Protein AF-0000000066392968 (afdb_homodimer)

Organism: Mus musculus (NCBI:txid10090)

Radius of gyration: 47.18 Å; Cα contacts (8 Å, |Δi|>4): 1281; chains: 2; bounding box: 101×127×96 Å

Sequence (940 aa):
MEQLLSPSNVSAKSHSCLIYDSLVELRCHFTWKLVIEKVDMPDLEVRISETEFFDASYSIGMHNLLAYVRHLKGQQEEALQSLKEAEALIQSEQLSKRRLVTWGNCAWLHYHRGSLAEAQVYLDKVEKVCKEFSSPFQYRLECAEMDCEEGWALLKCGIQNYKGAMACFAKALKVEPENPEYNAGYAVVAYRLDHIDGTSLQHLQKAVSVKPEDPYLKVLLALKLQDLHKLEEAEKHIEETLPRISSQPYVFGYVAKFYRRKGLVKEALEFLGRALQKQPCSTFLHFQIGLCHKKRLIQIKKASNMQPRGEDRKRADQSIHLAICHFKRTLELKPTYVMAYVTLAEMYIEKNQLKEAEDNFQKLLNMSNLEDHIQQEIHFRYGNFQQYYKKSEEAAITHYLKGLKIEVTSHYRDKPLKALEKLAKRRKEDHVLENLGLLGFVYKLKGNTSEAMSCYERALRLTGAVNPEFMEQLLSPSNVSAKSHSCLIYDSLVELRCHFTWKLVIEKVDMPDLEVRISETEFFDASYSIGMHNLLAYVRHLKGQQEEALQSLKEAEALIQSEQLSKRRLVTWGNCAWLHYHRGSLAEAQVYLDKVEKVCKEFSSPFQYRLECAEMDCEEGWALLKCGIQNYKGAMACFAKALKVEPENPEYNAGYAVVAYRLDHIDGTSLQHLQKAVSVKPEDPYLKVLLALKLQDLHKLEEAEKHIEETLPRISSQPYVFGYVAKFYRRKGLVKEALEFLGRALQKQPCSTFLHFQIGLCHKKRLIQIKKASNMQPRGEDRKRADQSIHLAICHFKRTLELKPTYVMAYVTLAEMYIEKNQLKEAEDNFQKLLNMSNLEDHIQQEIHFRYGNFQQYYKKSEEAAITHYLKGLKIEVTSHYRDKPLKALEKLAKRRKEDHVLENLGLLGFVYKLKGNTSEAMSCYERALRLTGAVNPEF

Secondary structure (DSSP, 8-state):
------HHHHHHHHHHHHHHHHHTT--STTTTT----GGGHHHHHHHHHH---SSHHHHHHHHHHHHHHHHHTT-HHHHHHHHHHHHHHHHHS---TTHHHHHHHHHHHHHHHT-HHHHHHHHHHHHHHHHHTT-SSSS----HHHHHHHHHHHHHH-GGGHHHHHHHHHHHHHH-TT-HHHHHHHHHHHHHH-SSS-TTHHHHHHHHHH-TT-HHHHHHHHHHHHHTT-HHHHHHHHHHHGGG-SS-HHHHHHHHHHHHHHT-HHHHHHHHHHHHHH-TT-HHHHHHHHHHHHHHHHHHHHHTTT---HHHHHHHHHHHHHHHHHHHHHHHH-TT-HHHHHHHHHHHHHTT-HHHHHHHHHHHHT--S--HHHHHHHHHHHHHHHHHTS--HHHHHHHHHHHHHS----TTTHHHHHHHHHHHHHS-GGGHHHHHHHHHHHHHHHT-HHHHHHHHHHHHHHHT-S-TT-/------HHHHHHHHHHHHHHHHHTT--STTTTT----GGGHHHHHHHHHH---SSHHHHHHHHHHHHHHHHHTT-HHHHHHHHHHHHHHHHHS---TTHHHHHHHHHHHHHHHT-HHHHHHHHHHHHHHHHHTT-SSSS----HHHHHHHHHHHHHH-GGGHHHHHHHHHHHHHH-TT-HHHHHHHHHHHHHH-SSS-TTHHHHHHHHHH-TT-HHHHHHHHHHHHHTT-HHHHHHHHHHHGGG-SS-HHHHHHHHHHHHHHT-HHHHHHHHHHHHHH-TT-HHHHHHHHHHHHHHHHHHHHHTTT---HHHHHHHHHHHHHHHHHHHHHHHH-TT-HHHHHHHHHHHHHTT-HHHHHHHHHHHHT--S--HHHHHHHHHHHHHHHHHTS--HHHHHHHHHHHHHS----TTTHHHHHHHHHHHHHS-GGGHHHHHHHHHHHHHHHT-HHHHHHHHHHHHHHHT-S-TT-

Nearest PDB structures (foldseek):
  5udl-assembly1_A  TM=9.568E-01  e=2.288E-33  Homo sapiens
  5udj-assembly1_A  TM=9.569E-01  e=3.943E-33  Homo sapiens
  3zgq-assembly1_A  TM=7.916E-01  e=3.758E-32  Homo sapiens
  4j0u-assembly1_A  TM=7.906E-01  e=9.464E-31  Homo sapiens
  4hoq-assembly1_A  TM=7.713E-01  e=1.451E-30  Homo sapiens

Structure (mmCIF, N/CA/C/O backbone):
data_AF-0000000066392968-model_v1
#
loop_
_entity.id
_entity.type
_entity.pdbx_description
1 polymer 'Interferon induced protein with tetratricpeptide repeats 1B like 1'
#
loop_
_atom_site.group_PDB
_atom_site.id
_atom_site.type_symbol
_atom_site.label_atom_id
_atom_site.label_alt_id
_atom_site.label_comp_id
_atom_site.label_asym_id
_atom_site.label_entity_id
_atom_site.label_seq_id
_atom_site.pdbx_PDB_ins_code
_atom_site.Cartn_x
_atom_site.Cartn_y
_atom_site.Cartn_z
_atom_site.occupancy
_atom_site.B_iso_or_equiv
_atom_site.auth_seq_id
_atom_site.auth_comp_id
_atom_site.auth_asym_id
_atom_site.auth_atom_id
_atom_site.pdbx_PDB_model_num
ATOM 1 N N . MET A 1 1 ? -50 41.031 46.719 1 26.36 1 MET A N 1
ATOM 2 C CA . MET A 1 1 ? -49.75 42.438 46.312 1 26.36 1 MET A CA 1
ATOM 3 C C . MET A 1 1 ? -49 42.5 44.969 1 26.36 1 MET A C 1
ATOM 5 O O . MET A 1 1 ? -47.844 42.094 44.906 1 26.36 1 MET A O 1
ATOM 9 N N . GLU A 1 2 ? -49.719 42.219 43.906 1 29.2 2 GLU A N 1
ATOM 10 C CA . GLU A 1 2 ? -49.469 42.156 42.469 1 29.2 2 GLU A CA 1
ATOM 11 C C . GLU A 1 2 ? -48.875 43.469 41.969 1 29.2 2 GLU A C 1
ATOM 13 O O . GLU A 1 2 ? -49.5 44.531 42.031 1 29.2 2 GLU A O 1
ATOM 18 N N . GLN A 1 3 ? -47.594 43.625 42.406 1 33.19 3 GLN A N 1
ATOM 19 C CA . GLN A 1 3 ? -46.875 44.844 42 1 33.19 3 GLN A CA 1
ATOM 20 C C . GLN A 1 3 ? -47.094 45.156 40.531 1 33.19 3 GLN A C 1
ATOM 22 O O . GLN A 1 3 ? -46.781 44.344 39.656 1 33.19 3 GLN A O 1
ATOM 27 N N . LEU A 1 4 ? -48.094 45.938 40.219 1 34.75 4 LEU A N 1
ATOM 28 C CA . LEU A 1 4 ? -48.531 46.562 38.969 1 34.75 4 LEU A CA 1
ATOM 29 C C . LEU A 1 4 ? -47.375 47.25 38.25 1 34.75 4 LEU A C 1
ATOM 31 O O . LEU A 1 4 ? -46.812 48.219 38.781 1 34.75 4 LEU A O 1
ATOM 35 N N . LEU A 1 5 ? -46.438 46.406 37.688 1 37.19 5 LEU A N 1
ATOM 36 C CA . LEU A 1 5 ? -45.406 47.031 36.844 1 37.19 5 LEU A CA 1
ATOM 37 C C . LEU A 1 5 ? -46.031 48.094 35.938 1 37.19 5 LEU A C 1
ATOM 39 O O . LEU A 1 5 ? -47.031 47.844 35.281 1 37.19 5 LEU A O 1
ATOM 43 N N . SER A 1 6 ? -45.781 49.375 36.25 1 41 6 SER A N 1
ATOM 44 C CA . SER A 1 6 ? -46.375 50.562 35.625 1 41 6 SER A CA 1
ATOM 45 C C . SER A 1 6 ? -46.156 50.531 34.094 1 41 6 SER A C 1
ATOM 47 O O . SER A 1 6 ? -45.219 49.906 33.625 1 41 6 SER A O 1
ATOM 49 N N . PRO A 1 7 ? -47.125 51 33.25 1 48.25 7 PRO A N 1
ATOM 50 C CA . PRO A 1 7 ? -47.125 51.062 31.781 1 48.25 7 PRO A CA 1
ATOM 51 C C . PRO A 1 7 ? -45.812 51.656 31.219 1 48.25 7 PRO A C 1
ATOM 53 O O . PRO A 1 7 ? -45.5 51.438 30.047 1 48.25 7 PRO A O 1
ATOM 56 N N . SER A 1 8 ? -45.188 52.5 31.922 1 49.06 8 SER A N 1
ATOM 57 C CA . SER A 1 8 ? -43.938 53.062 31.453 1 49.06 8 SER A CA 1
ATOM 58 C C . SER A 1 8 ? -42.844 52 31.312 1 49.06 8 SER A C 1
ATOM 60 O O . SER A 1 8 ? -42 52.094 30.438 1 49.06 8 SER A O 1
ATOM 62 N N . ASN A 1 9 ? -42.844 51.094 32.156 1 49.12 9 ASN A N 1
ATOM 63 C CA . ASN A 1 9 ? -41.875 50.031 32.125 1 49.12 9 ASN A CA 1
ATOM 64 C C . ASN A 1 9 ? -42.062 49.094 30.922 1 49.12 9 ASN A C 1
ATOM 66 O O . ASN A 1 9 ? -41.125 48.562 30.391 1 49.12 9 ASN A O 1
ATOM 70 N N . VAL A 1 10 ? -43.375 48.969 30.594 1 51.28 10 VAL A N 1
ATOM 71 C CA . VAL A 1 10 ? -43.688 48.094 29.469 1 51.28 10 VAL A CA 1
ATOM 72 C C . VAL A 1 10 ? -43.281 48.781 28.156 1 51.28 10 VAL A C 1
ATOM 74 O O . VAL A 1 10 ? -42.75 48.125 27.25 1 51.28 10 VAL A O 1
ATOM 77 N N . SER A 1 11 ? -43.656 50.062 28.109 1 51.38 11 SER A N 1
ATOM 78 C CA . SER A 1 11 ? -43.312 50.75 26.875 1 51.38 11 SER A CA 1
ATOM 79 C C . SER A 1 11 ? -41.812 50.844 26.688 1 51.38 11 SER A C 1
ATOM 81 O O . SER A 1 11 ? -41.312 50.844 25.547 1 51.38 11 SER A O 1
ATOM 83 N N . ALA A 1 12 ? -41.156 50.875 27.781 1 56.84 12 ALA A N 1
ATOM 84 C CA . ALA A 1 12 ? -39.719 51 27.75 1 56.84 12 ALA A CA 1
ATOM 85 C C . ALA A 1 12 ? -39.062 49.656 27.312 1 56.84 12 ALA A C 1
ATOM 87 O O . ALA A 1 12 ? -38.094 49.656 26.562 1 56.84 12 ALA A O 1
ATOM 88 N N . LYS A 1 13 ? -39.844 48.75 27.781 1 62.16 13 LYS A N 1
ATOM 89 C CA . LYS A 1 13 ? -39.375 47.406 27.406 1 62.16 13 LYS A CA 1
ATOM 90 C C . LYS A 1 13 ? -39.594 47.125 25.922 1 62.16 13 LYS A C 1
ATOM 92 O O . LYS A 1 13 ? -38.75 46.531 25.266 1 62.16 13 LYS A O 1
ATOM 97 N N . SER A 1 14 ? -40.625 47.719 25.594 1 68.5 14 SER A N 1
ATOM 98 C CA . SER A 1 14 ? -41.031 47.562 24.203 1 68.5 14 SER A CA 1
ATOM 99 C C . SER A 1 14 ? -40.156 48.375 23.281 1 68.5 14 SER A C 1
ATOM 101 O O . SER A 1 14 ? -39.719 47.906 22.219 1 68.5 14 SER A O 1
ATOM 103 N N . HIS A 1 15 ? -39.812 49.625 23.656 1 72.44 15 HIS A N 1
ATOM 104 C CA . HIS A 1 15 ? -38.938 50.469 22.859 1 72.44 15 HIS A CA 1
ATOM 105 C C . HIS A 1 15 ? -37.5 49.938 22.828 1 72.44 15 HIS A C 1
ATOM 107 O O . HIS A 1 15 ? -36.844 49.938 21.797 1 72.44 15 HIS A O 1
ATOM 113 N N . SER A 1 16 ? -37.125 49.5 23.906 1 77.69 16 SER A N 1
ATOM 114 C CA . SER A 1 16 ? -35.812 48.875 24 1 77.69 16 SER A CA 1
ATOM 115 C C . SER A 1 16 ? -35.688 47.656 23.109 1 77.69 16 SER A C 1
ATOM 117 O O . SER A 1 16 ? -34.656 47.438 22.484 1 77.69 16 SER A O 1
ATOM 119 N N . CYS A 1 17 ? -36.75 46.969 23.047 1 81.69 17 CYS A N 1
ATOM 120 C CA . CYS A 1 17 ? -36.75 45.781 22.203 1 81.69 17 CYS A CA 1
ATOM 121 C C . CYS A 1 17 ? -36.656 46.156 20.719 1 81.69 17 CYS A C 1
ATOM 123 O O . CYS A 1 17 ? -35.969 45.5 19.953 1 81.69 17 CYS A O 1
ATOM 125 N N . LEU A 1 18 ? -37.281 47.219 20.422 1 83 18 LEU A N 1
ATOM 126 C CA . LEU A 1 18 ? -37.25 47.656 19.031 1 83 18 LEU A CA 1
ATOM 127 C C . LEU A 1 18 ? -35.875 48.156 18.641 1 83 18 LEU A C 1
ATOM 129 O O . LEU A 1 18 ? -35.406 47.906 17.547 1 83 18 LEU A O 1
ATOM 133 N N . ILE A 1 19 ? -35.25 48.812 19.531 1 90.88 19 ILE A N 1
ATOM 134 C CA . ILE A 1 19 ? -33.938 49.344 19.266 1 90.88 19 ILE A CA 1
ATOM 135 C C . ILE A 1 19 ? -32.938 48.219 19.125 1 90.88 19 ILE A C 1
ATOM 137 O O . ILE A 1 19 ? -32.062 48.25 18.234 1 90.88 19 ILE A O 1
ATOM 141 N N . TYR A 1 20 ? -33.188 47.25 19.938 1 93.12 20 TYR A N 1
ATOM 142 C CA . TYR A 1 20 ? -32.281 46.094 19.875 1 93.12 20 TYR A CA 1
ATOM 143 C C . TYR A 1 20 ? -32.344 45.406 18.531 1 93.12 20 TYR A C 1
ATOM 145 O O . TYR A 1 20 ? -31.328 45 17.969 1 93.12 20 TYR A O 1
ATOM 153 N N . ASP A 1 21 ? -33.5 45.281 17.984 1 93.12 21 ASP A N 1
ATOM 154 C CA . ASP A 1 21 ? -33.688 44.625 16.688 1 93.12 21 ASP A CA 1
ATOM 155 C C . ASP A 1 21 ? -32.969 45.406 15.578 1 93.12 21 ASP A C 1
ATOM 157 O O . ASP A 1 21 ? -32.469 44.781 14.625 1 93.12 21 ASP A O 1
ATOM 161 N N . SER A 1 22 ? -32.969 46.688 15.758 1 95.12 22 SER A N 1
ATOM 162 C CA . SER A 1 22 ? -32.25 47.531 14.781 1 95.12 22 SER A CA 1
ATOM 163 C C . SER A 1 22 ? -30.734 47.406 14.953 1 95.12 22 SER A C 1
ATOM 165 O O . SER A 1 22 ? -30 47.375 13.969 1 95.12 22 SER A O 1
ATOM 167 N N . LEU A 1 23 ? -30.312 47.25 16.172 1 96.5 23 LEU A N 1
ATOM 168 C CA . LEU A 1 23 ? -28.891 47.219 16.484 1 96.5 23 LEU A CA 1
ATOM 169 C C . LEU A 1 23 ? -28.25 45.938 15.93 1 96.5 23 LEU A C 1
ATOM 171 O O . LEU A 1 23 ? -27.109 45.938 15.477 1 96.5 23 LEU A O 1
ATOM 175 N N . VAL A 1 24 ? -28.969 44.875 15.914 1 95.88 24 VAL A N 1
ATOM 176 C CA . VAL A 1 24 ? -28.438 43.594 15.5 1 95.88 24 VAL A CA 1
ATOM 177 C C . VAL A 1 24 ? -28.172 43.594 14 1 95.88 24 VAL A C 1
ATOM 179 O O . VAL A 1 24 ? -27.344 42.844 13.508 1 95.88 24 VAL A O 1
ATOM 182 N N . GLU A 1 25 ? -28.703 44.531 13.258 1 95.25 25 GLU A N 1
ATOM 183 C CA . GLU A 1 25 ? -28.531 44.625 11.812 1 95.25 25 GLU A CA 1
ATOM 184 C C . GLU A 1 25 ? -27.25 45.375 11.453 1 95.25 25 GLU A C 1
ATOM 186 O O . GLU A 1 25 ? -26.766 45.281 10.32 1 95.25 25 GLU A O 1
ATOM 191 N N . LEU A 1 26 ? -26.734 46.062 12.406 1 97 26 LEU A N 1
ATOM 192 C CA . LEU A 1 26 ? -25.594 46.938 12.156 1 97 26 LEU A CA 1
ATOM 193 C C . LEU A 1 26 ? -24.344 46.125 11.852 1 97 26 LEU A C 1
ATOM 195 O O . LEU A 1 26 ? -24.25 44.969 12.25 1 97 26 LEU A O 1
ATOM 199 N N . ARG A 1 27 ? -23.469 46.656 11.07 1 96.56 27 ARG A N 1
ATOM 200 C CA . ARG A 1 27 ? -22.141 46.094 10.828 1 96.56 27 ARG A CA 1
ATOM 201 C C . ARG A 1 27 ? -21.078 46.844 11.609 1 96.56 27 ARG A C 1
ATOM 203 O O . ARG A 1 27 ? -20.578 47.875 11.156 1 96.56 27 ARG A O 1
ATOM 210 N N . CYS A 1 28 ? -20.75 46.281 12.703 1 97.44 28 CYS A N 1
ATOM 211 C CA . CYS A 1 28 ? -19.75 46.906 13.578 1 97.44 28 CYS A CA 1
ATOM 212 C C . CYS A 1 28 ? -19.141 45.844 14.508 1 97.44 28 CYS A C 1
ATOM 214 O O . CYS A 1 28 ? -19.406 44.656 14.383 1 97.44 28 CYS A O 1
ATOM 216 N N . HIS A 1 29 ? -18.266 46.25 15.445 1 97.94 29 HIS A N 1
ATOM 217 C CA . HIS A 1 29 ? -17.5 45.344 16.297 1 97.94 29 HIS A CA 1
ATOM 218 C C . HIS A 1 29 ? -18.406 44.562 17.219 1 97.94 29 HIS A C 1
ATOM 220 O O . HIS A 1 29 ? -18.078 43.406 17.609 1 97.94 29 HIS A O 1
ATOM 226 N N . PHE A 1 30 ? -19.578 45.094 17.562 1 97.25 30 PHE A N 1
ATOM 227 C CA . PHE A 1 30 ? -20.516 44.469 18.469 1 97.25 30 PHE A CA 1
ATOM 228 C C . PHE A 1 30 ? -21.25 43.312 17.766 1 97.25 30 PHE A C 1
ATOM 230 O O . PHE A 1 30 ? -21.844 42.469 18.422 1 97.25 30 PHE A O 1
ATOM 237 N N . THR A 1 31 ? -21.234 43.312 16.438 1 97.62 31 THR A N 1
ATOM 238 C CA . THR A 1 31 ? -22.016 42.312 15.695 1 97.62 31 THR A CA 1
ATOM 239 C C . THR A 1 31 ? -21.109 41.406 14.883 1 97.62 31 THR A C 1
ATOM 241 O O . THR A 1 31 ? -21.594 40.438 14.297 1 97.62 31 THR A O 1
ATOM 244 N N . TRP A 1 32 ? -19.828 41.562 14.812 1 97.12 32 TRP A N 1
ATOM 245 C CA . TRP A 1 32 ? -18.891 40.812 13.977 1 97.12 32 TRP A CA 1
ATOM 246 C C . TRP A 1 32 ? -18.422 39.562 14.695 1 97.12 32 TRP A C 1
ATOM 248 O O . TRP A 1 32 ? -17.594 38.812 14.18 1 97.12 32 TRP A O 1
ATOM 258 N N . LYS A 1 33 ? -18.906 39.25 15.773 1 94.62 33 LYS A N 1
ATOM 259 C CA . LYS A 1 33 ? -18.609 38.031 16.531 1 94.62 33 LYS A CA 1
ATOM 260 C C . LYS A 1 33 ? -17.109 37.781 16.656 1 94.62 33 LYS A C 1
ATOM 262 O O . LYS A 1 33 ? -16.609 36.719 16.328 1 94.62 33 LYS A O 1
ATOM 267 N N . LEU A 1 34 ? -16.375 38.812 17.047 1 96 34 LEU A N 1
ATOM 268 C CA . LEU A 1 34 ? -14.938 38.719 17.266 1 96 34 LEU A CA 1
ATOM 269 C C . LEU A 1 34 ? -14.609 37.781 18.406 1 96 34 LEU A C 1
ATOM 271 O O . LEU A 1 34 ? -15.242 37.812 19.469 1 96 34 LEU A O 1
ATOM 275 N N . VAL A 1 35 ? -13.742 36.812 18.125 1 93.56 35 VAL A N 1
ATOM 276 C CA . VAL A 1 35 ? -13.289 35.906 19.172 1 93.56 35 VAL A CA 1
ATOM 277 C C . VAL A 1 35 ? -12.07 36.5 19.875 1 93.56 35 VAL A C 1
ATOM 279 O O . VAL A 1 35 ? -10.984 36.562 19.297 1 93.56 35 VAL A O 1
ATOM 282 N N . ILE A 1 36 ? -12.25 36.938 21.141 1 92 36 ILE A N 1
ATOM 283 C CA . ILE A 1 36 ? -11.195 37.531 21.938 1 92 36 ILE A CA 1
ATOM 284 C C . ILE A 1 36 ? -11.117 36.844 23.297 1 92 36 ILE A C 1
ATOM 286 O O . ILE A 1 36 ? -12.109 36.781 24.016 1 92 36 ILE A O 1
ATOM 290 N N . GLU A 1 37 ? -9.961 36.312 23.594 1 87.25 37 GLU A N 1
ATOM 291 C CA . GLU A 1 37 ? -9.758 35.75 24.922 1 87.25 37 GLU A CA 1
ATOM 292 C C . GLU A 1 37 ? -9.594 36.844 25.969 1 87.25 37 GLU A C 1
ATOM 294 O O . GLU A 1 37 ? -8.812 37.781 25.781 1 87.25 37 GLU A O 1
ATOM 299 N N . LYS A 1 38 ? -10.211 36.625 27.109 1 88.06 38 LYS A N 1
ATOM 300 C CA . LYS A 1 38 ? -10.195 37.625 28.156 1 88.06 38 LYS A CA 1
ATOM 301 C C . LYS A 1 38 ? -8.781 37.875 28.656 1 88.06 38 LYS A C 1
ATOM 303 O O . LYS A 1 38 ? -8.391 39.031 28.875 1 88.06 38 LYS A O 1
ATOM 308 N N . VAL A 1 39 ? -8.086 36.875 28.672 1 87 39 VAL A N 1
ATOM 309 C CA . VAL A 1 39 ? -6.754 36.938 29.266 1 87 39 VAL A CA 1
ATOM 310 C C . VAL A 1 39 ? -5.82 37.719 28.328 1 87 39 VAL A C 1
ATOM 312 O O . VAL A 1 39 ? -4.805 38.25 28.766 1 87 39 VAL A O 1
ATOM 315 N N . ASP A 1 40 ? -6.18 37.906 27.094 1 87.06 40 ASP A N 1
ATOM 316 C CA . ASP A 1 40 ? -5.289 38.5 26.109 1 87.06 40 ASP A CA 1
ATOM 317 C C . ASP A 1 40 ? -5.711 39.938 25.797 1 87.06 40 ASP A C 1
ATOM 319 O O . ASP A 1 40 ? -5.094 40.625 24.969 1 87.06 40 ASP A O 1
ATOM 323 N N . MET A 1 41 ? -6.695 40.469 26.422 1 91 41 MET A N 1
ATOM 324 C CA . MET A 1 41 ? -7.227 41.812 26.109 1 91 41 MET A CA 1
ATOM 325 C C . MET A 1 41 ? -6.18 42.875 26.359 1 91 41 MET A C 1
ATOM 327 O O . MET A 1 41 ? -6.066 43.844 25.594 1 91 41 MET A O 1
ATOM 331 N N . PRO A 1 42 ? -5.41 42.688 27.406 1 88.81 42 PRO A N 1
ATOM 332 C CA . PRO A 1 42 ? -4.375 43.719 27.594 1 88.81 42 PRO A CA 1
ATOM 333 C C . PRO A 1 42 ? -3.379 43.75 26.438 1 88.81 42 PRO A C 1
ATOM 335 O O . PRO A 1 42 ? -3.004 44.844 26 1 88.81 42 PRO A O 1
ATOM 338 N N . ASP A 1 43 ? -2.967 42.625 26.016 1 91 43 ASP A N 1
ATOM 339 C CA . ASP A 1 43 ? -2.068 42.562 24.859 1 91 43 ASP A CA 1
ATOM 340 C C . ASP A 1 43 ? -2.717 43.188 23.625 1 91 43 ASP A C 1
ATOM 342 O O . ASP A 1 43 ? -2.066 43.906 22.875 1 91 43 ASP A O 1
ATOM 346 N N . LEU A 1 44 ? -3.965 42.906 23.422 1 92.38 44 LEU A N 1
ATOM 347 C CA . LEU A 1 44 ? -4.695 43.438 22.281 1 92.38 44 LEU A CA 1
ATOM 348 C C . LEU A 1 44 ? -4.758 44.969 22.344 1 92.38 44 LEU A C 1
ATOM 350 O O . LEU A 1 44 ? -4.566 45.656 21.344 1 92.38 44 LEU A O 1
ATOM 354 N N . GLU A 1 45 ? -4.992 45.5 23.5 1 91.44 45 GLU A N 1
ATOM 355 C CA . GLU A 1 45 ? -5.055 46.938 23.688 1 91.44 45 GLU A CA 1
ATOM 356 C C . GLU A 1 45 ? -3.734 47.594 23.297 1 91.44 45 GLU A C 1
ATOM 358 O O . GLU A 1 45 ? -3.725 48.656 22.656 1 91.44 45 GLU A O 1
ATOM 363 N N . VAL A 1 46 ? -2.729 46.969 23.703 1 87.56 46 VAL A N 1
ATOM 364 C CA . VAL A 1 46 ? -1.402 47.5 23.391 1 87.56 46 VAL A CA 1
ATOM 365 C C . VAL A 1 46 ? -1.17 47.469 21.891 1 87.56 46 VAL A C 1
ATOM 367 O O . VAL A 1 46 ? -0.685 48.438 21.312 1 87.56 46 VAL A O 1
ATOM 370 N N . ARG A 1 47 ? -1.522 46.438 21.25 1 89.81 47 ARG A N 1
ATOM 371 C CA . ARG A 1 47 ? -1.312 46.281 19.812 1 89.81 47 ARG A CA 1
ATOM 372 C C . ARG A 1 47 ? -2.137 47.312 19.031 1 89.81 47 ARG A C 1
ATOM 374 O O . ARG A 1 47 ? -1.687 47.812 18 1 89.81 47 ARG A O 1
ATOM 381 N N . ILE A 1 48 ? -3.289 47.531 19.5 1 89.88 48 ILE A N 1
ATOM 382 C CA . ILE A 1 48 ? -4.141 48.531 18.859 1 89.88 48 ILE A CA 1
ATOM 383 C C . ILE A 1 48 ? -3.5 49.938 18.984 1 89.88 48 ILE A C 1
ATOM 385 O O . ILE A 1 48 ? -3.422 50.656 18 1 89.88 48 ILE A O 1
ATOM 389 N N . SER A 1 49 ? -3.008 50.188 20.109 1 81.31 49 SER A N 1
ATOM 390 C CA . SER A 1 49 ? -2.471 51.5 20.391 1 81.31 49 SER A CA 1
ATOM 391 C C . SER A 1 49 ? -1.154 51.75 19.656 1 81.31 49 SER A C 1
ATOM 393 O O . SER A 1 49 ? -0.811 52.875 19.344 1 81.31 49 SER A O 1
ATOM 395 N N . GLU A 1 50 ? -0.484 50.719 19.406 1 76.81 50 GLU A N 1
ATOM 396 C CA . GLU A 1 50 ? 0.838 50.844 18.797 1 76.81 50 GLU A CA 1
ATOM 397 C C . GLU A 1 50 ? 0.749 50.844 17.281 1 76.81 50 GLU A C 1
ATOM 399 O O . GLU A 1 50 ? 1.745 51.094 16.594 1 76.81 50 GLU A O 1
ATOM 404 N N . THR A 1 51 ? -0.342 50.5 16.859 1 71.12 51 THR A N 1
ATOM 405 C CA . THR A 1 51 ? -0.483 50.469 15.398 1 71.12 51 THR A CA 1
ATOM 406 C C . THR A 1 51 ? -0.328 51.875 14.82 1 71.12 51 THR A C 1
ATOM 408 O O . THR A 1 51 ? -1.056 52.812 15.203 1 71.12 51 THR A O 1
ATOM 411 N N . GLU A 1 52 ? 0.943 52.156 14.336 1 57.66 52 GLU A N 1
ATOM 412 C CA . GLU A 1 52 ? 1.221 53.469 13.75 1 57.66 52 GLU A CA 1
ATOM 413 C C . GLU A 1 52 ? 0.864 53.5 12.266 1 57.66 52 GLU A C 1
ATOM 415 O O . GLU A 1 52 ? 1.54 52.875 11.445 1 57.66 52 GLU A O 1
ATOM 420 N N . PHE A 1 53 ? -0.316 53.125 11.867 1 55.31 53 PHE A N 1
ATOM 421 C CA . PHE A 1 53 ? -0.483 53.188 10.422 1 55.31 53 PHE A CA 1
ATOM 422 C C . PHE A 1 53 ? -0.798 54.625 9.984 1 55.31 53 PHE A C 1
ATOM 424 O O . PHE A 1 53 ? -1.401 55.406 10.742 1 55.31 53 PHE A O 1
ATOM 431 N N . PHE A 1 54 ? -0.079 55.156 8.969 1 55 54 PHE A N 1
ATOM 432 C CA . PHE A 1 54 ? -0.058 56.5 8.398 1 55 54 PHE A CA 1
ATOM 433 C C . PHE A 1 54 ? -1.39 56.844 7.734 1 55 54 PHE A C 1
ATOM 435 O O . PHE A 1 54 ? -1.588 57.938 7.242 1 55 54 PHE A O 1
ATOM 442 N N . ASP A 1 55 ? -2.268 55.812 7.676 1 62.56 55 ASP A N 1
ATOM 443 C CA . ASP A 1 55 ? -3.469 56.281 6.977 1 62.56 55 ASP A CA 1
ATOM 444 C C . ASP A 1 55 ? -4.621 56.5 7.953 1 62.56 55 ASP A C 1
ATOM 446 O O . ASP A 1 55 ? -4.719 55.812 8.977 1 62.56 55 ASP A O 1
ATOM 450 N N . ALA A 1 56 ? -5.16 57.594 7.93 1 60.78 56 ALA A N 1
ATOM 451 C CA . ALA A 1 56 ? -6.285 58.031 8.75 1 60.78 56 ALA A CA 1
ATOM 452 C C . ALA A 1 56 ? -7.328 56.938 8.898 1 60.78 56 ALA A C 1
ATOM 454 O O . ALA A 1 56 ? -7.891 56.75 9.977 1 60.78 56 ALA A O 1
ATOM 455 N N . SER A 1 57 ? -7.57 56.219 7.855 1 67.5 57 SER A N 1
ATOM 456 C CA . SER A 1 57 ? -8.609 55.188 7.887 1 67.5 57 SER A CA 1
ATOM 457 C C . SER A 1 57 ? -8.258 54.062 8.875 1 67.5 57 SER A C 1
ATOM 459 O O . SER A 1 57 ? -9.125 53.594 9.602 1 67.5 57 SER A O 1
ATOM 461 N N . TYR A 1 58 ? -7.07 53.875 8.938 1 75 58 TYR A N 1
ATOM 462 C CA . TYR A 1 58 ? -6.629 52.844 9.844 1 75 58 TYR A CA 1
ATOM 463 C C . TYR A 1 58 ? -6.746 53.281 11.297 1 75 58 TYR A C 1
ATOM 465 O O . TYR A 1 58 ? -7.125 52.5 12.164 1 75 58 TYR A O 1
ATOM 473 N N . SER A 1 59 ? -6.57 54.5 11.438 1 78.62 59 SER A N 1
ATOM 474 C CA . SER A 1 59 ? -6.656 55.062 12.789 1 78.62 59 SER A CA 1
ATOM 475 C C . SER A 1 59 ? -8.086 55 13.312 1 78.62 59 SER A C 1
ATOM 477 O O . SER A 1 59 ? -8.312 54.688 14.484 1 78.62 59 SER A O 1
ATOM 479 N N . ILE A 1 60 ? -9 55.281 12.438 1 86.62 60 ILE A N 1
ATOM 480 C CA . ILE A 1 60 ? -10.406 55.25 12.82 1 86.62 60 ILE A CA 1
ATOM 481 C C . ILE A 1 60 ? -10.789 53.844 13.25 1 86.62 60 ILE A C 1
ATOM 483 O O . ILE A 1 60 ? -11.398 53.625 14.297 1 86.62 60 ILE A O 1
ATOM 487 N N . GLY A 1 61 ? -10.391 52.906 12.469 1 89.56 61 GLY A N 1
ATOM 488 C CA . GLY A 1 61 ? -10.695 51.531 12.766 1 89.56 61 GLY A CA 1
ATOM 489 C C . GLY A 1 61 ? -10.117 51.062 14.086 1 89.56 61 GLY A C 1
ATOM 490 O O . GLY A 1 61 ? -10.758 50.281 14.805 1 89.56 61 GLY A O 1
ATOM 491 N N . MET A 1 62 ? -8.984 51.594 14.414 1 91.06 62 MET A N 1
ATOM 492 C CA . MET A 1 62 ? -8.32 51.188 15.648 1 91.06 62 MET A CA 1
ATOM 493 C C . MET A 1 62 ? -9.016 51.781 16.859 1 91.06 62 MET A C 1
ATOM 495 O O . MET A 1 62 ? -9.148 51.125 17.891 1 91.06 62 MET A O 1
ATOM 499 N N . HIS A 1 63 ? -9.438 53 16.688 1 92.38 63 HIS A N 1
ATOM 500 C CA . HIS A 1 63 ? -10.195 53.594 17.766 1 92.38 63 HIS A CA 1
ATOM 501 C C . HIS A 1 63 ? -11.516 52.844 18 1 92.38 63 HIS A C 1
ATOM 503 O O . HIS A 1 63 ? -11.945 52.688 19.141 1 92.38 63 HIS A O 1
ATOM 509 N N . ASN A 1 64 ? -12.086 52.469 16.906 1 94.88 64 ASN A N 1
ATOM 510 C CA . ASN A 1 64 ? -13.32 51.719 17.016 1 94.88 64 ASN A CA 1
ATOM 511 C C . ASN A 1 64 ? -13.102 50.406 17.75 1 94.88 64 ASN A C 1
ATOM 513 O O . ASN A 1 64 ? -13.867 50.031 18.641 1 94.88 64 ASN A O 1
ATOM 517 N N . LEU A 1 65 ? -12.078 49.688 17.375 1 96 65 LEU A N 1
ATOM 518 C CA . LEU A 1 65 ? -11.766 48.406 18 1 96 65 LEU A CA 1
ATOM 519 C C . LEU A 1 65 ? -11.414 48.594 19.469 1 96 65 LEU A C 1
ATOM 521 O O . LEU A 1 65 ? -11.82 47.812 20.312 1 96 65 LEU A O 1
ATOM 525 N N . LEU A 1 66 ? -10.672 49.656 19.734 1 95.75 66 LEU A N 1
ATOM 526 C CA . LEU A 1 66 ? -10.305 49.969 21.109 1 95.75 66 LEU A CA 1
ATOM 527 C C . LEU A 1 66 ? -11.539 50.188 21.969 1 95.75 66 LEU A C 1
ATOM 529 O O . LEU A 1 66 ? -11.609 49.75 23.109 1 95.75 66 LEU A O 1
ATOM 533 N N . ALA A 1 67 ? -12.477 50.906 21.406 1 96.94 67 ALA A N 1
ATOM 534 C CA . ALA A 1 67 ? -13.719 51.156 22.125 1 96.94 67 ALA A CA 1
ATOM 535 C C . ALA A 1 67 ? -14.43 49.844 22.469 1 96.94 67 ALA A C 1
ATOM 537 O O . ALA A 1 67 ? -14.945 49.688 23.578 1 96.94 67 ALA A O 1
ATOM 538 N N . TYR A 1 68 ? -14.477 48.969 21.594 1 97.5 68 TYR A N 1
ATOM 539 C CA . TYR A 1 68 ? -15.125 47.688 21.812 1 97.5 68 TYR A CA 1
ATOM 540 C C . TYR A 1 68 ? -14.414 46.906 22.906 1 97.5 68 TYR A C 1
ATOM 542 O O . TYR A 1 68 ? -15.062 46.312 23.781 1 97.5 68 TYR A O 1
ATOM 550 N N . VAL A 1 69 ? -13.094 46.844 22.859 1 96.31 69 VAL A N 1
ATOM 551 C CA . VAL A 1 69 ? -12.312 46.094 23.844 1 96.31 69 VAL A CA 1
ATOM 552 C C . VAL A 1 69 ? -12.523 46.719 25.234 1 96.31 69 VAL A C 1
ATOM 554 O O . VAL A 1 69 ? -12.703 45.969 26.203 1 96.31 69 VAL A O 1
ATOM 557 N N . ARG A 1 70 ? -12.547 48 25.297 1 96.06 70 ARG A N 1
ATOM 558 C CA . ARG A 1 70 ? -12.773 48.688 26.562 1 96.06 70 ARG A CA 1
ATOM 559 C C . ARG A 1 70 ? -14.18 48.406 27.094 1 96.06 70 ARG A C 1
ATOM 561 O O . ARG A 1 70 ? -14.375 48.281 28.297 1 96.06 70 ARG A O 1
ATOM 568 N N . HIS A 1 71 ? -15.117 48.375 26.188 1 96.5 71 HIS A N 1
ATOM 569 C CA . HIS A 1 71 ? -16.469 47.969 26.578 1 96.5 71 HIS A CA 1
ATOM 570 C C . HIS A 1 71 ? -16.484 46.562 27.188 1 96.5 71 HIS A C 1
ATOM 572 O O . HIS A 1 71 ? -17.125 46.344 28.219 1 96.5 71 HIS A O 1
ATOM 578 N N . LEU A 1 72 ? -15.773 45.594 26.547 1 95.62 72 LEU A N 1
ATOM 579 C CA . LEU A 1 72 ? -15.719 44.219 27.047 1 95.62 72 LEU A CA 1
ATOM 580 C C . LEU A 1 72 ? -15.102 44.156 28.438 1 95.62 72 LEU A C 1
ATOM 582 O O . LEU A 1 72 ? -15.461 43.312 29.234 1 95.62 72 LEU A O 1
ATOM 586 N N . LYS A 1 73 ? -14.211 45.094 28.656 1 94.31 73 LYS A N 1
ATOM 587 C CA . LYS A 1 73 ? -13.531 45.156 29.953 1 94.31 73 LYS A CA 1
ATOM 588 C C . LYS A 1 73 ? -14.383 45.875 30.984 1 94.31 73 LYS A C 1
ATOM 590 O O . LYS A 1 73 ? -13.984 46 32.156 1 94.31 73 LYS A O 1
ATOM 595 N N . GLY A 1 74 ? -15.547 46.438 30.609 1 93.88 74 GLY A N 1
ATOM 596 C CA . GLY A 1 74 ? -16.453 47.156 31.5 1 93.88 74 GLY A CA 1
ATOM 597 C C . GLY A 1 74 ? -16.094 48.625 31.688 1 93.88 74 GLY A C 1
ATOM 598 O O . GLY A 1 74 ? -16.609 49.281 32.594 1 93.88 74 GLY A O 1
ATOM 599 N N . GLN A 1 75 ? -15.195 49.094 30.828 1 95.56 75 GLN A N 1
ATOM 600 C CA . GLN A 1 75 ? -14.766 50.5 30.891 1 95.56 75 GLN A CA 1
ATOM 601 C C . GLN A 1 75 ? -15.578 51.344 29.938 1 95.56 75 GLN A C 1
ATOM 603 O O . GLN A 1 75 ? -15.062 51.812 28.906 1 95.56 75 GLN A O 1
ATOM 608 N N . GLN A 1 76 ? -16.734 51.75 30.297 1 94.69 76 GLN A N 1
ATOM 609 C CA . GLN A 1 76 ? -17.703 52.375 29.406 1 94.69 76 GLN A CA 1
ATOM 610 C C . GLN A 1 76 ? -17.297 53.812 29.078 1 94.69 76 GLN A C 1
ATOM 612 O O . GLN A 1 76 ? -17.438 54.25 27.938 1 94.69 76 GLN A O 1
ATOM 617 N N . GLU A 1 77 ? -16.781 54.469 30.062 1 95.44 77 GLU A N 1
ATOM 618 C CA . GLU A 1 77 ? -16.391 55.844 29.828 1 95.44 77 GLU A CA 1
ATOM 619 C C . GLU A 1 77 ? -15.195 55.938 28.875 1 95.44 77 GLU A C 1
ATOM 621 O O . GLU A 1 77 ? -15.156 56.781 28 1 95.44 77 GLU A O 1
ATOM 626 N N . GLU A 1 78 ? -14.289 55.094 29.156 1 95.69 78 GLU A N 1
ATOM 627 C CA . GLU A 1 78 ? -13.133 55.031 28.266 1 95.69 78 GLU A CA 1
ATOM 628 C C . GLU A 1 78 ? -13.539 54.625 26.844 1 95.69 78 GLU A C 1
ATOM 630 O O . GLU A 1 78 ? -12.984 55.125 25.859 1 95.69 78 GLU A O 1
ATOM 635 N N . ALA A 1 79 ? -14.469 53.75 26.734 1 97.25 79 ALA A N 1
ATOM 636 C CA . ALA A 1 79 ? -14.977 53.312 25.438 1 97.25 79 ALA A CA 1
ATOM 637 C C . ALA A 1 79 ? -15.617 54.469 24.688 1 97.25 79 ALA A C 1
ATOM 639 O O . ALA A 1 79 ? -15.383 54.656 23.484 1 97.25 79 ALA A O 1
ATOM 640 N N . LEU A 1 80 ? -16.328 55.219 25.391 1 96.5 80 LEU A N 1
ATOM 641 C CA . LEU A 1 80 ? -16.984 56.375 24.797 1 96.5 80 LEU A CA 1
ATOM 642 C C . LEU A 1 80 ? -15.953 57.406 24.312 1 96.5 80 LEU A C 1
ATOM 644 O O . LEU A 1 80 ? -16.125 58.031 23.25 1 96.5 80 LEU A O 1
ATOM 648 N N . GLN A 1 81 ? -14.992 57.562 25.109 1 96.38 81 GLN A N 1
ATOM 649 C CA . GLN A 1 81 ? -13.93 58.5 24.719 1 96.38 81 GLN A CA 1
ATOM 650 C C . GLN A 1 81 ? -13.258 58.062 23.422 1 96.38 81 GLN A C 1
ATOM 652 O O . GLN A 1 81 ? -12.945 58.875 22.562 1 96.38 81 GLN A O 1
ATOM 657 N N . SER A 1 82 ? -12.969 56.781 23.312 1 95.25 82 SER A N 1
ATOM 658 C CA . SER A 1 82 ? -12.367 56.25 22.094 1 95.25 82 SER A CA 1
ATOM 659 C C . SER A 1 82 ? -13.266 56.5 20.875 1 95.25 82 SER A C 1
ATOM 661 O O . SER A 1 82 ? -12.773 56.812 19.797 1 95.25 82 SER A O 1
ATOM 663 N N . LEU A 1 83 ? -14.523 56.375 21.047 1 96.44 83 LEU A N 1
ATOM 664 C CA . LEU A 1 83 ? -15.453 56.594 19.938 1 96.44 83 LEU A CA 1
ATOM 665 C C . LEU A 1 83 ? -15.508 58.062 19.578 1 96.44 83 LEU A C 1
ATOM 667 O O . LEU A 1 83 ? -15.68 58.406 18.406 1 96.44 83 LEU A O 1
ATOM 671 N N . LYS A 1 84 ? -15.383 58.844 20.516 1 94.19 84 LYS A N 1
ATOM 672 C CA . LYS A 1 84 ? -15.336 60.281 20.25 1 94.19 84 LYS A CA 1
ATOM 673 C C . LYS A 1 84 ? -14.109 60.656 19.406 1 94.19 84 LYS A C 1
ATOM 675 O O . LYS A 1 84 ? -14.195 61.5 18.516 1 94.19 84 LYS A O 1
ATOM 680 N N . GLU A 1 85 ? -13.07 60.062 19.734 1 90.69 85 GLU A N 1
ATOM 681 C CA . GLU A 1 85 ? -11.859 60.281 18.953 1 90.69 85 GLU A CA 1
ATOM 682 C C . GLU A 1 85 ? -12.031 59.781 17.516 1 90.69 85 GLU A C 1
ATOM 684 O O . GLU A 1 85 ? -11.578 60.438 16.578 1 90.69 85 GLU A O 1
ATOM 689 N N . ALA A 1 86 ? -12.68 58.656 17.391 1 91.75 86 ALA A N 1
ATOM 690 C CA . ALA A 1 86 ? -12.961 58.125 16.062 1 91.75 86 ALA A CA 1
ATOM 691 C C . ALA A 1 86 ? -13.852 59.062 15.273 1 91.75 86 ALA A C 1
ATOM 693 O O . ALA A 1 86 ? -13.602 59.344 14.094 1 91.75 86 ALA A O 1
ATOM 694 N N . GLU A 1 87 ? -14.805 59.531 15.898 1 90.25 87 GLU A N 1
ATOM 695 C CA . GLU A 1 87 ? -15.727 60.469 15.25 1 90.25 87 GLU A CA 1
ATOM 696 C C . GLU A 1 87 ? -15.016 61.75 14.836 1 90.25 87 GLU A C 1
ATOM 698 O O . GLU A 1 87 ? -15.312 62.344 13.789 1 90.25 87 GLU A O 1
ATOM 703 N N . ALA A 1 88 ? -14.156 62.219 15.633 1 87.81 88 ALA A N 1
ATOM 704 C CA . ALA A 1 88 ? -13.406 63.406 15.328 1 87.81 88 ALA A CA 1
ATOM 705 C C . ALA A 1 88 ? -12.555 63.25 14.078 1 87.81 88 ALA A C 1
ATOM 707 O O . ALA A 1 88 ? -12.422 64.188 13.266 1 87.81 88 ALA A O 1
ATOM 708 N N . LEU A 1 89 ? -12.039 62.125 13.93 1 84 89 LEU A N 1
ATOM 709 C CA . LEU A 1 89 ? -11.195 61.812 12.773 1 84 89 LEU A CA 1
ATOM 710 C C . LEU A 1 89 ? -12.039 61.719 11.508 1 84 89 LEU A C 1
ATOM 712 O O . LEU A 1 89 ? -11.594 62.062 10.422 1 84 89 LEU A O 1
ATOM 716 N N . ILE A 1 90 ? -13.195 61.219 11.586 1 83.12 90 ILE A N 1
ATOM 717 C CA . ILE A 1 90 ? -14.102 61.062 10.453 1 83.12 90 ILE A CA 1
ATOM 718 C C . ILE A 1 90 ? -14.492 62.406 9.898 1 83.12 90 ILE A C 1
ATOM 720 O O . ILE A 1 90 ? -14.609 62.594 8.68 1 83.12 90 ILE A O 1
ATOM 724 N N . GLN A 1 91 ? -14.797 63.281 10.766 1 76.38 91 GLN A N 1
ATOM 725 C CA . GLN A 1 91 ? -15.211 64.625 10.359 1 76.38 91 GLN A CA 1
ATOM 726 C C . GLN A 1 91 ? -14.141 65.312 9.516 1 76.38 91 GLN A C 1
ATOM 728 O O . GLN A 1 91 ? -14.453 66.062 8.633 1 76.38 91 GLN A O 1
ATOM 733 N N . SER A 1 92 ? -13.07 64.812 9.719 1 66.88 92 SER A N 1
ATOM 734 C CA . SER A 1 92 ? -11.969 65.438 8.992 1 66.88 92 SER A CA 1
ATOM 735 C C . SER A 1 92 ? -11.758 64.812 7.633 1 66.88 92 SER A C 1
ATOM 737 O O . SER A 1 92 ? -11.219 65.438 6.715 1 66.88 92 SER A O 1
ATOM 739 N N . GLU A 1 93 ? -12.141 63.594 7.547 1 62.53 93 GLU A N 1
ATOM 740 C CA . GLU A 1 93 ? -11.859 62.875 6.316 1 62.53 93 GLU A CA 1
ATOM 741 C C . GLU A 1 93 ? -13.133 62.656 5.496 1 62.53 93 GLU A C 1
ATOM 743 O O . GLU A 1 93 ? -14.219 62.531 6.051 1 62.53 93 GLU A O 1
ATOM 748 N N . GLN A 1 94 ? -13.203 63 4.328 1 56.34 94 GLN A N 1
ATOM 749 C CA . GLN A 1 94 ? -14.312 62.781 3.414 1 56.34 94 GLN A CA 1
ATOM 750 C C . GLN A 1 94 ? -14.656 61.281 3.338 1 56.34 94 GLN A C 1
ATOM 752 O O . GLN A 1 94 ? -15.148 60.812 2.311 1 56.34 94 GLN A O 1
ATOM 757 N N . LEU A 1 95 ? -14.258 60.438 4.367 1 58.44 95 LEU A N 1
ATOM 758 C CA . LEU A 1 95 ? -14.539 59.031 4.242 1 58.44 95 LEU A CA 1
ATOM 759 C C . LEU A 1 95 ? -15.984 58.719 4.621 1 58.44 95 LEU A C 1
ATOM 761 O O . LEU A 1 95 ? -16.391 58.969 5.754 1 58.44 95 LEU A O 1
ATOM 765 N N . SER A 1 96 ? -16.828 58.562 3.631 1 69.19 96 SER A N 1
ATOM 766 C CA . SER A 1 96 ? -18.25 58.656 3.943 1 69.19 96 SER A CA 1
ATOM 767 C C . SER A 1 96 ? -18.812 57.344 4.441 1 69.19 96 SER A C 1
ATOM 769 O O . SER A 1 96 ? -19.453 57.281 5.496 1 69.19 96 SER A O 1
ATOM 771 N N . LYS A 1 97 ? -18.344 56.125 3.951 1 86.19 97 LYS A N 1
ATOM 772 C CA . LYS A 1 97 ? -19.109 54.938 4.285 1 86.19 97 LYS A CA 1
ATOM 773 C C . LYS A 1 97 ? -18.562 54.281 5.543 1 86.19 97 LYS A C 1
ATOM 775 O O . LYS A 1 97 ? -19.297 53.562 6.242 1 86.19 97 LYS A O 1
ATOM 780 N N . ARG A 1 98 ? -17.312 54.625 5.918 1 86.25 98 ARG A N 1
ATOM 781 C CA . ARG A 1 98 ? -16.672 54 7.059 1 86.25 98 ARG A CA 1
ATOM 782 C C . ARG A 1 98 ? -17.219 54.531 8.375 1 86.25 98 ARG A C 1
ATOM 784 O O . ARG A 1 98 ? -17.062 53.906 9.422 1 86.25 98 ARG A O 1
ATOM 791 N N . ARG A 1 99 ? -17.875 55.625 8.242 1 90.5 99 ARG A N 1
ATOM 792 C CA . ARG A 1 99 ? -18.469 56.25 9.422 1 90.5 99 ARG A CA 1
ATOM 793 C C . ARG A 1 99 ? -19.578 55.375 9.984 1 90.5 99 ARG A C 1
ATOM 795 O O . ARG A 1 99 ? -19.891 55.438 11.18 1 90.5 99 ARG A O 1
ATOM 802 N N . LEU A 1 100 ? -20.047 54.531 9.07 1 94.06 100 LEU A N 1
ATOM 803 C CA . LEU A 1 100 ? -21.141 53.625 9.484 1 94.06 100 LEU A CA 1
ATOM 804 C C . LEU A 1 100 ? -20.688 52.719 10.617 1 94.06 100 LEU A C 1
ATOM 806 O O . LEU A 1 100 ? -21.469 52.438 11.523 1 94.06 100 LEU A O 1
ATOM 810 N N . VAL A 1 101 ? -19.453 52.281 10.602 1 95.5 101 VAL A N 1
ATOM 811 C CA . VAL A 1 101 ? -18.938 51.406 11.625 1 95.5 101 VAL A CA 1
ATOM 812 C C . VAL A 1 101 ? -18.844 52.125 12.961 1 95.5 101 VAL A C 1
ATOM 814 O O . VAL A 1 101 ? -19.25 51.594 14 1 95.5 101 VAL A O 1
ATOM 817 N N . THR A 1 102 ? -18.328 53.312 12.93 1 95.38 102 THR A N 1
ATOM 818 C CA . THR A 1 102 ? -18.203 54.125 14.141 1 95.38 102 THR A CA 1
ATOM 819 C C . THR A 1 102 ? -19.578 54.406 14.742 1 95.38 102 THR A C 1
ATOM 821 O O . THR A 1 102 ? -19.766 54.281 15.953 1 95.38 102 THR A O 1
ATOM 824 N N . TRP A 1 103 ? -20.484 54.812 13.859 1 96.25 103 TRP A N 1
ATOM 825 C CA . TRP A 1 103 ? -21.828 55.125 14.328 1 96.25 103 TRP A CA 1
ATOM 826 C C . TRP A 1 103 ? -22.516 53.875 14.875 1 96.25 103 TRP A C 1
ATOM 828 O O . TRP A 1 103 ? -23.266 53.938 15.852 1 96.25 103 TRP A O 1
ATOM 838 N N . GLY A 1 104 ? -22.297 52.812 14.195 1 97.44 104 GLY A N 1
ATOM 839 C CA . GLY A 1 104 ? -22.828 51.562 14.734 1 97.44 104 GLY A CA 1
ATOM 840 C C . GLY A 1 104 ? -22.297 51.25 16.125 1 97.44 104 GLY A C 1
ATOM 841 O O . GLY A 1 104 ? -23.047 50.844 17.016 1 97.44 104 GLY A O 1
ATOM 842 N N . ASN A 1 105 ? -21.031 51.406 16.344 1 98.06 105 ASN A N 1
ATOM 843 C CA . ASN A 1 105 ? -20.438 51.188 17.656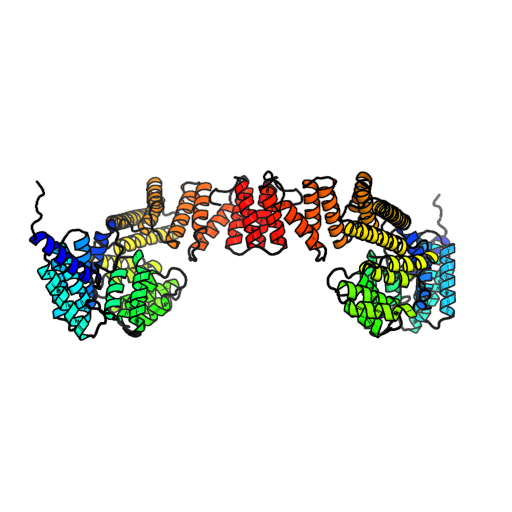 1 98.06 105 ASN A CA 1
ATOM 844 C C . ASN A 1 105 ? -21 52.125 18.688 1 98.06 105 ASN A C 1
ATOM 846 O O . ASN A 1 105 ? -21.234 51.719 19.844 1 98.06 105 ASN A O 1
ATOM 850 N N . CYS A 1 106 ? -21.219 53.344 18.312 1 97.69 106 CYS A N 1
ATOM 851 C CA . CYS A 1 106 ? -21.812 54.344 19.219 1 97.69 106 CYS A CA 1
ATOM 852 C C . CYS A 1 106 ? -23.203 53.906 19.625 1 97.69 106 CYS A C 1
ATOM 854 O O . CYS A 1 106 ? -23.562 54 20.812 1 97.69 106 CYS A O 1
ATOM 856 N N . ALA A 1 107 ? -23.938 53.5 18.625 1 97.62 107 ALA A N 1
ATOM 857 C CA . ALA A 1 107 ? -25.297 53.094 18.922 1 97.62 107 ALA A CA 1
ATOM 858 C C . ALA A 1 107 ? -25.312 51.969 19.953 1 97.62 107 ALA A C 1
ATOM 860 O O . ALA A 1 107 ? -26.047 52.031 20.938 1 97.62 107 ALA A O 1
ATOM 861 N N . TRP A 1 108 ? -24.5 50.969 19.719 1 97.44 108 TRP A N 1
ATOM 862 C CA . TRP A 1 108 ? -24.422 49.844 20.625 1 97.44 108 TRP A CA 1
ATOM 863 C C . TRP A 1 108 ? -23.969 50.25 22 1 97.44 108 TRP A C 1
ATOM 865 O O . TRP A 1 108 ? -24.516 49.812 23.016 1 97.44 108 TRP A O 1
ATOM 875 N N . LEU A 1 109 ? -22.922 51.094 22.094 1 97.44 109 LEU A N 1
ATOM 876 C CA . LEU A 1 109 ? -22.391 51.5 23.375 1 97.44 109 LEU A CA 1
ATOM 877 C C . LEU A 1 109 ? -23.422 52.281 24.172 1 97.44 109 LEU A C 1
ATOM 879 O O . LEU A 1 109 ? -23.578 52.062 25.375 1 97.44 109 LEU A O 1
ATOM 883 N N . HIS A 1 110 ? -24.156 53.156 23.562 1 96.94 110 HIS A N 1
ATOM 884 C CA . HIS A 1 110 ? -25.203 53.906 24.234 1 96.94 110 HIS A CA 1
ATOM 885 C C . HIS A 1 110 ? -26.328 53 24.703 1 96.94 110 HIS A C 1
ATOM 887 O O . HIS A 1 110 ? -26.906 53.188 25.781 1 96.94 110 HIS A O 1
ATOM 893 N N . TYR A 1 111 ? -26.641 52.094 23.891 1 96.31 111 TYR A N 1
ATOM 894 C CA . TYR A 1 111 ? -27.656 51.125 24.297 1 96.31 111 TYR A CA 1
ATOM 895 C C . TYR A 1 111 ? -27.25 50.406 25.578 1 96.31 111 TYR A C 1
ATOM 897 O O . TYR A 1 111 ? -28.062 50.281 26.5 1 96.31 111 TYR A O 1
ATOM 905 N N . HIS A 1 112 ? -26.031 49.938 25.656 1 95 112 HIS A N 1
ATOM 906 C CA . HIS A 1 112 ? -25.547 49.188 26.828 1 95 112 HIS A CA 1
ATOM 907 C C . HIS A 1 112 ? -25.453 50.094 28.047 1 95 112 HIS A C 1
ATOM 909 O O . HIS A 1 112 ? -25.562 49.625 29.188 1 95 112 HIS A O 1
ATOM 915 N N . ARG A 1 113 ? -25.234 51.312 27.766 1 93.25 113 ARG A N 1
ATOM 916 C CA . ARG A 1 113 ? -25.156 52.281 28.875 1 93.25 113 ARG A CA 1
ATOM 917 C C . ARG A 1 113 ? -26.547 52.719 29.328 1 93.25 113 ARG A C 1
ATOM 919 O O . ARG A 1 113 ? -26.688 53.406 30.344 1 93.25 113 ARG A O 1
ATOM 926 N N . GLY A 1 114 ? -27.609 52.344 28.562 1 91.81 114 GLY A N 1
ATOM 927 C CA . GLY A 1 114 ? -28.984 52.656 28.922 1 91.81 114 GLY A CA 1
ATOM 928 C C . GLY A 1 114 ? -29.453 53.969 28.328 1 91.81 114 GLY A C 1
ATOM 929 O O . GLY A 1 114 ? -30.562 54.438 28.609 1 91.81 114 GLY A O 1
ATOM 930 N N . SER A 1 115 ? -28.641 54.625 27.562 1 93.94 115 SER A N 1
ATOM 931 C CA . SER A 1 115 ? -29.016 55.875 26.891 1 93.94 115 SER A CA 1
ATOM 932 C C . SER A 1 115 ? -29.688 55.594 25.547 1 93.94 115 SER A C 1
ATOM 934 O O . SER A 1 115 ? -29.094 55.844 24.5 1 93.94 115 SER A O 1
ATOM 936 N N . LEU A 1 116 ? -30.906 55.312 25.469 1 94.38 116 LEU A N 1
ATOM 937 C CA . LEU A 1 116 ? -31.625 54.812 24.297 1 94.38 116 LEU A CA 1
ATOM 938 C C . LEU A 1 116 ? -31.859 55.969 23.297 1 94.38 116 LEU A C 1
ATOM 940 O O . LEU A 1 116 ? -31.875 55.719 22.094 1 94.38 116 LEU A O 1
ATOM 944 N N . ALA A 1 117 ? -32.031 57.125 23.875 1 94.62 117 ALA A N 1
ATOM 945 C CA . ALA A 1 117 ? -32.25 58.281 22.984 1 94.62 117 ALA A CA 1
ATOM 946 C C . ALA A 1 117 ? -31.016 58.531 22.125 1 94.62 117 ALA A C 1
ATOM 948 O O . ALA A 1 117 ? -31.141 58.75 20.922 1 94.62 117 ALA A O 1
ATOM 949 N N . GLU A 1 118 ? -29.922 58.438 22.766 1 95.19 118 GLU A N 1
ATOM 950 C CA . GLU A 1 118 ? -28.688 58.625 22.031 1 95.19 118 GLU A CA 1
ATOM 951 C C . GLU A 1 118 ? -28.469 57.5 21.031 1 95.19 118 GLU A C 1
ATOM 953 O O . GLU A 1 118 ? -27.984 57.719 19.922 1 95.19 118 GLU A O 1
ATOM 958 N N . ALA A 1 119 ? -28.781 56.312 21.406 1 96.56 119 ALA A N 1
ATOM 959 C CA . ALA A 1 119 ? -28.672 55.156 20.5 1 96.56 119 ALA A CA 1
ATOM 960 C C . ALA A 1 119 ? -29.5 55.375 19.25 1 96.56 119 ALA A C 1
ATOM 962 O O . ALA A 1 119 ? -29.047 55.062 18.141 1 96.56 119 ALA A O 1
ATOM 963 N N . GLN A 1 120 ? -30.656 55.875 19.469 1 96.12 120 GLN A N 1
ATOM 964 C CA . GLN A 1 120 ? -31.562 56.125 18.344 1 96.12 120 GLN A CA 1
ATOM 965 C C . GLN A 1 120 ? -31.016 57.188 17.406 1 96.12 120 GLN A C 1
ATOM 967 O O . GLN A 1 120 ? -31.203 57.125 16.188 1 96.12 120 GLN A O 1
ATOM 972 N N . VAL A 1 121 ? -30.375 58.188 18 1 96.69 121 VAL A N 1
ATOM 973 C CA . VAL A 1 121 ? -29.781 59.219 17.188 1 96.69 121 VAL A CA 1
ATOM 974 C C . VAL A 1 121 ? -28.781 58.625 16.203 1 96.69 121 VAL A C 1
ATOM 976 O O . VAL A 1 121 ? -28.766 58.969 15.023 1 96.69 121 VAL A O 1
ATOM 979 N N . TYR A 1 122 ? -27.969 57.781 16.672 1 97.06 122 TYR A N 1
ATOM 980 C CA . TYR A 1 122 ? -26.953 57.188 15.82 1 97.06 122 TYR A CA 1
ATOM 981 C C . TYR A 1 122 ? -27.594 56.219 14.828 1 97.06 122 TYR A C 1
ATOM 983 O O . TYR A 1 122 ? -27.125 56.094 13.688 1 97.06 122 TYR A O 1
ATOM 991 N N . LEU A 1 123 ? -28.641 55.5 15.18 1 96.75 123 LEU A N 1
ATOM 992 C CA . LEU A 1 123 ? -29.375 54.656 14.242 1 96.75 123 LEU A CA 1
ATOM 993 C C . LEU A 1 123 ? -29.953 55.469 13.094 1 96.75 123 LEU A C 1
ATOM 995 O O . LEU A 1 123 ? -29.922 55.031 11.938 1 96.75 123 LEU A O 1
ATOM 999 N N . ASP A 1 124 ? -30.391 56.562 13.508 1 96.56 124 ASP A N 1
ATOM 1000 C CA . ASP A 1 124 ? -30.953 57.438 12.484 1 96.56 124 ASP A CA 1
ATOM 1001 C C . ASP A 1 124 ? -29.875 57.906 11.5 1 96.56 124 ASP A C 1
ATOM 1003 O O . ASP A 1 124 ? -30.125 58 10.297 1 96.56 124 ASP A O 1
ATOM 1007 N N . LYS A 1 125 ? -28.734 58.188 12 1 94.19 125 LYS A N 1
ATOM 1008 C CA . LYS A 1 125 ? -27.625 58.562 11.133 1 94.19 125 LYS A CA 1
ATOM 1009 C C . LYS A 1 125 ? -27.281 57.438 10.156 1 94.19 125 LYS A C 1
ATOM 1011 O O . LYS A 1 125 ? -27.094 57.688 8.961 1 94.19 125 LYS A O 1
ATOM 1016 N N . VAL A 1 126 ? -27.25 56.219 10.625 1 95.56 126 VAL A N 1
ATOM 1017 C CA . VAL A 1 126 ? -26.922 55.062 9.805 1 95.56 126 VAL A CA 1
ATOM 1018 C C . VAL A 1 126 ? -28 54.844 8.75 1 95.56 126 VAL A C 1
ATOM 1020 O O . VAL A 1 126 ? -27.688 54.625 7.574 1 95.56 126 VAL A O 1
ATOM 1023 N N . GLU A 1 127 ? -29.219 54.969 9.195 1 95.44 127 GLU A N 1
ATOM 1024 C CA . GLU A 1 127 ? -30.344 54.781 8.273 1 95.44 127 GLU A CA 1
ATOM 1025 C C . GLU A 1 127 ? -30.281 55.781 7.133 1 95.44 127 GLU A C 1
ATOM 1027 O O . GLU A 1 127 ? -30.562 55.438 5.98 1 95.44 127 GLU A O 1
ATOM 1032 N N . LYS A 1 128 ? -30 56.969 7.492 1 94.19 128 LYS A N 1
ATOM 1033 C CA . LYS A 1 128 ? -29.938 58.031 6.484 1 94.19 128 LYS A CA 1
ATOM 1034 C C . LYS A 1 128 ? -28.906 57.688 5.406 1 94.19 128 LYS A C 1
ATOM 1036 O O . LYS A 1 128 ? -29.172 57.844 4.215 1 94.19 128 LYS A O 1
ATOM 1041 N N . VAL A 1 129 ? -27.812 57.25 5.816 1 92.06 129 VAL A N 1
ATOM 1042 C CA . VAL A 1 129 ? -26.75 56.938 4.867 1 92.06 129 VAL A CA 1
ATOM 1043 C C . VAL A 1 129 ? -27.141 55.688 4.059 1 92.06 129 VAL A C 1
ATOM 1045 O O . VAL A 1 129 ? -26.906 55.625 2.852 1 92.06 129 VAL A O 1
ATOM 1048 N N . CYS A 1 130 ? -27.719 54.688 4.629 1 93.75 130 CYS A N 1
ATOM 1049 C CA . CYS A 1 130 ? -28.141 53.5 3.928 1 93.75 130 CYS A CA 1
ATOM 1050 C C . CYS A 1 130 ? -29.172 53.844 2.854 1 93.75 130 CYS A C 1
ATOM 1052 O O . CYS A 1 130 ? -29.141 53.281 1.756 1 93.75 130 CYS A O 1
ATOM 1054 N N . LYS A 1 131 ? -29.984 54.781 3.236 1 93 131 LYS A N 1
ATOM 1055 C CA . LYS A 1 131 ? -30.984 55.219 2.266 1 93 131 LYS A CA 1
ATOM 1056 C C . LYS A 1 131 ? -30.328 55.969 1.104 1 93 131 LYS A C 1
ATOM 1058 O O . LYS A 1 131 ? -30.719 55.781 -0.051 1 93 131 LYS A O 1
ATOM 1063 N N . GLU A 1 132 ? -29.422 56.719 1.435 1 91.38 132 GLU A N 1
ATOM 1064 C CA . GLU A 1 132 ? -28.703 57.469 0.421 1 91.38 132 GLU A CA 1
ATOM 1065 C C . GLU A 1 132 ? -28.047 56.562 -0.601 1 91.38 132 GLU A C 1
ATOM 1067 O O . GLU A 1 132 ? -27.953 56.906 -1.781 1 91.38 132 GLU A O 1
ATOM 1072 N N . PHE A 1 133 ? -27.625 55.406 -0.203 1 91.69 133 PHE A N 1
ATOM 1073 C CA . PHE A 1 133 ? -26.922 54.5 -1.093 1 91.69 133 PHE A CA 1
ATOM 1074 C C . PHE A 1 133 ? -27.859 53.375 -1.555 1 91.69 133 PHE A C 1
ATOM 1076 O O . PHE A 1 133 ? -27.391 52.375 -2.074 1 91.69 133 PHE A O 1
ATOM 1083 N N . SER A 1 134 ? -29.125 53.5 -1.295 1 91.81 134 SER A N 1
ATOM 1084 C CA . SER A 1 134 ? -30.172 52.594 -1.747 1 91.81 134 SER A CA 1
ATOM 1085 C C . SER A 1 134 ? -29.906 51.156 -1.275 1 91.81 134 SER A C 1
ATOM 1087 O O . SER A 1 134 ? -29.984 50.219 -2.064 1 91.81 134 SER A O 1
ATOM 1089 N N . SER A 1 135 ? -29.516 51.125 0.002 1 92.88 135 SER A N 1
ATOM 1090 C CA . SER A 1 135 ? -29.344 49.781 0.598 1 92.88 135 SER A CA 1
ATOM 1091 C C . SER A 1 135 ? -30.672 49.062 0.736 1 92.88 135 SER A C 1
ATOM 1093 O O . SER A 1 135 ? -31.688 49.688 1.063 1 92.88 135 SER A O 1
ATOM 1095 N N . PRO A 1 136 ? -30.672 47.75 0.481 1 94.19 136 PRO A N 1
ATOM 1096 C CA . PRO A 1 136 ? -31.891 47 0.712 1 94.19 136 PRO A CA 1
ATOM 1097 C C . PRO A 1 136 ? -32.188 46.781 2.195 1 94.19 136 PRO A C 1
ATOM 1099 O O . PRO A 1 136 ? -33.281 46.375 2.555 1 94.19 136 PRO A O 1
ATOM 1102 N N . PHE A 1 137 ? -31.281 47.156 3.021 1 93.88 137 PHE A N 1
ATOM 1103 C CA . PHE A 1 137 ? -31.453 47 4.461 1 93.88 137 PHE A CA 1
ATOM 1104 C C . PHE A 1 137 ? -31.562 48.375 5.141 1 93.88 137 PHE A C 1
ATOM 1106 O O . PHE A 1 137 ? -30.922 49.344 4.711 1 93.88 137 PHE A O 1
ATOM 1113 N N . GLN A 1 138 ? -32.281 48.406 6.188 1 94.25 138 GLN A N 1
ATOM 1114 C CA . GLN A 1 138 ? -32.562 49.656 6.867 1 94.25 138 GLN A CA 1
ATOM 1115 C C . GLN A 1 138 ? -31.312 50.188 7.566 1 94.25 138 GLN A C 1
ATOM 1117 O O . GLN A 1 138 ? -31.047 51.375 7.555 1 94.25 138 GLN A O 1
ATOM 1122 N N . TYR A 1 139 ? -30.516 49.219 8.133 1 95 139 TYR A N 1
ATOM 1123 C CA . TYR A 1 139 ? -29.406 49.688 8.961 1 95 139 TYR A CA 1
ATOM 1124 C C . TYR A 1 139 ? -28.094 49.031 8.555 1 95 139 TYR A C 1
ATOM 1126 O O . TYR A 1 139 ? -27.141 49 9.328 1 95 139 TYR A O 1
ATOM 1134 N N . ARG A 1 140 ? -28.047 48.469 7.375 1 94.88 140 ARG A N 1
ATOM 1135 C CA . ARG A 1 140 ? -26.859 47.75 6.926 1 94.88 140 ARG A CA 1
ATOM 1136 C C . ARG A 1 140 ? -26.531 48.094 5.477 1 94.88 140 ARG A C 1
ATOM 1138 O O . ARG A 1 140 ? -27.422 48.156 4.629 1 94.88 140 ARG A O 1
ATOM 1145 N N . LEU A 1 141 ? -25.297 48.375 5.242 1 94.06 141 LEU A N 1
ATOM 1146 C CA . LEU A 1 141 ? -24.812 48.594 3.891 1 94.06 141 LEU A CA 1
ATOM 1147 C C . LEU A 1 141 ? -23.75 47.562 3.502 1 94.06 141 LEU A C 1
ATOM 1149 O O . LEU A 1 141 ? -22.781 47.375 4.23 1 94.06 141 LEU A O 1
ATOM 1153 N N . GLU A 1 142 ? -24 46.906 2.438 1 93.56 142 GLU A N 1
ATOM 1154 C CA . GLU A 1 142 ? -23.047 45.938 1.927 1 93.56 142 GLU A CA 1
ATOM 1155 C C . GLU A 1 142 ? -22.109 46.562 0.897 1 93.56 142 GLU A C 1
ATOM 1157 O O . GLU A 1 142 ? -22.547 46.906 -0.208 1 93.56 142 GLU A O 1
ATOM 1162 N N . CYS A 1 143 ? -20.938 46.75 1.289 1 93.75 143 CYS A N 1
ATOM 1163 C CA . CYS A 1 143 ? -19.953 47.312 0.378 1 93.75 143 CYS A CA 1
ATOM 1164 C C . CYS A 1 143 ? -18.547 46.906 0.759 1 93.75 143 CYS A C 1
ATOM 1166 O O . CYS A 1 143 ? -18.328 46.344 1.839 1 93.75 143 CYS A O 1
ATOM 1168 N N . ALA A 1 144 ? -17.609 47.156 -0.099 1 95 144 ALA A N 1
ATOM 1169 C CA . ALA A 1 144 ? -16.234 46.719 0.06 1 95 144 ALA A CA 1
ATOM 1170 C C . ALA A 1 144 ? -15.57 47.375 1.26 1 95 144 ALA A C 1
ATOM 1172 O O . ALA A 1 144 ? -14.75 46.781 1.953 1 95 144 ALA A O 1
ATOM 1173 N N . GLU A 1 145 ? -15.938 48.594 1.538 1 92.25 145 GLU A N 1
ATOM 1174 C CA . GLU A 1 145 ? -15.359 49.344 2.654 1 92.25 145 GLU A CA 1
ATOM 1175 C C . GLU A 1 145 ? -15.719 48.688 3.99 1 92.25 145 GLU A C 1
ATOM 1177 O O . GLU A 1 145 ? -14.875 48.594 4.887 1 92.25 145 GLU A O 1
ATOM 1182 N N . MET A 1 146 ? -16.938 48.25 4.055 1 93.75 146 MET A N 1
ATOM 1183 C CA . MET A 1 146 ? -17.391 47.594 5.273 1 93.75 146 MET A CA 1
ATOM 1184 C C . MET A 1 146 ? -16.688 46.25 5.461 1 93.75 146 MET A C 1
ATOM 1186 O O . MET A 1 146 ? -16.328 45.875 6.582 1 93.75 146 MET A O 1
ATOM 1190 N N . ASP A 1 147 ? -16.547 45.594 4.352 1 96.62 147 ASP A N 1
ATOM 1191 C CA . ASP A 1 147 ? -15.82 44.312 4.406 1 96.62 147 ASP A CA 1
ATOM 1192 C C . ASP A 1 147 ? -14.375 44.531 4.852 1 96.62 147 ASP A C 1
ATOM 1194 O O . ASP A 1 147 ? -13.836 43.719 5.613 1 96.62 147 ASP A O 1
ATOM 1198 N N . CYS A 1 148 ? -13.812 45.531 4.34 1 94.88 148 CYS A N 1
ATOM 1199 C CA . CYS A 1 148 ? -12.438 45.844 4.695 1 94.88 148 CYS A CA 1
ATOM 1200 C C . CYS A 1 148 ? -12.305 46.156 6.184 1 94.88 148 CYS A C 1
ATOM 1202 O O . CYS A 1 148 ? -11.406 45.625 6.848 1 94.88 148 CYS A O 1
ATOM 1204 N N . GLU A 1 149 ? -13.227 46.938 6.754 1 94.25 149 GLU A N 1
ATOM 1205 C CA . GLU A 1 149 ? -13.195 47.281 8.172 1 94.25 149 GLU A CA 1
ATOM 1206 C C . GLU A 1 149 ? -13.344 46.031 9.047 1 94.25 149 GLU A C 1
ATOM 1208 O O . GLU A 1 149 ? -12.641 45.875 10.047 1 94.25 149 GLU A O 1
ATOM 1213 N N . GLU A 1 150 ? -14.219 45.25 8.633 1 96.62 150 GLU A N 1
ATOM 1214 C CA . GLU A 1 150 ? -14.422 44 9.359 1 96.62 150 GLU A CA 1
ATOM 1215 C C . GLU A 1 150 ? -13.18 43.125 9.289 1 96.62 150 GLU A C 1
ATOM 1217 O O . GLU A 1 150 ? -12.773 42.531 10.289 1 96.62 150 GLU A O 1
ATOM 1222 N N . GLY A 1 151 ? -12.594 43 8.125 1 96.81 151 GLY A N 1
ATOM 1223 C CA . GLY A 1 151 ? -11.383 42.219 7.938 1 96.81 151 GLY A CA 1
ATOM 1224 C C . GLY A 1 151 ? -10.25 42.656 8.844 1 96.81 151 GLY A C 1
ATOM 1225 O O . GLY A 1 151 ? -9.602 41.844 9.492 1 96.81 151 GLY A O 1
ATOM 1226 N N . TRP A 1 152 ? -10.062 43.969 8.891 1 94.19 152 TRP A N 1
ATOM 1227 C CA . TRP A 1 152 ? -8.984 44.5 9.727 1 94.19 152 TRP A CA 1
ATOM 1228 C C . TRP A 1 152 ? -9.266 44.219 11.203 1 94.19 152 TRP A C 1
ATOM 1230 O O . TRP A 1 152 ? -8.344 43.938 11.977 1 94.19 152 TRP A O 1
ATOM 1240 N N . ALA A 1 153 ? -10.484 44.375 11.641 1 95.38 153 ALA A N 1
ATOM 1241 C CA . ALA A 1 153 ? -10.852 44.094 13.031 1 95.38 153 ALA A CA 1
ATOM 1242 C C . ALA A 1 153 ? -10.555 42.625 13.383 1 95.38 153 ALA A C 1
ATOM 1244 O O . ALA A 1 153 ? -9.938 42.344 14.414 1 95.38 153 ALA A O 1
ATOM 1245 N N . LEU A 1 154 ? -10.992 41.75 12.516 1 97.06 154 LEU A N 1
ATOM 1246 C CA . LEU A 1 154 ? -10.773 40.344 12.719 1 97.06 154 LEU A CA 1
ATOM 1247 C C . LEU A 1 154 ? -9.289 40.031 12.773 1 97.06 154 LEU A C 1
ATOM 1249 O O . LEU A 1 154 ? -8.836 39.312 13.672 1 97.06 154 LEU A O 1
ATOM 1253 N N . LEU A 1 155 ? -8.531 40.531 11.883 1 95.06 155 LEU A N 1
ATOM 1254 C CA . LEU A 1 155 ? -7.094 40.281 11.82 1 95.06 155 LEU A CA 1
ATOM 1255 C C . LEU A 1 155 ? -6.406 40.719 13.102 1 95.06 155 LEU A C 1
ATOM 1257 O O . LEU A 1 155 ? -5.559 40.031 13.641 1 95.06 155 LEU A O 1
ATOM 1261 N N . LYS A 1 156 ? -6.844 41.844 13.586 1 93.12 156 LYS A N 1
ATOM 1262 C CA . LYS A 1 156 ? -6.215 42.406 14.781 1 93.12 156 LYS A CA 1
ATOM 1263 C C . LYS A 1 156 ? -6.547 41.594 16.016 1 93.12 156 LYS A C 1
ATOM 1265 O O . LYS A 1 156 ? -5.781 41.594 16.984 1 93.12 156 LYS A O 1
ATOM 1270 N N . CYS A 1 157 ? -7.605 40.844 15.992 1 93.88 157 CYS A N 1
ATOM 1271 C CA . CYS A 1 157 ? -8.07 40.094 17.172 1 93.88 157 CYS A CA 1
ATOM 1272 C C . CYS A 1 157 ? -7.375 38.75 17.281 1 93.88 157 CYS A C 1
ATOM 1274 O O . CYS A 1 157 ? -7.535 38.062 18.281 1 93.88 157 CYS A O 1
ATOM 1276 N N . GLY A 1 158 ? -6.684 38.344 16.266 1 89.88 158 GLY A N 1
ATOM 1277 C CA . GLY A 1 158 ? -5.824 37.219 16.5 1 89.88 158 GLY A CA 1
ATOM 1278 C C . GLY A 1 158 ? -6.156 36.031 15.602 1 89.88 158 GLY A C 1
ATOM 1279 O O . GLY A 1 158 ? -7.074 36.094 14.789 1 89.88 158 GLY A O 1
ATOM 1280 N N . ILE A 1 159 ? -5.477 34.969 15.82 1 88.56 159 ILE A N 1
ATOM 1281 C CA . ILE A 1 159 ? -5.332 33.844 14.914 1 88.56 159 ILE A CA 1
ATOM 1282 C C . ILE A 1 159 ? -6.688 33.188 14.719 1 88.56 159 ILE A C 1
ATOM 1284 O O . ILE A 1 159 ? -6.996 32.688 13.617 1 88.56 159 ILE A O 1
ATOM 1288 N N . GLN A 1 160 ? -7.523 33.094 15.664 1 88.62 160 GLN A N 1
ATOM 1289 C CA . GLN A 1 160 ? -8.812 32.406 15.57 1 88.62 160 GLN A CA 1
ATOM 1290 C C . GLN A 1 160 ? -9.734 33.125 14.578 1 88.62 160 GLN A C 1
ATOM 1292 O O . GLN A 1 160 ? -10.695 32.531 14.086 1 88.62 160 GLN A O 1
ATOM 1297 N N . ASN A 1 161 ? -9.367 34.344 14.273 1 95.06 161 ASN A N 1
ATOM 1298 C CA . ASN A 1 161 ? -10.219 35.156 13.414 1 95.06 161 ASN A CA 1
ATOM 1299 C C . ASN A 1 161 ? -9.641 35.281 12.008 1 95.06 161 ASN A C 1
ATOM 1301 O O . ASN A 1 161 ? -10.234 35.938 11.141 1 95.06 161 ASN A O 1
ATOM 1305 N N . TYR A 1 162 ? -8.539 34.719 11.703 1 94.69 162 TYR A N 1
ATOM 1306 C CA . TYR A 1 162 ? -7.812 34.969 10.453 1 94.69 162 TYR A CA 1
ATOM 1307 C C . TYR A 1 162 ? -8.609 34.469 9.258 1 94.69 162 TYR A C 1
ATOM 1309 O O . TYR A 1 162 ? -8.648 35.125 8.211 1 94.69 162 TYR A O 1
ATOM 1317 N N . LYS A 1 163 ? -9.242 33.344 9.352 1 93.88 163 LYS A N 1
ATOM 1318 C CA . LYS A 1 163 ? -10.031 32.812 8.234 1 93.88 163 LYS A CA 1
ATOM 1319 C C . LYS A 1 163 ? -11.164 33.781 7.875 1 93.88 163 LYS A C 1
ATOM 1321 O O . LYS A 1 163 ? -11.445 34 6.695 1 93.88 163 LYS A O 1
ATOM 1326 N N . GLY A 1 164 ? -11.719 34.25 8.961 1 97.12 164 GLY A N 1
ATOM 1327 C CA . GLY A 1 164 ? -12.758 35.25 8.727 1 97.12 164 GLY A CA 1
ATOM 1328 C C . GLY A 1 164 ? -12.234 36.531 8.094 1 97.12 164 GLY A C 1
ATOM 1329 O O . GLY A 1 164 ? -12.867 37.094 7.207 1 97.12 164 GLY A O 1
ATOM 1330 N N . ALA A 1 165 ? -11.141 37 8.594 1 97.81 165 ALA A N 1
ATOM 1331 C CA . ALA A 1 165 ? -10.508 38.188 8.031 1 97.81 165 ALA A CA 1
ATOM 1332 C C . ALA A 1 165 ? -10.211 38 6.547 1 97.81 165 ALA A C 1
ATOM 1334 O O . ALA A 1 165 ? -10.484 38.875 5.738 1 97.81 165 ALA A O 1
ATOM 1335 N N . MET A 1 166 ? -9.656 36.906 6.191 1 97 166 MET A N 1
ATOM 1336 C CA . MET A 1 166 ? -9.328 36.594 4.801 1 97 166 MET A CA 1
ATOM 1337 C C . MET A 1 166 ? -10.57 36.656 3.924 1 97 166 MET A C 1
ATOM 1339 O O . MET A 1 166 ? -10.539 37.188 2.822 1 97 166 MET A O 1
ATOM 1343 N N . ALA A 1 167 ? -11.617 36.062 4.398 1 97.94 167 ALA A N 1
ATOM 1344 C CA . ALA A 1 167 ? -12.875 36.031 3.652 1 97.94 167 ALA A CA 1
ATOM 1345 C C . ALA A 1 167 ? -13.383 37.469 3.414 1 97.94 167 ALA A C 1
ATOM 1347 O O . ALA A 1 167 ? -13.906 37.781 2.34 1 97.94 167 ALA A O 1
ATOM 1348 N N . CYS A 1 168 ? -13.258 38.25 4.387 1 98.12 168 CYS A N 1
ATOM 1349 C CA . CYS A 1 168 ? -13.703 39.656 4.281 1 98.12 168 CYS A CA 1
ATOM 1350 C C . CYS A 1 168 ? -12.898 40.406 3.219 1 98.12 168 CYS A C 1
ATOM 1352 O O . CYS A 1 168 ? -13.477 41.062 2.367 1 98.12 168 CYS A O 1
ATOM 1354 N N . PHE A 1 169 ? -11.633 40.312 3.232 1 98.06 169 PHE A N 1
ATOM 1355 C CA . PHE A 1 169 ? -10.805 41 2.248 1 98.06 169 PHE A CA 1
ATOM 1356 C C . PHE A 1 169 ? -11.055 40.438 0.851 1 98.06 169 PHE A C 1
ATOM 1358 O O . PHE A 1 169 ? -11.031 41.188 -0.131 1 98.06 169 PHE A O 1
ATOM 1365 N N . ALA A 1 170 ? -11.227 39.156 0.779 1 98.06 170 ALA A N 1
ATOM 1366 C CA . ALA A 1 170 ? -11.523 38.531 -0.513 1 98.06 170 ALA A CA 1
ATOM 1367 C C . ALA A 1 170 ? -12.805 39.125 -1.109 1 98.06 170 ALA A C 1
ATOM 1369 O O . ALA A 1 170 ? -12.875 39.375 -2.314 1 98.06 170 ALA A O 1
ATOM 1370 N N . LYS A 1 171 ? -13.727 39.219 -0.276 1 97.81 171 LYS A N 1
ATOM 1371 C CA . LYS A 1 171 ? -14.984 39.844 -0.716 1 97.81 171 LYS A CA 1
ATOM 1372 C C . LYS A 1 171 ? -14.773 41.25 -1.208 1 97.81 171 LYS A C 1
ATOM 1374 O O . LYS A 1 171 ? -15.328 41.656 -2.232 1 97.81 171 LYS A O 1
ATOM 1379 N N . ALA A 1 172 ? -14.062 42.062 -0.536 1 97.5 172 ALA A N 1
ATOM 1380 C CA . ALA A 1 172 ? -13.758 43.438 -0.928 1 97.5 172 ALA A CA 1
ATOM 1381 C C . ALA A 1 172 ? -13.016 43.469 -2.258 1 97.5 172 ALA A C 1
ATOM 1383 O O . ALA A 1 172 ? -13.281 44.344 -3.104 1 97.5 172 ALA A O 1
ATOM 1384 N N . LEU A 1 173 ? -12.148 42.531 -2.436 1 97.75 173 LEU A N 1
ATOM 1385 C CA . LEU A 1 173 ? -11.312 42.5 -3.627 1 97.75 173 LEU A CA 1
ATOM 1386 C C . LEU A 1 173 ? -12.117 42.094 -4.852 1 97.75 173 LEU A C 1
ATOM 1388 O O . LEU A 1 173 ? -11.742 42.406 -5.984 1 97.75 173 LEU A O 1
ATOM 1392 N N . LYS A 1 174 ? -13.148 41.438 -4.68 1 97.44 174 LYS A N 1
ATOM 1393 C CA . LYS A 1 174 ? -14.039 41.125 -5.797 1 97.44 174 LYS A CA 1
ATOM 1394 C C . LYS A 1 174 ? -14.617 42.406 -6.402 1 97.44 174 LYS A C 1
ATOM 1396 O O . LYS A 1 174 ? -14.844 42.469 -7.613 1 97.44 174 LYS A O 1
ATOM 1401 N N . VAL A 1 175 ? -14.789 43.344 -5.535 1 96.31 175 VAL A N 1
ATOM 1402 C CA . VAL A 1 175 ? -15.375 44.594 -5.965 1 96.31 175 VAL A CA 1
ATOM 1403 C C . VAL A 1 175 ? -14.289 45.531 -6.527 1 96.31 175 VAL A C 1
ATOM 1405 O O . VAL A 1 175 ? -14.461 46.125 -7.586 1 96.31 175 VAL A O 1
ATOM 1408 N N . GLU A 1 176 ? -13.156 45.625 -5.84 1 96.75 176 GLU A N 1
ATOM 1409 C CA . GLU A 1 176 ? -12.031 46.438 -6.25 1 96.75 176 GLU A CA 1
ATOM 1410 C C . GLU A 1 176 ? -10.727 45.656 -6.211 1 96.75 176 GLU A C 1
ATOM 1412 O O . GLU A 1 176 ? -9.922 45.812 -5.289 1 96.75 176 GLU A O 1
ATOM 1417 N N . PRO A 1 177 ? -10.359 45.062 -7.195 1 96.81 177 PRO A N 1
ATOM 1418 C CA . PRO A 1 177 ? -9.242 44.125 -7.203 1 96.81 177 PRO A CA 1
ATOM 1419 C C . PRO A 1 177 ? -7.887 44.812 -7.07 1 96.81 177 PRO A C 1
ATOM 1421 O O . PRO A 1 177 ? -6.914 44.188 -6.617 1 96.81 177 PRO A O 1
ATOM 1424 N N . GLU A 1 178 ? -7.848 46.031 -7.41 1 96.94 178 GLU A N 1
ATOM 1425 C CA . GLU A 1 178 ? -6.547 46.688 -7.41 1 96.94 178 GLU A CA 1
ATOM 1426 C C . GLU A 1 178 ? -6.41 47.656 -6.219 1 96.94 178 GLU A C 1
ATOM 1428 O O . GLU A 1 178 ? -5.445 48.406 -6.133 1 96.94 178 GLU A O 1
ATOM 1433 N N . ASN A 1 179 ? -7.391 47.594 -5.293 1 95.25 179 ASN A N 1
ATOM 1434 C CA . ASN A 1 179 ? -7.344 48.469 -4.129 1 95.25 179 ASN A CA 1
ATOM 1435 C C . ASN A 1 179 ? -6.164 48.156 -3.221 1 95.25 179 ASN A C 1
ATOM 1437 O O . ASN A 1 179 ? -6.043 47.031 -2.742 1 95.25 179 ASN A O 1
ATOM 1441 N N . PRO A 1 180 ? -5.309 49.062 -2.885 1 94.94 180 PRO A N 1
ATOM 1442 C CA . PRO A 1 180 ? -4.094 48.781 -2.127 1 94.94 180 PRO A CA 1
ATOM 1443 C C . PRO A 1 180 ? -4.383 48.312 -0.703 1 94.94 180 PRO A C 1
ATOM 1445 O O . PRO A 1 180 ? -3.713 47.406 -0.2 1 94.94 180 PRO A O 1
ATOM 1448 N N . GLU A 1 181 ? -5.32 48.875 -0.09 1 92.81 181 GLU A N 1
ATOM 1449 C CA . GLU A 1 181 ? -5.633 48.531 1.29 1 92.81 181 GLU A CA 1
ATOM 1450 C C . GLU A 1 181 ? -6.176 47.094 1.381 1 92.81 181 GLU A C 1
ATOM 1452 O O . GLU A 1 181 ? -5.797 46.344 2.277 1 92.81 181 GLU A O 1
ATOM 1457 N N . TYR A 1 182 ? -7.07 46.781 0.393 1 96.56 182 TYR A N 1
ATOM 1458 C CA . TYR A 1 182 ? -7.668 45.438 0.397 1 96.56 182 TYR A CA 1
ATOM 1459 C C . TYR A 1 182 ? -6.621 44.375 0.114 1 96.56 182 TYR A C 1
ATOM 1461 O O . TYR A 1 182 ? -6.617 43.312 0.747 1 96.56 182 TYR A O 1
ATOM 1469 N N . ASN A 1 183 ? -5.781 44.719 -0.818 1 97.06 183 ASN A N 1
ATOM 1470 C CA . ASN A 1 183 ? -4.707 43.812 -1.141 1 97.06 183 ASN A CA 1
ATOM 1471 C C . ASN A 1 183 ? -3.736 43.625 0.026 1 97.06 183 ASN A C 1
ATOM 1473 O O . ASN A 1 183 ? -3.242 42.531 0.281 1 97.06 183 ASN A O 1
ATOM 1477 N N . ALA A 1 184 ? -3.438 44.688 0.711 1 95 184 ALA A N 1
ATOM 1478 C CA . ALA A 1 184 ? -2.549 44.625 1.869 1 95 184 ALA A CA 1
ATOM 1479 C C . ALA A 1 184 ? -3.127 43.719 2.955 1 95 184 ALA A C 1
ATOM 1481 O O . ALA A 1 184 ? -2.434 42.844 3.473 1 95 184 ALA A O 1
ATOM 1482 N N . GLY A 1 185 ? -4.406 43.906 3.246 1 95.62 185 GLY A N 1
ATOM 1483 C CA . GLY A 1 185 ? -5.055 43.094 4.25 1 95.62 185 GLY A CA 1
ATOM 1484 C C . GLY A 1 185 ? -5.055 41.625 3.9 1 95.62 185 GLY A C 1
ATOM 1485 O O . GLY A 1 185 ? -4.699 40.781 4.727 1 95.62 185 GLY A O 1
ATOM 1486 N N . TYR A 1 186 ? -5.387 41.344 2.68 1 97.31 186 TYR A N 1
ATOM 1487 C CA . TYR A 1 186 ? -5.426 39.969 2.217 1 97.31 186 TYR A CA 1
ATOM 1488 C C . TYR A 1 186 ? -4.043 39.344 2.285 1 97.31 186 TYR A C 1
ATOM 1490 O O . TYR A 1 186 ? -3.9 38.188 2.742 1 97.31 186 TYR A O 1
ATOM 1498 N N . ALA A 1 187 ? -3.092 40.031 1.885 1 97.12 187 ALA A N 1
ATOM 1499 C CA . ALA A 1 187 ? -1.729 39.5 1.843 1 97.12 187 ALA A CA 1
ATOM 1500 C C . ALA A 1 187 ? -1.206 39.219 3.248 1 97.12 187 ALA A C 1
ATOM 1502 O O . ALA A 1 187 ? -0.544 38.219 3.479 1 97.12 187 ALA A O 1
ATOM 1503 N N . VAL A 1 188 ? -1.521 40.062 4.188 1 95.31 188 VAL A N 1
ATOM 1504 C CA . VAL A 1 188 ? -1.047 39.906 5.559 1 95.31 188 VAL A CA 1
ATOM 1505 C C . VAL A 1 188 ? -1.681 38.688 6.184 1 95.31 188 VAL A C 1
ATOM 1507 O O . VAL A 1 188 ? -0.992 37.875 6.816 1 95.31 188 VAL A O 1
ATOM 1510 N N . VAL A 1 189 ? -2.939 38.5 5.977 1 96.06 189 VAL A N 1
ATOM 1511 C CA . VAL A 1 189 ? -3.615 37.344 6.551 1 96.06 189 VAL A CA 1
ATOM 1512 C C . VAL A 1 189 ? -3.096 36.062 5.891 1 96.06 189 VAL A C 1
ATOM 1514 O O . VAL A 1 189 ? -2.865 35.062 6.57 1 96.06 189 VAL A O 1
ATOM 1517 N N . ALA A 1 190 ? -2.928 36.156 4.613 1 95.06 190 ALA A N 1
ATOM 1518 C CA . ALA A 1 190 ? -2.391 35 3.891 1 95.06 190 ALA A CA 1
ATOM 1519 C C . ALA A 1 190 ? -1.007 34.625 4.414 1 95.06 190 ALA A C 1
ATOM 1521 O O . ALA A 1 190 ? -0.698 33.438 4.566 1 95.06 190 ALA A O 1
ATOM 1522 N N . TYR A 1 191 ? -0.259 35.594 4.645 1 94.38 191 TYR A N 1
ATOM 1523 C CA . TYR A 1 191 ? 1.079 35.344 5.184 1 94.38 191 TYR A CA 1
ATOM 1524 C C . TYR A 1 191 ? 1.014 34.656 6.535 1 94.38 191 TYR A C 1
ATOM 1526 O O . TYR A 1 191 ? 1.776 33.719 6.793 1 94.38 191 TYR A O 1
ATOM 1534 N N . ARG A 1 192 ? 0.117 35.094 7.355 1 91.38 192 ARG A N 1
ATOM 1535 C CA . ARG A 1 192 ? 0.011 34.562 8.711 1 91.38 192 ARG A CA 1
ATOM 1536 C C . ARG A 1 192 ? -0.532 33.156 8.711 1 91.38 192 ARG A C 1
ATOM 1538 O O . ARG A 1 192 ? -0.205 32.344 9.594 1 91.38 192 ARG A O 1
ATOM 1545 N N . LEU A 1 193 ? -1.248 32.875 7.684 1 88.75 193 LEU A N 1
ATOM 1546 C CA . LEU A 1 193 ? -1.864 31.547 7.602 1 88.75 193 LEU A CA 1
ATOM 1547 C C . LEU A 1 193 ? -0.962 30.562 6.852 1 88.75 193 LEU A C 1
ATOM 1549 O O . LEU A 1 193 ? -1.228 29.359 6.828 1 88.75 193 LEU A O 1
ATOM 1553 N N . ASP A 1 194 ? 0.06 31.047 6.188 1 83.62 194 ASP A N 1
ATOM 1554 C CA . ASP A 1 194 ? 0.901 30.25 5.309 1 83.62 194 ASP A CA 1
ATOM 1555 C C . ASP A 1 194 ? 1.95 29.469 6.109 1 83.62 194 ASP A C 1
ATOM 1557 O O . ASP A 1 194 ? 3.006 30.016 6.445 1 83.62 194 ASP A O 1
ATOM 1561 N N . HIS A 1 195 ? 1.608 28.203 6.355 1 72.19 195 HIS A N 1
ATOM 1562 C CA . HIS A 1 195 ? 2.561 27.375 7.09 1 72.19 195 HIS A CA 1
ATOM 1563 C C . HIS A 1 195 ? 3.225 26.359 6.172 1 72.19 195 HIS A C 1
ATOM 1565 O O . HIS A 1 195 ? 4.078 25.578 6.613 1 72.19 195 HIS A O 1
ATOM 1571 N N . ILE A 1 196 ? 2.809 26.125 4.805 1 65.62 196 ILE A N 1
ATOM 1572 C CA . ILE A 1 196 ? 3.305 24.984 4.035 1 65.62 196 ILE A CA 1
ATOM 1573 C C . ILE A 1 196 ? 3.932 25.484 2.734 1 65.62 196 ILE A C 1
ATOM 1575 O O . ILE A 1 196 ? 5.047 25.078 2.387 1 65.62 196 ILE A O 1
ATOM 1579 N N . ASP A 1 197 ? 3.139 26.094 1.882 1 64.94 197 ASP A N 1
ATOM 1580 C CA . ASP A 1 197 ? 3.301 25.969 0.437 1 64.94 197 ASP A CA 1
ATOM 1581 C C . ASP A 1 197 ? 3.635 27.312 -0.198 1 64.94 197 ASP A C 1
ATOM 1583 O O . ASP A 1 197 ? 3.633 27.438 -1.424 1 64.94 197 ASP A O 1
ATOM 1587 N N . GLY A 1 198 ? 4.074 28.266 0.706 1 75.75 198 GLY A N 1
ATOM 1588 C CA . GLY A 1 198 ? 4.406 29.516 0.032 1 75.75 198 GLY A CA 1
ATOM 1589 C C . GLY A 1 198 ? 3.219 30.156 -0.661 1 75.75 198 GLY A C 1
ATOM 1590 O O . GLY A 1 198 ? 3.389 30.984 -1.556 1 75.75 198 GLY A O 1
ATOM 1591 N N . THR A 1 199 ? 2.018 29.781 -0.327 1 82.94 199 THR A N 1
ATOM 1592 C CA . THR A 1 199 ? 0.811 30.234 -1.01 1 82.94 199 THR A CA 1
ATOM 1593 C C . THR A 1 199 ? 0.625 31.734 -0.844 1 82.94 199 THR A C 1
ATOM 1595 O O . THR A 1 199 ? -0.079 32.375 -1.632 1 82.94 199 THR A O 1
ATOM 1598 N N . SER A 1 200 ? 1.307 32.312 0.095 1 93.19 200 SER A N 1
ATOM 1599 C CA . SER A 1 200 ? 1.123 33.719 0.368 1 93.19 200 SER A CA 1
ATOM 1600 C C . SER A 1 200 ? 2.02 34.562 -0.521 1 93.19 200 SER A C 1
ATOM 1602 O O . SER A 1 200 ? 1.833 35.781 -0.618 1 93.19 200 SER A O 1
ATOM 1604 N N . LEU A 1 201 ? 2.977 34 -1.217 1 95.69 201 LEU A N 1
ATOM 1605 C CA . LEU A 1 201 ? 3.961 34.75 -1.989 1 95.69 201 LEU A CA 1
ATOM 1606 C C . LEU A 1 201 ? 3.277 35.625 -3.043 1 95.69 201 LEU A C 1
ATOM 1608 O O . LEU A 1 201 ? 3.566 36.812 -3.152 1 95.69 201 LEU A O 1
ATOM 1612 N N . GLN A 1 202 ? 2.412 35.031 -3.791 1 95.81 202 GLN A N 1
ATOM 1613 C CA . GLN A 1 202 ? 1.75 35.719 -4.875 1 95.81 202 GLN A CA 1
ATOM 1614 C C . GLN A 1 202 ? 0.926 36.906 -4.34 1 95.81 202 GLN A C 1
ATOM 1616 O O . GLN A 1 202 ? 0.854 37.969 -4.973 1 95.81 202 GLN A O 1
ATOM 1621 N N . HIS A 1 203 ? 0.321 36.656 -3.215 1 96.94 203 HIS A N 1
ATOM 1622 C CA . HIS A 1 203 ? -0.511 37.719 -2.635 1 96.94 203 HIS A CA 1
ATOM 1623 C C . HIS A 1 203 ? 0.341 38.875 -2.094 1 96.94 203 HIS A C 1
ATOM 1625 O O . HIS A 1 203 ? -0.034 40.031 -2.209 1 96.94 203 HIS A O 1
ATOM 1631 N N . LEU A 1 204 ? 1.447 38.562 -1.521 1 97.5 204 LEU A N 1
ATOM 1632 C CA . LEU A 1 204 ? 2.383 39.562 -1.058 1 97.5 204 LEU A CA 1
ATOM 1633 C C . LEU A 1 204 ? 2.957 40.344 -2.23 1 97.5 204 LEU A C 1
ATOM 1635 O O . LEU A 1 204 ? 3.072 41.594 -2.166 1 97.5 204 LEU A O 1
ATOM 1639 N N . GLN A 1 205 ? 3.293 39.688 -3.293 1 97.5 205 GLN A N 1
ATOM 1640 C CA . GLN A 1 205 ? 3.805 40.344 -4.492 1 97.5 205 GLN A CA 1
ATOM 1641 C C . GLN A 1 205 ? 2.777 41.312 -5.074 1 97.5 205 GLN A C 1
ATOM 1643 O O . GLN A 1 205 ? 3.117 42.438 -5.465 1 97.5 205 GLN A O 1
ATOM 1648 N N . LYS A 1 206 ? 1.585 40.844 -5.109 1 97.75 206 LYS A N 1
ATOM 1649 C CA . LYS A 1 206 ? 0.513 41.719 -5.609 1 97.75 206 LYS A CA 1
ATOM 1650 C C . LYS A 1 206 ? 0.34 42.938 -4.73 1 97.75 206 LYS A C 1
ATOM 1652 O O . LYS A 1 206 ? 0.208 44.062 -5.238 1 97.75 206 LYS A O 1
ATOM 1657 N N . ALA A 1 207 ? 0.323 42.75 -3.445 1 97.38 207 ALA A N 1
ATOM 1658 C CA . ALA A 1 207 ? 0.158 43.875 -2.518 1 97.38 207 ALA A CA 1
ATOM 1659 C C . ALA A 1 207 ? 1.284 44.875 -2.68 1 97.38 207 ALA A C 1
ATOM 1661 O O . ALA A 1 207 ? 1.044 46.094 -2.662 1 97.38 207 ALA A O 1
ATOM 1662 N N . VAL A 1 208 ? 2.447 44.469 -2.902 1 96.19 208 VAL A N 1
ATOM 1663 C CA . VAL A 1 208 ? 3.598 45.375 -3.084 1 96.19 208 VAL A CA 1
ATOM 1664 C C . VAL A 1 208 ? 3.488 46.094 -4.422 1 96.19 208 VAL A C 1
ATOM 1666 O O . VAL A 1 208 ? 3.877 47.25 -4.539 1 96.19 208 VAL A O 1
ATOM 1669 N N . SER A 1 209 ? 3.01 45.406 -5.43 1 97.25 209 SER A N 1
ATOM 1670 C CA . SER A 1 209 ? 2.887 46.031 -6.754 1 97.25 209 SER A CA 1
ATOM 1671 C C . SER A 1 209 ? 1.908 47.188 -6.742 1 97.25 209 SER A C 1
ATOM 1673 O O . SER A 1 209 ? 2.117 48.188 -7.438 1 97.25 209 SER A O 1
ATOM 1675 N N . VAL A 1 210 ? 0.88 47.062 -5.941 1 96.75 210 VAL A N 1
ATOM 1676 C CA . VAL A 1 210 ? -0.153 48.094 -5.969 1 96.75 210 VAL A CA 1
ATOM 1677 C C . VAL A 1 210 ? 0.177 49.188 -4.953 1 96.75 210 VAL A C 1
ATOM 1679 O O . VAL A 1 210 ? -0.339 50.281 -5.039 1 96.75 210 VAL A O 1
ATOM 1682 N N . LYS A 1 211 ? 1.079 48.906 -4.027 1 93.44 211 LYS A N 1
ATOM 1683 C CA . LYS A 1 211 ? 1.559 49.906 -3.072 1 93.44 211 LYS A CA 1
ATOM 1684 C C . LYS A 1 211 ? 3.049 49.719 -2.793 1 93.44 211 LYS A C 1
ATOM 1686 O O . LYS A 1 211 ? 3.439 49.375 -1.668 1 93.44 211 LYS A O 1
ATOM 1691 N N . PRO A 1 212 ? 3.84 50.031 -3.689 1 92.5 212 PRO A N 1
ATOM 1692 C CA . PRO A 1 212 ? 5.273 49.75 -3.609 1 92.5 212 PRO A CA 1
ATOM 1693 C C . PRO A 1 212 ? 5.98 50.531 -2.518 1 92.5 212 PRO A C 1
ATOM 1695 O O . PRO A 1 212 ? 7.09 50.188 -2.111 1 92.5 212 PRO A O 1
ATOM 1698 N N . GLU A 1 213 ? 5.398 51.531 -1.978 1 88.19 213 GLU A N 1
ATOM 1699 C CA . GLU A 1 213 ? 6.055 52.375 -0.991 1 88.19 213 GLU A CA 1
ATOM 1700 C C . GLU A 1 213 ? 5.809 51.875 0.427 1 88.19 213 GLU A C 1
ATOM 1702 O O . GLU A 1 213 ? 6.359 52.406 1.39 1 88.19 213 GLU A O 1
ATOM 1707 N N . ASP A 1 214 ? 5.062 50.906 0.591 1 89.19 214 ASP A N 1
ATOM 1708 C CA . ASP A 1 214 ? 4.758 50.375 1.917 1 89.19 214 ASP A CA 1
ATOM 1709 C C . ASP A 1 214 ? 5.906 49.5 2.441 1 89.19 214 ASP A C 1
ATOM 1711 O O . ASP A 1 214 ? 6.113 48.375 1.969 1 89.19 214 ASP A O 1
ATOM 1715 N N . PRO A 1 215 ? 6.566 49.906 3.404 1 90.31 215 PRO A N 1
ATOM 1716 C CA . PRO A 1 215 ? 7.734 49.156 3.875 1 90.31 215 PRO A CA 1
ATOM 1717 C C . PRO A 1 215 ? 7.352 47.844 4.578 1 90.31 215 PRO A C 1
ATOM 1719 O O . PRO A 1 215 ? 8.078 46.875 4.492 1 90.31 215 PRO A O 1
ATOM 1722 N N . TYR A 1 216 ? 6.27 47.844 5.238 1 90.81 216 TYR A N 1
ATOM 1723 C CA . TYR A 1 216 ? 5.828 46.656 5.969 1 90.81 216 TYR A CA 1
ATOM 1724 C C . TYR A 1 216 ? 5.578 45.5 5.02 1 90.81 216 TYR A C 1
ATOM 1726 O O . TYR A 1 216 ? 6.059 44.406 5.25 1 90.81 216 TYR A O 1
ATOM 1734 N N . LEU A 1 217 ? 4.871 45.75 3.932 1 93.56 217 LEU A N 1
ATOM 1735 C CA . LEU A 1 217 ? 4.57 44.719 2.947 1 93.56 217 LEU A CA 1
ATOM 1736 C C . LEU A 1 217 ? 5.844 44.188 2.283 1 93.56 217 LEU A C 1
ATOM 1738 O O . LEU A 1 217 ? 5.977 43 2.014 1 93.56 217 LEU A O 1
ATOM 1742 N N . LYS A 1 218 ? 6.754 45.094 2.049 1 94.75 218 LYS A N 1
ATOM 1743 C CA . LYS A 1 218 ? 8.016 44.688 1.43 1 94.75 218 LYS A CA 1
ATOM 1744 C C . LYS A 1 218 ? 8.82 43.781 2.346 1 94.75 218 LYS A C 1
ATOM 1746 O O . LYS A 1 218 ? 9.438 42.812 1.881 1 94.75 218 LYS A O 1
ATOM 1751 N N . VAL A 1 219 ? 8.805 44.094 3.607 1 95.5 219 VAL A N 1
ATOM 1752 C CA . VAL A 1 219 ? 9.547 43.281 4.559 1 95.5 219 VAL A CA 1
ATOM 1753 C C . VAL A 1 219 ? 8.883 41.906 4.688 1 95.5 219 VAL A C 1
ATOM 1755 O O . VAL A 1 219 ? 9.562 40.875 4.766 1 95.5 219 VAL A O 1
ATOM 1758 N N . LEU A 1 220 ? 7.535 41.844 4.719 1 95.62 220 LEU A N 1
ATOM 1759 C CA . LEU A 1 220 ? 6.844 40.562 4.758 1 95.62 220 LEU A CA 1
ATOM 1760 C C . LEU A 1 220 ? 7.164 39.719 3.523 1 95.62 220 LEU A C 1
ATOM 1762 O O . LEU A 1 220 ? 7.359 38.531 3.619 1 95.62 220 LEU A O 1
ATOM 1766 N N . LEU A 1 221 ? 7.195 40.406 2.393 1 97.19 221 LEU A N 1
ATOM 1767 C CA . LEU A 1 221 ? 7.574 39.719 1.163 1 97.19 221 LEU A CA 1
ATOM 1768 C C . LEU A 1 221 ? 8.992 39.156 1.268 1 97.19 221 LEU A C 1
ATOM 1770 O O . LEU A 1 221 ? 9.234 38.031 0.882 1 97.19 221 LEU A O 1
ATOM 1774 N N . ALA A 1 222 ? 9.875 39.938 1.814 1 97.19 222 ALA A N 1
ATOM 1775 C CA . ALA A 1 222 ? 11.258 39.5 1.989 1 97.19 222 ALA A CA 1
ATOM 1776 C C . ALA A 1 222 ? 11.32 38.281 2.895 1 97.19 222 ALA A C 1
ATOM 1778 O O . ALA A 1 222 ? 12.07 37.344 2.619 1 97.19 222 ALA A O 1
ATOM 1779 N N . LEU A 1 223 ? 10.547 38.312 3.947 1 96.25 223 LEU A N 1
ATOM 1780 C CA . LEU A 1 223 ? 10.531 37.188 4.887 1 96.25 223 LEU A CA 1
ATOM 1781 C C . LEU A 1 223 ? 10.008 35.906 4.215 1 96.25 223 LEU A C 1
ATOM 1783 O O . LEU A 1 223 ? 10.539 34.812 4.441 1 96.25 223 LEU A O 1
ATOM 1787 N N . LYS A 1 224 ? 8.984 36.031 3.422 1 95.75 224 LYS A N 1
ATOM 1788 C CA . LYS A 1 224 ? 8.445 34.875 2.719 1 95.75 224 LYS A CA 1
ATOM 1789 C C . LYS A 1 224 ? 9.445 34.344 1.688 1 95.75 224 LYS A C 1
ATOM 1791 O O . LYS A 1 224 ? 9.609 33.156 1.531 1 95.75 224 LYS A O 1
ATOM 1796 N N . LEU A 1 225 ? 10.102 35.25 0.974 1 96.31 225 LEU A N 1
ATOM 1797 C CA . LEU A 1 225 ? 11.133 34.875 0.023 1 96.31 225 LEU A CA 1
ATOM 1798 C C . LEU A 1 225 ? 12.273 34.125 0.728 1 96.31 225 LEU A C 1
ATOM 1800 O O . LEU A 1 225 ? 12.82 33.156 0.193 1 96.31 225 LEU A O 1
ATOM 1804 N N . GLN A 1 226 ? 12.57 34.562 1.914 1 95.19 226 GLN A N 1
ATOM 1805 C CA . GLN A 1 226 ? 13.578 33.906 2.727 1 95.19 226 GLN A CA 1
ATOM 1806 C C . GLN A 1 226 ? 13.156 32.469 3.047 1 95.19 226 GLN A C 1
ATOM 1808 O O . GLN A 1 226 ? 13.969 31.547 2.965 1 95.19 226 GLN A O 1
ATOM 1813 N N . ASP A 1 227 ? 11.906 32.281 3.389 1 91.06 227 ASP A N 1
ATOM 1814 C CA . ASP A 1 227 ? 11.367 30.953 3.66 1 91.06 227 ASP A CA 1
ATOM 1815 C C . ASP A 1 227 ? 11.531 30.031 2.453 1 91.06 227 ASP A C 1
ATOM 1817 O O . ASP A 1 227 ? 11.75 28.828 2.607 1 91.06 227 ASP A O 1
ATOM 1821 N N . LEU A 1 228 ? 11.445 30.625 1.304 1 91.56 228 LEU A N 1
ATOM 1822 C CA . LEU A 1 228 ? 11.484 29.859 0.063 1 91.56 228 LEU A CA 1
ATOM 1823 C C . LEU A 1 228 ? 12.906 29.781 -0.482 1 91.56 228 LEU A C 1
ATOM 1825 O O . LEU A 1 228 ? 13.109 29.359 -1.624 1 91.56 228 LEU A O 1
ATOM 1829 N N . HIS A 1 229 ? 13.898 30.391 0.23 1 92.62 229 HIS A N 1
ATOM 1830 C CA . HIS A 1 229 ? 15.328 30.328 -0.046 1 92.62 229 HIS A CA 1
ATOM 1831 C C . HIS A 1 229 ? 15.695 31.188 -1.26 1 92.62 229 HIS A C 1
ATOM 1833 O O . HIS A 1 229 ? 16.641 30.859 -1.986 1 92.62 229 HIS A O 1
ATOM 1839 N N . LYS A 1 230 ? 14.852 32.031 -1.534 1 94.56 230 LYS A N 1
ATOM 1840 C CA . LYS A 1 230 ? 15.18 33.031 -2.535 1 94.56 230 LYS A CA 1
ATOM 1841 C C . LYS A 1 230 ? 15.852 34.25 -1.895 1 94.56 230 LYS A C 1
ATOM 1843 O O . LYS A 1 230 ? 15.32 35.375 -1.928 1 94.56 230 LYS A O 1
ATOM 1848 N N . LEU A 1 231 ? 17.047 34.156 -1.444 1 95.62 231 LEU A N 1
ATOM 1849 C CA . LEU A 1 231 ? 17.734 35.062 -0.524 1 95.62 231 LEU A CA 1
ATOM 1850 C C . LEU A 1 231 ? 18.125 36.344 -1.219 1 95.62 231 LEU A C 1
ATOM 1852 O O . LEU A 1 231 ? 18.031 37.438 -0.625 1 95.62 231 LEU A O 1
ATOM 1856 N N . GLU A 1 232 ? 18.578 36.25 -2.402 1 95.94 232 GLU A N 1
ATOM 1857 C CA . GLU A 1 232 ? 19.016 37.469 -3.105 1 95.94 232 GLU A CA 1
ATOM 1858 C C . GLU A 1 232 ? 17.844 38.438 -3.293 1 95.94 232 GLU A C 1
ATOM 1860 O O . GLU A 1 232 ? 17.984 39.625 -3.047 1 95.94 232 GLU A O 1
ATOM 1865 N N . GLU A 1 233 ? 16.797 37.875 -3.768 1 96.06 233 GLU A N 1
ATOM 1866 C CA . GLU A 1 233 ? 15.594 38.688 -3.949 1 96.06 233 GLU A CA 1
ATOM 1867 C C . GLU A 1 233 ? 15.094 39.25 -2.617 1 96.06 233 GLU A C 1
ATOM 1869 O O . GLU A 1 233 ? 14.664 40.406 -2.537 1 96.06 233 GLU A O 1
ATOM 1874 N N . ALA A 1 234 ? 15.109 38.469 -1.572 1 97.25 234 ALA A N 1
ATOM 1875 C CA . ALA A 1 234 ? 14.695 38.875 -0.236 1 97.25 234 ALA A CA 1
ATOM 1876 C C . ALA A 1 234 ? 15.531 40.062 0.26 1 97.25 234 ALA A C 1
ATOM 1878 O O . ALA A 1 234 ? 14.992 41.031 0.76 1 97.25 234 ALA A O 1
ATOM 1879 N N . GLU A 1 235 ? 16.781 39.969 0.084 1 96.44 235 GLU A N 1
ATOM 1880 C CA . GLU A 1 235 ? 17.703 41 0.548 1 96.44 235 GLU A CA 1
ATOM 1881 C C . GLU A 1 235 ? 17.484 42.344 -0.186 1 96.44 235 GLU A C 1
ATOM 1883 O O . GLU A 1 235 ? 17.625 43.406 0.399 1 96.44 235 GLU A O 1
ATOM 1888 N N . LYS A 1 236 ? 17.219 42.219 -1.429 1 95.5 236 LYS A N 1
ATOM 1889 C CA . LYS A 1 236 ? 16.938 43.406 -2.213 1 95.5 236 LYS A CA 1
ATOM 1890 C C . LYS A 1 236 ? 15.758 44.188 -1.623 1 95.5 236 LYS A C 1
ATOM 1892 O O . LYS A 1 236 ? 15.812 45.406 -1.515 1 95.5 236 LYS A O 1
ATOM 1897 N N . HIS A 1 237 ? 14.734 43.531 -1.275 1 95.25 237 HIS A N 1
ATOM 1898 C CA . HIS A 1 237 ? 13.57 44.188 -0.695 1 95.25 237 HIS A CA 1
ATOM 1899 C C . HIS A 1 237 ? 13.914 44.812 0.642 1 95.25 237 HIS A C 1
ATOM 1901 O O . HIS A 1 237 ? 13.414 45.906 0.957 1 95.25 237 HIS A O 1
ATOM 1907 N N . ILE A 1 238 ? 14.742 44.219 1.472 1 95.5 238 ILE A N 1
ATOM 1908 C CA . ILE A 1 238 ? 15.156 44.75 2.758 1 95.5 238 ILE A CA 1
ATOM 1909 C C . ILE A 1 238 ? 15.992 46 2.533 1 95.5 238 ILE A C 1
ATOM 1911 O O . ILE A 1 238 ? 15.758 47.031 3.172 1 95.5 238 ILE A O 1
ATOM 1915 N N . GLU A 1 239 ? 16.875 45.969 1.595 1 93.19 239 GLU A N 1
ATOM 1916 C CA . GLU A 1 239 ? 17.75 47.094 1.307 1 93.19 239 GLU A CA 1
ATOM 1917 C C . GLU A 1 239 ? 16.969 48.281 0.799 1 93.19 239 GLU A C 1
ATOM 1919 O O . GLU A 1 239 ? 17.281 49.438 1.139 1 93.19 239 GLU A O 1
ATOM 1924 N N . GLU A 1 240 ? 15.992 48 0.051 1 91.56 240 GLU A N 1
ATOM 1925 C CA . GLU A 1 240 ? 15.164 49.094 -0.493 1 91.56 240 GLU A CA 1
ATOM 1926 C C . GLU A 1 240 ? 14.312 49.719 0.595 1 91.56 240 GLU A C 1
ATOM 1928 O O . GLU A 1 240 ? 13.922 50.906 0.481 1 91.56 240 GLU A O 1
ATOM 1933 N N . THR A 1 241 ? 14.078 49 1.605 1 90.81 241 THR A N 1
ATOM 1934 C CA . THR A 1 241 ? 13.148 49.438 2.639 1 90.81 241 THR A CA 1
ATOM 1935 C C . THR A 1 241 ? 13.867 50.219 3.73 1 90.81 241 THR A C 1
ATOM 1937 O O . THR A 1 241 ? 13.312 51.156 4.301 1 90.81 241 THR A O 1
ATOM 1940 N N . LEU A 1 242 ? 15.062 49.969 4.059 1 90.12 242 LEU A N 1
ATOM 1941 C CA . LEU A 1 242 ? 15.805 50.469 5.219 1 90.12 242 LEU A CA 1
ATOM 1942 C C . LEU A 1 242 ? 15.891 52 5.203 1 90.12 242 LEU A C 1
ATOM 1944 O O . LEU A 1 242 ? 15.641 52.625 6.223 1 90.12 242 LEU A O 1
ATOM 1948 N N . PRO A 1 243 ? 16.172 52.562 4.055 1 85.38 243 PRO A N 1
ATOM 1949 C CA . PRO A 1 243 ? 16.266 54.031 4.047 1 85.38 243 PRO A CA 1
ATOM 1950 C C . PRO A 1 243 ? 14.914 54.719 4.297 1 85.38 243 PRO A C 1
ATOM 1952 O O . PRO A 1 243 ? 14.875 55.875 4.668 1 85.38 243 PRO A O 1
ATOM 1955 N N . ARG A 1 244 ? 13.891 54.031 4.195 1 80.62 244 ARG A N 1
ATOM 1956 C CA . ARG A 1 244 ? 12.555 54.625 4.25 1 80.62 244 ARG A CA 1
ATOM 1957 C C . ARG A 1 244 ? 11.922 54.438 5.625 1 80.62 244 ARG A C 1
ATOM 1959 O O . ARG A 1 244 ? 10.867 55 5.914 1 80.62 244 ARG A O 1
ATOM 1966 N N . ILE A 1 245 ? 12.555 53.625 6.391 1 76.69 245 ILE A N 1
ATOM 1967 C CA . ILE A 1 245 ? 11.891 53.281 7.645 1 76.69 245 ILE A CA 1
ATOM 1968 C C . ILE A 1 245 ? 12.562 54.031 8.797 1 76.69 245 ILE A C 1
ATOM 1970 O O . ILE A 1 245 ? 13.727 53.812 9.109 1 76.69 245 ILE A O 1
ATOM 1974 N N . SER A 1 246 ? 12.461 55.312 9.023 1 68.06 246 SER A N 1
ATOM 1975 C CA . SER A 1 246 ? 13.156 56.062 10.062 1 68.06 246 SER A CA 1
ATOM 1976 C C . SER A 1 246 ? 12.445 55.938 11.406 1 68.06 246 SER A C 1
ATOM 1978 O O . SER A 1 246 ? 13.078 56 12.461 1 68.06 246 SER A O 1
ATOM 1980 N N . SER A 1 247 ? 11.195 55.531 11.445 1 67.69 247 SER A N 1
ATOM 1981 C CA . SER A 1 247 ? 10.594 55.625 12.773 1 67.69 247 SER A CA 1
ATOM 1982 C C . SER A 1 247 ? 9.422 54.656 12.922 1 67.69 247 SER A C 1
ATOM 1984 O O . SER A 1 247 ? 8.508 54.906 13.703 1 67.69 247 SER A O 1
ATOM 1986 N N . GLN A 1 248 ? 9.398 53.531 12.305 1 78.62 248 GLN A N 1
ATOM 1987 C CA . GLN A 1 248 ? 8.258 52.625 12.453 1 78.62 248 GLN A CA 1
ATOM 1988 C C . GLN A 1 248 ? 8.656 51.375 13.227 1 78.62 248 GLN A C 1
ATOM 1990 O O . GLN A 1 248 ? 9.195 50.438 12.648 1 78.62 248 GLN A O 1
ATOM 1995 N N . PRO A 1 249 ? 8.336 51.375 14.484 1 79.12 249 PRO A N 1
ATOM 1996 C CA . PRO A 1 249 ? 8.797 50.281 15.336 1 79.12 249 PRO A CA 1
ATOM 1997 C C . PRO A 1 249 ? 8.297 48.906 14.867 1 79.12 249 PRO A C 1
ATOM 1999 O O . PRO A 1 249 ? 9.023 47.938 14.945 1 79.12 249 PRO A O 1
ATOM 2002 N N . TYR A 1 250 ? 7.141 48.906 14.32 1 78.56 250 TYR A N 1
ATOM 2003 C CA . TYR A 1 250 ? 6.566 47.656 13.891 1 78.56 250 TYR A CA 1
ATOM 2004 C C . TYR A 1 250 ? 7.363 47.031 12.734 1 78.56 250 TYR A C 1
ATOM 2006 O O . TYR A 1 250 ? 7.559 45.844 12.672 1 78.56 250 TYR A O 1
ATOM 2014 N N . VAL A 1 251 ? 7.883 47.875 11.875 1 89.19 251 VAL A N 1
ATOM 2015 C CA . VAL A 1 251 ? 8.656 47.406 10.734 1 89.19 251 VAL A CA 1
ATOM 2016 C C . VAL A 1 251 ? 10.031 46.906 11.195 1 89.19 251 VAL A C 1
ATOM 2018 O O . VAL A 1 251 ? 10.547 45.906 10.688 1 89.19 251 VAL A O 1
ATOM 2021 N N . PHE A 1 252 ? 10.516 47.594 12.25 1 92.5 252 PHE A N 1
ATOM 2022 C CA . PHE A 1 252 ? 11.805 47.188 12.805 1 92.5 252 PHE A CA 1
ATOM 2023 C C . PHE A 1 252 ? 11.781 45.75 13.297 1 92.5 252 PHE A C 1
ATOM 2025 O O . PHE A 1 252 ? 12.758 45.031 13.133 1 92.5 252 PHE A O 1
ATOM 2032 N N . GLY A 1 253 ? 10.695 45.438 13.906 1 93.25 253 GLY A N 1
ATOM 2033 C CA . GLY A 1 253 ? 10.578 44.062 14.406 1 93.25 253 GLY A CA 1
ATOM 2034 C C . GLY A 1 253 ? 10.703 43.031 13.312 1 93.25 253 GLY A C 1
ATOM 2035 O O . GLY A 1 253 ? 11.383 42 13.5 1 93.25 253 GLY A O 1
ATOM 2036 N N . TYR A 1 254 ? 10.164 43.281 12.172 1 94.31 254 TYR A N 1
ATOM 2037 C CA . TYR A 1 254 ? 10.18 42.312 11.078 1 94.31 254 TYR A CA 1
ATOM 2038 C C . TYR A 1 254 ? 11.508 42.312 10.344 1 94.31 254 TYR A C 1
ATOM 2040 O O . TYR A 1 254 ? 11.984 41.281 9.867 1 94.31 254 TYR A O 1
ATOM 2048 N N . VAL A 1 255 ? 12.062 43.5 10.242 1 95.94 255 VAL A N 1
ATOM 2049 C CA . VAL A 1 255 ? 13.414 43.562 9.695 1 95.94 255 VAL A CA 1
ATOM 2050 C C . VAL A 1 255 ? 14.367 42.781 10.578 1 95.94 255 VAL A C 1
ATOM 2052 O O . VAL A 1 255 ? 15.227 42.062 10.07 1 95.94 255 VAL A O 1
ATOM 2055 N N . ALA A 1 256 ? 14.172 42.938 11.867 1 97.19 256 ALA A N 1
ATOM 2056 C CA . ALA A 1 256 ? 15.008 42.219 12.812 1 97.19 256 ALA A CA 1
ATOM 2057 C C . ALA A 1 256 ? 14.836 40.719 12.648 1 97.19 256 ALA A C 1
ATOM 2059 O O . ALA A 1 256 ? 15.805 39.938 12.727 1 97.19 256 ALA A O 1
ATOM 2060 N N . LYS A 1 257 ? 13.617 40.281 12.492 1 96.69 257 LYS A N 1
ATOM 2061 C CA . LYS A 1 257 ? 13.344 38.875 12.234 1 96.69 257 LYS A CA 1
ATOM 2062 C C . LYS A 1 257 ? 14.133 38.344 11.031 1 96.69 257 LYS A C 1
ATOM 2064 O O . LYS A 1 257 ? 14.703 37.25 11.078 1 96.69 257 LYS A O 1
ATOM 2069 N N . PHE A 1 258 ? 14.117 39.094 9.953 1 97.62 258 PHE A N 1
ATOM 2070 C CA . PHE A 1 258 ? 14.867 38.75 8.75 1 97.62 258 PHE A CA 1
ATOM 2071 C C . PHE A 1 258 ? 16.344 38.562 9.07 1 97.62 258 PHE A C 1
ATOM 2073 O O . PHE A 1 258 ? 16.953 37.562 8.68 1 97.62 258 PHE A O 1
ATOM 2080 N N . TYR A 1 259 ? 16.922 39.469 9.82 1 97.81 259 TYR A N 1
ATOM 2081 C CA . TYR A 1 259 ? 18.344 39.438 10.156 1 97.81 259 TYR A CA 1
ATOM 2082 C C . TYR A 1 259 ? 18.641 38.281 11.102 1 97.81 259 TYR A C 1
ATOM 2084 O O . TYR A 1 259 ? 19.672 37.594 10.969 1 97.81 259 TYR A O 1
ATOM 2092 N N . ARG A 1 260 ? 17.812 38.094 12.07 1 97.94 260 ARG A N 1
ATOM 2093 C CA . ARG A 1 260 ? 18 36.969 12.977 1 97.94 260 ARG A CA 1
ATOM 2094 C C . ARG A 1 260 ? 18.047 35.656 12.203 1 97.94 260 ARG A C 1
ATOM 2096 O O . ARG A 1 260 ? 18.922 34.812 12.438 1 97.94 260 ARG A O 1
ATOM 2103 N N . ARG A 1 261 ? 17.109 35.5 11.242 1 96.19 261 ARG A N 1
ATOM 2104 C CA . ARG A 1 261 ? 17.031 34.281 10.453 1 96.19 261 ARG A CA 1
ATOM 2105 C C . ARG A 1 261 ? 18.281 34.094 9.586 1 96.19 261 ARG A C 1
ATOM 2107 O O . ARG A 1 261 ? 18.688 32.969 9.312 1 96.19 261 ARG A O 1
ATOM 2114 N N . LYS A 1 262 ? 18.875 35.188 9.234 1 95.44 262 LYS A N 1
ATOM 2115 C CA . LYS A 1 262 ? 20.109 35.156 8.438 1 95.44 262 LYS A CA 1
ATOM 2116 C C . LYS A 1 262 ? 21.328 34.875 9.32 1 95.44 262 LYS A C 1
ATOM 2118 O O . LYS A 1 262 ? 22.406 34.625 8.812 1 95.44 262 LYS A O 1
ATOM 2123 N N . GLY A 1 263 ? 21.203 35 10.672 1 96.19 263 GLY A N 1
ATOM 2124 C CA . GLY A 1 263 ? 22.297 34.781 11.602 1 96.19 263 GLY A CA 1
ATOM 2125 C C . GLY A 1 263 ? 22.969 36.031 12.078 1 96.19 263 GLY A C 1
ATOM 2126 O O . GLY A 1 263 ? 23.953 36 12.805 1 96.19 263 GLY A O 1
ATOM 2127 N N . LEU A 1 264 ? 22.438 37.125 11.648 1 97.56 264 LEU A N 1
ATOM 2128 C CA . LEU A 1 264 ? 23 38.438 12.039 1 97.56 264 LEU A CA 1
ATOM 2129 C C . LEU A 1 264 ? 22.312 38.969 13.289 1 97.56 264 LEU A C 1
ATOM 2131 O O . LEU A 1 264 ? 21.578 39.938 13.227 1 97.56 264 LEU A O 1
ATOM 2135 N N . VAL A 1 265 ? 22.641 38.406 14.445 1 98.25 265 VAL A N 1
ATOM 2136 C CA . VAL A 1 265 ? 21.953 38.625 15.719 1 98.25 265 VAL A CA 1
ATOM 2137 C C . VAL A 1 265 ? 22.219 40.031 16.219 1 98.25 265 VAL A C 1
ATOM 2139 O O . VAL A 1 265 ? 21.312 40.688 16.75 1 98.25 265 VAL A O 1
ATOM 2142 N N . LYS A 1 266 ? 23.406 40.5 16.094 1 97.56 266 LYS A N 1
ATOM 2143 C CA . LYS A 1 266 ? 23.75 41.812 16.562 1 97.56 266 LYS A CA 1
ATOM 2144 C C . LYS A 1 266 ? 22.891 42.875 15.867 1 97.56 266 LYS A C 1
ATOM 2146 O O . LYS A 1 266 ? 22.328 43.781 16.531 1 97.56 266 LYS A O 1
ATOM 2151 N N . GLU A 1 267 ? 22.812 42.781 14.531 1 96.75 267 GLU A N 1
ATOM 2152 C CA . GLU A 1 267 ? 22 43.719 13.758 1 96.75 267 GLU A CA 1
ATOM 2153 C C . GLU A 1 267 ? 20.531 43.594 14.164 1 96.75 267 GLU A C 1
ATOM 2155 O O . GLU A 1 267 ? 19.844 44.625 14.305 1 96.75 267 GLU A O 1
ATOM 2160 N N . ALA A 1 268 ? 20.078 42.438 14.312 1 98.19 268 ALA A N 1
ATOM 2161 C CA . ALA A 1 268 ? 18.688 42.219 14.711 1 98.19 268 ALA A CA 1
ATOM 2162 C C . ALA A 1 268 ? 18.375 42.875 16.047 1 98.19 268 ALA A C 1
ATOM 2164 O O . ALA A 1 268 ? 17.375 43.562 16.188 1 98.19 268 ALA A O 1
ATOM 2165 N N . LEU A 1 269 ? 19.281 42.719 17.031 1 98.25 269 LEU A N 1
ATOM 2166 C CA . LEU A 1 269 ? 19.078 43.25 18.375 1 98.25 269 LEU A CA 1
ATOM 2167 C C . LEU A 1 269 ? 19.094 44.781 18.344 1 98.25 269 LEU A C 1
ATOM 2169 O O . LEU A 1 269 ? 18.391 45.438 19.125 1 98.25 269 LEU A O 1
ATOM 2173 N N . GLU A 1 270 ? 19.875 45.344 17.469 1 96.19 270 GLU A N 1
ATOM 2174 C CA . GLU A 1 270 ? 19.891 46.781 17.344 1 96.19 270 GLU A CA 1
ATOM 2175 C C . GLU A 1 270 ? 18.531 47.312 16.906 1 96.19 270 GLU A C 1
ATOM 2177 O O . GLU A 1 270 ? 18.016 48.281 17.5 1 96.19 270 GLU A O 1
ATOM 2182 N N . PHE A 1 271 ? 18 46.75 15.852 1 95.75 271 PHE A N 1
ATOM 2183 C CA . PHE A 1 271 ? 16.688 47.156 15.391 1 95.75 271 PHE A CA 1
ATOM 2184 C C . PHE A 1 271 ? 15.633 46.906 16.469 1 95.75 271 PHE A C 1
ATOM 2186 O O . PHE A 1 271 ? 14.766 47.75 16.688 1 95.75 271 PHE A O 1
ATOM 2193 N N . LEU A 1 272 ? 15.727 45.812 17.172 1 97.31 272 LEU A N 1
ATOM 2194 C CA . LEU A 1 272 ? 14.758 45.5 18.219 1 97.31 272 LEU A CA 1
ATOM 2195 C C . LEU A 1 272 ? 14.883 46.438 19.391 1 97.31 272 LEU A C 1
ATOM 2197 O O . LEU A 1 272 ? 13.883 46.812 20 1 97.31 272 LEU A O 1
ATOM 2201 N N . GLY A 1 273 ? 16.078 46.75 19.734 1 95.56 273 GLY A N 1
ATOM 2202 C CA . GLY A 1 273 ? 16.297 47.719 20.797 1 95.56 273 GLY A CA 1
ATOM 2203 C C . GLY A 1 273 ? 15.648 49.062 20.516 1 95.56 273 GLY A C 1
ATOM 2204 O O . GLY A 1 273 ? 15.023 49.656 21.406 1 95.56 273 GLY A O 1
ATOM 2205 N N . ARG A 1 274 ? 15.758 49.531 19.297 1 92.62 274 ARG A N 1
ATOM 2206 C CA . ARG A 1 274 ? 15.148 50.781 18.875 1 92.62 274 ARG A CA 1
ATOM 2207 C C . ARG A 1 274 ? 13.625 50.688 18.953 1 92.62 274 ARG A C 1
ATOM 2209 O O . ARG A 1 274 ? 12.961 51.625 19.406 1 92.62 274 ARG A O 1
ATOM 2216 N N . ALA A 1 275 ? 13.172 49.594 18.484 1 92.81 275 ALA A N 1
ATOM 2217 C CA . ALA A 1 275 ? 11.719 49.406 18.5 1 92.81 275 ALA A CA 1
ATOM 2218 C C . ALA A 1 275 ? 11.18 49.344 19.922 1 92.81 275 ALA A C 1
ATOM 2220 O O . ALA A 1 275 ? 10.133 49.906 20.219 1 92.81 275 ALA A O 1
ATOM 2221 N N . LEU A 1 276 ? 11.891 48.656 20.797 1 93.75 276 LEU A N 1
ATOM 2222 C CA . LEU A 1 276 ? 11.438 48.438 22.172 1 93.75 276 LEU A CA 1
ATOM 2223 C C . LEU A 1 276 ? 11.414 49.75 22.953 1 93.75 276 LEU A C 1
ATOM 2225 O O . LEU A 1 276 ? 10.602 49.906 23.875 1 93.75 276 LEU A O 1
ATOM 2229 N N . GLN A 1 277 ? 12.266 50.625 22.641 1 91.94 277 GLN A N 1
ATOM 2230 C CA . GLN A 1 277 ? 12.273 51.938 23.281 1 91.94 277 GLN A CA 1
ATOM 2231 C C . GLN A 1 277 ? 10.945 52.688 23.062 1 91.94 277 GLN A C 1
ATOM 2233 O O . GLN A 1 277 ? 10.461 53.375 23.969 1 91.94 277 GLN A O 1
ATOM 2238 N N . LYS A 1 278 ? 10.391 52.438 21.922 1 88.19 278 LYS A N 1
ATOM 2239 C CA . LYS A 1 278 ? 9.133 53.094 21.578 1 88.19 278 LYS A CA 1
ATOM 2240 C C . LYS A 1 278 ? 7.934 52.25 22.047 1 88.19 278 LYS A C 1
ATOM 2242 O O . LYS A 1 278 ? 6.867 52.812 22.328 1 88.19 278 LYS A O 1
ATOM 2247 N N . GLN A 1 279 ? 8.125 50.969 22.062 1 91.31 279 GLN A N 1
ATOM 2248 C CA . GLN A 1 279 ? 7.055 50.062 22.438 1 91.31 279 GLN A CA 1
ATOM 2249 C C . GLN A 1 279 ? 7.527 49.062 23.484 1 91.31 279 GLN A C 1
ATOM 2251 O O . GLN A 1 279 ? 7.672 47.875 23.203 1 91.31 279 GLN A O 1
ATOM 2256 N N . PRO A 1 280 ? 7.613 49.438 24.656 1 91.94 280 PRO A N 1
ATOM 2257 C CA . PRO A 1 280 ? 8.219 48.594 25.703 1 91.94 280 PRO A CA 1
ATOM 2258 C C . PRO A 1 280 ? 7.336 47.438 26.109 1 91.94 280 PRO A C 1
ATOM 2260 O O . PRO A 1 280 ? 7.824 46.469 26.688 1 91.94 280 PRO A O 1
ATOM 2263 N N . CYS A 1 281 ? 6.047 47.469 25.781 1 92 281 CYS A N 1
ATOM 2264 C CA . CYS A 1 281 ? 5.145 46.406 26.219 1 92 281 CYS A CA 1
ATOM 2265 C C . CYS A 1 281 ? 4.684 45.562 25.047 1 92 281 CYS A C 1
ATOM 2267 O O . CYS A 1 281 ? 3.609 44.969 25.078 1 92 281 CYS A O 1
ATOM 2269 N N . SER A 1 282 ? 5.496 45.594 24.016 1 92.31 282 SER A N 1
ATOM 2270 C CA . SER A 1 282 ? 5.164 44.75 22.859 1 92.31 282 SER A CA 1
ATOM 2271 C C . SER A 1 282 ? 5.566 43.312 23.094 1 92.31 282 SER A C 1
ATOM 2273 O O . SER A 1 282 ? 6.75 43 23.266 1 92.31 282 SER A O 1
ATOM 2275 N N . THR A 1 283 ? 4.586 42.438 23.047 1 93.75 283 THR A N 1
ATOM 2276 C CA . THR A 1 283 ? 4.82 41.031 23.219 1 93.75 283 THR A CA 1
ATOM 2277 C C . THR A 1 283 ? 5.695 40.5 22.078 1 93.75 283 THR A C 1
ATOM 2279 O O . THR A 1 283 ? 6.609 39.688 22.328 1 93.75 283 THR A O 1
ATOM 2282 N N . PHE A 1 284 ? 5.422 40.938 20.906 1 92.81 284 PHE A N 1
ATOM 2283 C CA . PHE A 1 284 ? 6.152 40.5 19.719 1 92.81 284 PHE A CA 1
ATOM 2284 C C . PHE A 1 284 ? 7.629 40.844 19.828 1 92.81 284 PHE A C 1
ATOM 2286 O O . PHE A 1 284 ? 8.492 40 19.578 1 92.81 284 PHE A O 1
ATOM 2293 N N . LEU A 1 285 ? 7.922 42.031 20.25 1 95.06 285 LEU A N 1
ATOM 2294 C CA . LEU A 1 285 ? 9.305 42.5 20.312 1 95.06 285 LEU A CA 1
ATOM 2295 C C . LEU A 1 285 ? 10.078 41.75 21.391 1 95.06 285 LEU A C 1
ATOM 2297 O O . LEU A 1 285 ? 11.219 41.344 21.172 1 95.06 285 LEU A O 1
ATOM 2301 N N . HIS A 1 286 ? 9.461 41.594 22.547 1 97 286 HIS A N 1
ATOM 2302 C CA . HIS A 1 286 ? 10.117 40.844 23.609 1 97 286 HIS A CA 1
ATOM 2303 C C . HIS A 1 286 ? 10.414 39.406 23.141 1 97 286 HIS A C 1
ATOM 2305 O O . HIS A 1 286 ? 11.5 38.875 23.391 1 97 286 HIS A O 1
ATOM 2311 N N . PHE A 1 287 ? 9.484 38.812 22.531 1 97.31 287 PHE A N 1
ATOM 2312 C CA . PHE A 1 287 ? 9.672 37.469 22.047 1 97.31 287 PHE A CA 1
ATOM 2313 C C . PHE A 1 287 ? 10.812 37.406 21.047 1 97.31 287 PHE A C 1
ATOM 2315 O O . PHE A 1 287 ? 11.672 36.5 21.109 1 97.31 287 PHE A O 1
ATOM 2322 N N . GLN A 1 288 ? 10.828 38.344 20.062 1 97.88 288 GLN A N 1
ATOM 2323 C CA . GLN A 1 288 ? 11.883 38.375 19.062 1 97.88 288 GLN A CA 1
ATOM 2324 C C . GLN A 1 288 ? 13.25 38.594 19.703 1 97.88 288 GLN A C 1
ATOM 2326 O O . GLN A 1 288 ? 14.242 38 19.266 1 97.88 288 GLN A O 1
ATOM 2331 N N . ILE A 1 289 ? 13.32 39.406 20.703 1 98.44 289 ILE A N 1
ATOM 2332 C CA . ILE A 1 289 ? 14.578 39.625 21.406 1 98.44 289 ILE A CA 1
ATOM 2333 C C . ILE A 1 289 ? 15.031 38.312 22.062 1 98.44 289 ILE A C 1
ATOM 2335 O O . ILE A 1 289 ? 16.203 37.938 21.984 1 98.44 289 ILE A O 1
ATOM 2339 N N . GLY A 1 290 ? 14.062 37.688 22.766 1 98.62 290 GLY A N 1
ATOM 2340 C CA . GLY A 1 290 ? 14.375 36.375 23.312 1 98.62 290 GLY A CA 1
ATOM 2341 C C . GLY A 1 290 ? 14.922 35.406 22.297 1 98.62 290 GLY A C 1
ATOM 2342 O O . GLY A 1 290 ? 15.906 34.688 22.562 1 98.62 290 GLY A O 1
ATOM 2343 N N . LEU A 1 291 ? 14.328 35.344 21.141 1 98.25 291 LEU A N 1
ATOM 2344 C CA . LEU A 1 291 ? 14.773 34.469 20.062 1 98.25 291 LEU A CA 1
ATOM 2345 C C . LEU A 1 291 ? 16.188 34.812 19.609 1 98.25 291 LEU A C 1
ATOM 2347 O O . LEU A 1 291 ? 16.969 33.938 19.234 1 98.25 291 LEU A O 1
ATOM 2351 N N . CYS A 1 292 ? 16.469 36.094 19.547 1 98.69 292 CYS A N 1
ATOM 2352 C CA . CYS A 1 292 ? 17.812 36.531 19.172 1 98.69 292 CYS A CA 1
ATOM 2353 C C . CYS A 1 292 ? 18.844 36 20.156 1 98.69 292 CYS A C 1
ATOM 2355 O O . CYS A 1 292 ? 19.891 35.5 19.75 1 98.69 292 CYS A O 1
ATOM 2357 N N . HIS A 1 293 ? 18.531 36.062 21.438 1 98.62 293 HIS A N 1
ATOM 2358 C CA . HIS A 1 293 ? 19.453 35.562 22.438 1 98.62 293 HIS A CA 1
ATOM 2359 C C . HIS A 1 293 ? 19.594 34.062 22.359 1 98.62 293 HIS A C 1
ATOM 2361 O O . HIS A 1 293 ? 20.672 33.5 22.594 1 98.62 293 HIS A O 1
ATOM 2367 N N . LYS A 1 294 ? 18.531 33.406 22.094 1 97.94 294 LYS A N 1
ATOM 2368 C CA . LYS A 1 294 ? 18.594 31.953 21.859 1 97.94 294 LYS A CA 1
ATOM 2369 C C . LYS A 1 294 ? 19.5 31.641 20.672 1 97.94 294 LYS A C 1
ATOM 2371 O O . LYS A 1 294 ? 20.312 30.719 20.75 1 97.94 294 LYS A O 1
ATOM 2376 N N . LYS A 1 295 ? 19.281 32.375 19.562 1 98.12 295 LYS A N 1
ATOM 2377 C CA . LYS A 1 295 ? 20.125 32.188 18.375 1 98.12 295 LYS A CA 1
ATOM 2378 C C . LYS A 1 295 ? 21.594 32.438 18.719 1 98.12 295 LYS A C 1
ATOM 2380 O O . LYS A 1 295 ? 22.469 31.719 18.234 1 98.12 295 LYS A O 1
ATOM 2385 N N . ARG A 1 296 ? 21.844 33.406 19.484 1 97.81 296 ARG A N 1
ATOM 2386 C CA . ARG A 1 296 ? 23.203 33.719 19.938 1 97.81 296 ARG A CA 1
ATOM 2387 C C . ARG A 1 296 ? 23.781 32.531 20.719 1 97.81 296 ARG A C 1
ATOM 2389 O O . ARG A 1 296 ? 24.953 32.188 20.531 1 97.81 296 ARG A O 1
ATOM 2396 N N . LEU A 1 297 ? 23.031 32.031 21.609 1 97.75 297 LEU A N 1
ATOM 2397 C CA . LEU A 1 297 ? 23.453 30.859 22.375 1 97.75 297 LEU A CA 1
ATOM 2398 C C . LEU A 1 297 ? 23.875 29.734 21.438 1 97.75 297 LEU A C 1
ATOM 2400 O O . LEU A 1 297 ? 24.922 29.125 21.625 1 97.75 297 LEU A O 1
ATOM 2404 N N . ILE A 1 298 ? 23.062 29.469 20.422 1 96.94 298 ILE A N 1
ATOM 2405 C CA . ILE A 1 298 ? 23.328 28.391 19.469 1 96.94 298 ILE A CA 1
ATOM 2406 C C . ILE A 1 298 ? 24.641 28.688 18.734 1 96.94 298 ILE A C 1
ATOM 2408 O O . ILE A 1 298 ? 25.453 27.781 18.516 1 96.94 298 ILE A O 1
ATOM 2412 N N . GLN A 1 299 ? 24.797 29.906 18.359 1 97.25 299 GLN A N 1
ATOM 2413 C CA . GLN A 1 299 ? 26.016 30.297 17.641 1 97.25 299 GLN A CA 1
ATOM 2414 C C . GLN A 1 299 ? 27.25 30.094 18.516 1 97.25 299 GLN A C 1
ATOM 2416 O O . GLN A 1 299 ? 28.297 29.641 18.031 1 97.25 299 GLN A O 1
ATOM 2421 N N . ILE A 1 300 ? 27.156 30.422 19.781 1 97.56 300 ILE A N 1
ATOM 2422 C CA . ILE A 1 300 ? 28.266 30.25 20.734 1 97.56 300 ILE A CA 1
ATOM 2423 C C . ILE A 1 300 ? 28.578 28.766 20.891 1 97.56 300 ILE A C 1
ATOM 2425 O O . ILE A 1 300 ? 29.75 28.375 20.859 1 97.56 300 ILE A O 1
ATOM 2429 N N . LYS A 1 301 ? 27.562 27.969 21.031 1 96 301 LYS A N 1
ATOM 2430 C CA . LYS A 1 301 ? 27.75 26.531 21.203 1 96 301 LYS A CA 1
ATOM 2431 C C . LYS A 1 301 ? 28.391 25.906 19.969 1 96 301 LYS A C 1
ATOM 2433 O O . LYS A 1 301 ? 29.297 25.078 20.078 1 96 301 LYS A O 1
ATOM 2438 N N . LYS A 1 302 ? 27.891 26.312 18.828 1 95.81 302 LYS A N 1
ATOM 2439 C CA . LYS A 1 302 ? 28.453 25.781 17.578 1 95.81 302 LYS A CA 1
ATOM 2440 C C . LYS A 1 302 ? 29.922 26.156 17.438 1 95.81 302 LYS A C 1
ATOM 2442 O O . LYS A 1 302 ? 30.75 25.344 17.016 1 95.81 302 LYS A O 1
ATOM 2447 N N . ALA A 1 303 ? 30.266 27.328 17.75 1 95.31 303 ALA A N 1
ATOM 2448 C CA . ALA A 1 303 ? 31.625 27.828 17.625 1 95.31 303 ALA A CA 1
ATOM 2449 C C . ALA A 1 303 ? 32.562 27.141 18.625 1 95.31 303 ALA A C 1
ATOM 2451 O O . ALA A 1 303 ? 33.781 27.062 18.391 1 95.31 303 ALA A O 1
ATOM 2452 N N . SER A 1 304 ? 31.969 26.641 19.719 1 95.69 304 SER A N 1
ATOM 2453 C CA . SER A 1 304 ? 32.781 26 20.75 1 95.69 304 SER A CA 1
ATOM 2454 C C . SER A 1 304 ? 32.625 24.484 20.719 1 95.69 304 SER A C 1
ATOM 2456 O O . SER A 1 304 ? 32.844 23.812 21.734 1 95.69 304 SER A O 1
ATOM 2458 N N . ASN A 1 305 ? 32.094 23.844 19.578 1 94 305 ASN A N 1
ATOM 2459 C CA . ASN A 1 305 ? 31.891 22.406 19.422 1 94 305 ASN A CA 1
ATOM 2460 C C . ASN A 1 305 ? 30.984 21.859 20.516 1 94 305 ASN A C 1
ATOM 2462 O O . ASN A 1 305 ? 31.281 20.812 21.109 1 94 305 ASN A O 1
ATOM 2466 N N . MET A 1 306 ? 30.031 22.734 20.906 1 91.94 306 MET A N 1
ATOM 2467 C CA . MET A 1 306 ? 28.938 22.391 21.812 1 91.94 306 MET A CA 1
ATOM 2468 C C . MET A 1 306 ? 29.422 22.328 23.25 1 91.94 306 MET A C 1
ATOM 2470 O O . MET A 1 306 ? 28.703 21.859 24.141 1 91.94 306 MET A O 1
ATOM 2474 N N . GLN A 1 307 ? 30.641 22.75 23.484 1 93.38 307 GLN A N 1
ATOM 2475 C CA . GLN A 1 307 ? 31.188 22.781 24.844 1 93.38 307 GLN A CA 1
ATOM 2476 C C . GLN A 1 307 ? 31.812 24.141 25.156 1 93.38 307 GLN A C 1
ATOM 2478 O O . GLN A 1 307 ? 33.031 24.25 25.281 1 93.38 307 GLN A O 1
ATOM 2483 N N . PRO A 1 308 ? 30.922 25.109 25.359 1 94.81 308 PRO A N 1
ATOM 2484 C CA . PRO A 1 308 ? 31.469 26.422 25.688 1 94.81 308 PRO A CA 1
ATOM 2485 C C . PRO A 1 308 ? 32.188 26.438 27.047 1 94.81 308 PRO A C 1
ATOM 2487 O O . PRO A 1 308 ? 31.703 25.859 28.016 1 94.81 308 PRO A O 1
ATOM 2490 N N . ARG A 1 309 ? 33.406 27.031 27.094 1 92.12 309 ARG A N 1
ATOM 2491 C CA . ARG A 1 309 ? 34.219 27.156 28.297 1 92.12 309 ARG A CA 1
ATOM 2492 C C . ARG A 1 309 ? 34.688 28.594 28.516 1 92.12 309 ARG A C 1
ATOM 2494 O O . ARG A 1 309 ? 34.562 29.438 27.625 1 92.12 309 ARG A O 1
ATOM 2501 N N . GLY A 1 310 ? 35.125 29 29.797 1 95.19 310 GLY A N 1
ATOM 2502 C CA . GLY A 1 310 ? 35.656 30.328 30.094 1 95.19 310 GLY A CA 1
ATOM 2503 C C . GLY A 1 310 ? 34.719 31.453 29.719 1 95.19 310 GLY A C 1
ATOM 2504 O O . GLY A 1 310 ? 33.562 31.469 30.141 1 95.19 310 GLY A O 1
ATOM 2505 N N . GLU A 1 311 ? 35.188 32.281 28.891 1 95.19 311 GLU A N 1
ATOM 2506 C CA . GLU A 1 311 ? 34.406 33.438 28.484 1 95.19 311 GLU A CA 1
ATOM 2507 C C . GLU A 1 311 ? 33.188 33.031 27.656 1 95.19 311 GLU A C 1
ATOM 2509 O O . GLU A 1 311 ? 32.125 33.688 27.75 1 95.19 311 GLU A O 1
ATOM 2514 N N . ASP A 1 312 ? 33.344 32.031 26.891 1 95.44 312 ASP A N 1
ATOM 2515 C CA . ASP A 1 312 ? 32.219 31.531 26.094 1 95.44 312 ASP A CA 1
ATOM 2516 C C . ASP A 1 312 ? 31.094 31.016 26.969 1 95.44 312 ASP A C 1
ATOM 2518 O O . ASP A 1 312 ? 29.922 31.203 26.656 1 95.44 312 ASP A O 1
ATOM 2522 N N . ARG A 1 313 ? 31.484 30.422 27.984 1 96.44 313 ARG A N 1
ATOM 2523 C CA . ARG A 1 313 ? 30.469 29.938 28.922 1 96.44 313 ARG A CA 1
ATOM 2524 C C . ARG A 1 313 ? 29.734 31.094 29.578 1 96.44 313 ARG A C 1
ATOM 2526 O O . ARG A 1 313 ? 28.5 31.062 29.703 1 96.44 313 ARG A O 1
ATOM 2533 N N . LYS A 1 314 ? 30.469 32.062 29.953 1 96.62 314 LYS A N 1
ATOM 2534 C CA . LYS A 1 314 ? 29.844 33.25 30.547 1 96.62 314 LYS A CA 1
ATOM 2535 C C . LYS A 1 314 ? 28.859 33.906 29.578 1 96.62 314 LYS A C 1
ATOM 2537 O O . LYS A 1 314 ? 27.766 34.312 29.969 1 96.62 314 LYS A O 1
ATOM 2542 N N . ARG A 1 315 ? 29.297 34 28.406 1 96.94 315 ARG A N 1
ATOM 2543 C CA . ARG A 1 315 ? 28.453 34.594 27.375 1 96.94 315 ARG A CA 1
ATOM 2544 C C . ARG A 1 315 ? 27.203 33.75 27.125 1 96.94 315 ARG A C 1
ATOM 2546 O O . ARG A 1 315 ? 26.109 34.281 26.906 1 96.94 315 ARG A O 1
ATOM 2553 N N . ALA A 1 316 ? 27.422 32.469 27.047 1 97.38 316 ALA A N 1
ATOM 2554 C CA . ALA A 1 316 ? 26.312 31.547 26.875 1 97.38 316 ALA A CA 1
ATOM 2555 C C . ALA A 1 316 ? 25.297 31.672 28.016 1 97.38 316 ALA A C 1
ATOM 2557 O O . ALA A 1 316 ? 24.094 31.75 27.781 1 97.38 316 ALA A O 1
ATOM 2558 N N . ASP A 1 317 ? 25.812 31.734 29.203 1 97.5 317 ASP A N 1
ATOM 2559 C CA . ASP A 1 317 ? 24.938 31.875 30.359 1 97.5 317 ASP A CA 1
ATOM 2560 C C . ASP A 1 317 ? 24.172 33.188 30.344 1 97.5 317 ASP A C 1
ATOM 2562 O O . ASP A 1 317 ? 23 33.25 30.734 1 97.5 317 ASP A O 1
ATOM 2566 N N . GLN A 1 318 ? 24.844 34.156 29.953 1 98 318 GLN A N 1
ATOM 2567 C CA . GLN A 1 318 ? 24.188 35.469 29.828 1 98 318 GLN A CA 1
ATOM 2568 C C . GLN A 1 318 ? 23.078 35.406 28.797 1 98 318 GLN A C 1
ATOM 2570 O O . GLN A 1 318 ? 22 35.969 29.016 1 98 318 GLN A O 1
ATOM 2575 N N . SER A 1 319 ? 23.359 34.812 27.641 1 98.19 319 SER A N 1
ATOM 2576 C CA . SER A 1 319 ? 22.359 34.656 26.594 1 98.19 319 SER A CA 1
ATOM 2577 C C . SER A 1 319 ? 21.141 33.875 27.094 1 98.19 319 SER A C 1
ATOM 2579 O O . SER A 1 319 ? 20 34.25 26.781 1 98.19 319 SER A O 1
ATOM 2581 N N . ILE A 1 320 ? 21.391 32.844 27.828 1 98.31 320 ILE A N 1
ATOM 2582 C CA . ILE A 1 320 ? 20.297 32.031 28.391 1 98.31 320 ILE A CA 1
ATOM 2583 C C . ILE A 1 320 ? 19.453 32.906 29.328 1 98.31 320 ILE A C 1
ATOM 2585 O O . ILE A 1 320 ? 18.234 32.906 29.25 1 98.31 320 ILE A O 1
ATOM 2589 N N . HIS A 1 321 ? 20.125 33.625 30.156 1 98.25 321 HIS A N 1
ATOM 2590 C CA . HIS A 1 321 ? 19.438 34.469 31.125 1 98.25 321 HIS A CA 1
ATOM 2591 C C . HIS A 1 321 ? 18.594 35.531 30.438 1 98.25 321 HIS A C 1
ATOM 2593 O O . HIS A 1 321 ? 17.422 35.719 30.797 1 98.25 321 HIS A O 1
ATOM 2599 N N . LEU A 1 322 ? 19.156 36.219 29.516 1 98.5 322 LEU A N 1
ATOM 2600 C CA . LEU A 1 322 ? 18.438 37.25 28.797 1 98.5 322 LEU A CA 1
ATOM 2601 C C . LEU A 1 322 ? 17.25 36.688 28.031 1 98.5 322 LEU A C 1
ATOM 2603 O O . LEU A 1 322 ? 16.172 37.281 28.016 1 98.5 322 LEU A O 1
ATOM 2607 N N . ALA A 1 323 ? 17.469 35.562 27.359 1 98.69 323 ALA A N 1
ATOM 2608 C CA . ALA A 1 323 ? 16.359 34.906 26.656 1 98.69 323 ALA A CA 1
ATOM 2609 C C . ALA A 1 323 ? 15.219 34.562 27.609 1 98.69 323 ALA A C 1
ATOM 2611 O O . ALA A 1 323 ? 14.062 34.875 27.328 1 98.69 323 ALA A O 1
ATOM 2612 N N . ILE A 1 324 ? 15.516 33.969 28.75 1 98.62 324 ILE A N 1
ATOM 2613 C CA . ILE A 1 324 ? 14.508 33.594 29.75 1 98.62 324 ILE A CA 1
ATOM 2614 C C . ILE A 1 324 ? 13.75 34.844 30.188 1 98.62 324 ILE A C 1
ATOM 2616 O O . ILE A 1 324 ? 12.516 34.844 30.266 1 98.62 324 ILE A O 1
ATOM 2620 N N . CYS A 1 325 ? 14.445 35.906 30.453 1 98.56 325 CYS A N 1
ATOM 2621 C CA . CYS A 1 325 ? 13.82 37.156 30.906 1 98.56 325 CYS A CA 1
ATOM 2622 C C . CYS A 1 325 ? 12.82 37.656 29.875 1 98.56 325 CYS A C 1
ATOM 2624 O O . CYS A 1 325 ? 11.695 38.031 30.219 1 98.56 325 CYS A O 1
ATOM 2626 N N . HIS A 1 326 ? 13.219 37.688 28.688 1 98.56 326 HIS A N 1
ATOM 2627 C CA . HIS A 1 326 ? 12.352 38.25 27.656 1 98.56 326 HIS A CA 1
ATOM 2628 C C . HIS A 1 326 ? 11.188 37.312 27.359 1 98.56 326 HIS A C 1
ATOM 2630 O O . HIS A 1 326 ? 10.086 37.75 27.062 1 98.56 326 HIS A O 1
ATOM 2636 N N . PHE A 1 327 ? 11.414 36 27.406 1 98.56 327 PHE A N 1
ATOM 2637 C CA . PHE A 1 327 ? 10.312 35.062 27.219 1 98.56 327 PHE A CA 1
ATOM 2638 C C . PHE A 1 327 ? 9.32 35.156 28.359 1 98.56 327 PHE A C 1
ATOM 2640 O O . PHE A 1 327 ? 8.109 35.094 28.156 1 98.56 327 PHE A O 1
ATOM 2647 N N . LYS A 1 328 ? 9.812 35.281 29.562 1 98.19 328 LYS A N 1
ATOM 2648 C CA . LYS A 1 328 ? 8.93 35.469 30.703 1 98.19 328 LYS A CA 1
ATOM 2649 C C . LYS A 1 328 ? 8.117 36.75 30.562 1 98.19 328 LYS A C 1
ATOM 2651 O O . LYS A 1 328 ? 6.926 36.781 30.891 1 98.19 328 LYS A O 1
ATOM 2656 N N . ARG A 1 329 ? 8.797 37.812 30.156 1 97.44 329 ARG A N 1
ATOM 2657 C CA . ARG A 1 329 ? 8.078 39.062 29.938 1 97.44 329 ARG A CA 1
ATOM 2658 C C . ARG A 1 329 ? 7 38.906 28.875 1 97.44 329 ARG A C 1
ATOM 2660 O O . ARG A 1 329 ? 5.91 39.469 29 1 97.44 329 ARG A O 1
ATOM 2667 N N . THR A 1 330 ? 7.344 38.188 27.828 1 97 330 THR A N 1
ATOM 2668 C CA . THR A 1 330 ? 6.359 37.875 26.781 1 97 330 THR A CA 1
ATOM 2669 C C . THR A 1 330 ? 5.125 37.219 27.391 1 97 330 THR A C 1
ATOM 2671 O O . THR A 1 330 ? 3.996 37.625 27.094 1 97 330 THR A O 1
ATOM 2674 N N . LEU A 1 331 ? 5.312 36.25 28.25 1 96.06 331 LEU A N 1
ATOM 2675 C CA . LEU A 1 331 ? 4.219 35.469 28.828 1 96.06 331 LEU A CA 1
ATOM 2676 C C . LEU A 1 331 ? 3.463 36.281 29.859 1 96.06 331 LEU A C 1
ATOM 2678 O O . LEU A 1 331 ? 2.273 36.062 30.094 1 96.06 331 LEU A O 1
ATOM 2682 N N . GLU A 1 332 ? 4.133 37.219 30.484 1 95.19 332 GLU A N 1
ATOM 2683 C CA . GLU A 1 332 ? 3.451 38.156 31.375 1 95.19 332 GLU A CA 1
ATOM 2684 C C . GLU A 1 332 ? 2.465 39.031 30.609 1 95.19 332 GLU A C 1
ATOM 2686 O O . GLU A 1 332 ? 1.373 39.344 31.109 1 95.19 332 GLU A O 1
ATOM 2691 N N . LEU A 1 333 ? 2.895 39.438 29.469 1 93 333 LEU A N 1
ATOM 2692 C CA . LEU A 1 333 ? 2.08 40.344 28.656 1 93 333 LEU A CA 1
ATOM 2693 C C . LEU A 1 333 ? 0.979 39.562 27.938 1 93 333 LEU A C 1
ATOM 2695 O O . LEU A 1 333 ? -0.138 40.062 27.781 1 93 333 LEU A O 1
ATOM 2699 N N . LYS A 1 334 ? 1.279 38.375 27.484 1 93.75 334 LYS A N 1
ATOM 2700 C CA . LYS A 1 334 ? 0.325 37.5 26.781 1 93.75 334 LYS A CA 1
ATOM 2701 C C . LYS A 1 334 ? 0.482 36.062 27.219 1 93.75 334 LYS A C 1
ATOM 2703 O O . LYS A 1 334 ? 1.179 35.281 26.562 1 93.75 334 LYS A O 1
ATOM 2708 N N . PRO A 1 335 ? -0.265 35.594 28.047 1 91.44 335 PRO A N 1
ATOM 2709 C CA . PRO A 1 335 ? -0.135 34.25 28.625 1 91.44 335 PRO A CA 1
ATOM 2710 C C . PRO A 1 335 ? -0.492 33.156 27.625 1 91.44 335 PRO A C 1
ATOM 2712 O O . PRO A 1 335 ? -0.155 32 27.844 1 91.44 335 PRO A O 1
ATOM 2715 N N . THR A 1 336 ? -1.098 33.5 26.5 1 89.81 336 THR A N 1
ATOM 2716 C CA . THR A 1 336 ? -1.512 32.469 25.562 1 89.81 336 THR A CA 1
ATOM 2717 C C . THR A 1 336 ? -0.514 32.375 24.406 1 89.81 336 THR A C 1
ATOM 2719 O O . THR A 1 336 ? -0.806 31.75 23.375 1 89.81 336 THR A O 1
ATOM 2722 N N . TYR A 1 337 ? 0.619 33.062 24.625 1 93.19 337 TYR A N 1
ATOM 2723 C CA . TYR A 1 337 ? 1.647 33 23.594 1 93.19 337 TYR A CA 1
ATOM 2724 C C . TYR A 1 337 ? 2.314 31.625 23.578 1 93.19 337 TYR A C 1
ATOM 2726 O O . TYR A 1 337 ? 3.355 31.438 24.219 1 93.19 337 TYR A O 1
ATOM 2734 N N . VAL A 1 338 ? 1.894 30.734 22.812 1 92.75 338 VAL A N 1
ATOM 2735 C CA . VAL A 1 338 ? 2.17 29.312 22.859 1 92.75 338 VAL A CA 1
ATOM 2736 C C . VAL A 1 338 ? 3.666 29.062 22.656 1 92.75 338 VAL A C 1
ATOM 2738 O O . VAL A 1 338 ? 4.301 28.391 23.469 1 92.75 338 VAL A O 1
ATOM 2741 N N . MET A 1 339 ? 4.262 29.703 21.641 1 92.81 339 MET A N 1
ATOM 2742 C CA . MET A 1 339 ? 5.641 29.406 21.281 1 92.81 339 MET A CA 1
ATOM 2743 C C . MET A 1 339 ? 6.605 29.891 22.359 1 92.81 339 MET A C 1
ATOM 2745 O O . MET A 1 339 ? 7.723 29.375 22.469 1 92.81 339 MET A O 1
ATOM 2749 N N . ALA A 1 340 ? 6.168 30.828 23.172 1 96.62 340 ALA A N 1
ATOM 2750 C CA . ALA A 1 340 ? 7.027 31.312 24.25 1 96.62 340 ALA A CA 1
ATOM 2751 C C . ALA A 1 340 ? 7.227 30.25 25.328 1 96.62 340 ALA A C 1
ATOM 2753 O O . ALA A 1 340 ? 8.289 30.188 25.938 1 96.62 340 ALA A O 1
ATOM 2754 N N . TYR A 1 341 ? 6.234 29.406 25.516 1 96.81 341 TYR A N 1
ATOM 2755 C CA . TYR A 1 341 ? 6.367 28.312 26.469 1 96.81 341 TYR A CA 1
ATOM 2756 C C . TYR A 1 341 ? 7.395 27.297 26 1 96.81 341 TYR A C 1
ATOM 2758 O O . TYR A 1 341 ? 8.172 26.766 26.812 1 96.81 341 TYR A O 1
ATOM 2766 N N . VAL A 1 342 ? 7.406 27.062 24.766 1 95.38 342 VAL A N 1
ATOM 2767 C CA . VAL A 1 342 ? 8.328 26.094 24.188 1 95.38 342 VAL A CA 1
ATOM 2768 C C . VAL A 1 342 ? 9.766 26.594 24.312 1 95.38 342 VAL A C 1
ATOM 2770 O O . VAL A 1 342 ? 10.641 25.859 24.797 1 95.38 342 VAL A O 1
ATOM 2773 N N . THR A 1 343 ? 9.961 27.781 23.828 1 96.62 343 THR A N 1
ATOM 2774 C CA . THR A 1 343 ? 11.305 28.344 23.844 1 96.62 343 THR A CA 1
ATOM 2775 C C . THR A 1 343 ? 11.797 28.531 25.266 1 96.62 343 THR A C 1
ATOM 2777 O O . THR A 1 343 ? 12.984 28.328 25.562 1 96.62 343 THR A O 1
ATOM 2780 N N . LEU A 1 344 ? 10.859 28.891 26.156 1 98.06 344 LEU A N 1
ATOM 2781 C CA . LEU A 1 344 ? 11.219 29.016 27.562 1 98.06 344 LEU A CA 1
ATOM 2782 C C . LEU A 1 344 ? 11.641 27.672 28.125 1 98.06 344 LEU A C 1
ATOM 2784 O O . LEU A 1 344 ? 12.633 27.578 28.859 1 98.06 344 LEU A O 1
ATOM 2788 N N . ALA A 1 345 ? 10.883 26.594 27.812 1 97.75 345 ALA A N 1
ATOM 2789 C CA . ALA A 1 345 ? 11.242 25.25 28.25 1 97.75 345 ALA A CA 1
ATOM 2790 C C . ALA A 1 345 ? 12.633 24.859 27.75 1 97.75 345 ALA A C 1
ATOM 2792 O O . ALA A 1 345 ? 13.438 24.297 28.5 1 97.75 345 ALA A O 1
ATOM 2793 N N . GLU A 1 346 ? 12.961 25.219 26.562 1 96.69 346 GLU A N 1
ATOM 2794 C CA . GLU A 1 346 ? 14.258 24.891 25.969 1 96.69 346 GLU A CA 1
ATOM 2795 C C . GLU A 1 346 ? 15.391 25.609 26.703 1 96.69 346 GLU A C 1
ATOM 2797 O O . GLU A 1 346 ? 16.469 25.047 26.891 1 96.69 346 GLU A O 1
ATOM 2802 N N . MET A 1 347 ? 15.156 26.812 27.094 1 98.06 347 MET A N 1
ATOM 2803 C CA . MET A 1 347 ? 16.172 27.547 27.844 1 98.06 347 MET A CA 1
ATOM 2804 C C . MET A 1 347 ? 16.375 26.953 29.234 1 98.06 347 MET A C 1
ATOM 2806 O O . MET A 1 347 ? 17.5 26.891 29.734 1 98.06 347 MET A O 1
ATOM 2810 N N . TYR A 1 348 ? 15.258 26.531 29.812 1 98.12 348 TYR A N 1
ATOM 2811 C CA . TYR A 1 348 ? 15.375 25.875 31.109 1 98.12 348 TYR A CA 1
ATOM 2812 C C . TYR A 1 348 ? 16.172 24.578 31 1 98.12 348 TYR A C 1
ATOM 2814 O O . TYR A 1 348 ? 16.922 24.219 31.906 1 98.12 348 TYR A O 1
ATOM 2822 N N . ILE A 1 349 ? 15.992 23.859 29.922 1 97.06 349 ILE A N 1
ATOM 2823 C CA . ILE A 1 349 ? 16.766 22.656 29.672 1 97.06 349 ILE A CA 1
ATOM 2824 C C . ILE A 1 349 ? 18.25 23 29.609 1 97.06 349 ILE A C 1
ATOM 2826 O O . ILE A 1 349 ? 19.078 22.297 30.203 1 97.06 349 ILE A O 1
ATOM 2830 N N . GLU A 1 350 ? 18.562 24.125 28.891 1 95.69 350 GLU A N 1
ATOM 2831 C CA . GLU A 1 350 ? 19.953 24.578 28.766 1 95.69 350 GLU A CA 1
ATOM 2832 C C . GLU A 1 350 ? 20.562 24.891 30.125 1 95.69 350 GLU A C 1
ATOM 2834 O O . GLU A 1 350 ? 21.766 24.734 30.328 1 95.69 350 GLU A O 1
ATOM 2839 N N . LYS A 1 351 ? 19.734 25.25 31.078 1 95.06 351 LYS A N 1
ATOM 2840 C CA . LYS A 1 351 ? 20.172 25.562 32.438 1 95.06 351 LYS A CA 1
ATOM 2841 C C . LYS A 1 351 ? 20.094 24.344 33.344 1 95.06 351 LYS A C 1
ATOM 2843 O O . LYS A 1 351 ? 20.281 24.438 34.562 1 95.06 351 LYS A O 1
ATOM 2848 N N . ASN A 1 352 ? 19.641 23.203 32.812 1 94.94 352 ASN A N 1
ATOM 2849 C CA . ASN A 1 352 ? 19.453 21.953 33.531 1 94.94 352 ASN A CA 1
ATOM 2850 C C . ASN A 1 352 ? 18.359 22.047 34.594 1 94.94 352 ASN A C 1
ATOM 2852 O O . ASN A 1 352 ? 18.469 21.453 35.656 1 94.94 352 ASN A O 1
ATOM 2856 N N . GLN A 1 353 ? 17.453 22.938 34.344 1 97.38 353 GLN A N 1
ATOM 2857 C CA . GLN A 1 353 ? 16.25 23.031 35.188 1 97.38 353 GLN A CA 1
ATOM 2858 C C . GLN A 1 353 ? 15.102 22.25 34.562 1 97.38 353 GLN A C 1
ATOM 2860 O O . GLN A 1 353 ? 14.148 22.844 34.062 1 97.38 353 GLN A O 1
ATOM 2865 N N . LEU A 1 354 ? 15.062 21.031 34.656 1 97.5 354 LEU A N 1
ATOM 2866 C CA . LEU A 1 354 ? 14.188 20.125 33.938 1 97.5 354 LEU A CA 1
ATOM 2867 C C . LEU A 1 354 ? 12.758 20.203 34.469 1 97.5 354 LEU A C 1
ATOM 2869 O O . LEU A 1 354 ? 11.797 20 33.719 1 97.5 354 LEU A O 1
ATOM 2873 N N . LYS A 1 355 ? 12.656 20.453 35.75 1 97.69 355 LYS A N 1
ATOM 2874 C CA . LYS A 1 355 ? 11.328 20.578 36.344 1 97.69 355 LYS A CA 1
ATOM 2875 C C . LYS A 1 355 ? 10.57 21.75 35.75 1 97.69 355 LYS A C 1
ATOM 2877 O O . LYS A 1 355 ? 9.406 21.625 35.375 1 97.69 355 LYS A O 1
ATOM 2882 N N . GLU A 1 356 ? 11.234 22.906 35.719 1 97.56 356 GLU A N 1
ATOM 2883 C CA . GLU A 1 356 ? 10.625 24.094 35.125 1 97.56 356 GLU A CA 1
ATOM 2884 C C . GLU A 1 356 ? 10.297 23.844 33.656 1 97.56 356 GLU A C 1
ATOM 2886 O O . GLU A 1 356 ? 9.258 24.312 33.156 1 97.56 356 GLU A O 1
ATOM 2891 N N . ALA A 1 357 ? 11.227 23.188 32.938 1 98.06 357 ALA A N 1
ATOM 2892 C CA . ALA A 1 357 ? 10.969 22.844 31.547 1 98.06 357 ALA A CA 1
ATOM 2893 C C . ALA A 1 357 ? 9.711 21.984 31.422 1 98.06 357 ALA A C 1
ATOM 2895 O O . ALA A 1 357 ? 8.828 22.281 30.609 1 98.06 357 ALA A O 1
ATOM 2896 N N . GLU A 1 358 ? 9.594 20.953 32.25 1 97.69 358 GLU A N 1
ATOM 2897 C CA . GLU A 1 358 ? 8.438 20.062 32.281 1 97.69 358 GLU A CA 1
ATOM 2898 C C . GLU A 1 358 ? 7.148 20.828 32.562 1 97.69 358 GLU A C 1
ATOM 2900 O O . GLU A 1 358 ? 6.121 20.594 31.922 1 97.69 358 GLU A O 1
ATOM 2905 N N . ASP A 1 359 ? 7.258 21.719 33.469 1 97.62 359 ASP A N 1
ATOM 2906 C CA . ASP A 1 359 ? 6.09 22.516 33.844 1 97.62 359 ASP A CA 1
ATOM 2907 C C . ASP A 1 359 ? 5.578 23.312 32.625 1 97.62 359 ASP A C 1
ATOM 2909 O O . ASP A 1 359 ? 4.371 23.422 32.438 1 97.62 359 ASP A O 1
ATOM 2913 N N . ASN A 1 360 ? 6.43 23.906 31.922 1 97.62 360 ASN A N 1
ATOM 2914 C CA . ASN A 1 360 ? 6.043 24.672 30.734 1 97.62 360 ASN A CA 1
ATOM 2915 C C . ASN A 1 360 ? 5.41 23.766 29.688 1 97.62 360 ASN A C 1
ATOM 2917 O O . ASN A 1 360 ? 4.402 24.125 29.078 1 97.62 360 ASN A O 1
ATOM 2921 N N . PHE A 1 361 ? 5.996 22.609 29.438 1 97.38 361 PHE A N 1
ATOM 2922 C CA . PHE A 1 361 ? 5.418 21.688 28.469 1 97.38 361 PHE A CA 1
ATOM 2923 C C . PHE A 1 361 ? 4.035 21.219 28.922 1 97.38 361 PHE A C 1
ATOM 2925 O O . PHE A 1 361 ? 3.125 21.078 28.094 1 97.38 361 PHE A O 1
ATOM 2932 N N . GLN A 1 362 ? 3.912 20.969 30.203 1 96.81 362 GLN A N 1
ATOM 2933 C CA . GLN A 1 362 ? 2.613 20.547 30.703 1 96.81 362 GLN A CA 1
ATOM 2934 C C . GLN A 1 362 ? 1.562 21.641 30.516 1 96.81 362 GLN A C 1
ATOM 2936 O O . GLN A 1 362 ? 0.41 21.344 30.188 1 96.81 362 GLN A O 1
ATOM 2941 N N . LYS A 1 363 ? 1.949 22.844 30.75 1 95.31 363 LYS A N 1
ATOM 2942 C CA . LYS A 1 363 ? 1.034 23.953 30.484 1 95.31 363 LYS A CA 1
ATOM 2943 C C . LYS A 1 363 ? 0.592 23.984 29.031 1 95.31 363 LYS A C 1
ATOM 2945 O O . LYS A 1 363 ? -0.585 24.188 28.734 1 95.31 363 LYS A O 1
ATOM 2950 N N . LEU A 1 364 ? 1.528 23.75 28.156 1 94.88 364 LEU A N 1
ATOM 2951 C CA . LEU A 1 364 ? 1.258 23.734 26.719 1 94.88 364 LEU A CA 1
ATOM 2952 C C . LEU A 1 364 ? 0.288 22.609 26.359 1 94.88 364 LEU A C 1
ATOM 2954 O O . LEU A 1 364 ? -0.655 22.812 25.594 1 94.88 364 LEU A O 1
ATOM 2958 N N . LEU A 1 365 ? 0.555 21.438 26.891 1 94.75 365 LEU A N 1
ATOM 2959 C CA . LEU A 1 365 ? -0.234 20.25 26.562 1 94.75 365 LEU A CA 1
ATOM 2960 C C . LEU A 1 365 ? -1.66 20.391 27.094 1 94.75 365 LEU A C 1
ATOM 2962 O O . LEU A 1 365 ? -2.578 19.75 26.578 1 94.75 365 LEU A O 1
ATOM 2966 N N . ASN A 1 366 ? -1.903 21.281 28.031 1 93.38 366 ASN A N 1
ATOM 2967 C CA . ASN A 1 366 ? -3.227 21.469 28.625 1 93.38 366 ASN A CA 1
ATOM 2968 C C . ASN A 1 366 ? -3.957 22.656 27.984 1 93.38 366 ASN A C 1
ATOM 2970 O O . ASN A 1 366 ? -5.117 22.906 28.297 1 93.38 366 ASN A O 1
ATOM 2974 N N . MET A 1 367 ? -3.281 23.375 27.141 1 90.88 367 MET A N 1
ATOM 2975 C CA . MET A 1 367 ? -3.926 24.484 26.453 1 90.88 367 MET A CA 1
ATOM 2976 C C . MET A 1 367 ? -4.934 23.984 25.422 1 90.88 367 MET A C 1
ATOM 2978 O O . MET A 1 367 ? -4.699 22.969 24.766 1 90.88 367 MET A O 1
ATOM 2982 N N . SER A 1 368 ? -6.008 24.672 25.312 1 85.38 368 SER A N 1
ATOM 2983 C CA . SER A 1 368 ? -7.059 24.281 24.375 1 85.38 368 SER A CA 1
ATOM 2984 C C . SER A 1 368 ? -7.016 25.109 23.094 1 85.38 368 SER A C 1
ATOM 2986 O O . SER A 1 368 ? -6.363 26.156 23.062 1 85.38 368 SER A O 1
ATOM 2988 N N . ASN A 1 369 ? -7.637 24.719 22.047 1 80.94 369 ASN A N 1
ATOM 2989 C CA . ASN A 1 369 ? -7.883 25.422 20.797 1 80.94 369 ASN A CA 1
ATOM 2990 C C . ASN A 1 369 ? -6.582 25.75 20.078 1 80.94 369 ASN A C 1
ATOM 2992 O O . ASN A 1 369 ? -6.426 26.859 19.547 1 80.94 369 ASN A O 1
ATOM 2996 N N . LEU A 1 370 ? -5.609 24.844 20.188 1 88.44 370 LEU A N 1
ATOM 2997 C CA . LEU A 1 370 ? -4.367 25.047 19.438 1 88.44 370 LEU A CA 1
ATOM 2998 C C . LEU A 1 370 ? -4.504 24.531 18.016 1 88.44 370 LEU A C 1
ATOM 3000 O O . LEU A 1 370 ? -5.215 23.562 17.766 1 88.44 370 LEU A O 1
ATOM 3004 N N . GLU A 1 371 ? -3.928 25.266 17.156 1 85.25 371 GLU A N 1
ATOM 3005 C CA . GLU A 1 371 ? -3.918 24.812 15.758 1 85.25 371 GLU A CA 1
ATOM 3006 C C . GLU A 1 371 ? -3.188 23.484 15.617 1 85.25 371 GLU A C 1
ATOM 3008 O O . GLU A 1 371 ? -2.271 23.188 16.391 1 85.25 371 GLU A O 1
ATOM 3013 N N . ASP A 1 372 ? -3.518 22.719 14.547 1 87.56 372 ASP A N 1
ATOM 3014 C CA . ASP A 1 372 ? -3.002 21.375 14.336 1 87.56 372 ASP A CA 1
ATOM 3015 C C . ASP A 1 372 ? -1.484 21.391 14.164 1 87.56 372 ASP A C 1
ATOM 3017 O O . ASP A 1 372 ? -0.78 20.562 14.75 1 87.56 372 ASP A O 1
ATOM 3021 N N . HIS A 1 373 ? -1.013 22.328 13.383 1 86.69 373 HIS A N 1
ATOM 3022 C CA . HIS A 1 373 ? 0.419 22.344 13.102 1 86.69 373 HIS A CA 1
ATOM 3023 C C . HIS A 1 373 ? 1.218 22.672 14.359 1 86.69 373 HIS A C 1
ATOM 3025 O O . HIS A 1 373 ? 2.324 22.156 14.547 1 86.69 373 HIS A O 1
ATOM 3031 N N . ILE A 1 374 ? 0.691 23.5 15.25 1 89.06 374 ILE A N 1
ATOM 3032 C CA . ILE A 1 374 ? 1.347 23.844 16.5 1 89.06 374 ILE A CA 1
ATOM 3033 C C . ILE A 1 374 ? 1.337 22.641 17.453 1 89.06 374 ILE A C 1
ATOM 3035 O O . ILE A 1 374 ? 2.336 22.359 18.109 1 89.06 374 ILE A O 1
ATOM 3039 N N . GLN A 1 375 ? 0.223 21.953 17.438 1 91.75 375 GLN A N 1
ATOM 3040 C CA . GLN A 1 375 ? 0.123 20.75 18.266 1 91.75 375 GLN A CA 1
ATOM 3041 C C . GLN A 1 375 ? 1.168 19.719 17.859 1 91.75 375 GLN A C 1
ATOM 3043 O O . GLN A 1 375 ? 1.801 19.094 18.719 1 91.75 375 GLN A O 1
ATOM 3048 N N . GLN A 1 376 ? 1.271 19.547 16.562 1 92.62 376 GLN A N 1
ATOM 3049 C CA . GLN A 1 376 ? 2.262 18.609 16.047 1 92.62 376 GLN A CA 1
ATOM 3050 C C . GLN A 1 376 ? 3.666 18.969 16.531 1 92.62 376 GLN A C 1
ATOM 3052 O O . GLN A 1 376 ? 4.422 18.109 16.969 1 92.62 376 GLN A O 1
ATOM 3057 N N . GLU A 1 377 ? 3.961 20.25 16.453 1 91.56 377 GLU A N 1
ATOM 3058 C CA . GLU A 1 377 ? 5.27 20.734 16.875 1 91.56 377 GLU A CA 1
ATOM 3059 C C . GLU A 1 377 ? 5.48 20.531 18.375 1 91.56 377 GLU A C 1
ATOM 3061 O O . GLU A 1 377 ? 6.57 20.141 18.797 1 91.56 377 GLU A O 1
ATOM 3066 N N . ILE A 1 378 ? 4.449 20.797 19.141 1 94.19 378 ILE A N 1
ATOM 3067 C CA . ILE A 1 378 ? 4.523 20.656 20.594 1 94.19 378 ILE A CA 1
ATOM 3068 C C . ILE A 1 378 ? 4.789 19.188 20.953 1 94.19 378 ILE A C 1
ATOM 3070 O O . ILE A 1 378 ? 5.672 18.891 21.75 1 94.19 378 ILE A O 1
ATOM 3074 N N . HIS A 1 379 ? 4.066 18.312 20.375 1 95.5 379 HIS A N 1
ATOM 3075 C CA . HIS A 1 379 ? 4.246 16.891 20.641 1 95.5 379 HIS A CA 1
ATOM 3076 C C . HIS A 1 379 ? 5.645 16.422 20.25 1 95.5 379 HIS A C 1
ATOM 3078 O O . HIS A 1 379 ? 6.27 15.633 20.953 1 95.5 379 HIS A O 1
ATOM 3084 N N . PHE A 1 380 ? 6.16 16.906 19.203 1 96.06 380 PHE A N 1
ATOM 3085 C CA . PHE A 1 380 ? 7.5 16.547 18.766 1 96.06 380 PHE A CA 1
ATOM 3086 C C . PHE A 1 380 ? 8.547 17.031 19.75 1 96.06 380 PHE A C 1
ATOM 3088 O O . PHE A 1 380 ? 9.391 16.25 20.203 1 96.06 380 PHE A O 1
ATOM 3095 N N . ARG A 1 381 ? 8.453 18.297 20.062 1 95.69 381 ARG A N 1
ATOM 3096 C CA . ARG A 1 381 ? 9.445 18.891 20.953 1 95.69 381 ARG A CA 1
ATOM 3097 C C . ARG A 1 381 ? 9.359 18.281 22.344 1 95.69 381 ARG A C 1
ATOM 3099 O O . ARG A 1 381 ? 10.391 18.047 23 1 95.69 381 ARG A O 1
ATOM 3106 N N . TYR A 1 382 ? 8.141 18.047 22.812 1 97.31 382 TYR A N 1
ATOM 3107 C CA . TYR A 1 382 ? 7.98 17.375 24.094 1 97.31 382 TYR A CA 1
ATOM 3108 C C . TYR A 1 382 ? 8.484 15.938 24.031 1 97.31 382 TYR A C 1
ATOM 3110 O O . TYR A 1 382 ? 9.07 15.438 25 1 97.31 382 TYR A O 1
ATOM 3118 N N . GLY A 1 383 ? 8.219 15.25 22.906 1 97.44 383 GLY A N 1
ATOM 3119 C CA . GLY A 1 383 ? 8.789 13.922 22.719 1 97.44 383 GLY A CA 1
ATOM 3120 C C . GLY A 1 383 ? 10.305 13.906 22.812 1 97.44 383 GLY A C 1
ATOM 3121 O O . GLY A 1 383 ? 10.883 13.031 23.469 1 97.44 383 GLY A O 1
ATOM 3122 N N . ASN A 1 384 ? 10.93 14.859 22.172 1 96.81 384 ASN A N 1
ATOM 3123 C CA . ASN A 1 384 ? 12.383 14.992 22.25 1 96.81 384 ASN A CA 1
ATOM 3124 C C . ASN A 1 384 ? 12.844 15.203 23.688 1 96.81 384 ASN A C 1
ATOM 3126 O O . ASN A 1 384 ? 13.852 14.633 24.125 1 96.81 384 ASN A O 1
ATOM 3130 N N . PHE A 1 385 ? 12.125 16.047 24.422 1 97.69 385 PHE A N 1
ATOM 3131 C CA . PHE A 1 385 ? 12.438 16.312 25.828 1 97.69 385 PHE A CA 1
ATOM 3132 C C . PHE A 1 385 ? 12.367 15.031 26.641 1 97.69 385 PHE A C 1
ATOM 3134 O O . PHE A 1 385 ? 13.258 14.75 27.453 1 97.69 385 PHE A O 1
ATOM 3141 N N . GLN A 1 386 ? 11.336 14.25 26.391 1 97.62 386 GLN A N 1
ATOM 3142 C CA . GLN A 1 386 ? 11.164 12.984 27.109 1 97.62 386 GLN A CA 1
ATOM 3143 C C . GLN A 1 386 ? 12.281 12.008 26.766 1 97.62 386 GLN A C 1
ATOM 3145 O O . GLN A 1 386 ? 12.836 11.352 27.656 1 97.62 386 GLN A O 1
ATOM 3150 N N . GLN A 1 387 ? 12.641 11.93 25.516 1 96.25 387 GLN A N 1
ATOM 3151 C CA . GLN A 1 387 ? 13.625 10.961 25.047 1 96.25 387 GLN A CA 1
ATOM 3152 C C . GLN A 1 387 ? 15.023 11.312 25.547 1 96.25 387 GLN A C 1
ATOM 3154 O O . GLN A 1 387 ? 15.711 10.469 26.125 1 96.25 387 GLN A O 1
ATOM 3159 N N . TYR A 1 388 ? 15.422 12.531 25.484 1 95.62 388 TYR A N 1
ATOM 3160 C CA . TYR A 1 388 ? 16.828 12.875 25.641 1 95.62 388 TYR A CA 1
ATOM 3161 C C . TYR A 1 388 ? 17.109 13.398 27.047 1 95.62 388 TYR A C 1
ATOM 3163 O O . TYR A 1 388 ? 18.219 13.258 27.562 1 95.62 388 TYR A O 1
ATOM 3171 N N . TYR A 1 389 ? 16.125 13.914 27.703 1 96.12 389 TYR A N 1
ATOM 3172 C CA . TYR A 1 389 ? 16.406 14.555 28.969 1 96.12 389 TYR A CA 1
ATOM 3173 C C . TYR A 1 389 ? 15.727 13.812 30.125 1 96.12 389 TYR A C 1
ATOM 3175 O O . TYR A 1 389 ? 16.281 13.727 31.219 1 96.12 389 TYR A O 1
ATOM 3183 N N . LYS A 1 390 ? 14.57 13.305 29.828 1 96.06 390 LYS A N 1
ATOM 3184 C CA . LYS A 1 390 ? 13.914 12.484 30.844 1 96.06 390 LYS A CA 1
ATOM 3185 C C . LYS A 1 390 ? 14.25 11.008 30.656 1 96.06 390 LYS A C 1
ATOM 3187 O O . LYS A 1 390 ? 13.906 10.18 31.5 1 96.06 390 LYS A O 1
ATOM 3192 N N . LYS A 1 391 ? 14.828 10.594 29.5 1 94.94 391 LYS A N 1
ATOM 3193 C CA . LYS A 1 391 ? 15.273 9.242 29.188 1 94.94 391 LYS A CA 1
ATOM 3194 C C . LYS A 1 391 ? 14.109 8.258 29.203 1 94.94 391 LYS A C 1
ATOM 3196 O O . LYS A 1 391 ? 14.242 7.137 29.703 1 94.94 391 LYS A O 1
ATOM 3201 N N . SER A 1 392 ? 13.016 8.766 28.844 1 95.81 392 SER A N 1
ATOM 3202 C CA . SER A 1 392 ? 11.836 7.914 28.719 1 95.81 392 SER A CA 1
ATOM 3203 C C . SER A 1 392 ? 11.492 7.68 27.25 1 95.81 392 SER A C 1
ATOM 3205 O O . SER A 1 392 ? 10.836 8.508 26.625 1 95.81 392 SER A O 1
ATOM 3207 N N . GLU A 1 393 ? 11.82 6.555 26.766 1 94.12 393 GLU A N 1
ATOM 3208 C CA . GLU A 1 393 ? 11.539 6.23 25.375 1 94.12 393 GLU A CA 1
ATOM 3209 C C . GLU A 1 393 ? 10.047 6.016 25.141 1 94.12 393 GLU A C 1
ATOM 3211 O O . GLU A 1 393 ? 9.516 6.383 24.094 1 94.12 393 GLU A O 1
ATOM 3216 N N . GLU A 1 394 ? 9.375 5.457 26.109 1 94.69 394 GLU A N 1
ATOM 3217 C CA . GLU A 1 394 ? 7.941 5.184 26 1 94.69 394 GLU A CA 1
ATOM 3218 C C . GLU A 1 394 ? 7.145 6.48 25.875 1 94.69 394 GLU A C 1
ATOM 3220 O O . GLU A 1 394 ? 6.266 6.594 25.016 1 94.69 394 GLU A O 1
ATOM 3225 N N . ALA A 1 395 ? 7.48 7.402 26.734 1 96.56 395 ALA A N 1
ATOM 3226 C CA . ALA A 1 395 ? 6.801 8.695 26.688 1 96.56 395 ALA A CA 1
ATOM 3227 C C . ALA A 1 395 ? 7.105 9.414 25.375 1 96.56 395 ALA A C 1
ATOM 3229 O O . ALA A 1 395 ? 6.238 10.086 24.812 1 96.56 395 ALA A O 1
ATOM 3230 N N . ALA A 1 396 ? 8.32 9.336 24.938 1 97.38 396 ALA A N 1
ATOM 3231 C CA . ALA A 1 396 ? 8.703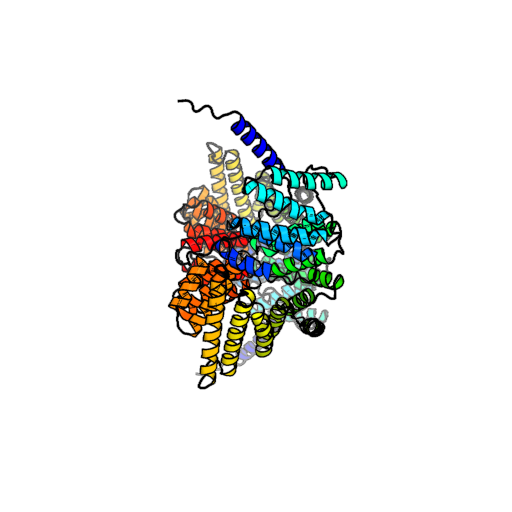 9.938 23.656 1 97.38 396 ALA A CA 1
ATOM 3232 C C . ALA A 1 396 ? 7.879 9.375 22.5 1 97.38 396 ALA A C 1
ATOM 3234 O O . ALA A 1 396 ? 7.312 10.125 21.719 1 97.38 396 ALA A O 1
ATOM 3235 N N . ILE A 1 397 ? 7.797 8.008 22.469 1 97.06 397 ILE A N 1
ATOM 3236 C CA . ILE A 1 397 ? 7.043 7.336 21.422 1 97.06 397 ILE A CA 1
ATOM 3237 C C . ILE A 1 397 ? 5.59 7.797 21.438 1 97.06 397 ILE A C 1
ATOM 3239 O O . ILE A 1 397 ? 5.008 8.102 20.406 1 97.06 397 ILE A O 1
ATOM 3243 N N . THR A 1 398 ? 5.02 7.875 22.625 1 97.81 398 THR A N 1
ATOM 3244 C CA . THR A 1 398 ? 3.637 8.312 22.781 1 97.81 398 THR A CA 1
ATOM 3245 C C . THR A 1 398 ? 3.422 9.672 22.125 1 97.81 398 THR A C 1
ATOM 3247 O O . THR A 1 398 ? 2.477 9.859 21.359 1 97.81 398 THR A O 1
ATOM 3250 N N . HIS A 1 399 ? 4.309 10.547 22.344 1 97.5 399 HIS A N 1
ATOM 3251 C CA . HIS A 1 399 ? 4.113 11.906 21.859 1 97.5 399 HIS A CA 1
ATOM 3252 C C . HIS A 1 399 ? 4.477 12.023 20.391 1 97.5 399 HIS A C 1
ATOM 3254 O O . HIS A 1 399 ? 3.863 12.797 19.641 1 97.5 399 HIS A O 1
ATOM 3260 N N . TYR A 1 400 ? 5.496 11.281 19.906 1 97.06 400 TYR A N 1
ATOM 3261 C CA . TYR A 1 400 ? 5.734 11.234 18.469 1 97.06 400 TYR A CA 1
ATOM 3262 C C . TYR A 1 400 ? 4.504 10.727 17.719 1 97.06 400 TYR A C 1
ATOM 3264 O O . TYR A 1 400 ? 4.113 11.297 16.703 1 97.06 400 TYR A O 1
ATOM 3272 N N . LEU A 1 401 ? 3.879 9.719 18.312 1 97.12 401 LEU A N 1
ATOM 3273 C CA . LEU A 1 401 ? 2.691 9.141 17.688 1 97.12 401 LEU A CA 1
ATOM 3274 C C . LEU A 1 401 ? 1.532 10.133 17.703 1 97.12 401 LEU A C 1
ATOM 3276 O O . LEU A 1 401 ? 0.838 10.297 16.703 1 97.12 401 LEU A O 1
ATOM 3280 N N . LYS A 1 402 ? 1.3 10.805 18.812 1 95.62 402 LYS A N 1
ATOM 3281 C CA . LYS A 1 402 ? 0.248 11.812 18.891 1 95.62 402 LYS A CA 1
ATOM 3282 C C . LYS A 1 402 ? 0.446 12.898 17.828 1 95.62 402 LYS A C 1
ATOM 3284 O O . LYS A 1 402 ? -0.514 13.328 17.188 1 95.62 402 LYS A O 1
ATOM 3289 N N . GLY A 1 403 ? 1.672 13.336 17.672 1 94.69 403 GLY A N 1
ATOM 3290 C CA . GLY A 1 403 ? 1.978 14.328 16.656 1 94.69 403 GLY A CA 1
ATOM 3291 C C . GLY A 1 403 ? 1.7 13.844 15.242 1 94.69 403 GLY A C 1
ATOM 3292 O O . GLY A 1 403 ? 1.159 14.586 14.422 1 94.69 403 GLY A O 1
ATOM 3293 N N . LEU A 1 404 ? 2.021 12.578 14.953 1 94.81 404 LEU A N 1
ATOM 3294 C CA . LEU A 1 404 ? 1.89 12.031 13.609 1 94.81 404 LEU A CA 1
ATOM 3295 C C . LEU A 1 404 ? 0.432 11.719 13.289 1 94.81 404 LEU A C 1
ATOM 3297 O O . LEU A 1 404 ? 0.058 11.617 12.117 1 94.81 404 LEU A O 1
ATOM 3301 N N . LYS A 1 405 ? -0.411 11.523 14.234 1 93.12 405 LYS A N 1
ATOM 3302 C CA . LYS A 1 405 ? -1.824 11.219 14.023 1 93.12 405 LYS A CA 1
ATOM 3303 C C . LYS A 1 405 ? -2.602 12.477 13.641 1 93.12 405 LYS A C 1
ATOM 3305 O O . LYS A 1 405 ? -3.725 12.391 13.141 1 93.12 405 LYS A O 1
ATOM 3310 N N . ILE A 1 406 ? -1.963 13.617 13.953 1 91.31 406 ILE A N 1
ATOM 3311 C CA . ILE A 1 406 ? -2.551 14.867 13.477 1 91.31 406 ILE A CA 1
ATOM 3312 C C . ILE A 1 406 ? -2.34 14.992 11.969 1 91.31 406 ILE A C 1
ATOM 3314 O O . ILE A 1 406 ? -1.203 15.102 11.5 1 91.31 406 ILE A O 1
ATOM 3318 N N . GLU A 1 407 ? -3.424 14.883 11.25 1 84.06 407 GLU A N 1
ATOM 3319 C CA . GLU A 1 407 ? -3.338 14.852 9.789 1 84.06 407 GLU A CA 1
ATOM 3320 C C . GLU A 1 407 ? -3.24 16.266 9.211 1 84.06 407 GLU A C 1
ATOM 3322 O O . GLU A 1 407 ? -4.262 16.891 8.93 1 84.06 407 GLU A O 1
ATOM 3327 N N . VAL A 1 408 ? -2.135 16.812 9.273 1 80.25 408 VAL A N 1
ATOM 3328 C CA . VAL A 1 408 ? -1.905 18.125 8.656 1 80.25 408 VAL A CA 1
ATOM 3329 C C . VAL A 1 408 ? -0.62 18.094 7.836 1 80.25 408 VAL A C 1
ATOM 3331 O O . VAL A 1 408 ? 0.355 17.438 8.227 1 80.25 408 VAL A O 1
ATOM 3334 N N . THR A 1 409 ? -0.818 18.547 6.668 1 72.69 409 THR A N 1
ATOM 3335 C CA . THR A 1 409 ? 0.381 18.656 5.844 1 72.69 409 THR A CA 1
ATOM 3336 C C . THR A 1 409 ? 1.253 19.812 6.312 1 72.69 409 THR A C 1
ATOM 3338 O O . THR A 1 409 ? 0.802 20.969 6.344 1 72.69 409 THR A O 1
ATOM 3341 N N . SER A 1 410 ? 2.209 19.516 7.102 1 73.69 410 SER A N 1
ATOM 3342 C CA . SER A 1 410 ? 3.098 20.578 7.559 1 73.69 410 SER A CA 1
ATOM 3343 C C . SER A 1 410 ? 4.559 20.234 7.289 1 73.69 410 SER A C 1
ATOM 3345 O O . SER A 1 410 ? 4.891 19.078 7.039 1 73.69 410 SER A O 1
ATOM 3347 N N . HIS A 1 411 ? 5.367 21.266 7.258 1 72.25 411 HIS A N 1
ATOM 3348 C CA . HIS A 1 411 ? 6.809 21.094 7.113 1 72.25 411 HIS A CA 1
ATOM 3349 C C . HIS A 1 411 ? 7.402 20.375 8.32 1 72.25 411 HIS A C 1
ATOM 3351 O O . HIS A 1 411 ? 8.477 19.781 8.227 1 72.25 411 HIS A O 1
ATOM 3357 N N . TYR A 1 412 ? 6.617 20.391 9.336 1 78.94 412 TYR A N 1
ATOM 3358 C CA . TYR A 1 412 ? 7.152 19.859 10.586 1 78.94 412 TYR A CA 1
ATOM 3359 C C . TYR A 1 412 ? 6.867 18.359 10.711 1 78.94 412 TYR A C 1
ATOM 3361 O O . TYR A 1 412 ? 7.477 17.672 11.539 1 78.94 412 TYR A O 1
ATOM 3369 N N . ARG A 1 413 ? 6.055 17.812 9.859 1 85 413 ARG A N 1
ATOM 3370 C CA . ARG A 1 413 ? 5.625 16.422 9.977 1 85 413 ARG A CA 1
ATOM 3371 C C . ARG A 1 413 ? 6.797 15.469 9.789 1 85 413 ARG A C 1
ATOM 3373 O O . ARG A 1 413 ? 6.832 14.398 10.391 1 85 413 ARG A O 1
ATOM 3380 N N . ASP A 1 414 ? 7.746 15.883 9.117 1 89.88 414 ASP A N 1
ATOM 3381 C CA . ASP A 1 414 ? 8.898 15.039 8.812 1 89.88 414 ASP A CA 1
ATOM 3382 C C . ASP A 1 414 ? 9.773 14.844 10.047 1 89.88 414 ASP A C 1
ATOM 3384 O O . ASP A 1 414 ? 10.43 13.812 10.188 1 89.88 414 ASP A O 1
ATOM 3388 N N . LYS A 1 415 ? 9.688 15.828 10.898 1 92.62 415 LYS A N 1
ATOM 3389 C CA . LYS A 1 415 ? 10.562 15.781 12.062 1 92.62 415 LYS A CA 1
ATOM 3390 C C . LYS A 1 415 ? 10.164 14.656 13.008 1 92.62 415 LYS A C 1
ATOM 3392 O O . LYS A 1 415 ? 10.969 13.773 13.312 1 92.62 415 LYS A O 1
ATOM 3397 N N . PRO A 1 416 ? 8.867 14.625 13.438 1 94.44 416 PRO A N 1
ATOM 3398 C CA . PRO A 1 416 ? 8.492 13.492 14.281 1 94.44 416 PRO A CA 1
ATOM 3399 C C . PRO A 1 416 ? 8.609 12.148 13.562 1 94.44 416 PRO A C 1
ATOM 3401 O O . PRO A 1 416 ? 8.906 11.133 14.195 1 94.44 416 PRO A O 1
ATOM 3404 N N . LEU A 1 417 ? 8.406 12.102 12.281 1 94.88 417 LEU A N 1
ATOM 3405 C CA . LEU A 1 417 ? 8.531 10.875 11.5 1 94.88 417 LEU A CA 1
ATOM 3406 C C . LEU A 1 417 ? 9.953 10.336 11.555 1 94.88 417 LEU A C 1
ATOM 3408 O O . LEU A 1 417 ? 10.164 9.156 11.844 1 94.88 417 LEU A O 1
ATOM 3412 N N . LYS A 1 418 ? 10.875 11.188 11.328 1 95.69 418 LYS A N 1
ATOM 3413 C CA . LYS A 1 418 ? 12.289 10.805 11.367 1 95.69 418 LYS A CA 1
ATOM 3414 C C . LYS A 1 418 ? 12.719 10.422 12.773 1 95.69 418 LYS A C 1
ATOM 3416 O O . LYS A 1 418 ? 13.484 9.477 12.961 1 95.69 418 LYS A O 1
ATOM 3421 N N . ALA A 1 419 ? 12.266 11.203 13.727 1 96.5 419 ALA A N 1
ATOM 3422 C CA . ALA A 1 419 ? 12.602 10.914 15.117 1 96.5 419 ALA A CA 1
ATOM 3423 C C . ALA A 1 419 ? 12.109 9.531 15.531 1 96.5 419 ALA A C 1
ATOM 3425 O O . ALA A 1 419 ? 12.844 8.758 16.156 1 96.5 419 ALA A O 1
ATOM 3426 N N . LEU A 1 420 ? 10.828 9.203 15.188 1 96.94 420 LEU A N 1
ATOM 3427 C CA . LEU A 1 420 ? 10.258 7.902 15.523 1 96.94 420 LEU A CA 1
ATOM 3428 C C . LEU A 1 420 ? 11 6.777 14.812 1 96.94 420 LEU A C 1
ATOM 3430 O O . LEU A 1 420 ? 11.266 5.73 15.406 1 96.94 420 LEU A O 1
ATOM 3434 N N . GLU A 1 421 ? 11.32 6.957 13.57 1 96.62 421 GLU A N 1
ATOM 3435 C CA . GLU A 1 421 ? 12.062 5.969 12.797 1 96.62 421 GLU A CA 1
ATOM 3436 C C . GLU A 1 421 ? 13.414 5.668 13.438 1 96.62 421 GLU A C 1
ATOM 3438 O O . GLU A 1 421 ? 13.773 4.504 13.609 1 96.62 421 GLU A O 1
ATOM 3443 N N . LYS A 1 422 ? 14.102 6.75 13.789 1 96.31 422 LYS A N 1
ATOM 3444 C CA . LYS A 1 422 ? 15.414 6.605 14.406 1 96.31 422 LYS A CA 1
ATOM 3445 C C . LYS A 1 422 ? 15.32 5.887 15.742 1 96.31 422 LYS A C 1
ATOM 3447 O O . LYS A 1 422 ? 16.125 4.996 16.031 1 96.31 422 LYS A O 1
ATOM 3452 N N . LEU A 1 423 ? 14.359 6.293 16.531 1 96 423 LEU A 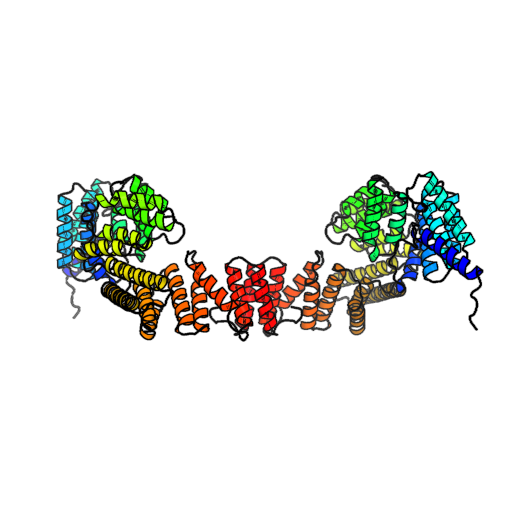N 1
ATOM 3453 C CA . LEU A 1 423 ? 14.18 5.684 17.844 1 96 423 LEU A CA 1
ATOM 3454 C C . LEU A 1 423 ? 13.852 4.203 17.719 1 96 423 LEU A C 1
ATOM 3456 O O . LEU A 1 423 ? 14.398 3.375 18.438 1 96 423 LEU A O 1
ATOM 3460 N N . ALA A 1 424 ? 12.945 3.844 16.797 1 94.88 424 ALA A N 1
ATOM 3461 C CA . ALA A 1 424 ? 12.539 2.455 16.594 1 94.88 424 ALA A CA 1
ATOM 3462 C C . ALA A 1 424 ? 13.711 1.599 16.125 1 94.88 424 ALA A C 1
ATOM 3464 O O . ALA A 1 424 ? 13.828 0.433 16.516 1 94.88 424 ALA A O 1
ATOM 3465 N N . LYS A 1 425 ? 14.586 2.115 15.352 1 94.12 425 LYS A N 1
ATOM 3466 C CA . LYS A 1 425 ? 15.734 1.386 14.82 1 94.12 425 LYS A CA 1
ATOM 3467 C C . LYS A 1 425 ? 16.812 1.209 15.891 1 94.12 425 LYS A C 1
ATOM 3469 O O . LYS A 1 425 ? 17.516 0.204 15.898 1 94.12 425 LYS A O 1
ATOM 3474 N N . ARG A 1 426 ? 16.891 2.123 16.797 1 91.5 426 ARG A N 1
ATOM 3475 C CA . ARG A 1 426 ? 17.969 2.146 17.781 1 91.5 426 ARG A CA 1
ATOM 3476 C C . ARG A 1 426 ? 17.578 1.396 19.047 1 91.5 426 ARG A C 1
ATOM 3478 O O . ARG A 1 426 ? 18.438 0.848 19.734 1 91.5 426 ARG A O 1
ATOM 3485 N N . ARG A 1 427 ? 16.391 1.448 19.312 1 87.12 427 ARG A N 1
ATOM 3486 C CA . ARG A 1 427 ? 15.906 0.9 20.578 1 87.12 427 ARG A CA 1
ATOM 3487 C C . ARG A 1 427 ? 16.312 -0.563 20.719 1 87.12 427 ARG A C 1
ATOM 3489 O O . ARG A 1 427 ? 16.344 -1.308 19.734 1 87.12 427 ARG A O 1
ATOM 3496 N N . LYS A 1 428 ? 16.594 -1.008 21.844 1 73.69 428 LYS A N 1
ATOM 3497 C CA . LYS A 1 428 ? 17.156 -2.293 22.25 1 73.69 428 LYS A CA 1
ATOM 3498 C C . LYS A 1 428 ? 16.297 -3.451 21.75 1 73.69 428 LYS A C 1
ATOM 3500 O O . LYS A 1 428 ? 15.109 -3.27 21.453 1 73.69 428 LYS A O 1
ATOM 3505 N N . GLU A 1 429 ? 16.812 -4.578 21.875 1 74.75 429 GLU A N 1
ATOM 3506 C CA . GLU A 1 429 ? 16.344 -5.832 21.297 1 74.75 429 GLU A CA 1
ATOM 3507 C C . GLU A 1 429 ? 15.141 -6.379 22.078 1 74.75 429 GLU A C 1
ATOM 3509 O O . GLU A 1 429 ? 14.383 -7.195 21.562 1 74.75 429 GLU A O 1
ATOM 3514 N N . ASP A 1 430 ? 14.781 -5.742 23.312 1 83.75 430 ASP A N 1
ATOM 3515 C CA . ASP A 1 430 ? 13.68 -6.32 24.078 1 83.75 430 ASP A CA 1
ATOM 3516 C C . ASP A 1 430 ? 12.328 -5.863 23.531 1 83.75 430 ASP A C 1
ATOM 3518 O O . ASP A 1 430 ? 11.281 -6.383 23.938 1 83.75 430 ASP A O 1
ATOM 3522 N N . HIS A 1 431 ? 12.328 -4.914 22.594 1 90.12 431 HIS A N 1
ATOM 3523 C CA . HIS A 1 431 ? 11.07 -4.379 22.078 1 90.12 431 HIS A CA 1
ATOM 3524 C C . HIS A 1 431 ? 10.969 -4.562 20.578 1 90.12 431 HIS A C 1
ATOM 3526 O O . HIS A 1 431 ? 10.5 -3.668 19.859 1 90.12 431 HIS A O 1
ATOM 3532 N N . VAL A 1 432 ? 11.383 -5.727 20.172 1 92.75 432 VAL A N 1
ATOM 3533 C CA . VAL A 1 432 ? 11.492 -5.941 18.734 1 92.75 432 VAL A CA 1
ATOM 3534 C C . VAL A 1 432 ? 10.117 -5.855 18.094 1 92.75 432 VAL A C 1
ATOM 3536 O O . VAL A 1 432 ? 9.945 -5.215 17.047 1 92.75 432 VAL A O 1
ATOM 3539 N N . LEU A 1 433 ? 9.094 -6.484 18.688 1 94.56 433 LEU A N 1
ATOM 3540 C CA . LEU A 1 433 ? 7.746 -6.492 18.141 1 94.56 433 LEU A CA 1
ATOM 3541 C C . LEU A 1 433 ? 7.207 -5.07 18 1 94.56 433 LEU A C 1
ATOM 3543 O O . LEU A 1 433 ? 6.703 -4.691 16.938 1 94.56 433 LEU A O 1
ATOM 3547 N N . GLU A 1 434 ? 7.387 -4.305 19.047 1 95 434 GLU A N 1
ATOM 3548 C CA . GLU A 1 434 ? 6.902 -2.928 19.031 1 95 434 GLU A CA 1
ATOM 3549 C C . GLU A 1 434 ? 7.664 -2.086 18 1 95 434 GLU A C 1
ATOM 3551 O O . GLU A 1 434 ? 7.066 -1.273 17.297 1 95 434 GLU A O 1
ATOM 3556 N N . ASN A 1 435 ? 8.953 -2.256 17.969 1 96.44 435 ASN A N 1
ATOM 3557 C CA . ASN A 1 435 ? 9.773 -1.497 17.031 1 96.44 435 ASN A CA 1
ATOM 3558 C C . ASN A 1 435 ? 9.367 -1.765 15.586 1 96.44 435 ASN A C 1
ATOM 3560 O O . ASN A 1 435 ? 9.297 -0.84 14.781 1 96.44 435 ASN A O 1
ATOM 3564 N N . LEU A 1 436 ? 9.078 -3.023 15.312 1 96.25 436 LEU A N 1
ATOM 3565 C CA . LEU A 1 436 ? 8.625 -3.375 13.969 1 96.25 436 LEU A CA 1
ATOM 3566 C C . LEU A 1 436 ? 7.277 -2.73 13.664 1 96.25 436 LEU A C 1
ATOM 3568 O O . LEU A 1 436 ? 7.055 -2.242 12.555 1 96.25 436 LEU A O 1
ATOM 3572 N N . GLY A 1 437 ? 6.434 -2.799 14.648 1 96.62 437 GLY A N 1
ATOM 3573 C CA . GLY A 1 437 ? 5.16 -2.121 14.477 1 96.62 437 GLY A CA 1
ATOM 3574 C C . GLY A 1 437 ? 5.305 -0.638 14.195 1 96.62 437 GLY A C 1
ATOM 3575 O O . GLY A 1 437 ? 4.652 -0.105 13.297 1 96.62 437 GLY A O 1
ATOM 3576 N N . LEU A 1 438 ? 6.164 0.011 14.93 1 97.38 438 LEU A N 1
ATOM 3577 C CA . LEU A 1 438 ? 6.41 1.438 14.758 1 97.38 438 LEU A CA 1
ATOM 3578 C C . LEU A 1 438 ? 7.035 1.715 13.391 1 97.38 438 LEU A C 1
ATOM 3580 O O . LEU A 1 438 ? 6.652 2.672 12.711 1 97.38 438 LEU A O 1
ATOM 3584 N N . LEU A 1 439 ? 7.984 0.914 12.977 1 97.12 439 LEU A N 1
ATOM 3585 C CA . LEU A 1 439 ? 8.602 1.079 11.664 1 97.12 439 LEU A CA 1
ATOM 3586 C C . LEU A 1 439 ? 7.582 0.905 10.547 1 97.12 439 LEU A C 1
ATOM 3588 O O . LEU A 1 439 ? 7.594 1.65 9.57 1 97.12 439 LEU A O 1
ATOM 3592 N N . GLY A 1 440 ? 6.703 -0.154 10.75 1 97.25 440 GLY A N 1
ATOM 3593 C CA . GLY A 1 440 ? 5.625 -0.314 9.789 1 97.25 440 GLY A CA 1
ATOM 3594 C C . GLY A 1 440 ? 4.77 0.93 9.633 1 97.25 440 GLY A C 1
ATOM 3595 O O . GLY A 1 440 ? 4.457 1.344 8.516 1 97.25 440 GLY A O 1
ATOM 3596 N N . PHE A 1 441 ? 4.488 1.552 10.727 1 97.12 441 PHE A N 1
ATOM 3597 C CA . PHE A 1 441 ? 3.691 2.771 10.742 1 97.12 441 PHE A CA 1
ATOM 3598 C C . PHE A 1 441 ? 4.43 3.908 10.039 1 97.12 441 PHE A C 1
ATOM 3600 O O . PHE A 1 441 ? 3.838 4.637 9.242 1 97.12 441 PHE A O 1
ATOM 3607 N N . VAL A 1 442 ? 5.625 4.074 10.266 1 96.88 442 VAL A N 1
ATOM 3608 C CA . VAL A 1 442 ? 6.449 5.117 9.664 1 96.88 442 VAL A CA 1
ATOM 3609 C C . VAL A 1 442 ? 6.512 4.918 8.148 1 96.88 442 VAL A C 1
ATOM 3611 O O . VAL A 1 442 ? 6.305 5.863 7.383 1 96.88 442 VAL A O 1
ATOM 3614 N N . TYR A 1 443 ? 6.75 3.691 7.773 1 96.38 443 TYR A N 1
ATOM 3615 C CA . TYR A 1 443 ? 6.832 3.406 6.344 1 96.38 443 TYR A CA 1
ATOM 3616 C C . TYR A 1 443 ? 5.488 3.637 5.664 1 96.38 443 TYR A C 1
ATOM 3618 O O . TYR A 1 443 ? 5.434 4.082 4.516 1 96.38 443 TYR A O 1
ATOM 3626 N N . LYS A 1 444 ? 4.438 3.25 6.309 1 95.94 444 LYS A N 1
ATOM 3627 C CA . LYS A 1 444 ? 3.105 3.529 5.785 1 95.94 444 LYS A CA 1
ATOM 3628 C C . LYS A 1 444 ? 2.928 5.02 5.5 1 95.94 444 LYS A C 1
ATOM 3630 O O . LYS A 1 444 ? 2.469 5.402 4.422 1 95.94 444 LYS A O 1
ATOM 3635 N N . LEU A 1 445 ? 3.354 5.871 6.453 1 93.88 445 LEU A N 1
ATOM 3636 C CA . LEU A 1 445 ? 3.197 7.316 6.32 1 93.88 445 LEU A CA 1
ATOM 3637 C C . LEU A 1 445 ? 4.113 7.867 5.234 1 93.88 445 LEU A C 1
ATOM 3639 O O . LEU A 1 445 ? 3.787 8.867 4.586 1 93.88 445 LEU A O 1
ATOM 3643 N N . LYS A 1 446 ? 5.207 7.223 5 1 93 446 LYS A N 1
ATOM 3644 C CA . LYS A 1 446 ? 6.141 7.641 3.961 1 93 446 LYS A CA 1
ATOM 3645 C C . LYS A 1 446 ? 5.68 7.168 2.584 1 93 446 LYS A C 1
ATOM 3647 O O . LYS A 1 446 ? 6.254 7.555 1.564 1 93 446 LYS A O 1
ATOM 3652 N N . GLY A 1 447 ? 4.691 6.23 2.533 1 92.38 447 GLY A N 1
ATOM 3653 C CA . GLY A 1 447 ? 4.172 5.715 1.276 1 92.38 447 GLY A CA 1
ATOM 3654 C C . GLY A 1 447 ? 4.867 4.449 0.815 1 92.38 447 GLY A C 1
ATOM 3655 O O . GLY A 1 447 ? 4.652 3.992 -0.309 1 92.38 447 GLY A O 1
ATOM 3656 N N . ASN A 1 448 ? 5.746 3.898 1.663 1 95 448 ASN A N 1
ATOM 3657 C CA . ASN A 1 448 ? 6.398 2.623 1.378 1 95 448 ASN A CA 1
ATOM 3658 C C . ASN A 1 448 ? 5.539 1.443 1.82 1 95 448 ASN A C 1
ATOM 3660 O O . ASN A 1 448 ? 5.844 0.787 2.816 1 95 448 ASN A O 1
ATOM 3664 N N . THR A 1 449 ? 4.645 1.104 1.049 1 94.44 449 THR A N 1
ATOM 3665 C CA . THR A 1 449 ? 3.598 0.167 1.442 1 94.44 449 THR A CA 1
ATOM 3666 C C . THR A 1 449 ? 4.164 -1.242 1.596 1 94.44 449 THR A C 1
ATOM 3668 O O . THR A 1 449 ? 3.793 -1.968 2.52 1 94.44 449 THR A O 1
ATOM 3671 N N . SER A 1 450 ? 4.996 -1.692 0.691 1 95.06 450 SER A N 1
ATOM 3672 C CA . SER A 1 450 ? 5.559 -3.037 0.744 1 95.06 450 SER A CA 1
ATOM 3673 C C . SER A 1 450 ? 6.402 -3.236 2 1 95.06 450 SER A C 1
ATOM 3675 O O . SER A 1 450 ? 6.262 -4.246 2.693 1 95.06 450 SER A O 1
ATOM 3677 N N . GLU A 1 451 ? 7.195 -2.236 2.277 1 95.88 451 GLU A N 1
ATOM 3678 C CA . GLU A 1 451 ? 8.016 -2.303 3.482 1 95.88 451 GLU A CA 1
ATOM 3679 C C . GLU A 1 451 ? 7.152 -2.268 4.742 1 95.88 451 GLU A C 1
ATOM 3681 O O . GLU A 1 451 ? 7.449 -2.949 5.723 1 95.88 451 GLU A O 1
ATOM 3686 N N . ALA A 1 452 ? 6.164 -1.431 4.723 1 97.19 452 ALA A N 1
ATOM 3687 C CA . ALA A 1 452 ? 5.25 -1.338 5.863 1 97.19 452 ALA A CA 1
ATOM 3688 C C . ALA A 1 452 ? 4.602 -2.688 6.152 1 97.19 452 ALA A C 1
ATOM 3690 O O . ALA A 1 452 ? 4.609 -3.154 7.297 1 97.19 452 ALA A O 1
ATOM 3691 N N . MET A 1 453 ? 4.109 -3.33 5.137 1 96.31 453 MET A N 1
ATOM 3692 C CA . MET A 1 453 ? 3.439 -4.617 5.297 1 96.31 453 MET A CA 1
ATOM 3693 C C . MET A 1 453 ? 4.414 -5.68 5.793 1 96.31 453 MET A C 1
ATOM 3695 O O . MET A 1 453 ? 4.07 -6.492 6.656 1 96.31 453 MET A O 1
ATOM 3699 N N . SER A 1 454 ? 5.59 -5.688 5.195 1 96.5 454 SER A N 1
ATOM 3700 C CA . SER A 1 454 ? 6.613 -6.633 5.633 1 96.5 454 SER A CA 1
ATOM 3701 C C . SER A 1 454 ? 6.906 -6.484 7.121 1 96.5 454 SER A C 1
ATOM 3703 O O . SER A 1 454 ? 7.031 -7.48 7.836 1 96.5 454 SER A O 1
ATOM 3705 N N . CYS A 1 455 ? 7 -5.273 7.605 1 97.31 455 CYS A N 1
ATOM 3706 C CA . CYS A 1 455 ? 7.238 -5.016 9.023 1 97.31 455 CYS A CA 1
ATOM 3707 C C . CYS A 1 455 ? 6.078 -5.527 9.875 1 97.31 455 CYS A C 1
ATOM 3709 O O . CYS A 1 455 ? 6.297 -6.18 10.891 1 97.31 455 CYS A O 1
ATOM 3711 N N . TYR A 1 456 ? 4.875 -5.223 9.477 1 97.12 456 TYR A N 1
ATOM 3712 C CA . TYR A 1 456 ? 3.705 -5.668 10.227 1 97.12 456 TYR A CA 1
ATOM 3713 C C . TYR A 1 456 ? 3.645 -7.191 10.297 1 97.12 456 TYR A C 1
ATOM 3715 O O . TYR A 1 456 ? 3.361 -7.762 11.352 1 97.12 456 TYR A O 1
ATOM 3723 N N . GLU A 1 457 ? 3.912 -7.887 9.18 1 96.62 457 GLU A N 1
ATOM 3724 C CA . GLU A 1 457 ? 3.871 -9.344 9.125 1 96.62 457 GLU A CA 1
ATOM 3725 C C . GLU A 1 457 ? 4.938 -9.953 10.031 1 96.62 457 GLU A C 1
ATOM 3727 O O . GLU A 1 457 ? 4.672 -10.922 10.742 1 96.62 457 GLU A O 1
ATOM 3732 N N . ARG A 1 458 ? 6.129 -9.398 9.969 1 96.25 458 ARG A N 1
ATOM 3733 C CA . ARG A 1 458 ? 7.199 -9.875 10.836 1 96.25 458 ARG A CA 1
ATOM 3734 C C . ARG A 1 458 ? 6.828 -9.695 12.305 1 96.25 458 ARG A C 1
ATOM 3736 O O . ARG A 1 458 ? 7.098 -10.57 13.133 1 96.25 458 ARG A O 1
ATOM 3743 N N . ALA A 1 459 ? 6.273 -8.547 12.68 1 96.62 459 ALA A N 1
ATOM 3744 C CA . ALA A 1 459 ? 5.836 -8.297 14.055 1 96.62 459 ALA A CA 1
ATOM 3745 C C . ALA A 1 459 ? 4.789 -9.32 14.484 1 96.62 459 ALA A C 1
ATOM 3747 O O . ALA A 1 459 ? 4.852 -9.844 15.602 1 96.62 459 ALA A O 1
ATOM 3748 N N . LEU A 1 460 ? 3.828 -9.602 13.617 1 95.88 460 LEU A N 1
ATOM 3749 C CA . LEU A 1 460 ? 2.766 -10.547 13.938 1 95.88 460 LEU A CA 1
ATOM 3750 C C . LEU A 1 460 ? 3.324 -11.953 14.125 1 95.88 460 LEU A C 1
ATOM 3752 O O . LEU A 1 460 ? 2.865 -12.695 14.992 1 95.88 460 LEU A O 1
ATOM 3756 N N . ARG A 1 461 ? 4.324 -12.344 13.32 1 95.69 461 ARG A N 1
ATOM 3757 C CA . ARG A 1 461 ? 4.961 -13.648 13.461 1 95.69 461 ARG A CA 1
ATOM 3758 C C . ARG A 1 461 ? 5.645 -13.781 14.82 1 95.69 461 ARG A C 1
ATOM 3760 O O . ARG A 1 461 ? 5.656 -14.859 15.414 1 95.69 461 ARG A O 1
ATOM 3767 N N . LEU A 1 462 ? 6.133 -12.711 15.344 1 94.38 462 LEU A N 1
ATOM 3768 C CA . LEU A 1 462 ? 6.84 -12.711 16.625 1 94.38 462 LEU A CA 1
ATOM 3769 C C . LEU A 1 462 ? 5.867 -12.914 17.781 1 94.38 462 LEU A C 1
ATOM 3771 O O . LEU A 1 462 ? 6.273 -13.305 18.875 1 94.38 462 LEU A O 1
ATOM 3775 N N . THR A 1 463 ? 4.578 -12.594 17.578 1 93.25 463 THR A N 1
ATOM 3776 C CA . THR A 1 463 ? 3.59 -12.773 18.641 1 93.25 463 THR A CA 1
ATOM 3777 C C . THR A 1 463 ? 3.398 -14.258 18.938 1 93.25 463 THR A C 1
ATOM 3779 O O . THR A 1 463 ? 2.975 -14.625 20.047 1 93.25 463 THR A O 1
ATOM 3782 N N . GLY A 1 464 ? 3.633 -15.164 17.938 1 91.75 464 GLY A N 1
ATOM 3783 C CA . GLY A 1 464 ? 3.383 -16.594 18.094 1 91.75 464 GLY A CA 1
ATOM 3784 C C . GLY A 1 464 ? 1.912 -16.953 18 1 91.75 464 GLY A C 1
ATOM 3785 O O . GLY A 1 464 ? 1.541 -18.109 18.172 1 91.75 464 GLY A O 1
ATOM 3786 N N . ALA A 1 465 ? 1.076 -15.914 17.719 1 90.62 465 ALA A N 1
ATOM 3787 C CA . ALA A 1 465 ? -0.369 -16.125 17.719 1 90.62 465 ALA A CA 1
ATOM 3788 C C . ALA A 1 465 ? -0.874 -16.438 16.312 1 90.62 465 ALA A C 1
ATOM 3790 O O . ALA A 1 465 ? -2.051 -16.75 16.125 1 90.62 465 ALA A O 1
ATOM 3791 N N . VAL A 1 466 ? 0.025 -16.359 15.312 1 92.31 466 VAL A N 1
ATOM 3792 C CA . VAL A 1 466 ? -0.386 -16.609 13.93 1 92.31 466 VAL A CA 1
ATOM 3793 C C . VAL A 1 466 ? 0.177 -17.938 13.453 1 92.31 466 VAL A C 1
ATOM 3795 O O . VAL A 1 466 ? 1.171 -18.438 13.992 1 92.31 466 VAL A O 1
ATOM 3798 N N . ASN A 1 467 ? -0.547 -18.547 12.461 1 92.31 467 ASN A N 1
ATOM 3799 C CA . ASN A 1 467 ? -0.136 -19.812 11.875 1 92.31 467 ASN A CA 1
ATOM 3800 C C . ASN A 1 467 ? 1.327 -19.781 11.438 1 92.31 467 ASN A C 1
ATOM 3802 O O . ASN A 1 467 ? 1.799 -18.781 10.898 1 92.31 467 ASN A O 1
ATOM 3806 N N . PRO A 1 468 ? 2.08 -20.797 11.734 1 91.06 468 PRO A N 1
ATOM 3807 C CA . PRO A 1 468 ? 3.508 -20.844 11.406 1 91.06 468 PRO A CA 1
ATOM 3808 C C . PRO A 1 468 ? 3.787 -20.578 9.93 1 91.06 468 PRO A C 1
ATOM 3810 O O . PRO A 1 468 ? 4.875 -20.125 9.57 1 91.06 468 PRO A O 1
ATOM 3813 N N . GLU A 1 469 ? 2.803 -20.938 9.094 1 92.75 469 GLU A N 1
ATOM 3814 C CA . GLU A 1 469 ? 2.994 -20.766 7.652 1 92.75 469 GLU A CA 1
ATOM 3815 C C . GLU A 1 469 ? 2.717 -19.312 7.234 1 92.75 469 GLU A C 1
ATOM 3817 O O . GLU A 1 469 ? 2.955 -18.938 6.082 1 92.75 469 GLU A O 1
ATOM 3822 N N . PHE A 1 470 ? 2.266 -18.594 8.219 1 93.44 470 PHE A N 1
ATOM 3823 C CA . PHE A 1 470 ? 1.985 -17.188 7.938 1 93.44 470 PHE A CA 1
ATOM 3824 C C . PHE A 1 470 ? 3.27 -16.438 7.621 1 93.44 470 PHE A C 1
ATOM 3826 O O . PHE A 1 470 ? 4.273 -16.578 8.328 1 93.44 470 PHE A O 1
ATOM 3833 N N . MET B 1 1 ? 51.938 -61.125 -9.438 1 26.86 1 MET B N 1
ATOM 3834 C CA . MET B 1 1 ? 51.656 -61.625 -10.789 1 26.86 1 MET B CA 1
ATOM 3835 C C . MET B 1 1 ? 50.875 -60.594 -11.586 1 26.86 1 MET B C 1
ATOM 3837 O O . MET B 1 1 ? 49.719 -60.281 -11.258 1 26.86 1 MET B O 1
ATOM 3841 N N . GLU B 1 2 ? 51.594 -59.562 -12.039 1 29.08 2 GLU B N 1
ATOM 3842 C CA . GLU B 1 2 ? 51.25 -58.375 -12.82 1 29.08 2 GLU B CA 1
ATOM 3843 C C . GLU B 1 2 ? 50.562 -58.75 -14.125 1 29.08 2 GLU B C 1
ATOM 3845 O O . GLU B 1 2 ? 51.156 -59.438 -14.984 1 29.08 2 GLU B O 1
ATOM 3850 N N . GLN B 1 3 ? 49.312 -59.219 -13.867 1 33.47 3 GLN B N 1
ATOM 3851 C CA . GLN B 1 3 ? 48.562 -59.656 -15.023 1 33.47 3 GLN B CA 1
ATOM 3852 C C . GLN B 1 3 ? 48.688 -58.656 -16.172 1 33.47 3 GLN B C 1
ATOM 3854 O O . GLN B 1 3 ? 48.375 -57.469 -16.016 1 33.47 3 GLN B O 1
ATOM 3859 N N . LEU B 1 4 ? 49.625 -58.844 -17.078 1 34.53 4 LEU B N 1
ATOM 3860 C CA . LEU B 1 4 ? 49.938 -58.188 -18.344 1 34.53 4 LEU B CA 1
ATOM 3861 C C . LEU B 1 4 ? 48.656 -58.031 -19.203 1 34.53 4 LEU B C 1
ATOM 3863 O O . LEU B 1 4 ? 48.094 -59.031 -19.609 1 34.53 4 LEU B O 1
ATOM 3867 N N . LEU B 1 5 ? 47.844 -57.062 -18.766 1 37.06 5 LEU B N 1
ATOM 3868 C CA . LEU B 1 5 ? 46.688 -56.75 -19.625 1 37.06 5 LEU B CA 1
ATOM 3869 C C . LEU B 1 5 ? 47.156 -56.656 -21.094 1 37.06 5 LEU B C 1
ATOM 3871 O O . LEU B 1 5 ? 48.094 -55.938 -21.391 1 37.06 5 LEU B O 1
ATOM 3875 N N . SER B 1 6 ? 46.844 -57.688 -21.922 1 42.22 6 SER B N 1
ATOM 3876 C CA . SER B 1 6 ? 47.281 -57.875 -23.297 1 42.22 6 SER B CA 1
ATOM 3877 C C . SER B 1 6 ? 46.938 -56.656 -24.156 1 42.22 6 SER B C 1
ATOM 3879 O O . SER B 1 6 ? 45.969 -55.938 -23.844 1 42.22 6 SER B O 1
ATOM 3881 N N . PRO B 1 7 ? 47.812 -56.188 -25.125 1 47.91 7 PRO B N 1
ATOM 3882 C CA . PRO B 1 7 ? 47.656 -55.062 -26.062 1 47.91 7 PRO B CA 1
ATOM 3883 C C . PRO B 1 7 ? 46.281 -55.031 -26.719 1 47.91 7 PRO B C 1
ATOM 3885 O O . PRO B 1 7 ? 45.844 -54 -27.219 1 47.91 7 PRO B O 1
ATOM 3888 N N . SER B 1 8 ? 45.656 -56.125 -26.875 1 47.62 8 SER B N 1
ATOM 3889 C CA . SER B 1 8 ? 44.344 -56.156 -27.516 1 47.62 8 SER B CA 1
ATOM 3890 C C . SER B 1 8 ? 43.281 -55.438 -26.656 1 47.62 8 SER B C 1
ATOM 3892 O O . SER B 1 8 ? 42.344 -54.844 -27.188 1 47.62 8 SER B O 1
ATOM 3894 N N . ASN B 1 9 ? 43.406 -55.594 -25.438 1 47.09 9 ASN B N 1
ATOM 3895 C CA . ASN B 1 9 ? 42.469 -54.969 -24.531 1 47.09 9 ASN B CA 1
ATOM 3896 C C . ASN B 1 9 ? 42.594 -53.469 -24.531 1 47.09 9 ASN B C 1
ATOM 3898 O O . ASN B 1 9 ? 41.625 -52.75 -24.328 1 47.09 9 ASN B O 1
ATOM 3902 N N . VAL B 1 10 ? 43.875 -53.094 -24.672 1 52.81 10 VAL B N 1
ATOM 3903 C CA . VAL B 1 10 ? 44.125 -51.656 -24.688 1 52.81 10 VAL B CA 1
ATOM 3904 C C . VAL B 1 10 ? 43.594 -51.062 -25.984 1 52.81 10 VAL B C 1
ATOM 3906 O O . VAL B 1 10 ? 43.031 -49.969 -25.984 1 52.81 10 VAL B O 1
ATOM 3909 N N . SER B 1 11 ? 43.938 -51.844 -27.062 1 51.38 11 SER B N 1
ATOM 3910 C CA . SER B 1 11 ? 43.469 -51.281 -28.328 1 51.38 11 SER B CA 1
ATOM 3911 C C . SER B 1 11 ? 41.938 -51.25 -28.391 1 51.38 11 SER B C 1
ATOM 3913 O O . SER B 1 11 ? 41.375 -50.375 -29.016 1 51.38 11 SER B O 1
ATOM 3915 N N . ALA B 1 12 ? 41.438 -52.156 -27.688 1 57.5 12 ALA B N 1
ATOM 3916 C CA . ALA B 1 12 ? 40 -52.281 -27.656 1 57.5 12 ALA B CA 1
ATOM 3917 C C . ALA B 1 12 ? 39.375 -51.156 -26.812 1 57.5 12 ALA B C 1
ATOM 3919 O O . ALA B 1 12 ? 38.344 -50.594 -27.172 1 57.5 12 ALA B O 1
ATOM 3920 N N . LYS B 1 13 ? 40.156 -50.938 -25.828 1 62.06 13 LYS B N 1
ATOM 3921 C CA . LYS B 1 13 ? 39.719 -49.844 -24.938 1 62.06 13 LYS B CA 1
ATOM 3922 C C . LYS B 1 13 ? 39.844 -48.5 -25.641 1 62.06 13 LYS B C 1
ATOM 3924 O O . LYS B 1 13 ? 38.969 -47.656 -25.484 1 62.06 13 LYS B O 1
ATOM 3929 N N . SER B 1 14 ? 40.781 -48.531 -26.406 1 69.81 14 SER B N 1
ATOM 3930 C CA . SER B 1 14 ? 41.062 -47.312 -27.141 1 69.81 14 SER B CA 1
ATOM 3931 C C . SER B 1 14 ? 40.094 -47.094 -28.297 1 69.81 14 SER B C 1
ATOM 3933 O O . SER B 1 14 ? 39.594 -45.969 -28.5 1 69.81 14 SER B O 1
ATOM 3935 N N . HIS B 1 15 ? 39.719 -48.125 -29.016 1 72.31 15 HIS B N 1
ATOM 3936 C CA . HIS B 1 15 ? 38.75 -48.031 -30.094 1 72.31 15 HIS B CA 1
ATOM 3937 C C . HIS B 1 15 ? 37.344 -47.75 -29.562 1 72.31 15 HIS B C 1
ATOM 3939 O O . HIS B 1 15 ? 36.625 -46.938 -30.141 1 72.31 15 HIS B O 1
ATOM 3945 N N . SER B 1 16 ? 37.062 -48.312 -28.547 1 78.38 16 SER B N 1
ATOM 3946 C CA . SER B 1 16 ? 35.781 -48.062 -27.891 1 78.38 16 SER B CA 1
ATOM 3947 C C . SER B 1 16 ? 35.656 -46.625 -27.453 1 78.38 16 SER B C 1
ATOM 3949 O O . SER B 1 16 ? 34.594 -46 -27.578 1 78.38 16 SER B O 1
ATOM 3951 N N . CYS B 1 17 ? 36.75 -46.094 -27.016 1 81.69 17 CYS B N 1
ATOM 3952 C CA . CYS B 1 17 ? 36.75 -44.719 -26.578 1 81.69 17 CYS B CA 1
ATOM 3953 C C . CYS B 1 17 ? 36.531 -43.781 -27.766 1 81.69 17 CYS B C 1
ATOM 3955 O O . CYS B 1 17 ? 35.812 -42.781 -27.641 1 81.69 17 CYS B O 1
ATOM 3957 N N . LEU B 1 18 ? 37.062 -44.156 -28.812 1 83.25 18 LEU B N 1
ATOM 3958 C CA . LEU B 1 18 ? 36.938 -43.312 -30 1 83.25 18 LEU B CA 1
ATOM 3959 C C . LEU B 1 18 ? 35.5 -43.375 -30.547 1 83.25 18 LEU B C 1
ATOM 3961 O O . LEU B 1 18 ? 34.938 -42.344 -30.938 1 83.25 18 LEU B O 1
ATOM 3965 N N . ILE B 1 19 ? 34.938 -44.5 -30.469 1 90.94 19 ILE B N 1
ATOM 3966 C CA . ILE B 1 19 ? 33.562 -44.656 -30.938 1 90.94 19 ILE B CA 1
ATOM 3967 C C . ILE B 1 19 ? 32.594 -43.875 -30.031 1 90.94 19 ILE B C 1
ATOM 3969 O O . ILE B 1 19 ? 31.672 -43.219 -30.516 1 90.94 19 ILE B O 1
ATOM 3973 N N . TYR B 1 20 ? 32.969 -43.938 -28.797 1 93.19 20 TYR B N 1
ATOM 3974 C CA . TYR B 1 20 ? 32.125 -43.219 -27.828 1 93.19 20 TYR B CA 1
ATOM 3975 C C . TYR B 1 20 ? 32.125 -41.719 -28.109 1 93.19 20 TYR B C 1
ATOM 3977 O O . TYR B 1 20 ? 31.062 -41.094 -28.062 1 93.19 20 TYR B O 1
ATOM 3985 N N . ASP B 1 21 ? 33.219 -41.156 -28.422 1 93.12 21 ASP B N 1
ATOM 3986 C CA . ASP B 1 21 ? 33.312 -39.75 -28.719 1 93.12 21 ASP B CA 1
ATOM 3987 C C . ASP B 1 21 ? 32.5 -39.344 -29.922 1 93.12 21 ASP B C 1
ATOM 3989 O O . ASP B 1 21 ? 31.938 -38.25 -29.984 1 93.12 21 ASP B O 1
ATOM 3993 N N . SER B 1 22 ? 32.438 -40.281 -30.859 1 95.12 22 SER B N 1
ATOM 3994 C CA . SER B 1 22 ? 31.609 -40.031 -32.031 1 95.12 22 SER B CA 1
ATOM 3995 C C . SER B 1 22 ? 30.125 -40.156 -31.703 1 95.12 22 SER B C 1
ATOM 3997 O O . SER B 1 22 ? 29.312 -39.375 -32.219 1 95.12 22 SER B O 1
ATOM 3999 N N . LEU B 1 23 ? 29.812 -41.062 -30.828 1 96.5 23 LEU B N 1
ATOM 4000 C CA . LEU B 1 23 ? 28.422 -41.312 -30.484 1 96.5 23 LEU B CA 1
ATOM 4001 C C . LEU B 1 23 ? 27.797 -40.125 -29.75 1 96.5 23 LEU B C 1
ATOM 4003 O O . LEU B 1 23 ? 26.625 -39.844 -29.953 1 96.5 23 LEU B O 1
ATOM 4007 N N . VAL B 1 24 ? 28.562 -39.469 -29 1 95.81 24 VAL B N 1
ATOM 4008 C CA . VAL B 1 24 ? 28.062 -38.375 -28.172 1 95.81 24 VAL B CA 1
ATOM 4009 C C . VAL B 1 24 ? 27.672 -37.188 -29.062 1 95.81 24 VAL B C 1
ATOM 4011 O O . VAL B 1 24 ? 26.844 -36.375 -28.672 1 95.81 24 VAL B O 1
ATOM 4014 N N . GLU B 1 25 ? 28.078 -37.125 -30.281 1 95.25 25 GLU B N 1
ATOM 4015 C CA . GLU B 1 25 ? 27.797 -36.031 -31.203 1 95.25 25 GLU B CA 1
ATOM 4016 C C . GLU B 1 25 ? 26.453 -36.25 -31.906 1 95.25 25 GLU B C 1
ATOM 4018 O O . GLU B 1 25 ? 25.891 -35.344 -32.469 1 95.25 25 GLU B O 1
ATOM 4023 N N . LEU B 1 26 ? 26 -37.469 -31.859 1 97 26 LEU B N 1
ATOM 4024 C CA . LEU B 1 26 ? 24.797 -37.844 -32.594 1 97 26 LEU B CA 1
ATOM 4025 C C . LEU B 1 26 ? 23.562 -37.156 -32.031 1 97 26 LEU B C 1
ATOM 4027 O O . LEU B 1 26 ? 23.547 -36.781 -30.859 1 97 26 LEU B O 1
ATOM 4031 N N . ARG B 1 27 ? 22.609 -36.875 -32.875 1 96.56 27 ARG B N 1
ATOM 4032 C CA . ARG B 1 27 ? 21.297 -36.406 -32.438 1 96.56 27 ARG B CA 1
ATOM 4033 C C . ARG B 1 27 ? 20.266 -37.5 -32.5 1 96.56 27 ARG B C 1
ATOM 4035 O O . ARG B 1 27 ? 19.719 -37.844 -33.562 1 96.56 27 ARG B O 1
ATOM 4042 N N . CYS B 1 28 ? 20.062 -38.062 -31.359 1 97.44 28 CYS B N 1
ATOM 4043 C CA . CYS B 1 28 ? 19.109 -39.156 -31.234 1 97.44 28 CYS B CA 1
ATOM 4044 C C . CYS B 1 28 ? 18.625 -39.281 -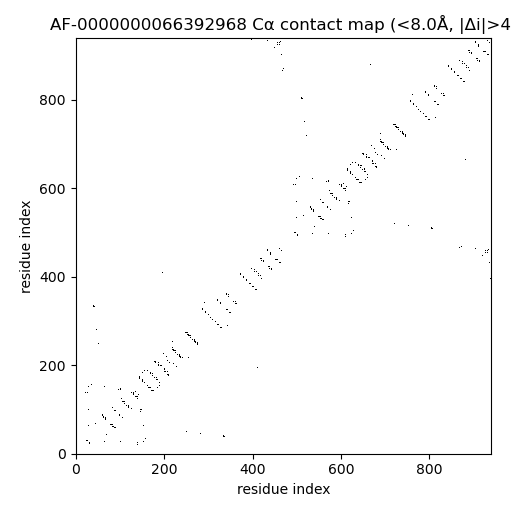29.797 1 97.44 28 CYS B C 1
ATOM 4046 O O . CYS B 1 28 ? 18.922 -38.438 -28.938 1 97.44 28 CYS B O 1
ATOM 4048 N N . HIS B 1 29 ? 17.797 -40.312 -29.469 1 97.94 29 HIS B N 1
ATOM 4049 C CA . HIS B 1 29 ? 17.141 -40.469 -28.188 1 97.94 29 HIS B CA 1
ATOM 4050 C C . HIS B 1 29 ? 18.156 -40.688 -27.062 1 97.94 29 HIS B C 1
ATOM 4052 O O . HIS B 1 29 ? 17.906 -40.312 -25.922 1 97.94 29 HIS B O 1
ATOM 4058 N N . PHE B 1 30 ? 19.328 -41.25 -27.391 1 97.25 30 PHE B N 1
ATOM 4059 C CA . PHE B 1 30 ? 20.359 -41.531 -26.406 1 97.25 30 PHE B CA 1
ATOM 4060 C C . PHE B 1 30 ? 21.094 -40.281 -26 1 97.25 30 PHE B C 1
ATOM 4062 O O . PHE B 1 30 ? 21.766 -40.25 -24.969 1 97.25 30 PHE B O 1
ATOM 4069 N N . THR B 1 31 ? 20.953 -39.188 -26.797 1 97.62 31 THR B N 1
ATOM 4070 C CA . THR B 1 31 ? 21.734 -37.969 -26.516 1 97.62 31 THR B CA 1
ATOM 4071 C C . THR B 1 31 ? 20.812 -36.812 -26.188 1 97.62 31 THR B C 1
ATOM 4073 O O . THR B 1 31 ? 21.266 -35.75 -25.812 1 97.62 31 THR B O 1
ATOM 4076 N N . TRP B 1 32 ? 19.484 -36.906 -26.281 1 97.12 32 TRP B N 1
ATOM 4077 C CA . TRP B 1 32 ? 18.531 -35.812 -26.094 1 97.12 32 TRP B CA 1
ATOM 4078 C C . TRP B 1 32 ? 18.188 -35.656 -24.625 1 97.12 32 TRP B C 1
ATOM 4080 O O . TRP B 1 32 ? 17.344 -34.812 -24.281 1 97.12 32 TRP B O 1
ATOM 4090 N N . LYS B 1 33 ? 18.766 -36.281 -23.766 1 94.56 33 LYS B N 1
ATOM 4091 C CA . LYS B 1 33 ? 18.594 -36.156 -22.312 1 94.56 33 LYS B CA 1
ATOM 4092 C C . LYS B 1 33 ? 17.125 -36.188 -21.938 1 94.56 33 LYS B C 1
ATOM 4094 O O . LYS B 1 33 ? 16.656 -35.281 -21.219 1 94.56 33 LYS B O 1
ATOM 4099 N N . LEU B 1 34 ? 16.391 -37.125 -22.438 1 96 34 LEU B N 1
ATOM 4100 C CA . LEU B 1 34 ? 14.969 -37.312 -22.125 1 96 34 LEU B CA 1
ATOM 4101 C C . LEU B 1 34 ? 14.773 -37.656 -20.656 1 96 34 LEU B C 1
ATOM 4103 O O . LEU B 1 34 ? 15.477 -38.5 -20.109 1 96 34 LEU B O 1
ATOM 4107 N N . VAL B 1 35 ? 13.93 -36.875 -20 1 93.5 35 VAL B N 1
ATOM 4108 C CA . VAL B 1 35 ? 13.602 -37.188 -18.609 1 93.5 35 VAL B CA 1
ATOM 4109 C C . VAL B 1 35 ? 12.422 -38.125 -18.547 1 93.5 35 VAL B C 1
ATOM 4111 O O . VAL B 1 35 ? 11.289 -37.75 -18.859 1 93.5 35 VAL B O 1
ATOM 4114 N N . ILE B 1 36 ? 12.688 -39.375 -18.141 1 92 36 ILE B N 1
ATOM 4115 C CA . ILE B 1 36 ? 11.68 -40.438 -18.062 1 92 36 ILE B CA 1
ATOM 4116 C C . ILE B 1 36 ? 11.734 -41.094 -16.688 1 92 36 ILE B C 1
ATOM 4118 O O . ILE B 1 36 ? 12.781 -41.594 -16.281 1 92 36 ILE B O 1
ATOM 4122 N N . GLU B 1 37 ? 10.625 -41.062 -15.992 1 87.25 37 GLU B N 1
ATOM 4123 C CA . GLU B 1 37 ? 10.555 -41.781 -14.727 1 87.25 37 GLU B CA 1
ATOM 4124 C C . GLU B 1 37 ? 10.422 -43.281 -14.961 1 87.25 37 GLU B C 1
ATOM 4126 O O . GLU B 1 37 ? 9.586 -43.719 -15.75 1 87.25 37 GLU B O 1
ATOM 4131 N N . LYS B 1 38 ? 11.133 -44.031 -14.133 1 88.06 38 LYS B N 1
ATOM 4132 C CA . LYS B 1 38 ? 11.156 -45.469 -14.297 1 88.06 38 LYS B CA 1
ATOM 4133 C C . LYS B 1 38 ? 9.773 -46.062 -14.086 1 88.06 38 LYS B C 1
ATOM 4135 O O . LYS B 1 38 ? 9.344 -46.938 -14.844 1 88.06 38 LYS B O 1
ATOM 4140 N N . VAL B 1 39 ? 9.133 -45.5 -13.211 1 86.94 39 VAL B N 1
ATOM 4141 C CA . VAL B 1 39 ? 7.848 -46.062 -12.812 1 86.94 39 VAL B CA 1
ATOM 4142 C C . VAL B 1 39 ? 6.812 -45.812 -13.906 1 86.94 39 VAL B C 1
ATOM 4144 O O . VAL B 1 39 ? 5.801 -46.531 -13.977 1 86.94 39 VAL B O 1
ATOM 4147 N N . ASP B 1 40 ? 7.059 -44.938 -14.836 1 87.06 40 ASP B N 1
ATOM 4148 C CA . ASP B 1 40 ? 6.066 -44.562 -15.836 1 87.06 40 ASP B CA 1
ATOM 4149 C C . ASP B 1 40 ? 6.398 -45.156 -17.203 1 87.06 40 ASP B C 1
ATOM 4151 O O . ASP B 1 40 ? 5.688 -44.938 -18.172 1 87.06 40 ASP B O 1
ATOM 4155 N N . MET B 1 41 ? 7.406 -45.938 -17.328 1 90.75 41 MET B N 1
ATOM 4156 C CA . MET B 1 41 ? 7.855 -46.469 -18.609 1 90.75 41 MET B CA 1
ATOM 4157 C C . MET B 1 41 ? 6.789 -47.375 -19.219 1 90.75 41 MET B C 1
ATOM 4159 O O . MET B 1 41 ? 6.566 -47.344 -20.422 1 90.75 41 MET B O 1
ATOM 4163 N N . PRO B 1 42 ? 6.109 -48.094 -18.375 1 88.62 42 PRO B N 1
ATOM 4164 C CA . PRO B 1 42 ? 5.047 -48.906 -18.969 1 88.62 42 PRO B CA 1
ATOM 4165 C C . PRO B 1 42 ? 3.961 -48.062 -19.625 1 88.62 42 PRO B C 1
ATOM 4167 O O . PRO B 1 42 ? 3.51 -48.375 -20.734 1 88.62 42 PRO B O 1
ATOM 4170 N N . ASP B 1 43 ? 3.559 -47.062 -18.969 1 91.06 43 ASP B N 1
ATOM 4171 C CA . ASP B 1 43 ? 2.574 -46.156 -19.531 1 91.06 43 ASP B CA 1
ATOM 4172 C C . ASP B 1 43 ? 3.098 -45.5 -20.828 1 91.06 43 ASP B C 1
ATOM 4174 O O . ASP B 1 43 ? 2.357 -45.375 -21.797 1 91.06 43 ASP B O 1
ATOM 4178 N N . LEU B 1 44 ? 4.336 -45.125 -20.828 1 92.31 44 LEU B N 1
ATOM 4179 C CA . LEU B 1 44 ? 4.949 -44.531 -22 1 92.31 44 LEU B CA 1
ATOM 4180 C C . LEU B 1 44 ? 4.953 -45.5 -23.172 1 92.31 44 LEU B C 1
ATOM 4182 O O . LEU B 1 44 ? 4.633 -45.125 -24.297 1 92.31 44 LEU B O 1
ATOM 4186 N N . GLU B 1 45 ? 5.254 -46.719 -22.922 1 91.44 45 GLU B N 1
ATOM 4187 C CA . GLU B 1 45 ? 5.27 -47.75 -23.969 1 91.44 45 GLU B CA 1
ATOM 4188 C C . GLU B 1 45 ? 3.896 -47.906 -24.609 1 91.44 45 GLU B C 1
ATOM 4190 O O . GLU B 1 45 ? 3.789 -48 -25.828 1 91.44 45 GLU B O 1
ATOM 4195 N N . VAL B 1 46 ? 2.955 -47.875 -23.781 1 87.56 46 VAL B N 1
ATOM 4196 C CA . VAL B 1 46 ? 1.587 -48 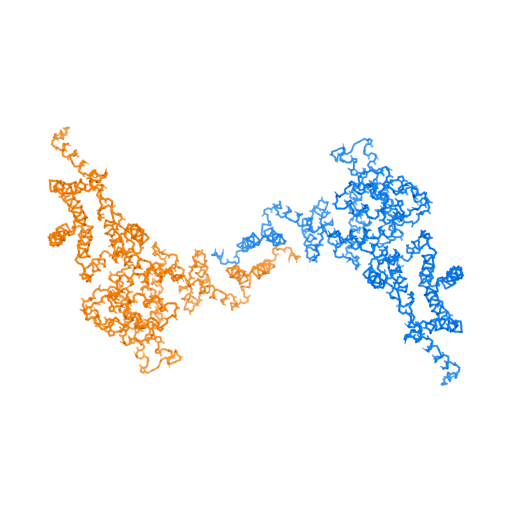-24.281 1 87.56 46 VAL B CA 1
ATOM 4197 C C . VAL B 1 46 ? 1.235 -46.781 -25.141 1 87.56 46 VAL B C 1
ATOM 4199 O O . VAL B 1 46 ? 0.68 -46.938 -26.234 1 87.56 46 VAL B O 1
ATOM 4202 N N . ARG B 1 47 ? 1.578 -45.656 -24.734 1 89.75 47 ARG B N 1
ATOM 4203 C CA . ARG B 1 47 ? 1.262 -44.406 -25.453 1 89.75 47 ARG B CA 1
ATOM 4204 C C . ARG B 1 47 ? 1.974 -44.375 -26.812 1 89.75 47 ARG B C 1
ATOM 4206 O O . ARG B 1 47 ? 1.416 -43.906 -27.797 1 89.75 47 ARG B O 1
ATOM 4213 N N . ILE B 1 48 ? 3.146 -44.844 -26.812 1 89.94 48 ILE B N 1
ATOM 4214 C CA . ILE B 1 48 ? 3.902 -44.938 -28.062 1 89.94 48 ILE B CA 1
ATOM 4215 C C . ILE B 1 48 ? 3.213 -45.875 -29.047 1 89.94 48 ILE B C 1
ATOM 4217 O O . ILE B 1 48 ? 3.025 -45.531 -30.219 1 89.94 48 ILE B O 1
ATOM 4221 N N . SER B 1 49 ? 2.803 -46.938 -28.531 1 81.5 49 SER B N 1
ATOM 4222 C CA . SER B 1 49 ? 2.234 -48 -29.359 1 81.5 49 SER B CA 1
ATOM 4223 C C . SER B 1 49 ? 0.854 -47.594 -29.875 1 81.5 49 SER B C 1
ATOM 4225 O O . SER B 1 49 ? 0.438 -48.062 -30.953 1 81.5 49 SER B O 1
ATOM 4227 N N . GLU B 1 50 ? 0.207 -46.812 -29.156 1 77 50 GLU B N 1
ATOM 4228 C CA . GLU B 1 50 ? -1.164 -46.438 -29.5 1 77 50 GLU B CA 1
ATOM 4229 C C . GLU B 1 50 ? -1.2 -45.25 -30.453 1 77 50 GLU B C 1
ATOM 4231 O O . GLU B 1 50 ? -2.26 -44.906 -30.969 1 77 50 GLU B O 1
ATOM 4236 N N . THR B 1 51 ? -0.133 -44.656 -30.516 1 71.06 51 THR B N 1
ATOM 4237 C CA . THR B 1 51 ? -0.11 -43.469 -31.375 1 71.06 51 THR B CA 1
ATOM 4238 C C . THR B 1 51 ? -0.367 -43.875 -32.844 1 71.06 51 THR B C 1
ATOM 4240 O O . THR B 1 51 ? 0.355 -44.688 -33.375 1 71.06 51 THR B O 1
ATOM 4243 N N . GLU B 1 52 ? -1.696 -43.719 -33.25 1 57.47 52 GLU B N 1
ATOM 4244 C CA . GLU B 1 52 ? -2.068 -44.062 -34.625 1 57.47 52 GLU B CA 1
ATOM 4245 C C . GLU B 1 52 ? -1.846 -42.875 -35.562 1 57.47 52 GLU B C 1
ATOM 4247 O O . GLU B 1 52 ? -2.586 -41.906 -35.5 1 57.47 52 GLU B O 1
ATOM 4252 N N . PHE B 1 53 ? -0.653 -42.281 -35.625 1 55.38 53 PHE B N 1
ATOM 4253 C CA . PHE B 1 53 ? -0.603 -41.188 -36.562 1 55.38 53 PHE B CA 1
ATOM 4254 C C . PHE B 1 53 ? -0.415 -41.688 -38 1 55.38 53 PHE B C 1
ATOM 4256 O O . PHE B 1 53 ? 0.194 -42.75 -38.219 1 55.38 53 PHE B O 1
ATOM 4263 N N . PHE B 1 54 ? -1.258 -41.219 -38.969 1 54.94 54 PHE B N 1
ATOM 4264 C CA . PHE B 1 54 ? -1.367 -41.594 -40.375 1 54.94 54 PHE B CA 1
ATOM 4265 C C . PHE B 1 54 ? -0.107 -41.188 -41.125 1 54.94 54 PHE B C 1
ATOM 4267 O O . PHE B 1 54 ? 0.02 -41.469 -42.312 1 54.94 54 PHE B O 1
ATOM 4274 N N . ASP B 1 55 ? 0.814 -40.469 -40.438 1 62.28 55 ASP B N 1
ATOM 4275 C CA . ASP B 1 55 ? 1.95 -40.125 -41.281 1 62.28 55 ASP B CA 1
ATOM 4276 C C . ASP B 1 55 ? 3.158 -41 -40.969 1 62.28 55 ASP B C 1
ATOM 4278 O O . ASP B 1 55 ? 3.369 -41.406 -39.844 1 62.28 55 ASP B O 1
ATOM 4282 N N . ALA B 1 56 ? 3.658 -41.625 -41.906 1 60.75 56 ALA B N 1
ATOM 4283 C CA . ALA B 1 56 ? 4.816 -42.531 -41.875 1 60.75 56 ALA B CA 1
ATOM 4284 C C . ALA B 1 56 ? 5.918 -41.938 -41 1 60.75 56 ALA B C 1
ATOM 4286 O O . ALA B 1 56 ? 6.566 -42.656 -40.219 1 60.75 56 ALA B O 1
ATOM 4287 N N . SER B 1 57 ? 6.105 -40.656 -41.062 1 67.19 57 SER B N 1
ATOM 4288 C CA . SER B 1 57 ? 7.188 -40.031 -40.312 1 67.19 57 SER B CA 1
ATOM 4289 C C . SER B 1 57 ? 6.965 -40.156 -38.812 1 67.19 57 SER B C 1
ATOM 4291 O O . SER B 1 57 ? 7.906 -40.406 -38.062 1 67.19 57 SER B O 1
ATOM 4293 N N . TYR B 1 58 ? 5.793 -40.125 -38.5 1 74.75 58 TYR B N 1
ATOM 4294 C CA . TYR B 1 58 ? 5.473 -40.219 -37.094 1 74.75 58 TYR B CA 1
ATOM 4295 C C . TYR B 1 58 ? 5.684 -41.656 -36.594 1 74.75 58 TYR B C 1
ATOM 4297 O O . TYR B 1 58 ? 6.172 -41.844 -35.469 1 74.75 58 TYR B O 1
ATOM 4305 N N . SER B 1 59 ? 5.477 -42.5 -37.469 1 78.5 59 SER B N 1
ATOM 4306 C CA . SER B 1 59 ? 5.641 -43.906 -37.094 1 78.5 59 SER B CA 1
ATOM 4307 C C . SER B 1 59 ? 7.105 -44.25 -36.844 1 78.5 59 SER B C 1
ATOM 4309 O O . SER B 1 59 ? 7.434 -44.969 -35.906 1 78.5 59 SER B O 1
ATOM 4311 N N . ILE B 1 60 ? 7.934 -43.719 -37.688 1 86.44 60 ILE B N 1
ATOM 4312 C CA . ILE B 1 60 ? 9.367 -43.938 -37.531 1 86.44 60 ILE B CA 1
ATOM 4313 C C . ILE B 1 60 ? 9.844 -43.406 -36.188 1 86.44 60 ILE B C 1
ATOM 4315 O O . ILE B 1 60 ? 10.531 -44.094 -35.438 1 86.44 60 ILE B O 1
ATOM 4319 N N . GLY B 1 61 ? 9.43 -42.219 -35.906 1 89.44 61 GLY B N 1
ATOM 4320 C CA . GLY B 1 61 ? 9.82 -41.625 -34.625 1 89.44 61 GLY B CA 1
ATOM 4321 C C . GLY B 1 61 ? 9.367 -42.406 -33.438 1 89.44 61 GLY B C 1
ATOM 4322 O O . GLY B 1 61 ? 10.094 -42.5 -32.438 1 89.44 61 GLY B O 1
ATOM 4323 N N . MET B 1 62 ? 8.227 -43.031 -33.562 1 90.94 62 MET B N 1
ATOM 4324 C CA . MET B 1 62 ? 7.688 -43.812 -32.438 1 90.94 62 MET B CA 1
ATOM 4325 C C . MET B 1 62 ? 8.445 -45.125 -32.25 1 90.94 62 MET B C 1
ATOM 4327 O O . MET B 1 62 ? 8.695 -45.531 -31.125 1 90.94 62 MET B O 1
ATOM 4331 N N . HIS B 1 63 ? 8.805 -45.656 -33.344 1 92.38 63 HIS B N 1
ATOM 4332 C CA . HIS B 1 63 ? 9.617 -46.875 -33.25 1 92.38 63 HIS B CA 1
ATOM 4333 C C . HIS B 1 63 ? 10.977 -46.562 -32.625 1 92.38 63 HIS B C 1
ATOM 4335 O O . HIS B 1 63 ? 11.5 -47.344 -31.828 1 92.38 63 HIS B O 1
ATOM 4341 N N . ASN B 1 64 ? 11.484 -45.438 -33.031 1 94.81 64 ASN B N 1
ATOM 4342 C CA . ASN B 1 64 ? 12.758 -45.031 -32.469 1 94.81 64 ASN B CA 1
ATOM 4343 C C . ASN B 1 64 ? 12.656 -44.812 -30.953 1 94.81 64 ASN B C 1
ATOM 4345 O O . ASN B 1 64 ? 13.492 -45.312 -30.188 1 94.81 64 ASN B O 1
ATOM 4349 N N . LEU B 1 65 ? 11.633 -44.156 -30.531 1 95.94 65 LEU B N 1
ATOM 4350 C CA . LEU B 1 65 ? 11.438 -43.875 -29.125 1 95.94 65 LEU B CA 1
ATOM 4351 C C . LEU B 1 65 ? 11.188 -45.188 -28.344 1 95.94 65 LEU B C 1
ATOM 4353 O O . LEU B 1 65 ? 11.711 -45.344 -27.25 1 95.94 65 LEU B O 1
ATOM 4357 N N . LEU B 1 66 ? 10.438 -46.062 -28.969 1 95.75 66 LEU B N 1
ATOM 4358 C CA . LEU B 1 66 ? 10.164 -47.344 -28.359 1 95.75 66 LEU B CA 1
ATOM 4359 C C . LEU B 1 66 ? 11.453 -48.125 -28.141 1 95.75 66 LEU B C 1
ATOM 4361 O O . LEU B 1 66 ? 11.633 -48.75 -27.094 1 95.75 66 LEU B O 1
ATOM 4365 N N . ALA B 1 67 ? 12.297 -48.062 -29.094 1 96.94 67 ALA B N 1
ATOM 4366 C CA . ALA B 1 67 ? 13.586 -48.75 -28.984 1 96.94 67 ALA B CA 1
ATOM 4367 C C . ALA B 1 67 ? 14.383 -48.219 -27.797 1 96.94 67 ALA B C 1
ATOM 4369 O O . ALA B 1 67 ? 14.969 -48.969 -27.031 1 96.94 67 ALA B O 1
ATOM 4370 N N . TYR B 1 68 ? 14.391 -46.969 -27.625 1 97.5 68 TYR B N 1
ATOM 4371 C CA . TYR B 1 68 ? 15.109 -46.344 -26.516 1 97.5 68 TYR B CA 1
ATOM 4372 C C . TYR B 1 68 ? 14.523 -46.75 -25.172 1 97.5 68 TYR B C 1
ATOM 4374 O O . TYR B 1 68 ? 15.258 -47.125 -24.25 1 97.5 68 TYR B O 1
ATOM 4382 N N . VAL B 1 69 ? 13.211 -46.75 -25.062 1 96.31 69 VAL B N 1
ATOM 4383 C CA . VAL B 1 69 ? 12.539 -47.094 -23.812 1 96.31 69 VAL B CA 1
ATOM 4384 C C . VAL B 1 69 ? 12.836 -48.562 -23.484 1 96.31 69 VAL B C 1
ATOM 4386 O O . VAL B 1 69 ? 13.133 -48.906 -22.328 1 96.31 69 VAL B O 1
ATOM 4389 N N . ARG B 1 70 ? 12.805 -49.406 -24.469 1 96.06 70 ARG B N 1
ATOM 4390 C CA . ARG B 1 70 ? 13.102 -50.812 -24.266 1 96.06 70 ARG B CA 1
ATOM 4391 C C . ARG B 1 70 ? 14.555 -51.031 -23.859 1 96.06 70 ARG B C 1
ATOM 4393 O O . ARG B 1 70 ? 14.852 -51.906 -23.031 1 96.06 70 ARG B O 1
ATOM 4400 N N . HIS B 1 71 ? 15.422 -50.25 -24.438 1 96.5 71 HIS B N 1
ATOM 4401 C CA . HIS B 1 71 ? 16.812 -50.281 -24 1 96.5 71 HIS B CA 1
ATOM 4402 C C . HIS B 1 71 ? 16.938 -49.906 -22.531 1 96.5 71 HIS B C 1
ATOM 4404 O O . HIS B 1 71 ? 17.656 -50.594 -21.781 1 96.5 71 HIS B O 1
ATOM 4410 N N . LEU B 1 72 ? 16.219 -48.844 -22.078 1 95.56 72 LEU B N 1
ATOM 4411 C CA . LEU B 1 72 ? 16.266 -48.406 -20.688 1 95.56 72 LEU B CA 1
ATOM 4412 C C . LEU B 1 72 ? 15.758 -49.5 -19.75 1 95.56 72 LEU B C 1
ATOM 4414 O O . LEU B 1 72 ? 16.219 -49.594 -18.625 1 95.56 72 LEU B O 1
ATOM 4418 N N . LYS B 1 73 ? 14.852 -50.281 -20.281 1 94.25 73 LYS B N 1
ATOM 4419 C CA . LYS B 1 73 ? 14.281 -51.344 -19.484 1 94.25 73 LYS B CA 1
ATOM 4420 C C . LYS B 1 73 ? 15.18 -52.594 -19.516 1 94.25 73 LYS B C 1
ATOM 4422 O O . LYS B 1 73 ? 14.859 -53.625 -18.906 1 94.25 73 LYS B O 1
ATOM 4427 N N . GLY B 1 74 ? 16.281 -52.594 -20.297 1 93.81 74 GLY B N 1
ATOM 4428 C CA . GLY B 1 74 ? 17.219 -53.688 -20.406 1 93.81 74 GLY B CA 1
ATOM 4429 C C . GLY B 1 74 ? 16.812 -54.719 -21.422 1 93.81 74 GLY B C 1
ATOM 4430 O O . GLY B 1 74 ? 17.359 -55.844 -21.453 1 93.81 74 GLY B O 1
ATOM 4431 N N . GLN B 1 75 ? 15.82 -54.375 -22.234 1 95.56 75 GLN B N 1
ATOM 4432 C CA . GLN B 1 75 ? 15.344 -55.281 -23.266 1 95.56 75 GLN B CA 1
ATOM 4433 C C . GLN B 1 75 ? 16.031 -55.031 -24.609 1 95.56 75 GLN B C 1
ATOM 4435 O O . GLN B 1 75 ? 15.43 -54.5 -25.531 1 95.56 75 GLN B O 1
ATOM 4440 N N . GLN B 1 76 ? 17.188 -55.5 -24.797 1 94.62 76 GLN B N 1
ATOM 4441 C CA . GLN B 1 76 ? 18.062 -55.156 -25.922 1 94.62 76 GLN B CA 1
ATOM 4442 C C . GLN B 1 76 ? 17.562 -55.781 -27.219 1 94.62 76 GLN B C 1
ATOM 4444 O O . GLN B 1 76 ? 17.578 -55.125 -28.266 1 94.62 76 GLN B O 1
ATOM 4449 N N . GLU B 1 77 ? 17.109 -56.969 -27.094 1 95.44 77 GLU B N 1
ATOM 4450 C CA . GLU B 1 77 ? 16.625 -57.625 -28.312 1 95.44 77 GLU B CA 1
ATOM 4451 C C . GLU B 1 77 ? 15.367 -56.969 -28.844 1 95.44 77 GLU B C 1
ATOM 4453 O O . GLU B 1 77 ? 15.227 -56.781 -30.047 1 95.44 77 GLU B O 1
ATOM 4458 N N . GLU B 1 78 ? 14.516 -56.688 -27.938 1 95.69 78 GLU B N 1
ATOM 4459 C CA . GLU B 1 78 ? 13.297 -56 -28.328 1 95.69 78 GLU B CA 1
ATOM 4460 C C . GLU B 1 78 ? 13.609 -54.625 -28.891 1 95.69 78 GLU B C 1
ATOM 4462 O O . GLU B 1 78 ? 12.953 -54.156 -29.812 1 95.69 78 GLU B O 1
ATOM 4467 N N . ALA B 1 79 ? 14.578 -53.969 -28.328 1 97.25 79 ALA B N 1
ATOM 4468 C CA . ALA B 1 79 ? 15 -52.656 -28.812 1 97.25 79 ALA B CA 1
ATOM 4469 C C . ALA B 1 79 ? 15.523 -52.719 -30.25 1 97.25 79 ALA B C 1
ATOM 4471 O O . ALA B 1 79 ? 15.172 -51.906 -31.094 1 97.25 79 ALA B O 1
ATOM 4472 N N . LEU B 1 80 ? 16.25 -53.75 -30.484 1 96.5 80 LEU B N 1
ATOM 4473 C CA . LEU B 1 80 ? 16.812 -53.938 -31.828 1 96.5 80 LEU B CA 1
ATOM 4474 C C . LEU B 1 80 ? 15.695 -54.219 -32.844 1 96.5 80 LEU B C 1
ATOM 4476 O O . LEU B 1 80 ? 15.758 -53.719 -33.969 1 96.5 80 LEU B O 1
ATOM 4480 N N . GLN B 1 81 ? 14.797 -54.969 -32.406 1 96.38 81 GLN B N 1
ATOM 4481 C CA . GLN B 1 81 ? 13.664 -55.25 -33.281 1 96.38 81 GLN B CA 1
ATOM 4482 C C . GLN B 1 81 ? 12.914 -53.969 -33.656 1 96.38 81 GLN B C 1
ATOM 4484 O O . GLN B 1 81 ? 12.508 -53.812 -34.781 1 96.38 81 GLN B O 1
ATOM 4489 N N . SER B 1 82 ? 12.688 -53.125 -32.688 1 95.12 82 SER B N 1
ATOM 4490 C CA . SER B 1 82 ? 12.008 -51.844 -32.938 1 95.12 82 SER B CA 1
ATOM 4491 C C . SER B 1 82 ? 12.797 -51 -33.938 1 95.12 82 SER B C 1
ATOM 4493 O O . SER B 1 82 ? 12.203 -50.344 -34.781 1 95.12 82 SER B O 1
ATOM 4495 N N . LEU B 1 83 ? 14.062 -51.031 -33.844 1 96.38 83 LEU B N 1
ATOM 4496 C CA . LEU B 1 83 ? 14.891 -50.25 -34.75 1 96.38 83 LEU B CA 1
ATOM 4497 C C . LEU B 1 83 ? 14.844 -50.844 -36.156 1 96.38 83 LEU B C 1
ATOM 4499 O O . LEU B 1 83 ? 14.891 -50.125 -37.156 1 96.38 83 LEU B O 1
ATOM 4503 N N . LYS B 1 84 ? 14.758 -52.094 -36.188 1 94.06 84 LYS B N 1
ATOM 4504 C CA . LYS B 1 84 ? 14.625 -52.719 -37.5 1 94.06 84 LYS B CA 1
ATOM 4505 C C . LYS B 1 84 ? 13.328 -52.312 -38.188 1 94.06 84 LYS B C 1
ATOM 4507 O O . LYS B 1 84 ? 13.305 -52.094 -39.406 1 94.06 84 LYS B O 1
ATOM 4512 N N . GLU B 1 85 ? 12.344 -52.281 -37.438 1 90.56 85 GLU B N 1
ATOM 4513 C CA . GLU B 1 85 ? 11.07 -51.812 -37.969 1 90.56 85 GLU B CA 1
ATOM 4514 C C . GLU B 1 85 ? 11.156 -50.375 -38.469 1 90.56 85 GLU B C 1
ATOM 4516 O O . GLU B 1 85 ? 10.602 -50.031 -39.5 1 90.56 85 GLU B O 1
ATOM 4521 N N . ALA B 1 86 ? 11.836 -49.562 -37.688 1 91.62 86 ALA B N 1
ATOM 4522 C CA . ALA B 1 86 ? 12.031 -48.156 -38.094 1 91.62 86 ALA B CA 1
ATOM 4523 C C . ALA B 1 86 ? 12.812 -48.094 -39.406 1 91.62 86 ALA B C 1
ATOM 4525 O O . ALA B 1 86 ? 12.453 -47.344 -40.312 1 91.62 86 ALA B O 1
ATOM 4526 N N . GLU B 1 87 ? 13.797 -48.844 -39.469 1 90.12 87 GLU B N 1
ATOM 4527 C CA . GLU B 1 87 ? 14.617 -48.844 -40.688 1 90.12 87 GLU B CA 1
ATOM 4528 C C . GLU B 1 87 ? 13.812 -49.312 -41.906 1 90.12 87 GLU B C 1
ATOM 4530 O O . GLU B 1 87 ? 13.992 -48.812 -43 1 90.12 87 GLU B O 1
ATOM 4535 N N . ALA B 1 88 ? 13.008 -50.25 -41.688 1 87.69 88 ALA B N 1
ATOM 4536 C CA . ALA B 1 88 ? 12.18 -50.781 -42.781 1 87.69 88 ALA B CA 1
ATOM 4537 C C . ALA B 1 88 ? 11.234 -49.688 -43.312 1 87.69 88 ALA B C 1
ATOM 4539 O O . ALA B 1 88 ? 11.008 -49.594 -44.531 1 87.69 88 ALA B O 1
ATOM 4540 N N . LEU B 1 89 ? 10.758 -48.906 -42.469 1 83.75 89 LEU B N 1
ATOM 4541 C CA . LEU B 1 89 ? 9.844 -47.844 -42.844 1 83.75 89 LEU B CA 1
ATOM 4542 C C . LEU B 1 89 ? 10.586 -46.75 -43.594 1 83.75 89 LEU B C 1
ATOM 4544 O O . LEU B 1 89 ? 10.031 -46.094 -44.5 1 83.75 89 LEU B O 1
ATOM 4548 N N . ILE B 1 90 ? 11.758 -46.469 -43.281 1 83 90 ILE B N 1
ATOM 4549 C CA . ILE B 1 90 ? 12.586 -45.438 -43.906 1 83 90 ILE B CA 1
ATOM 4550 C C . ILE B 1 90 ? 12.859 -45.781 -45.344 1 83 90 ILE B C 1
ATOM 4552 O O . ILE B 1 90 ? 12.859 -44.938 -46.219 1 83 90 ILE B O 1
ATOM 4556 N N . GLN B 1 91 ? 13.203 -47 -45.531 1 76.06 91 GLN B N 1
ATOM 4557 C CA . GLN B 1 91 ? 13.523 -47.469 -46.875 1 76.06 91 GLN B CA 1
ATOM 4558 C C . GLN B 1 91 ? 12.352 -47.25 -47.812 1 76.06 91 GLN B C 1
ATOM 4560 O O . GLN B 1 91 ? 12.555 -47 -49.031 1 76.06 91 GLN B O 1
ATOM 4565 N N . SER B 1 92 ? 11.312 -47.156 -47.25 1 66.31 92 SER B N 1
ATOM 4566 C CA . SER B 1 92 ? 10.125 -47 -48.094 1 66.31 92 SER B CA 1
ATOM 4567 C C . SER B 1 92 ? 9.844 -45.531 -48.375 1 66.31 92 SER B C 1
ATOM 4569 O O . SER B 1 92 ? 9.219 -45.188 -49.375 1 66.31 92 SER B O 1
ATOM 4571 N N . GLU B 1 93 ? 10.266 -44.688 -47.469 1 61.78 93 GLU B N 1
ATOM 4572 C CA . GLU B 1 93 ? 9.938 -43.281 -47.594 1 61.78 93 GLU B CA 1
ATOM 4573 C C . GLU B 1 93 ? 11.148 -42.469 -48.031 1 61.78 93 GLU B C 1
ATOM 4575 O O . GLU B 1 93 ? 12.281 -42.781 -47.688 1 61.78 93 GLU B O 1
ATOM 4580 N N . GLN B 1 94 ? 11.188 -41.844 -49.062 1 56.22 94 GLN B N 1
ATOM 4581 C CA . GLN B 1 94 ? 12.25 -40.938 -49.5 1 56.22 94 GLN B CA 1
ATOM 4582 C C . GLN B 1 94 ? 12.625 -39.969 -48.406 1 56.22 94 GLN B C 1
ATOM 4584 O O . GLN B 1 94 ? 13.039 -38.812 -48.688 1 56.22 94 GLN B O 1
ATOM 4589 N N . LEU B 1 95 ? 12.305 -40.25 -47.125 1 57.88 95 LEU B N 1
ATOM 4590 C CA . LEU B 1 95 ? 12.641 -39.281 -46.094 1 57.88 95 LEU B CA 1
ATOM 4591 C C . LEU B 1 95 ? 14.125 -39.312 -45.75 1 57.88 95 LEU B C 1
ATOM 4593 O O . LEU B 1 95 ? 14.641 -40.344 -45.312 1 57.88 95 LEU B O 1
ATOM 4597 N N . SER B 1 96 ? 14.891 -38.375 -46.281 1 69.94 96 SER B N 1
ATOM 4598 C CA . SER B 1 96 ? 16.328 -38.625 -46.312 1 69.94 96 SER B CA 1
ATOM 4599 C C . SER B 1 96 ? 17 -38.219 -45 1 69.94 96 SER B C 1
ATOM 4601 O O . SER B 1 96 ? 17.703 -39 -44.375 1 69.94 96 SER B O 1
ATOM 4603 N N . LYS B 1 97 ? 16.547 -37.125 -44.281 1 86 97 LYS B N 1
ATOM 4604 C CA . LYS B 1 97 ? 17.406 -36.656 -43.188 1 86 97 LYS B CA 1
ATOM 4605 C C . LYS B 1 97 ? 16.984 -37.281 -41.844 1 86 97 LYS B C 1
ATOM 4607 O O . LYS B 1 97 ? 17.797 -37.375 -40.938 1 86 97 LYS B O 1
ATOM 4612 N N . ARG B 1 98 ? 15.758 -37.844 -41.781 1 86 98 ARG B N 1
ATOM 4613 C CA . ARG B 1 98 ? 15.227 -38.375 -40.562 1 86 98 ARG B CA 1
ATOM 4614 C C . ARG B 1 98 ? 15.852 -39.75 -40.25 1 86 98 ARG B C 1
ATOM 4616 O O . ARG B 1 98 ? 15.805 -40.188 -39.094 1 86 98 ARG B O 1
ATOM 4623 N N . ARG B 1 99 ? 16.438 -40.25 -41.219 1 90.44 99 ARG B N 1
ATOM 4624 C CA . ARG B 1 99 ? 17.094 -41.562 -41.062 1 90.44 99 ARG B CA 1
ATOM 4625 C C . ARG B 1 99 ? 18.281 -41.438 -40.125 1 90.44 99 ARG B C 1
ATOM 4627 O O . ARG B 1 99 ? 18.688 -42.406 -39.5 1 90.44 99 ARG B O 1
ATOM 4634 N N . LEU B 1 100 ? 18.719 -40.188 -40.031 1 93.94 100 LEU B N 1
ATOM 4635 C CA . LEU B 1 100 ? 19.859 -39.938 -39.156 1 93.94 100 LEU B CA 1
ATOM 4636 C C . LEU B 1 100 ? 19.547 -40.281 -37.719 1 93.94 100 LEU B C 1
ATOM 4638 O O . LEU B 1 100 ? 20.406 -40.812 -37 1 93.94 100 LEU B O 1
ATOM 4642 N N . VAL B 1 101 ? 18.344 -40.062 -37.281 1 95.38 101 VAL B N 1
ATOM 4643 C CA . VAL B 1 101 ? 17.953 -40.344 -35.906 1 95.38 101 VAL B CA 1
ATOM 4644 C C . VAL B 1 101 ? 17.938 -41.875 -35.688 1 95.38 101 VAL B C 1
ATOM 4646 O O . VAL B 1 101 ? 18.453 -42.344 -34.688 1 95.38 101 VAL B O 1
ATOM 4649 N N . THR B 1 102 ? 17.359 -42.594 -36.625 1 95.31 102 THR B N 1
ATOM 4650 C CA . THR B 1 102 ? 17.281 -44.031 -36.5 1 95.31 102 THR B CA 1
ATOM 4651 C C . THR B 1 102 ? 18.688 -44.656 -36.5 1 95.31 102 THR B C 1
ATOM 4653 O O . THR B 1 102 ? 18.984 -45.5 -35.656 1 95.31 102 THR B O 1
ATOM 4656 N N . TRP B 1 103 ? 19.5 -44.125 -37.406 1 96.12 103 TRP B N 1
ATOM 4657 C CA . TRP B 1 103 ? 20.875 -44.656 -37.5 1 96.12 103 TRP B CA 1
ATOM 4658 C C . TRP B 1 103 ? 21.656 -44.312 -36.219 1 96.12 103 TRP B C 1
ATOM 4660 O O . TRP B 1 103 ? 22.469 -45.094 -35.75 1 96.12 103 TRP B O 1
ATOM 4670 N N . GLY B 1 104 ? 21.422 -43.125 -35.781 1 97.38 104 GLY B N 1
ATOM 4671 C CA . GLY B 1 104 ? 22.031 -42.781 -34.5 1 97.38 104 GLY B CA 1
ATOM 4672 C C . GLY B 1 104 ? 21.641 -43.719 -33.375 1 97.38 104 GLY B C 1
ATOM 4673 O O . GLY B 1 104 ? 22.484 -44.156 -32.594 1 97.38 104 GLY B O 1
ATOM 4674 N N . ASN B 1 105 ? 20.406 -44.031 -33.25 1 98.06 105 ASN B N 1
ATOM 4675 C CA . ASN B 1 105 ? 19.922 -44.969 -32.25 1 98.06 105 ASN B CA 1
ATOM 4676 C C . ASN B 1 105 ? 20.531 -46.344 -32.406 1 98.06 105 ASN B C 1
ATOM 4678 O O . ASN B 1 105 ? 20.891 -47 -31.438 1 98.06 105 ASN B O 1
ATOM 4682 N N . CYS B 1 106 ? 20.656 -46.781 -33.656 1 97.69 106 CYS B N 1
ATOM 4683 C CA . CYS B 1 106 ? 21.266 -48.062 -33.938 1 97.69 106 CYS B CA 1
ATOM 4684 C C . CYS B 1 106 ? 22.719 -48.094 -33.469 1 97.69 106 CYS B C 1
ATOM 4686 O O . CYS B 1 106 ? 23.156 -49.062 -32.844 1 97.69 106 CYS B O 1
ATOM 4688 N N . ALA B 1 107 ? 23.375 -47.031 -33.812 1 97.62 107 ALA B N 1
ATOM 4689 C CA . ALA B 1 107 ? 24.781 -46.969 -33.406 1 97.62 107 ALA B CA 1
ATOM 4690 C C . ALA B 1 107 ? 24.922 -47.094 -31.891 1 97.62 107 ALA B C 1
ATOM 4692 O O . ALA B 1 107 ? 25.719 -47.875 -31.406 1 97.62 107 ALA B O 1
ATOM 4693 N N . TRP B 1 108 ? 24.125 -46.344 -31.188 1 97.44 108 TRP B N 1
ATOM 4694 C CA . TRP B 1 108 ? 24.172 -46.375 -29.719 1 97.44 108 TRP B CA 1
ATOM 4695 C C . TRP B 1 108 ? 23.812 -47.75 -29.188 1 97.44 108 TRP B C 1
ATOM 4697 O O . TRP B 1 108 ? 24.469 -48.25 -28.297 1 97.44 108 TRP B O 1
ATOM 4707 N N . LEU B 1 109 ? 22.75 -48.344 -29.703 1 97.44 109 LEU B N 1
ATOM 4708 C CA . LEU B 1 109 ? 22.297 -49.656 -29.219 1 97.44 109 LEU B CA 1
ATOM 4709 C C . LEU B 1 109 ? 23.359 -50.719 -29.438 1 97.44 109 LEU B C 1
ATOM 4711 O O . LEU B 1 109 ? 23.641 -51.531 -28.547 1 97.44 109 LEU B O 1
ATOM 4715 N N . HIS B 1 110 ? 24 -50.719 -30.562 1 96.94 110 HIS B N 1
ATOM 4716 C CA . HIS B 1 110 ? 25.062 -51.688 -30.844 1 96.94 110 HIS B CA 1
ATOM 4717 C C . HIS B 1 110 ? 26.266 -51.469 -29.938 1 96.94 110 HIS B C 1
ATOM 4719 O O . HIS B 1 110 ? 26.906 -52.406 -29.484 1 96.94 110 HIS B O 1
ATOM 4725 N N . TYR B 1 111 ? 26.547 -50.25 -29.719 1 96.25 111 TYR B N 1
ATOM 4726 C CA . TYR B 1 111 ? 27.641 -49.938 -28.797 1 96.25 111 TYR B CA 1
ATOM 4727 C C . TYR B 1 111 ? 27.375 -50.562 -27.422 1 96.25 111 TYR B C 1
ATOM 4729 O O . TYR B 1 111 ? 28.234 -51.219 -26.844 1 96.25 111 TYR B O 1
ATOM 4737 N N . HIS B 1 112 ? 26.172 -50.375 -26.906 1 95 112 HIS B N 1
ATOM 4738 C CA . HIS B 1 112 ? 25.812 -50.875 -25.578 1 95 112 HIS B CA 1
ATOM 4739 C C . HIS B 1 112 ? 25.766 -52.406 -25.547 1 95 112 HIS B C 1
ATOM 4741 O O . HIS B 1 112 ? 25.984 -53 -24.5 1 95 112 HIS B O 1
ATOM 4747 N N . ARG B 1 113 ? 25.484 -52.938 -26.672 1 93.25 113 ARG B N 1
ATOM 4748 C CA . ARG B 1 113 ? 25.453 -54.375 -26.766 1 93.25 113 ARG B CA 1
ATOM 4749 C C . ARG B 1 113 ? 26.844 -54.969 -26.938 1 93.25 113 ARG B C 1
ATOM 4751 O O . ARG B 1 113 ? 27.047 -56.188 -26.906 1 93.25 113 ARG B O 1
ATOM 4758 N N . GLY B 1 114 ? 27.859 -54.094 -27.203 1 91.75 114 GLY B N 1
ATOM 4759 C CA . GLY B 1 114 ? 29.234 -54.531 -27.359 1 91.75 114 GLY B CA 1
ATOM 4760 C C . GLY B 1 114 ? 29.609 -54.844 -28.812 1 91.75 114 GLY B C 1
ATOM 4761 O O . GLY B 1 114 ? 30.719 -55.281 -29.078 1 91.75 114 GLY B O 1
ATOM 4762 N N . SER B 1 115 ? 28.703 -54.656 -29.719 1 93.81 115 SER B N 1
ATOM 4763 C CA . SER B 1 115 ? 28.969 -54.844 -31.141 1 93.81 115 SER B CA 1
ATOM 4764 C C . SER B 1 115 ? 29.547 -53.594 -31.781 1 93.81 115 SER B C 1
ATOM 4766 O O . SER B 1 115 ? 28.859 -52.906 -32.562 1 93.81 115 SER B O 1
ATOM 4768 N N . LEU B 1 116 ? 30.781 -53.312 -31.688 1 94.38 116 LEU B N 1
ATOM 4769 C CA . LEU B 1 116 ? 31.422 -52.062 -32.062 1 94.38 116 LEU B CA 1
ATOM 4770 C C . LEU B 1 116 ? 31.531 -51.938 -33.594 1 94.38 116 LEU B C 1
ATOM 4772 O O . LEU B 1 116 ? 31.438 -50.844 -34.125 1 94.38 116 LEU B O 1
ATOM 4776 N N . ALA B 1 117 ? 31.688 -53.094 -34.188 1 94.69 117 ALA B N 1
ATOM 4777 C CA . ALA B 1 117 ? 31.766 -53.062 -35.656 1 94.69 117 ALA B CA 1
ATOM 4778 C C . ALA B 1 117 ? 30.469 -52.562 -36.281 1 94.69 117 ALA B C 1
ATOM 4780 O O . ALA B 1 117 ? 30.484 -51.75 -37.188 1 94.69 117 ALA B O 1
ATOM 4781 N N . GLU B 1 118 ? 29.438 -53.094 -35.719 1 95.19 118 GLU B N 1
ATOM 4782 C CA . GLU B 1 118 ? 28.141 -52.656 -36.219 1 95.19 118 GLU B CA 1
ATOM 4783 C C . GLU B 1 118 ? 27.891 -51.188 -35.875 1 95.19 118 GLU B C 1
ATOM 4785 O O . GLU B 1 118 ? 27.312 -50.438 -36.688 1 95.19 118 GLU B O 1
ATOM 4790 N N . ALA B 1 119 ? 28.281 -50.75 -34.75 1 96.56 119 ALA B N 1
ATOM 4791 C CA . ALA B 1 119 ? 28.156 -49.344 -34.375 1 96.56 119 ALA B CA 1
ATOM 4792 C C . ALA B 1 119 ? 28.891 -48.438 -35.344 1 96.56 119 ALA B C 1
ATOM 4794 O O . ALA B 1 119 ? 28.344 -47.406 -35.781 1 96.56 119 ALA B O 1
ATOM 4795 N N . GLN B 1 120 ? 30.031 -48.906 -35.75 1 96.12 120 GLN B N 1
ATOM 4796 C CA . GLN B 1 120 ? 30.828 -48.094 -36.688 1 96.12 120 GLN B CA 1
ATOM 4797 C C . GLN B 1 120 ? 30.172 -48.031 -38.031 1 96.12 120 GLN B C 1
ATOM 4799 O O . GLN B 1 120 ? 30.266 -47 -38.719 1 96.12 120 GLN B O 1
ATOM 4804 N N . VAL B 1 121 ? 29.531 -49.125 -38.406 1 96.69 121 VAL B N 1
ATOM 4805 C CA . VAL B 1 121 ? 28.828 -49.125 -39.688 1 96.69 121 VAL B CA 1
ATOM 4806 C C . VAL B 1 121 ? 27.781 -48.031 -39.719 1 96.69 121 VAL B C 1
ATOM 4808 O O . VAL B 1 121 ? 27.672 -47.281 -40.688 1 96.69 121 VAL B O 1
ATOM 4811 N N . TYR B 1 122 ? 27.047 -47.906 -38.719 1 97 122 TYR B N 1
ATOM 4812 C CA . TYR B 1 122 ? 26 -46.906 -38.656 1 97 122 TYR B CA 1
ATOM 4813 C C . TYR B 1 122 ? 26.594 -45.5 -38.531 1 97 122 TYR B C 1
ATOM 4815 O O . TYR B 1 122 ? 26.062 -44.531 -39.094 1 97 122 TYR B O 1
ATOM 4823 N N . LEU B 1 123 ? 27.703 -45.312 -37.875 1 96.69 123 LEU B N 1
ATOM 4824 C CA . LEU B 1 123 ? 28.391 -44.031 -37.812 1 96.69 123 LEU B CA 1
ATOM 4825 C C . LEU B 1 123 ? 28.844 -43.594 -39.188 1 96.69 123 LEU B C 1
ATOM 4827 O O . LEU B 1 123 ? 28.734 -42.438 -39.531 1 96.69 123 LEU B O 1
ATOM 4831 N N . ASP B 1 124 ? 29.266 -44.562 -39.844 1 96.5 124 ASP B N 1
ATOM 4832 C CA . ASP B 1 124 ? 29.703 -44.281 -41.219 1 96.5 124 ASP B CA 1
ATOM 4833 C C . ASP B 1 124 ? 28.531 -43.812 -42.062 1 96.5 124 ASP B C 1
ATOM 4835 O O . ASP B 1 124 ? 28.688 -42.906 -42.906 1 96.5 124 ASP B O 1
ATOM 4839 N N . LYS B 1 125 ? 27.422 -44.438 -41.906 1 94.19 125 LYS B N 1
ATOM 4840 C CA . LYS B 1 125 ? 26.234 -44 -42.625 1 94.19 125 LYS B CA 1
ATOM 4841 C C . LYS B 1 125 ? 25.875 -42.562 -42.312 1 94.19 125 LYS B C 1
ATOM 4843 O O . LYS B 1 125 ? 25.594 -41.75 -43.188 1 94.19 125 LYS B O 1
ATOM 4848 N N . VAL B 1 126 ? 25.922 -42.188 -41.031 1 95.5 126 VAL B N 1
ATOM 4849 C CA . VAL B 1 126 ? 25.578 -40.844 -40.594 1 95.5 126 VAL B CA 1
ATOM 4850 C C . VAL B 1 126 ? 26.594 -39.844 -41.156 1 95.5 126 VAL B C 1
ATOM 4852 O O . VAL B 1 126 ? 26.203 -38.781 -41.656 1 95.5 126 VAL B O 1
ATOM 4855 N N . GLU B 1 127 ? 27.844 -40.219 -41.062 1 95.38 127 GLU B N 1
ATOM 4856 C CA . GLU B 1 127 ? 28.891 -39.344 -41.562 1 95.38 127 GLU B CA 1
ATOM 4857 C C . GLU B 1 127 ? 28.703 -39.031 -43.031 1 95.38 127 GLU B C 1
ATOM 4859 O O . GLU B 1 127 ? 28.891 -37.906 -43.5 1 95.38 127 GLU B O 1
ATOM 4864 N N . LYS B 1 128 ? 28.391 -40.031 -43.75 1 94.06 128 LYS B N 1
ATOM 4865 C CA . LYS B 1 128 ? 28.203 -39.875 -45.188 1 94.06 128 LYS B CA 1
ATOM 4866 C C . LYS B 1 128 ? 27.109 -38.875 -45.469 1 94.06 128 LYS B C 1
ATOM 4868 O O . LYS B 1 128 ? 27.281 -38 -46.344 1 94.06 128 LYS B O 1
ATOM 4873 N N . VAL B 1 129 ? 26.062 -38.969 -44.812 1 91.94 129 VAL B N 1
ATOM 4874 C CA . VAL B 1 129 ? 24.953 -38.062 -45.031 1 91.94 129 VAL B CA 1
ATOM 4875 C C . VAL B 1 129 ? 25.328 -36.656 -44.562 1 91.94 129 VAL B C 1
ATOM 4877 O O . VAL B 1 129 ? 25.016 -35.656 -45.219 1 91.94 129 VAL B O 1
ATOM 4880 N N . CYS B 1 130 ? 26 -36.469 -43.469 1 93.69 130 CYS B N 1
ATOM 4881 C CA . CYS B 1 130 ? 26.422 -35.188 -43 1 93.69 130 CYS B CA 1
ATOM 4882 C C . CYS B 1 130 ? 27.344 -34.5 -43.969 1 93.69 130 CYS B C 1
ATOM 4884 O O . CYS B 1 130 ? 27.25 -33.281 -44.219 1 93.69 130 CYS B O 1
ATOM 4886 N N . LYS B 1 131 ? 28.141 -35.344 -44.562 1 92.94 131 LYS B N 1
ATOM 4887 C CA . LYS B 1 131 ? 29.031 -34.812 -45.594 1 92.94 131 LYS B CA 1
ATOM 4888 C C . LYS B 1 131 ? 28.25 -34.344 -46.812 1 92.94 131 LYS B C 1
ATOM 4890 O O . LYS B 1 131 ? 28.547 -33.312 -47.406 1 92.94 131 LYS B O 1
ATOM 4895 N N . GLU B 1 132 ? 27.359 -35.125 -47.156 1 91.06 132 GLU B N 1
ATOM 4896 C CA . GLU B 1 132 ? 26.516 -34.781 -48.312 1 91.06 132 GLU B CA 1
ATOM 4897 C C . GLU B 1 132 ? 25.828 -33.438 -48.125 1 91.06 132 GLU B C 1
ATOM 4899 O O . GLU B 1 132 ? 25.641 -32.719 -49.094 1 91.06 132 GLU B O 1
ATOM 4904 N N . PHE B 1 133 ? 25.5 -33.062 -46.969 1 91.5 133 PHE B N 1
ATOM 4905 C CA . PHE B 1 133 ? 24.766 -31.828 -46.719 1 91.5 133 PHE B CA 1
ATOM 4906 C C . PHE B 1 133 ? 25.703 -30.75 -46.188 1 91.5 133 PHE B C 1
ATOM 4908 O O . PHE B 1 133 ? 25.25 -29.75 -45.625 1 91.5 133 PHE B O 1
ATOM 4915 N N . SER B 1 134 ? 26.969 -30.984 -46.219 1 91.69 134 SER B N 1
ATOM 4916 C CA . SER B 1 134 ? 28.031 -30.047 -45.844 1 91.69 134 SER B CA 1
ATOM 4917 C C . SER B 1 134 ? 27.859 -29.562 -44.406 1 91.69 134 SER B C 1
ATOM 4919 O O . SER B 1 134 ? 27.906 -28.359 -44.156 1 91.69 134 SER B O 1
ATOM 4921 N N . SER B 1 135 ? 27.578 -30.562 -43.562 1 92.75 135 SER B N 1
ATOM 4922 C CA . SER B 1 135 ? 27.5 -30.25 -42.156 1 92.75 135 SER B CA 1
ATOM 4923 C C . SER B 1 135 ? 28.859 -29.875 -41.594 1 92.75 135 SER B C 1
ATOM 4925 O O . SER B 1 135 ? 29.875 -30.469 -41.969 1 92.75 135 SER B O 1
ATOM 4927 N N . PRO B 1 136 ? 28.906 -28.875 -40.688 1 94.19 136 PRO B N 1
ATOM 4928 C CA . PRO B 1 136 ? 30.172 -28.547 -40.062 1 94.19 136 PRO B CA 1
ATOM 4929 C C . PRO B 1 136 ? 30.594 -29.594 -39.031 1 94.19 136 PRO B C 1
ATOM 4931 O O . PRO B 1 136 ? 31.75 -29.594 -38.562 1 94.19 136 PRO B O 1
ATOM 4934 N N . PHE B 1 137 ? 29.75 -30.516 -38.781 1 93.88 137 PHE B N 1
ATOM 4935 C CA . PHE B 1 137 ? 30.031 -31.562 -37.781 1 93.88 137 PHE B CA 1
ATOM 4936 C C . PHE B 1 137 ? 30.141 -32.938 -38.469 1 93.88 137 PHE B C 1
ATOM 4938 O O . PHE B 1 137 ? 29.438 -33.188 -39.469 1 93.88 137 PHE B O 1
ATOM 4945 N N . GLN B 1 138 ? 30.938 -33.75 -37.906 1 94.31 138 GLN B N 1
ATOM 4946 C CA . GLN B 1 138 ? 31.203 -35.031 -38.531 1 94.31 138 GLN B CA 1
ATOM 4947 C C . GLN B 1 138 ? 30 -35.969 -38.406 1 94.31 138 GLN B C 1
ATOM 4949 O O . GLN B 1 138 ? 29.672 -36.688 -39.375 1 94.31 138 GLN B O 1
ATOM 4954 N N . TYR B 1 139 ? 29.281 -35.844 -37.25 1 95.06 139 TYR B N 1
ATOM 4955 C CA . TYR B 1 139 ? 28.234 -36.844 -37.031 1 95.06 139 TYR B CA 1
ATOM 4956 C C . TYR B 1 139 ? 26.922 -36.156 -36.656 1 95.06 139 TYR B C 1
ATOM 4958 O O . TYR B 1 139 ? 26.031 -36.781 -36.094 1 95.06 139 TYR B O 1
ATOM 4966 N N . ARG B 1 140 ? 26.812 -34.875 -36.906 1 94.81 140 ARG B N 1
ATOM 4967 C CA . ARG B 1 140 ? 25.625 -34.125 -36.5 1 94.81 140 ARG B CA 1
ATOM 4968 C C . ARG B 1 140 ? 25.156 -33.188 -37.625 1 94.81 140 ARG B C 1
ATOM 4970 O O . ARG B 1 140 ? 25.984 -32.531 -38.281 1 94.81 140 ARG B O 1
ATOM 4977 N N . LEU B 1 141 ? 23.906 -33.219 -37.875 1 94.06 141 LEU B N 1
ATOM 4978 C CA . LEU B 1 141 ? 23.297 -32.312 -38.844 1 94.06 141 LEU B CA 1
ATOM 4979 C C . LEU B 1 141 ? 22.266 -31.406 -38.156 1 94.06 141 LEU B C 1
ATOM 4981 O O . LEU B 1 141 ? 21.359 -31.891 -37.469 1 94.06 141 LEU B O 1
ATOM 4985 N N . GLU B 1 142 ? 22.469 -30.156 -38.312 1 93.5 142 GLU B N 1
ATOM 4986 C CA . GLU B 1 142 ? 21.5 -29.188 -37.75 1 93.5 142 GLU B CA 1
ATOM 4987 C C . GLU B 1 142 ? 20.469 -28.797 -38.812 1 93.5 142 GLU B C 1
ATOM 4989 O O . GLU B 1 142 ? 20.797 -28.109 -39.781 1 93.5 142 GLU B O 1
ATOM 4994 N N . CYS B 1 143 ? 19.312 -29.25 -38.594 1 93.75 143 CYS B N 1
ATOM 4995 C CA . CYS B 1 143 ? 18.234 -28.906 -39.531 1 93.75 143 CYS B CA 1
ATOM 4996 C C . CYS B 1 143 ? 16.891 -29 -38.844 1 93.75 143 CYS B C 1
ATOM 4998 O O . CYS B 1 143 ? 16.781 -29.531 -37.719 1 93.75 143 CYS B O 1
ATOM 5000 N N . ALA B 1 144 ? 15.883 -28.516 -39.469 1 94.88 144 ALA B N 1
ATOM 5001 C CA . ALA B 1 144 ? 14.539 -28.438 -38.906 1 94.88 144 ALA B CA 1
ATOM 5002 C C . ALA B 1 144 ? 13.945 -29.812 -38.688 1 94.88 144 ALA B C 1
ATOM 5004 O O . ALA B 1 144 ? 13.227 -30.031 -37.688 1 94.88 144 ALA B O 1
ATOM 5005 N N . GLU B 1 145 ? 14.289 -30.75 -39.5 1 92.19 145 GLU B N 1
ATOM 5006 C CA . GLU B 1 145 ? 13.773 -32.094 -39.344 1 92.19 145 GLU B CA 1
ATOM 5007 C C . GLU B 1 145 ? 14.266 -32.75 -38.062 1 92.19 145 GLU B C 1
ATOM 5009 O O . GLU B 1 145 ? 13.5 -33.438 -37.375 1 92.19 145 GLU B O 1
ATOM 5014 N N . MET B 1 146 ? 15.492 -32.5 -37.781 1 93.62 146 MET B N 1
ATOM 5015 C CA . MET B 1 146 ? 16.078 -33.062 -36.562 1 93.62 146 MET B CA 1
ATOM 5016 C C . MET B 1 146 ? 15.453 -32.438 -35.312 1 93.62 146 MET B C 1
ATOM 5018 O O . MET B 1 146 ? 15.195 -33.094 -34.344 1 93.62 146 MET B O 1
ATOM 5022 N N . ASP B 1 147 ? 15.242 -31.141 -35.469 1 96.56 147 ASP B N 1
ATOM 5023 C CA . ASP B 1 147 ? 14.586 -30.438 -34.375 1 96.56 147 ASP B CA 1
ATOM 5024 C C . ASP B 1 147 ? 13.172 -30.969 -34.156 1 96.56 147 ASP B C 1
ATOM 5026 O O . ASP B 1 147 ? 12.734 -31.125 -33 1 96.56 147 ASP B O 1
ATOM 5030 N N . CYS B 1 148 ? 12.531 -31.188 -35.219 1 94.75 148 CYS B N 1
ATOM 5031 C CA . CYS B 1 148 ? 11.172 -31.719 -35.125 1 94.75 148 CYS B CA 1
ATOM 5032 C C . CYS B 1 148 ? 11.148 -33.094 -34.469 1 94.75 148 CYS B C 1
ATOM 5034 O O . CYS B 1 148 ? 10.336 -33.344 -33.562 1 94.75 148 CYS B O 1
ATOM 5036 N N . GLU B 1 149 ? 12.07 -34 -34.812 1 94.19 149 GLU B N 1
ATOM 5037 C CA . GLU B 1 149 ? 12.141 -35.312 -34.25 1 94.19 149 GLU B CA 1
ATOM 5038 C C . GLU B 1 149 ? 12.414 -35.25 -32.75 1 94.19 149 GLU B C 1
ATOM 5040 O O . GLU B 1 149 ? 11.789 -35.969 -31.953 1 94.19 149 GLU B O 1
ATOM 5045 N N . GLU B 1 150 ? 13.289 -34.438 -32.438 1 96.56 150 GLU B N 1
ATOM 5046 C CA . GLU B 1 150 ? 13.594 -34.25 -31.016 1 96.56 150 GLU B CA 1
ATOM 5047 C C . GLU B 1 150 ? 12.391 -33.688 -30.25 1 96.56 150 GLU B C 1
ATOM 5049 O O . GLU B 1 150 ? 12.086 -34.156 -29.156 1 96.56 150 GLU B O 1
ATOM 5054 N N . GLY B 1 151 ? 11.719 -32.719 -30.812 1 96.81 151 GLY B N 1
ATOM 5055 C CA . GLY B 1 151 ? 10.531 -32.156 -30.203 1 96.81 151 GLY B CA 1
ATOM 5056 C C . GLY B 1 151 ? 9.453 -33.156 -29.922 1 96.81 151 GLY B C 1
ATOM 5057 O O . GLY B 1 151 ? 8.906 -33.219 -28.812 1 96.81 151 GLY B O 1
ATOM 5058 N N . TRP B 1 152 ? 9.227 -34 -30.906 1 94.19 152 TRP B N 1
ATOM 5059 C CA . TRP B 1 152 ? 8.195 -35.031 -30.734 1 94.19 152 TRP B CA 1
ATOM 5060 C C . TRP B 1 152 ? 8.602 -36.031 -29.656 1 94.19 152 TRP B C 1
ATOM 5062 O O . TRP B 1 152 ? 7.762 -36.5 -28.875 1 94.19 152 TRP B O 1
ATOM 5072 N N . ALA B 1 153 ? 9.844 -36.406 -29.609 1 95.38 153 ALA B N 1
ATOM 5073 C CA . ALA B 1 153 ? 10.328 -37.344 -28.578 1 95.38 153 ALA B CA 1
ATOM 5074 C C . ALA B 1 153 ? 10.133 -36.75 -27.188 1 95.38 153 ALA B C 1
ATOM 5076 O O . ALA B 1 153 ? 9.594 -37.406 -26.297 1 95.38 153 ALA B O 1
ATOM 5077 N N . LEU B 1 154 ? 10.531 -35.5 -27.062 1 97.06 154 LEU B N 1
ATOM 5078 C CA . LEU B 1 154 ? 10.398 -34.812 -25.781 1 97.06 154 LEU B CA 1
ATOM 5079 C C . LEU B 1 154 ? 8.93 -34.719 -25.375 1 97.06 154 LEU B C 1
ATOM 5081 O O . LEU B 1 154 ? 8.586 -35.031 -24.234 1 97.06 154 LEU B O 1
ATOM 5085 N N . LEU B 1 155 ? 8.078 -34.375 -26.25 1 95.06 155 LEU B N 1
ATOM 5086 C CA . LEU B 1 155 ? 6.652 -34.219 -25.984 1 95.06 155 LEU B CA 1
ATOM 5087 C C . LEU B 1 155 ? 6.051 -35.531 -25.5 1 95.06 155 LEU B C 1
ATOM 5089 O O . LEU B 1 155 ? 5.285 -35.562 -24.531 1 95.06 155 LEU B O 1
ATOM 5093 N N . LYS B 1 156 ? 6.484 -36.562 -26.141 1 93.06 156 LYS B N 1
ATOM 5094 C CA . LYS B 1 156 ? 5.926 -37.875 -25.812 1 93.06 156 LYS B CA 1
ATOM 5095 C C . LYS B 1 156 ? 6.398 -38.375 -24.453 1 93.06 156 LYS B C 1
ATOM 5097 O O . LYS B 1 156 ? 5.715 -39.156 -23.797 1 93.06 156 LYS B O 1
ATOM 5102 N N . CYS B 1 157 ? 7.477 -37.844 -23.953 1 93.94 157 CYS B N 1
ATOM 5103 C CA . CYS B 1 157 ? 8.07 -38.312 -22.703 1 93.94 157 CYS B CA 1
ATOM 5104 C C . CYS B 1 157 ? 7.445 -37.625 -21.5 1 93.94 157 CYS B C 1
ATOM 5106 O O . CYS B 1 157 ? 7.719 -37.969 -20.359 1 93.94 157 CYS B O 1
ATOM 5108 N N . GLY B 1 158 ? 6.695 -36.594 -21.734 1 89.81 158 GLY B N 1
ATOM 5109 C CA . GLY B 1 158 ? 5.91 -36.094 -20.609 1 89.81 158 GLY B CA 1
ATOM 5110 C C . GLY B 1 158 ? 6.219 -34.656 -20.234 1 89.81 158 GLY B C 1
ATOM 5111 O O . GLY B 1 158 ? 7.066 -34.031 -20.859 1 89.81 158 GLY B O 1
ATOM 5112 N N . ILE B 1 159 ? 5.605 -34.25 -19.219 1 88.62 159 ILE B N 1
ATOM 5113 C CA . ILE B 1 159 ? 5.441 -32.844 -18.844 1 88.62 159 ILE B CA 1
ATOM 5114 C C . ILE B 1 159 ? 6.809 -32.219 -18.547 1 88.62 159 ILE B C 1
ATOM 5116 O O . ILE B 1 159 ? 7.051 -31.062 -18.859 1 88.62 159 ILE B O 1
ATOM 5120 N N . GLN B 1 160 ? 7.723 -32.906 -17.984 1 88.69 160 GLN B N 1
ATOM 5121 C CA . GLN B 1 160 ? 9.031 -32.375 -17.609 1 88.69 160 GLN B CA 1
ATOM 5122 C C . GLN B 1 160 ? 9.836 -31.969 -18.844 1 88.69 160 GLN B C 1
ATOM 5124 O O . GLN B 1 160 ? 10.781 -31.188 -18.75 1 88.69 160 GLN B O 1
ATOM 5129 N N . ASN B 1 161 ? 9.375 -32.5 -19.984 1 95.06 161 ASN B N 1
ATOM 5130 C CA . ASN B 1 161 ? 10.125 -32.25 -21.219 1 95.06 161 ASN B CA 1
ATOM 5131 C C . ASN B 1 161 ? 9.43 -31.25 -22.109 1 95.06 161 ASN B C 1
ATOM 5133 O O . ASN B 1 161 ? 9.93 -30.906 -23.188 1 95.06 161 ASN B O 1
ATOM 5137 N N . TYR B 1 162 ? 8.344 -30.703 -21.766 1 94.69 162 TYR B N 1
ATOM 5138 C CA . TYR B 1 162 ? 7.508 -29.875 -22.625 1 94.69 162 TYR B CA 1
ATOM 5139 C C . TYR B 1 162 ? 8.234 -28.594 -23.016 1 94.69 162 TYR B C 1
ATOM 5141 O O . TYR B 1 162 ? 8.156 -28.156 -24.172 1 94.69 162 TYR B O 1
ATOM 5149 N N . LYS B 1 163 ? 8.906 -27.969 -22.125 1 94 163 LYS B N 1
ATOM 5150 C CA . LYS B 1 163 ? 9.633 -26.734 -22.453 1 94 163 LYS B CA 1
ATOM 5151 C C . LYS B 1 163 ? 10.688 -26.984 -23.516 1 94 163 LYS B C 1
ATOM 5153 O O . LYS B 1 163 ? 10.852 -26.188 -24.438 1 94 163 LYS B O 1
ATOM 5158 N N . GLY B 1 164 ? 11.305 -28.125 -23.297 1 97.12 164 GLY B N 1
ATOM 5159 C CA . GLY B 1 164 ? 12.273 -28.5 -24.312 1 97.12 164 GLY B CA 1
ATOM 5160 C C . GLY B 1 164 ? 11.648 -28.781 -25.656 1 97.12 164 GLY B C 1
ATOM 5161 O O . GLY B 1 164 ? 12.18 -28.406 -26.688 1 97.12 164 GLY B O 1
ATOM 5162 N N . ALA B 1 165 ? 10.57 -29.5 -25.625 1 97.81 165 ALA B N 1
ATOM 5163 C CA . ALA B 1 165 ? 9.852 -29.797 -26.859 1 97.81 165 ALA B CA 1
ATOM 5164 C C . ALA B 1 165 ? 9.445 -28.516 -27.578 1 97.81 165 ALA B C 1
ATOM 5166 O O . ALA B 1 165 ? 9.625 -28.391 -28.797 1 97.81 165 ALA B O 1
ATOM 5167 N N . MET B 1 166 ? 8.914 -27.594 -26.875 1 97.06 166 MET B N 1
ATOM 5168 C CA . MET B 1 166 ? 8.484 -26.328 -27.438 1 97.06 166 MET B CA 1
ATOM 5169 C C . MET B 1 166 ? 9.656 -25.609 -28.109 1 97.06 166 MET B C 1
ATOM 5171 O O . MET B 1 166 ? 9.516 -25.062 -29.219 1 97.06 166 MET B O 1
ATOM 5175 N N . ALA B 1 167 ? 10.766 -25.594 -27.453 1 98 167 ALA B N 1
ATOM 5176 C CA . ALA B 1 167 ? 11.953 -24.938 -27.984 1 98 167 ALA B CA 1
ATOM 5177 C C . ALA B 1 167 ? 12.383 -25.594 -29.297 1 98 167 ALA B C 1
ATOM 5179 O O . ALA B 1 167 ? 12.789 -24.906 -30.234 1 98 167 ALA B O 1
ATOM 5180 N N . CYS B 1 168 ? 12.297 -26.859 -29.344 1 98.12 168 CYS B N 1
ATOM 5181 C CA . CYS B 1 168 ? 12.672 -27.594 -30.547 1 98.12 168 CYS B CA 1
ATOM 5182 C C . CYS B 1 168 ? 11.758 -27.234 -31.703 1 98.12 168 CYS B C 1
ATOM 5184 O O . CYS B 1 168 ? 12.234 -26.938 -32.812 1 98.12 168 CYS B O 1
ATOM 5186 N N . PHE B 1 169 ? 10.5 -27.219 -31.531 1 98.06 169 PHE B N 1
ATOM 5187 C CA . PHE B 1 169 ? 9.562 -26.875 -32.594 1 98.06 169 PHE B CA 1
ATOM 5188 C C . PHE B 1 169 ? 9.727 -25.422 -33 1 98.06 169 PHE B C 1
ATOM 5190 O O . PHE B 1 169 ? 9.609 -25.094 -34.188 1 98.06 169 PHE B O 1
ATOM 5197 N N . ALA B 1 170 ? 9.953 -24.578 -32.031 1 98.12 170 ALA B N 1
ATOM 5198 C CA . ALA B 1 170 ? 10.18 -23.172 -32.344 1 98.12 170 ALA B CA 1
ATOM 5199 C C . ALA B 1 170 ? 11.383 -23 -33.281 1 98.12 170 ALA B C 1
ATOM 5201 O O . ALA B 1 170 ? 11.336 -22.203 -34.219 1 98.12 170 ALA B O 1
ATOM 5202 N N . LYS B 1 171 ? 12.359 -23.719 -32.969 1 97.81 171 LYS B N 1
ATOM 5203 C CA . LYS B 1 171 ? 13.547 -23.688 -33.781 1 97.81 171 LYS B CA 1
ATOM 5204 C C . LYS B 1 171 ? 13.234 -24.172 -35.219 1 97.81 171 LYS B C 1
ATOM 5206 O O . LYS B 1 171 ? 13.68 -23.562 -36.188 1 97.81 171 LYS B O 1
ATOM 5211 N N . ALA B 1 172 ? 12.539 -25.203 -35.406 1 97.44 172 ALA B N 1
ATOM 5212 C CA . ALA B 1 172 ? 12.148 -25.734 -36.688 1 97.44 172 ALA B CA 1
ATOM 5213 C C . ALA B 1 172 ? 11.297 -24.734 -37.469 1 97.44 172 ALA B C 1
ATOM 5215 O O . ALA B 1 172 ? 11.461 -24.562 -38.688 1 97.44 172 ALA B O 1
ATOM 5216 N N . LEU B 1 173 ? 10.469 -24.062 -36.75 1 97.81 173 LEU B N 1
ATOM 5217 C CA . LEU B 1 173 ? 9.539 -23.125 -37.375 1 97.81 173 LEU B CA 1
ATOM 5218 C C . LEU B 1 173 ? 10.273 -21.859 -37.844 1 97.81 173 LEU B C 1
ATOM 5220 O O . LEU B 1 173 ? 9.797 -21.172 -38.75 1 97.81 173 LEU B O 1
ATOM 5224 N N . LYS B 1 174 ? 11.336 -21.562 -37.281 1 97.44 174 LYS B N 1
ATOM 5225 C CA . LYS B 1 174 ? 12.148 -20.453 -37.781 1 97.44 174 LYS B CA 1
ATOM 5226 C C . LYS B 1 174 ? 12.625 -20.734 -39.219 1 97.44 174 LYS B C 1
ATOM 5228 O O . LYS B 1 174 ? 12.75 -19.797 -40 1 97.44 174 LYS B O 1
ATOM 5233 N N . VAL B 1 175 ? 12.82 -21.984 -39.469 1 96.31 175 VAL B N 1
ATOM 5234 C CA . VAL B 1 175 ? 13.32 -22.391 -40.781 1 96.31 175 VAL B CA 1
ATOM 5235 C C . VAL B 1 175 ? 12.148 -22.531 -41.75 1 96.31 175 VAL B C 1
ATOM 5237 O O . VAL B 1 175 ? 12.211 -22.047 -42.875 1 96.31 175 VAL B O 1
ATOM 5240 N N . GLU B 1 176 ? 11.07 -23.172 -41.312 1 96.75 176 GLU B N 1
ATOM 5241 C CA . GLU B 1 176 ? 9.875 -23.391 -42.125 1 96.75 176 GLU B CA 1
ATOM 5242 C C . GLU B 1 176 ? 8.617 -22.984 -41.375 1 96.75 176 GLU B C 1
ATOM 5244 O O . GLU B 1 176 ? 7.887 -23.844 -40.875 1 96.75 176 GLU B O 1
ATOM 5249 N N . PRO B 1 177 ? 8.195 -21.859 -41.469 1 96.81 177 PRO B N 1
ATOM 5250 C CA . PRO B 1 177 ? 7.125 -21.312 -40.625 1 96.81 177 PRO B CA 1
ATOM 5251 C C . PRO B 1 177 ? 5.754 -21.891 -40.969 1 96.81 177 PRO B C 1
ATOM 5253 O O . PRO B 1 177 ? 4.852 -21.906 -40.125 1 96.81 177 PRO B O 1
ATOM 5256 N N . GLU B 1 178 ? 5.641 -22.359 -42.156 1 96.94 178 GLU B N 1
ATOM 5257 C CA . GLU B 1 178 ? 4.312 -22.812 -42.562 1 96.94 178 GLU B CA 1
ATOM 5258 C C . GLU B 1 178 ? 4.227 -24.344 -42.594 1 96.94 178 GLU B C 1
ATOM 5260 O O . GLU B 1 178 ? 3.24 -24.906 -43.062 1 96.94 178 GLU B O 1
ATOM 5265 N N . ASN B 1 179 ? 5.277 -25 -42.062 1 95.25 179 ASN B N 1
ATOM 5266 C CA . ASN B 1 179 ? 5.281 -26.469 -42.062 1 95.25 179 ASN B CA 1
ATOM 5267 C C . ASN B 1 179 ? 4.195 -27.031 -41.156 1 95.25 179 ASN B C 1
ATOM 5269 O O . ASN B 1 179 ? 4.152 -26.719 -39.969 1 95.25 179 ASN B O 1
ATOM 5273 N N . PRO B 1 180 ? 3.324 -27.891 -41.656 1 95 180 PRO B N 1
ATOM 5274 C CA . PRO B 1 180 ? 2.186 -28.359 -40.844 1 95 180 PRO B CA 1
ATOM 5275 C C . PRO B 1 180 ? 2.609 -29.203 -39.656 1 95 180 PRO B C 1
ATOM 5277 O O . PRO B 1 180 ? 2.021 -29.078 -38.562 1 95 180 PRO B O 1
ATOM 5280 N N . GLU B 1 181 ? 3.566 -30 -39.812 1 92.81 181 GLU B N 1
ATOM 5281 C CA . GLU B 1 181 ? 4.004 -30.859 -38.719 1 92.81 181 GLU B CA 1
ATOM 5282 C C . GLU B 1 181 ? 4.617 -30.062 -37.594 1 92.81 181 GLU B C 1
ATOM 5284 O O . GLU B 1 181 ? 4.332 -30.312 -36.406 1 92.81 181 GLU B O 1
ATOM 5289 N N . TYR B 1 182 ? 5.445 -29.047 -38 1 96.5 182 TYR B N 1
ATOM 5290 C CA . TYR B 1 182 ? 6.102 -28.219 -37 1 96.5 182 TYR B CA 1
ATOM 5291 C C . TYR B 1 182 ? 5.082 -27.391 -36.219 1 96.5 182 TYR B C 1
ATOM 5293 O O . TYR B 1 182 ? 5.172 -27.266 -35 1 96.5 182 TYR B O 1
ATOM 5301 N N . ASN B 1 183 ? 4.156 -26.891 -37 1 97.06 183 ASN B N 1
ATOM 5302 C CA . ASN B 1 183 ? 3.104 -26.109 -36.344 1 97.06 183 ASN B CA 1
ATOM 5303 C C . ASN B 1 183 ? 2.234 -26.984 -35.438 1 97.06 183 ASN B C 1
ATOM 5305 O O . ASN B 1 183 ? 1.822 -26.531 -34.375 1 97.06 183 ASN B O 1
ATOM 5309 N N . ALA B 1 184 ? 1.947 -28.156 -35.844 1 95 184 ALA B N 1
ATOM 5310 C CA . ALA B 1 184 ? 1.156 -29.078 -35.031 1 95 184 ALA B CA 1
ATOM 5311 C C . ALA B 1 184 ? 1.857 -29.375 -33.688 1 95 184 ALA B C 1
ATOM 5313 O O . ALA B 1 184 ? 1.254 -29.266 -32.625 1 95 184 ALA B O 1
ATOM 5314 N N . GLY B 1 185 ? 3.145 -29.688 -33.781 1 95.56 185 GLY B N 1
ATOM 5315 C CA . GLY B 1 185 ? 3.906 -29.969 -32.594 1 95.56 185 GLY B CA 1
ATOM 5316 C C . GLY B 1 185 ? 3.945 -28.797 -31.625 1 95.56 185 GLY B C 1
ATOM 5317 O O . GLY B 1 185 ? 3.686 -28.953 -30.438 1 95.56 185 GLY B O 1
ATOM 5318 N N . TYR B 1 186 ? 4.195 -27.641 -32.188 1 97.31 186 TYR B N 1
ATOM 5319 C CA . TYR B 1 186 ? 4.258 -26.438 -31.359 1 97.31 186 TYR B CA 1
ATOM 5320 C C . TYR B 1 186 ? 2.914 -26.156 -30.703 1 97.31 186 TYR B C 1
ATOM 5322 O O . TYR B 1 186 ? 2.855 -25.859 -29.5 1 97.31 186 TYR B O 1
ATOM 5330 N N . ALA B 1 187 ? 1.9 -26.297 -31.406 1 97.12 187 ALA B N 1
ATOM 5331 C CA . ALA B 1 187 ? 0.563 -26 -30.906 1 97.12 187 ALA B CA 1
ATOM 5332 C C . ALA B 1 187 ? 0.166 -26.953 -29.781 1 97.12 187 ALA B C 1
ATOM 5334 O O . ALA B 1 187 ? -0.419 -26.547 -28.781 1 97.12 187 ALA B O 1
ATOM 5335 N N . VAL B 1 188 ? 0.514 -28.219 -29.922 1 95.31 188 VAL B N 1
ATOM 5336 C CA . VAL B 1 188 ? 0.158 -29.219 -28.938 1 95.31 188 VAL B CA 1
ATOM 5337 C C . VAL B 1 188 ? 0.894 -28.953 -27.625 1 95.31 188 VAL B C 1
ATOM 5339 O O . VAL B 1 188 ? 0.291 -28.969 -26.547 1 95.31 188 VAL B O 1
ATOM 5342 N N . VAL B 1 189 ? 2.137 -28.641 -27.719 1 96.06 189 VAL B N 1
ATOM 5343 C CA . VAL B 1 189 ? 2.906 -28.359 -26.516 1 96.06 189 VAL B CA 1
ATOM 5344 C C . VAL B 1 189 ? 2.393 -27.094 -25.859 1 96.06 189 VAL B C 1
ATOM 5346 O O . VAL B 1 189 ? 2.262 -27.031 -24.625 1 96.06 189 VAL B O 1
ATOM 5349 N N . ALA B 1 190 ? 2.115 -26.125 -26.672 1 95.06 190 ALA B N 1
ATOM 5350 C CA . ALA B 1 190 ? 1.571 -24.875 -26.156 1 95.06 190 ALA B CA 1
ATOM 5351 C C . ALA B 1 190 ? 0.253 -25.125 -25.422 1 95.06 190 ALA B C 1
ATOM 5353 O O . ALA B 1 190 ? 0.017 -24.547 -24.344 1 95.06 190 ALA B O 1
ATOM 5354 N N . TYR B 1 191 ? -0.507 -25.906 -25.969 1 94.44 191 TYR B N 1
ATOM 5355 C CA . TYR B 1 191 ? -1.788 -26.25 -25.359 1 94.44 191 TYR B CA 1
ATOM 5356 C C . TYR B 1 191 ? -1.586 -26.906 -24 1 94.44 191 TYR B C 1
ATOM 5358 O O . TYR B 1 191 ? -2.283 -26.562 -23.031 1 94.44 191 TYR B O 1
ATOM 5366 N N . ARG B 1 192 ? -0.644 -27.797 -23.938 1 91.44 192 ARG B N 1
ATOM 5367 C CA . ARG B 1 192 ? -0.406 -28.547 -22.719 1 91.44 192 ARG B CA 1
ATOM 5368 C C . ARG B 1 192 ? 0.197 -27.672 -21.625 1 91.44 192 ARG B C 1
ATOM 5370 O O . ARG B 1 192 ? -0.025 -27.906 -20.438 1 91.44 192 ARG B O 1
ATOM 5377 N N . LEU B 1 193 ? 0.839 -26.641 -22.078 1 88.81 193 LEU B N 1
ATOM 5378 C CA . LEU B 1 193 ? 1.506 -25.75 -21.125 1 88.81 193 LEU B CA 1
ATOM 5379 C C . LEU B 1 193 ? 0.589 -24.609 -20.719 1 88.81 193 LEU B C 1
ATOM 5381 O O . LEU B 1 193 ? 0.901 -23.859 -19.797 1 88.81 193 LEU B O 1
ATOM 5385 N N . ASP B 1 194 ? -0.504 -24.422 -21.422 1 83.62 194 ASP B N 1
ATOM 5386 C CA . ASP B 1 194 ? -1.38 -23.266 -21.234 1 83.62 194 ASP B CA 1
ATOM 5387 C C . ASP B 1 194 ? -2.33 -23.484 -20.062 1 83.62 194 ASP B C 1
ATOM 5389 O O . ASP B 1 194 ? -3.367 -24.125 -20.203 1 83.62 194 ASP B O 1
ATOM 5393 N N . HIS B 1 195 ? -1.92 -22.875 -18.922 1 72.56 195 HIS B N 1
ATOM 5394 C CA . HIS B 1 195 ? -2.777 -23 -17.75 1 72.56 195 HIS B CA 1
ATOM 5395 C C . HIS B 1 195 ? -3.473 -21.688 -17.438 1 72.56 195 HIS B C 1
ATOM 5397 O O . HIS B 1 195 ? -4.262 -21.609 -16.484 1 72.56 195 HIS B O 1
ATOM 5403 N N . ILE B 1 196 ? -3.154 -20.438 -18.094 1 65.75 196 ILE B N 1
ATOM 5404 C CA . ILE B 1 196 ? -3.67 -19.172 -17.609 1 65.75 196 ILE B CA 1
ATOM 5405 C C . ILE B 1 196 ? -4.41 -18.438 -18.734 1 65.75 196 ILE B C 1
ATOM 5407 O O . ILE B 1 196 ? -5.535 -17.984 -18.547 1 65.75 196 ILE B O 1
ATOM 5411 N N . ASP B 1 197 ? -3.693 -18.078 -19.781 1 65.06 197 ASP B N 1
ATOM 5412 C CA . ASP B 1 197 ? -3.961 -16.859 -20.531 1 65.06 197 ASP B CA 1
ATOM 5413 C C . ASP B 1 197 ? -4.41 -17.188 -21.969 1 65.06 197 ASP B C 1
ATOM 5415 O O . ASP B 1 197 ? -4.535 -16.281 -22.797 1 65.06 197 ASP B O 1
ATOM 5419 N N . GLY B 1 198 ? -4.82 -18.516 -22.156 1 75.75 198 GLY B N 1
ATOM 5420 C CA . GLY B 1 198 ? -5.266 -18.75 -23.516 1 75.75 198 GLY B CA 1
ATOM 5421 C C . GLY B 1 198 ? -4.168 -18.531 -24.547 1 75.75 198 GLY B C 1
ATOM 5422 O O . GLY B 1 198 ? -4.449 -18.344 -25.734 1 75.75 198 GLY B O 1
ATOM 5423 N N . THR B 1 199 ? -2.91 -18.516 -24.156 1 82.88 199 THR B N 1
ATOM 5424 C CA . THR B 1 199 ? -1.785 -18.203 -25.031 1 82.88 199 THR B CA 1
ATOM 5425 C C . THR B 1 199 ? -1.657 -19.234 -26.141 1 82.88 199 THR B C 1
ATOM 5427 O O . THR B 1 199 ? -1.058 -18.969 -27.188 1 82.88 199 THR B O 1
ATOM 5430 N N . SER B 1 200 ? -2.281 -20.359 -25.953 1 93.19 200 SER B N 1
ATOM 5431 C CA . SER B 1 200 ? -2.143 -21.422 -26.938 1 93.19 200 SER B CA 1
ATOM 5432 C C . SER B 1 200 ? -3.143 -21.266 -28.078 1 93.19 200 SER B C 1
ATOM 5434 O O . SER B 1 200 ? -3.018 -21.922 -29.125 1 93.19 200 SER B O 1
ATOM 5436 N N . LEU B 1 201 ? -4.125 -20.406 -27.969 1 95.69 201 LEU B N 1
ATOM 5437 C CA . LEU B 1 201 ? -5.195 -20.281 -28.938 1 95.69 201 LEU B CA 1
ATOM 5438 C C . LEU B 1 201 ? -4.641 -19.953 -30.328 1 95.69 201 LEU B C 1
ATOM 5440 O O . LEU B 1 201 ? -4.973 -20.594 -31.312 1 95.69 201 LEU B O 1
ATOM 5444 N N . GLN B 1 202 ? -3.811 -18.953 -30.359 1 95.81 202 GLN B N 1
ATOM 5445 C CA . GLN B 1 202 ? -3.27 -18.5 -31.625 1 95.81 202 GLN B CA 1
ATOM 5446 C C . GLN B 1 202 ? -2.457 -19.594 -32.312 1 95.81 202 GLN B C 1
ATOM 5448 O O . GLN B 1 202 ? -2.486 -19.734 -33.531 1 95.81 202 GLN B O 1
ATOM 5453 N N . HIS B 1 203 ? -1.757 -20.344 -31.5 1 96.94 203 HIS B N 1
ATOM 5454 C CA . HIS B 1 203 ? -0.93 -21.406 -32.062 1 96.94 203 HIS B CA 1
ATOM 5455 C C . HIS B 1 203 ? -1.786 -22.547 -32.562 1 96.94 203 HIS B C 1
ATOM 5457 O O . HIS B 1 203 ? -1.476 -23.156 -33.594 1 96.94 203 HIS B O 1
ATOM 5463 N N . LEU B 1 204 ? -2.832 -22.859 -31.891 1 97.5 204 LEU B N 1
ATOM 5464 C CA . LEU B 1 204 ? -3.77 -23.875 -32.344 1 97.5 204 LEU B CA 1
ATOM 5465 C C . LEU B 1 204 ? -4.473 -23.438 -33.625 1 97.5 204 LEU B C 1
ATOM 5467 O O . LEU B 1 204 ? -4.625 -24.234 -34.562 1 97.5 204 LEU B O 1
ATOM 5471 N N . GLN B 1 205 ? -4.859 -22.203 -33.688 1 97.56 205 GLN B N 1
ATOM 5472 C CA . GLN B 1 205 ? -5.496 -21.656 -34.906 1 97.56 205 GLN B CA 1
ATOM 5473 C C . GLN B 1 205 ? -4.559 -21.75 -36.094 1 97.56 205 GLN B C 1
ATOM 5475 O O . GLN B 1 205 ? -4.98 -22.125 -37.188 1 97.56 205 GLN B O 1
ATOM 5480 N N . LYS B 1 206 ? -3.344 -21.406 -35.875 1 97.75 206 LYS B N 1
ATOM 5481 C CA . LYS B 1 206 ? -2.354 -21.484 -36.938 1 97.75 206 LYS B CA 1
ATOM 5482 C C . LYS B 1 206 ? -2.168 -22.922 -37.406 1 97.75 206 LYS B C 1
ATOM 5484 O O . LYS B 1 206 ? -2.127 -23.188 -38.594 1 97.75 206 LYS B O 1
ATOM 5489 N N . ALA B 1 207 ? -2.051 -23.828 -36.469 1 97.38 207 ALA B N 1
ATOM 5490 C CA . ALA B 1 207 ? -1.862 -25.234 -36.812 1 97.38 207 ALA B CA 1
ATOM 5491 C C . ALA B 1 207 ? -3.043 -25.75 -37.625 1 97.38 207 ALA B C 1
ATOM 5493 O O . ALA B 1 207 ? -2.854 -26.484 -38.625 1 97.38 207 ALA B O 1
ATOM 5494 N N . VAL B 1 208 ? -4.207 -25.391 -37.344 1 96.12 208 VAL B N 1
ATOM 5495 C CA . VAL B 1 208 ? -5.402 -25.812 -38.062 1 96.12 208 VAL B CA 1
ATOM 5496 C C . VAL B 1 208 ? -5.434 -25.172 -39.469 1 96.12 208 VAL B C 1
ATOM 5498 O O . VAL B 1 208 ? -5.875 -25.812 -40.406 1 96.12 208 VAL B O 1
ATOM 5501 N N . SER B 1 209 ? -5.004 -23.953 -39.562 1 97.25 209 SER B N 1
ATOM 5502 C CA . SER B 1 209 ? -5.016 -23.266 -40.844 1 97.25 209 SER B CA 1
ATOM 5503 C C . SER B 1 209 ? -4.094 -23.938 -41.844 1 97.25 209 SER B C 1
ATOM 5505 O O . SER B 1 209 ? -4.402 -24 -43.031 1 97.25 209 SER B O 1
ATOM 5507 N N . VAL B 1 210 ? -2.994 -24.469 -41.344 1 96.69 210 VAL B N 1
ATOM 5508 C CA . VAL B 1 210 ? -2.014 -25.031 -42.281 1 96.69 210 VAL B CA 1
ATOM 5509 C C . VAL B 1 210 ? -2.307 -26.516 -42.5 1 96.69 210 VAL B C 1
ATOM 5511 O O . VAL B 1 210 ? -1.839 -27.094 -43.469 1 96.69 210 VAL B O 1
ATOM 5514 N N . LYS B 1 211 ? -3.121 -27.109 -41.625 1 93.38 211 LYS B N 1
ATOM 5515 C CA . LYS B 1 211 ? -3.564 -28.484 -41.812 1 93.38 211 LYS B CA 1
ATOM 5516 C C . LYS B 1 211 ? -5.02 -28.656 -41.375 1 93.38 211 LYS B C 1
ATOM 5518 O O . LYS B 1 211 ? -5.305 -29.375 -40.406 1 93.38 211 LYS B O 1
ATOM 5523 N N . PRO B 1 212 ? -5.898 -28.188 -42.125 1 92.38 212 PRO B N 1
ATOM 5524 C CA . PRO B 1 212 ? -7.301 -28.109 -41.719 1 92.38 212 PRO B CA 1
ATOM 5525 C C . PRO B 1 212 ? -7.961 -29.484 -41.656 1 92.38 212 PRO B C 1
ATOM 5527 O O . PRO B 1 212 ? -9.023 -29.641 -41.031 1 92.38 212 PRO B O 1
ATOM 5530 N N . GLU B 1 213 ? -7.379 -30.484 -42.156 1 88.12 213 GLU B N 1
ATOM 5531 C CA . GLU B 1 213 ? -7.992 -31.812 -42.188 1 88.12 213 GLU B CA 1
ATOM 5532 C C . GLU B 1 213 ? -7.613 -32.625 -40.938 1 88.12 213 GLU B C 1
ATOM 5534 O O . GLU B 1 213 ? -8.102 -33.75 -40.75 1 88.12 213 GLU B O 1
ATOM 5539 N N . ASP B 1 214 ? -6.805 -32.125 -40.125 1 89.19 214 ASP B N 1
ATOM 5540 C CA . ASP B 1 214 ? -6.375 -32.875 -38.938 1 89.19 214 ASP B CA 1
ATOM 5541 C C . ASP B 1 214 ? -7.438 -32.812 -37.844 1 89.19 214 ASP B C 1
ATOM 5543 O O . ASP B 1 214 ? -7.652 -31.75 -37.25 1 89.19 214 ASP B O 1
ATOM 5547 N N . PRO B 1 215 ? -8.047 -33.844 -37.531 1 90.38 215 PRO B N 1
ATOM 5548 C CA . PRO B 1 215 ? -9.141 -33.812 -36.562 1 90.38 215 PRO B CA 1
ATOM 5549 C C . PRO B 1 215 ? -8.641 -33.562 -35.156 1 90.38 215 PRO B C 1
ATOM 5551 O O . PRO B 1 215 ? -9.336 -32.906 -34.344 1 90.38 215 PRO B O 1
ATOM 5554 N N . TYR B 1 216 ? -7.504 -34.031 -34.844 1 90.81 216 TYR B N 1
ATOM 5555 C CA . TYR B 1 216 ? -6.953 -33.875 -33.5 1 90.81 216 TYR B CA 1
ATOM 5556 C C . TYR B 1 216 ? -6.73 -32.406 -33.156 1 90.81 216 TYR B C 1
ATOM 5558 O O . TYR B 1 216 ? -7.145 -31.953 -32.094 1 90.81 216 TYR B O 1
ATOM 5566 N N . LEU B 1 217 ? -6.129 -31.672 -34.062 1 93.56 217 LEU B N 1
ATOM 5567 C CA . LEU B 1 217 ? -5.859 -30.25 -33.844 1 93.56 217 LEU B CA 1
ATOM 5568 C C . LEU B 1 217 ? -7.16 -29.469 -33.75 1 93.56 217 LEU B C 1
ATOM 5570 O O . LEU B 1 217 ? -7.262 -28.531 -32.938 1 93.56 217 LEU B O 1
ATOM 5574 N N . LYS B 1 218 ? -8.117 -29.844 -34.5 1 94.81 218 LYS B N 1
ATOM 5575 C CA . LYS B 1 218 ? -9.406 -29.172 -34.469 1 94.81 218 LYS B CA 1
ATOM 5576 C C . LYS B 1 218 ? -10.094 -29.375 -33.125 1 94.81 218 LYS B C 1
ATOM 5578 O O . LYS B 1 218 ? -10.695 -28.438 -32.562 1 94.81 218 LYS B O 1
ATOM 5583 N N . VAL B 1 219 ? -9.992 -30.562 -32.594 1 95.5 219 VAL B N 1
ATOM 5584 C CA . VAL B 1 219 ? -10.617 -30.859 -31.312 1 95.5 219 VAL B CA 1
ATOM 5585 C C . VAL B 1 219 ? -9.891 -30.109 -30.203 1 95.5 219 VAL B C 1
ATOM 5587 O O . VAL B 1 219 ? -10.516 -29.562 -29.297 1 95.5 219 VAL B O 1
ATOM 5590 N N . LEU B 1 220 ? -8.547 -30.047 -30.266 1 95.62 220 LEU B N 1
ATOM 5591 C CA . LEU B 1 220 ? -7.793 -29.266 -29.281 1 95.62 220 LEU B CA 1
ATOM 5592 C C . LEU B 1 220 ? -8.172 -27.797 -29.328 1 95.62 220 LEU B C 1
ATOM 5594 O O . LEU B 1 220 ? -8.312 -27.156 -28.297 1 95.62 220 LEU B O 1
ATOM 5598 N N . LEU B 1 221 ? -8.328 -27.312 -30.547 1 97.19 221 LEU B N 1
ATOM 5599 C CA . LEU B 1 221 ? -8.773 -25.938 -30.703 1 97.19 221 LEU B CA 1
ATOM 5600 C C . LEU B 1 221 ? -10.148 -25.719 -30.078 1 97.19 221 LEU B C 1
ATOM 5602 O O . LEU B 1 221 ? -10.367 -24.734 -29.375 1 97.19 221 LEU B O 1
ATOM 5606 N N . ALA B 1 222 ? -11.016 -26.656 -30.297 1 97.19 222 ALA B N 1
ATOM 5607 C CA . ALA B 1 222 ? -12.359 -26.578 -29.719 1 97.19 222 ALA B CA 1
ATOM 5608 C C . ALA B 1 222 ? -12.297 -26.562 -28.203 1 97.19 222 ALA B C 1
ATOM 5610 O O . ALA B 1 222 ? -13.016 -25.781 -27.547 1 97.19 222 ALA B O 1
ATOM 5611 N N . LEU B 1 223 ? -11.445 -27.391 -27.656 1 96.25 223 LEU B N 1
ATOM 5612 C CA . LEU B 1 223 ? -11.305 -27.469 -26.203 1 96.25 223 LEU B CA 1
ATOM 5613 C C . LEU B 1 223 ? -10.781 -26.156 -25.641 1 96.25 223 LEU B C 1
ATOM 5615 O O . LEU B 1 223 ? -11.242 -25.688 -24.594 1 96.25 223 LEU B O 1
ATOM 5619 N N . LYS B 1 224 ? -9.82 -25.547 -26.297 1 95.75 224 LYS B N 1
ATOM 5620 C CA . LYS B 1 224 ? -9.289 -24.266 -25.844 1 95.75 224 LYS B CA 1
ATOM 5621 C C . LYS B 1 224 ? -10.344 -23.172 -25.969 1 95.75 224 LYS B C 1
ATOM 5623 O O . LYS B 1 224 ? -10.469 -22.328 -25.078 1 95.75 224 LYS B O 1
ATOM 5628 N N . LEU B 1 225 ? -11.102 -23.172 -27.031 1 96.31 225 LEU B N 1
ATOM 5629 C CA . LEU B 1 225 ? -12.188 -22.219 -27.219 1 96.31 225 LEU B CA 1
ATOM 5630 C C . LEU B 1 225 ? -13.234 -22.375 -26.109 1 96.31 225 LEU B C 1
ATOM 5632 O O . LEU B 1 225 ? -13.773 -21.391 -25.609 1 96.31 225 LEU B O 1
ATOM 5636 N N . GLN B 1 226 ? -13.445 -23.594 -25.719 1 95.19 226 GLN B N 1
ATOM 5637 C CA . GLN B 1 226 ? -14.352 -23.875 -24.609 1 95.19 226 GLN B CA 1
ATOM 5638 C C . GLN B 1 226 ? -13.844 -23.234 -23.312 1 95.19 226 GLN B C 1
ATOM 5640 O O . GLN B 1 226 ? -14.609 -22.625 -22.578 1 95.19 226 GLN B O 1
ATOM 5645 N N . ASP B 1 227 ? -12.555 -23.359 -23.094 1 91.06 227 ASP B N 1
ATOM 5646 C CA . ASP B 1 227 ? -11.938 -22.75 -21.922 1 91.06 227 ASP B CA 1
ATOM 5647 C C . ASP B 1 227 ? -12.164 -21.234 -21.891 1 91.06 227 ASP B C 1
ATOM 5649 O O . ASP B 1 227 ? -12.32 -20.641 -20.828 1 91.06 227 ASP B O 1
ATOM 5653 N N . LEU B 1 228 ? -12.195 -20.672 -23.047 1 91.56 228 LEU B N 1
ATOM 5654 C CA . LEU B 1 228 ? -12.297 -19.219 -23.188 1 91.56 228 LEU B CA 1
ATOM 5655 C C . LEU B 1 228 ? -13.758 -18.797 -23.328 1 91.56 228 LEU B C 1
ATOM 5657 O O . LEU B 1 228 ? -14.039 -17.641 -23.672 1 91.56 228 LEU B O 1
ATOM 5661 N N . HIS B 1 229 ? -14.719 -19.766 -23.312 1 92.62 229 HIS B N 1
ATOM 5662 C CA . HIS B 1 229 ? -16.156 -19.562 -23.312 1 92.62 229 HIS B CA 1
ATOM 5663 C C . HIS B 1 229 ? -16.656 -19.125 -24.688 1 92.62 229 HIS B C 1
ATOM 5665 O O . HIS B 1 229 ? -17.641 -18.375 -24.781 1 92.62 229 HIS B O 1
ATOM 5671 N N . LYS B 1 230 ? -15.883 -19.391 -25.594 1 94.56 230 LYS B N 1
ATOM 5672 C CA . LYS B 1 230 ? -16.328 -19.219 -26.969 1 94.56 230 LYS B CA 1
ATOM 5673 C C . LYS B 1 230 ? -17 -20.484 -27.5 1 94.56 230 LYS B C 1
ATOM 5675 O O . LYS B 1 230 ? -16.516 -21.125 -28.438 1 94.56 230 LYS B O 1
ATOM 5680 N N . LEU B 1 231 ? -18.156 -20.828 -27.062 1 95.56 231 LEU B N 1
ATOM 5681 C CA . LEU B 1 231 ? -18.812 -22.125 -27.156 1 95.56 231 LEU B CA 1
ATOM 5682 C C . LEU B 1 231 ? -19.312 -22.375 -28.578 1 95.56 231 LEU B C 1
ATOM 5684 O O . LEU B 1 231 ? -19.219 -23.5 -29.094 1 95.56 231 LEU B O 1
ATOM 5688 N N . GLU B 1 232 ? -19.844 -21.391 -29.156 1 95.94 232 GLU B N 1
ATOM 5689 C CA . GLU B 1 232 ? -20.375 -21.562 -30.5 1 95.94 232 GLU B CA 1
ATOM 5690 C C . GLU B 1 232 ? -19.281 -21.953 -31.484 1 95.94 232 GLU B C 1
ATOM 5692 O O . GLU B 1 232 ? -19.453 -22.891 -32.281 1 95.94 232 GLU B O 1
ATOM 5697 N N . GLU B 1 233 ? -18.25 -21.219 -31.422 1 96.06 233 GLU B N 1
ATOM 5698 C CA . GLU B 1 233 ? -17.109 -21.516 -32.281 1 96.06 233 GLU B CA 1
ATOM 5699 C C . GLU B 1 233 ? -16.531 -22.891 -31.969 1 96.06 233 GLU B C 1
ATOM 5701 O O . GLU B 1 233 ? -16.156 -23.641 -32.875 1 96.06 233 GLU B O 1
ATOM 5706 N N . ALA B 1 234 ? -16.438 -23.25 -30.703 1 97.19 234 ALA B N 1
ATOM 5707 C CA . ALA B 1 234 ? -15.938 -24.547 -30.266 1 97.19 234 ALA B CA 1
ATOM 5708 C C . ALA B 1 234 ? -16.781 -25.688 -30.844 1 97.19 234 ALA B C 1
ATOM 5710 O O . ALA B 1 234 ? -16.25 -26.656 -31.391 1 97.19 234 ALA B O 1
ATOM 5711 N N . GLU B 1 235 ? -18.031 -25.547 -30.797 1 96.44 235 GLU B N 1
ATOM 5712 C CA . GLU B 1 235 ? -18.969 -26.578 -31.266 1 96.44 235 GLU B CA 1
ATOM 5713 C C . GLU B 1 235 ? -18.844 -26.781 -32.781 1 96.44 235 GLU B C 1
ATOM 5715 O O . GLU B 1 235 ? -18.984 -27.906 -33.25 1 96.44 235 GLU B O 1
ATOM 5720 N N . LYS B 1 236 ? -18.688 -25.719 -33.438 1 95.5 236 LYS B N 1
ATOM 5721 C CA . LYS B 1 236 ? -18.516 -25.797 -34.875 1 95.5 236 LYS B CA 1
ATOM 5722 C C . LYS B 1 236 ? -17.344 -26.703 -35.25 1 95.5 236 LYS B C 1
ATOM 5724 O O . LYS B 1 236 ? -17.438 -27.531 -36.156 1 95.5 236 LYS B O 1
ATOM 5729 N N . HIS B 1 237 ? -16.266 -26.531 -34.594 1 95.19 237 HIS B N 1
ATOM 5730 C CA . HIS B 1 237 ? -15.078 -27.359 -34.844 1 95.19 237 HIS B CA 1
ATOM 5731 C C . HIS B 1 237 ? -15.344 -28.828 -34.531 1 95.19 237 HIS B C 1
ATOM 5733 O O . HIS B 1 237 ? -14.867 -29.703 -35.25 1 95.19 237 HIS B O 1
ATOM 5739 N N . ILE B 1 238 ? -16.078 -29.141 -33.5 1 95.44 238 ILE B N 1
ATOM 5740 C CA . ILE B 1 238 ? -16.422 -30.516 -33.125 1 95.44 238 ILE B CA 1
ATOM 5741 C C . ILE B 1 238 ? -17.328 -31.125 -34.188 1 95.44 238 ILE B C 1
ATOM 5743 O O . ILE B 1 238 ? -17.078 -32.25 -34.656 1 95.44 238 ILE B O 1
ATOM 5747 N N . GLU B 1 239 ? -18.266 -30.375 -34.656 1 93.06 239 GLU B N 1
ATOM 5748 C CA . GLU B 1 239 ? -19.219 -30.844 -35.625 1 93.06 239 GLU B CA 1
ATOM 5749 C C . GLU B 1 239 ? -18.547 -31.141 -36.969 1 93.06 239 GLU B C 1
ATOM 5751 O O . GLU B 1 239 ? -18.875 -32.125 -37.625 1 93.06 239 GLU B O 1
ATOM 5756 N N . GLU B 1 240 ? -17.625 -30.344 -37.281 1 91.31 240 GLU B N 1
ATOM 5757 C CA . GLU B 1 240 ? -16.891 -30.531 -38.531 1 91.31 240 GLU B CA 1
ATOM 5758 C C . GLU B 1 240 ? -15.977 -31.75 -38.438 1 91.31 240 GLU B C 1
ATOM 5760 O O . GLU B 1 240 ? -15.648 -32.344 -39.469 1 91.31 240 GLU B O 1
ATOM 5765 N N . THR B 1 241 ? -15.625 -32.125 -37.281 1 90.81 241 THR B N 1
ATOM 5766 C CA . THR B 1 241 ? -14.633 -33.156 -37.094 1 90.81 241 THR B CA 1
ATOM 5767 C C . THR B 1 241 ? -15.305 -34.531 -37 1 90.81 241 THR B C 1
ATOM 5769 O O . THR B 1 241 ? -14.758 -35.531 -37.469 1 90.81 241 THR B O 1
ATOM 5772 N N . LEU B 1 242 ? -16.453 -34.688 -36.5 1 90.06 242 LEU B N 1
ATOM 5773 C CA . LEU B 1 242 ? -17.109 -35.938 -36.125 1 90.06 242 LEU B CA 1
ATOM 5774 C C . 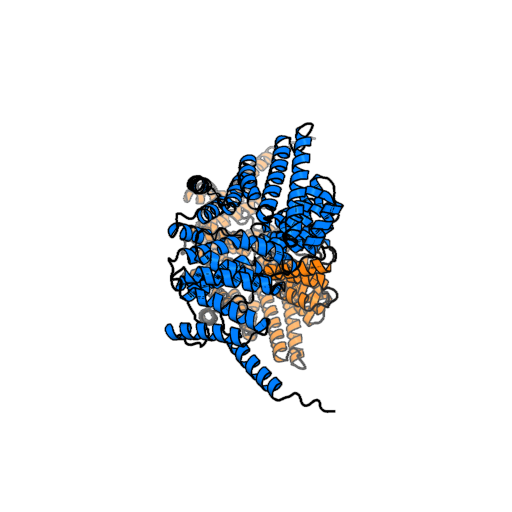LEU B 1 242 ? -17.266 -36.844 -37.344 1 90.06 242 LEU B C 1
ATOM 5776 O O . LEU B 1 242 ? -16.953 -38.031 -37.281 1 90.06 242 LEU B O 1
ATOM 5780 N N . PRO B 1 243 ? -17.672 -36.281 -38.469 1 85.38 243 PRO B N 1
ATOM 5781 C CA . PRO B 1 243 ? -17.844 -37.188 -39.625 1 85.38 243 PRO B CA 1
ATOM 5782 C C . PRO B 1 243 ? -16.516 -37.75 -40.125 1 85.38 243 PRO B C 1
ATOM 5784 O O . PRO B 1 243 ? -16.516 -38.719 -40.875 1 85.38 243 PRO B O 1
ATOM 5787 N N . ARG B 1 244 ? -15.461 -37.219 -39.75 1 80.44 244 ARG B N 1
ATOM 5788 C CA . ARG B 1 244 ? -14.164 -37.562 -40.312 1 80.44 244 ARG B CA 1
ATOM 5789 C C . ARG B 1 244 ? -13.406 -38.531 -39.375 1 80.44 244 ARG B C 1
ATOM 5791 O O . ARG B 1 244 ? -12.359 -39.062 -39.75 1 80.44 244 ARG B O 1
ATOM 5798 N N . ILE B 1 245 ? -13.938 -38.656 -38.25 1 76.5 245 ILE B N 1
ATOM 5799 C CA . ILE B 1 245 ? -13.164 -39.438 -37.281 1 76.5 245 ILE B CA 1
ATOM 5800 C C . ILE B 1 245 ? -13.766 -40.844 -37.125 1 76.5 245 ILE B C 1
ATOM 5802 O O . ILE B 1 245 ? -14.898 -40.969 -36.656 1 76.5 245 ILE B O 1
ATOM 5806 N N . SER B 1 246 ? -13.711 -41.781 -38 1 67.94 246 SER B N 1
ATOM 5807 C CA . SER B 1 246 ? -14.352 -43.094 -37.906 1 67.94 246 SER B CA 1
ATOM 5808 C C . SER B 1 246 ? -13.531 -44.062 -37.062 1 67.94 246 SER B C 1
ATOM 5810 O O . SER B 1 246 ? -14.078 -44.969 -36.406 1 67.94 246 SER B O 1
ATOM 5812 N N . SER B 1 247 ? -12.258 -43.812 -36.812 1 67.62 247 SER B N 1
ATOM 5813 C CA . SER B 1 247 ? -11.562 -44.906 -36.156 1 67.62 247 SER B CA 1
ATOM 5814 C C . SER B 1 247 ? -10.336 -44.375 -35.375 1 67.62 247 SER B C 1
ATOM 5816 O O . SER B 1 247 ? -9.367 -45.125 -35.219 1 67.62 247 SER B O 1
ATOM 5818 N N . GLN B 1 248 ? -10.32 -43.219 -34.844 1 78.88 248 GLN B N 1
ATOM 5819 C CA . GLN B 1 248 ? -9.133 -42.75 -34.125 1 78.88 248 GLN B CA 1
ATOM 5820 C C . GLN B 1 248 ? -9.406 -42.594 -32.656 1 78.88 248 GLN B C 1
ATOM 5822 O O . GLN B 1 248 ? -9.953 -41.594 -32.188 1 78.88 248 GLN B O 1
ATOM 5827 N N . PRO B 1 249 ? -8.992 -43.594 -31.906 1 79.5 249 PRO B N 1
ATOM 5828 C CA . PRO B 1 249 ? -9.328 -43.625 -30.484 1 79.5 249 PRO B CA 1
ATOM 5829 C C . PRO B 1 249 ? -8.805 -42.406 -29.719 1 79.5 249 PRO B C 1
ATOM 5831 O O . PRO B 1 249 ? -9.477 -41.906 -28.828 1 79.5 249 PRO B O 1
ATOM 5834 N N . TYR B 1 250 ? -7.703 -41.938 -30.156 1 78.69 250 TYR B N 1
ATOM 5835 C CA . TYR B 1 250 ? -7.105 -40.812 -29.453 1 78.69 250 TYR B CA 1
ATOM 5836 C C . TYR B 1 250 ? -7.965 -39.562 -29.609 1 78.69 250 TYR B C 1
ATOM 5838 O O . TYR B 1 250 ? -8.109 -38.781 -28.672 1 78.69 250 TYR B O 1
ATOM 5846 N N . VAL B 1 251 ? -8.586 -39.375 -30.719 1 89.19 251 VAL B N 1
ATOM 5847 C CA . VAL B 1 251 ? -9.43 -38.219 -30.984 1 89.19 251 VAL B CA 1
ATOM 5848 C C . VAL B 1 251 ? -10.734 -38.344 -30.203 1 89.19 251 VAL B C 1
ATOM 5850 O O . VAL B 1 251 ? -11.242 -37.375 -29.672 1 89.19 251 VAL B O 1
ATOM 5853 N N . PHE B 1 252 ? -11.156 -39.625 -30.062 1 92.5 252 PHE B N 1
ATOM 5854 C CA . PHE B 1 252 ? -12.383 -39.875 -29.328 1 92.5 252 PHE B CA 1
ATOM 5855 C C . PHE B 1 252 ? -12.258 -39.406 -27.875 1 92.5 252 PHE B C 1
ATOM 5857 O O . PHE B 1 252 ? -13.203 -38.844 -27.312 1 92.5 252 PHE B O 1
ATOM 5864 N N . GLY B 1 253 ? -11.117 -39.625 -27.344 1 93.31 253 GLY B N 1
ATOM 5865 C CA . GLY B 1 253 ? -10.898 -39.188 -25.969 1 93.31 253 GLY B CA 1
ATOM 5866 C C . GLY B 1 253 ? -11.07 -37.688 -25.781 1 93.31 253 GLY B C 1
ATOM 5867 O O . GLY B 1 253 ? -11.695 -37.25 -24.812 1 93.31 253 GLY B O 1
ATOM 5868 N N . TYR B 1 254 ? -10.625 -36.938 -26.703 1 94.31 254 TYR B N 1
ATOM 5869 C CA . TYR B 1 254 ? -10.68 -35.469 -26.594 1 94.31 254 TYR B CA 1
ATOM 5870 C C . TYR B 1 254 ? -12.07 -34.938 -26.938 1 94.31 254 TYR B C 1
ATOM 5872 O O . TYR B 1 254 ? -12.531 -33.969 -26.359 1 94.31 254 TYR B O 1
ATOM 5880 N N . VAL B 1 255 ? -12.672 -35.594 -27.875 1 96 255 VAL B N 1
ATOM 5881 C CA . VAL B 1 255 ? -14.062 -35.281 -28.156 1 96 255 VAL B CA 1
ATOM 5882 C C . VAL B 1 255 ? -14.914 -35.531 -26.906 1 96 255 VAL B C 1
ATOM 5884 O O . VAL B 1 255 ? -15.773 -34.688 -26.562 1 96 255 VAL B O 1
ATOM 5887 N N . ALA B 1 256 ? -14.633 -36.625 -26.281 1 97.19 256 ALA B N 1
ATOM 5888 C CA . ALA B 1 256 ? -15.352 -36.969 -25.062 1 97.19 256 ALA B CA 1
ATOM 5889 C C . ALA B 1 256 ? -15.125 -35.938 -23.984 1 97.19 256 ALA B C 1
ATOM 5891 O O . ALA B 1 256 ? -16.047 -35.562 -23.25 1 97.19 256 ALA B O 1
ATOM 5892 N N . LYS B 1 257 ? -13.906 -35.5 -23.844 1 96.75 257 LYS B N 1
ATOM 5893 C CA . LYS B 1 257 ? -13.586 -34.438 -22.891 1 96.75 257 LYS B CA 1
ATOM 5894 C C . LYS B 1 257 ? -14.453 -33.188 -23.156 1 96.75 257 LYS B C 1
ATOM 5896 O O . LYS B 1 257 ? -14.969 -32.594 -22.203 1 96.75 257 LYS B O 1
ATOM 5901 N N . PHE B 1 258 ? -14.555 -32.781 -24.375 1 97.56 258 PHE B N 1
ATOM 5902 C CA . PHE B 1 258 ? -15.383 -31.641 -24.766 1 97.56 258 PHE B CA 1
ATOM 5903 C C . PHE B 1 258 ? -16.828 -31.844 -24.312 1 97.56 258 PHE B C 1
ATOM 5905 O O . PHE B 1 258 ? -17.406 -30.953 -23.703 1 97.56 258 PHE B O 1
ATOM 5912 N N . TYR B 1 259 ? -17.375 -33 -24.531 1 97.88 259 TYR B N 1
ATOM 5913 C CA . TYR B 1 259 ? -18.766 -33.281 -24.172 1 97.88 259 TYR B CA 1
ATOM 5914 C C . TYR B 1 259 ? -18.938 -33.375 -22.672 1 97.88 259 TYR B C 1
ATOM 5916 O O . TYR B 1 259 ? -19.938 -32.906 -22.125 1 97.88 259 TYR B O 1
ATOM 5924 N N . ARG B 1 260 ? -18.016 -34 -22 1 97.94 260 ARG B N 1
ATOM 5925 C CA . ARG B 1 260 ? -18.078 -34.031 -20.547 1 97.94 260 ARG B CA 1
ATOM 5926 C C . ARG B 1 260 ? -18.141 -32.625 -19.969 1 97.94 260 ARG B C 1
ATOM 5928 O O . ARG B 1 260 ? -18.953 -32.344 -19.094 1 97.94 260 ARG B O 1
ATOM 5935 N N . ARG B 1 261 ? -17.281 -31.75 -20.5 1 96.25 261 ARG B N 1
ATOM 5936 C CA . ARG B 1 261 ? -17.203 -30.375 -20.016 1 96.25 261 ARG B CA 1
ATOM 5937 C C . ARG B 1 261 ? -18.5 -29.625 -20.297 1 96.25 261 ARG B C 1
ATOM 5939 O O . ARG B 1 261 ? -18.891 -28.734 -19.531 1 96.25 261 ARG B O 1
ATOM 5946 N N . LYS B 1 262 ? -19.188 -30.016 -21.297 1 95.44 262 LYS B N 1
ATOM 5947 C CA . LYS B 1 262 ? -20.469 -29.422 -21.656 1 95.44 262 LYS B CA 1
ATOM 5948 C C . LYS B 1 262 ? -21.594 -30 -20.812 1 95.44 262 LYS B C 1
ATOM 5950 O O . LYS B 1 262 ? -22.719 -29.484 -20.812 1 95.44 262 LYS B O 1
ATOM 5955 N N . GLY B 1 263 ? -21.359 -31.141 -20.125 1 96.19 263 GLY B N 1
ATOM 5956 C CA . GLY B 1 263 ? -22.359 -31.781 -19.281 1 96.19 263 GLY B CA 1
ATOM 5957 C C . GLY B 1 263 ? -23.062 -32.938 -19.953 1 96.19 263 GLY B C 1
ATOM 5958 O O . GLY B 1 263 ? -23.984 -33.531 -19.391 1 96.19 263 GLY B O 1
ATOM 5959 N N . LEU B 1 264 ? -22.609 -33.25 -21.109 1 97.56 264 LEU B N 1
ATOM 5960 C CA . LEU B 1 264 ? -23.188 -34.344 -21.859 1 97.56 264 LEU B CA 1
ATOM 5961 C C . LEU B 1 264 ? -22.438 -35.656 -21.578 1 97.56 264 LEU B C 1
ATOM 5963 O O . LEU B 1 264 ? -21.766 -36.188 -22.469 1 97.56 264 LEU B O 1
ATOM 5967 N N . VAL B 1 265 ? -22.656 -36.281 -20.438 1 98.31 265 VAL B N 1
ATOM 5968 C CA . VAL B 1 265 ? -21.875 -37.375 -19.906 1 98.31 265 VAL B CA 1
ATOM 5969 C C . VAL B 1 265 ? -22.156 -38.656 -20.703 1 98.31 265 VAL B C 1
ATOM 5971 O O . VAL B 1 265 ? -21.234 -39.438 -21 1 98.31 265 VAL B O 1
ATOM 5974 N N . LYS B 1 266 ? -23.359 -38.844 -21.031 1 97.56 266 LYS B N 1
ATOM 5975 C CA . LYS B 1 266 ? -23.734 -40.031 -21.781 1 97.56 266 LYS B CA 1
ATOM 5976 C C . LYS B 1 266 ? -22.984 -40.094 -23.109 1 97.56 266 LYS B C 1
ATOM 5978 O O . LYS B 1 266 ? -22.391 -41.125 -23.453 1 97.56 266 LYS B O 1
ATOM 5983 N N . GLU B 1 267 ? -23.016 -38.969 -23.844 1 96.75 267 GLU B N 1
ATOM 5984 C CA . GLU B 1 267 ? -22.297 -38.875 -25.109 1 96.75 267 GLU B CA 1
ATOM 5985 C C . GLU B 1 267 ? -20.797 -39.094 -24.906 1 96.75 267 GLU B C 1
ATOM 5987 O O . GLU B 1 267 ? -20.156 -39.781 -25.688 1 96.75 267 GLU B O 1
ATOM 5992 N N . ALA B 1 268 ? -20.281 -38.469 -23.906 1 98.19 268 ALA B N 1
ATOM 5993 C CA . ALA B 1 268 ? -18.859 -38.625 -23.625 1 98.19 268 ALA B CA 1
ATOM 5994 C C . ALA B 1 268 ? -18.484 -40.062 -23.375 1 98.19 268 ALA B C 1
ATOM 5996 O O . ALA B 1 268 ? -17.516 -40.562 -23.938 1 98.19 268 ALA B O 1
ATOM 5997 N N . LEU B 1 269 ? -19.297 -40.781 -22.594 1 98.25 269 LEU B N 1
ATOM 5998 C CA . LEU B 1 269 ? -19 -42.188 -22.234 1 98.25 269 LEU B CA 1
ATOM 5999 C C . LEU B 1 269 ? -19.094 -43.094 -23.469 1 98.25 269 LEU B C 1
ATOM 6001 O O . LEU B 1 269 ? -18.375 -44.062 -23.562 1 98.25 269 LEU B O 1
ATOM 6005 N N . GLU B 1 270 ? -19.969 -42.75 -24.359 1 96.19 270 GLU B N 1
ATOM 6006 C CA . GLU B 1 270 ? -20.062 -43.531 -25.578 1 96.19 270 GLU B CA 1
ATOM 6007 C C . GLU B 1 270 ? -18.766 -43.438 -26.391 1 96.19 270 GLU B C 1
ATOM 6009 O O . GLU B 1 270 ? -18.25 -44.469 -26.828 1 96.19 270 GLU B O 1
ATOM 6014 N N . PHE B 1 271 ? -18.297 -42.25 -26.594 1 95.75 271 PHE B N 1
ATOM 6015 C CA . PHE B 1 271 ? -17.031 -42.062 -27.312 1 95.75 271 PHE B CA 1
ATOM 6016 C C . PHE B 1 271 ? -15.898 -42.75 -26.578 1 95.75 271 PHE B C 1
ATOM 6018 O O . PHE B 1 271 ? -15.055 -43.406 -27.188 1 95.75 271 PHE B O 1
ATOM 6025 N N . LEU B 1 272 ? -15.883 -42.656 -25.266 1 97.31 272 LEU B N 1
ATOM 6026 C CA . LEU B 1 272 ? -14.82 -43.25 -24.469 1 97.31 272 LEU B CA 1
ATOM 6027 C C . LEU B 1 272 ? -14.891 -44.781 -24.5 1 97.31 272 LEU B C 1
ATOM 6029 O O . LEU B 1 272 ? -13.859 -45.438 -24.531 1 97.31 272 LEU B O 1
ATOM 6033 N N . GLY B 1 273 ? -16.078 -45.25 -24.438 1 95.56 273 GLY B N 1
ATOM 6034 C CA . GLY B 1 273 ? -16.25 -46.688 -24.562 1 95.56 273 GLY B CA 1
ATOM 6035 C C . GLY B 1 273 ? -15.688 -47.281 -25.844 1 95.56 273 GLY B C 1
ATOM 6036 O O . GLY B 1 273 ? -15 -48.281 -25.844 1 95.56 273 GLY B O 1
ATOM 6037 N N . ARG B 1 274 ? -15.914 -46.594 -26.938 1 92.62 274 ARG B N 1
ATOM 6038 C CA . ARG B 1 274 ? -15.391 -47 -28.234 1 92.62 274 ARG B CA 1
ATOM 6039 C C . ARG B 1 274 ? -13.867 -46.938 -28.25 1 92.62 274 ARG B C 1
ATOM 6041 O O . ARG B 1 274 ? -13.211 -47.844 -28.781 1 92.62 274 ARG B O 1
ATOM 6048 N N . ALA B 1 275 ? -13.398 -45.875 -27.703 1 92.88 275 ALA B N 1
ATOM 6049 C CA . ALA B 1 275 ? -11.945 -45.719 -27.672 1 92.88 275 ALA B CA 1
ATOM 6050 C C . ALA B 1 275 ? -11.297 -46.781 -26.797 1 92.88 275 ALA B C 1
ATOM 6052 O O . ALA B 1 275 ? -10.258 -47.344 -27.156 1 92.88 275 ALA B O 1
ATOM 6053 N N . LEU B 1 276 ? -11.891 -47.125 -25.656 1 93.81 276 LEU B N 1
ATOM 6054 C CA . LEU B 1 276 ? -11.32 -48.062 -24.703 1 93.81 276 LEU B CA 1
ATOM 6055 C C . LEU B 1 276 ? -11.297 -49.469 -25.266 1 93.81 276 LEU B C 1
ATOM 6057 O O . LEU B 1 276 ? -10.414 -50.25 -24.922 1 93.81 276 LEU B O 1
ATOM 6061 N N . GLN B 1 277 ? -12.219 -49.781 -26.109 1 92.06 277 GLN B N 1
ATOM 6062 C CA . GLN B 1 277 ? -12.227 -51.094 -26.766 1 92.06 277 GLN B CA 1
ATOM 6063 C C . GLN B 1 277 ? -10.961 -51.312 -27.578 1 92.06 277 GLN B C 1
ATOM 6065 O O . GLN B 1 277 ? -10.43 -52.406 -27.625 1 92.06 277 GLN B O 1
ATOM 6070 N N . LYS B 1 278 ? -10.484 -50.219 -28.125 1 88.25 278 LYS B N 1
ATOM 6071 C CA . LYS B 1 278 ? -9.289 -50.312 -28.953 1 88.25 278 LYS B CA 1
ATOM 6072 C C . LYS B 1 278 ? -8.023 -50.125 -28.125 1 88.25 278 LYS B C 1
ATOM 6074 O O . LYS B 1 278 ? -6.969 -50.688 -28.453 1 88.25 278 LYS B O 1
ATOM 6079 N N . GLN B 1 279 ? -8.141 -49.375 -27.078 1 91.31 279 GLN B N 1
ATOM 6080 C CA . GLN B 1 279 ? -7.004 -49.062 -26.203 1 91.31 279 GLN B CA 1
ATOM 6081 C C . GLN B 1 279 ? -7.352 -49.312 -24.734 1 91.31 279 GLN B C 1
ATOM 6083 O O . GLN B 1 279 ? -7.465 -48.375 -23.953 1 91.31 279 GLN B O 1
ATOM 6088 N N . PRO B 1 280 ? -7.367 -50.5 -24.328 1 92.06 280 PRO B N 1
ATOM 6089 C CA . PRO B 1 280 ? -7.855 -50.844 -23 1 92.06 280 PRO B CA 1
ATOM 6090 C C . PRO B 1 280 ? -6.891 -50.406 -21.891 1 92.06 280 PRO B C 1
ATOM 6092 O O . PRO B 1 280 ? -7.285 -50.312 -20.719 1 92.06 280 PRO B O 1
ATOM 6095 N N . CYS B 1 281 ? -5.629 -50.156 -22.219 1 92.06 281 CYS B N 1
ATOM 6096 C CA . CYS B 1 281 ? -4.648 -49.812 -21.188 1 92.06 281 CYS B CA 1
ATOM 6097 C C . CYS B 1 281 ? -4.246 -48.344 -21.266 1 92.06 281 CYS B C 1
ATOM 6099 O O . CYS B 1 281 ? -3.146 -48 -20.859 1 92.06 281 CYS B O 1
ATOM 6101 N N . SER B 1 282 ? -5.145 -47.562 -21.844 1 92.38 282 SER B N 1
ATOM 6102 C CA . SER B 1 282 ? -4.867 -46.156 -21.891 1 92.38 282 SER B CA 1
ATOM 6103 C C . SER B 1 282 ? -5.188 -45.469 -20.562 1 92.38 282 SER B C 1
ATOM 6105 O O . SER B 1 282 ? -6.336 -45.469 -20.109 1 92.38 282 SER B O 1
ATOM 6107 N N . THR B 1 283 ? -4.172 -44.875 -20 1 93.81 283 THR B N 1
ATOM 6108 C CA . THR B 1 283 ? -4.332 -44.156 -18.734 1 93.81 283 THR B CA 1
ATOM 6109 C C . THR B 1 283 ? -5.266 -42.969 -18.922 1 93.81 283 THR B C 1
ATOM 6111 O O . THR B 1 283 ? -6.125 -42.688 -18.062 1 93.81 283 THR B O 1
ATOM 6114 N N . PHE B 1 284 ? -5.113 -42.281 -20 1 92.69 284 PHE B N 1
ATOM 6115 C CA . PHE B 1 284 ? -5.914 -41.094 -20.312 1 92.69 284 PHE B CA 1
ATOM 6116 C C . PHE B 1 284 ? -7.395 -41.469 -20.391 1 92.69 284 PHE B C 1
ATOM 6118 O O . PHE B 1 284 ? -8.242 -40.781 -19.812 1 92.69 284 PHE B O 1
ATOM 6125 N N . LEU B 1 285 ? -7.703 -42.531 -21.078 1 95.12 285 LEU B N 1
ATOM 6126 C CA . LEU B 1 285 ? -9.094 -42.906 -21.297 1 95.12 285 LEU B CA 1
ATOM 6127 C C . LEU B 1 285 ? -9.742 -43.344 -19.984 1 95.12 285 LEU B C 1
ATOM 6129 O O . LEU B 1 285 ? -10.875 -42.938 -19.688 1 95.12 285 LEU B O 1
ATOM 6133 N N . HIS B 1 286 ? -9.023 -44.156 -19.203 1 97 286 HIS B N 1
ATOM 6134 C CA . HIS B 1 286 ? -9.562 -44.562 -17.906 1 97 286 HIS B CA 1
ATOM 6135 C C . HIS B 1 286 ? -9.828 -43.344 -17.031 1 97 286 HIS B C 1
ATOM 6137 O O . HIS B 1 286 ? -10.875 -43.25 -16.391 1 97 286 HIS B O 1
ATOM 6143 N N . PHE B 1 287 ? -8.93 -42.469 -17 1 97.38 287 PHE B N 1
ATOM 6144 C CA . PHE B 1 287 ? -9.094 -41.25 -16.203 1 97.38 287 PHE B CA 1
ATOM 6145 C C . PHE B 1 287 ? -10.312 -40.469 -16.656 1 97.38 287 PHE B C 1
ATOM 6147 O O . PHE B 1 287 ? -11.125 -40.031 -15.844 1 97.38 287 PHE B O 1
ATOM 6154 N N . GLN B 1 288 ? -10.445 -40.25 -18 1 97.88 288 GLN B N 1
ATOM 6155 C CA . GLN B 1 288 ? -11.57 -39.5 -18.531 1 97.88 288 GLN B CA 1
ATOM 6156 C C . GLN B 1 288 ? -12.891 -40.188 -18.203 1 97.88 288 GLN B C 1
ATOM 6158 O O . GLN B 1 288 ? -13.891 -39.531 -17.906 1 97.88 288 GLN B O 1
ATOM 6163 N N . ILE B 1 289 ? -12.914 -41.5 -18.234 1 98.5 289 ILE B N 1
ATOM 6164 C CA . ILE B 1 289 ? -14.125 -42.219 -17.891 1 98.5 289 ILE B CA 1
ATOM 6165 C C . ILE B 1 289 ? -14.461 -42 -16.422 1 98.5 289 ILE B C 1
ATOM 6167 O O . ILE B 1 289 ? -15.617 -41.75 -16.062 1 98.5 289 ILE B O 1
ATOM 6171 N N . GLY B 1 290 ? -13.414 -42.094 -15.57 1 98.62 290 GLY B N 1
ATOM 6172 C CA . GLY B 1 290 ? -13.617 -41.781 -14.172 1 98.62 290 GLY B CA 1
ATOM 6173 C C . GLY B 1 290 ? -14.211 -40.406 -13.961 1 98.62 290 GLY B C 1
ATOM 6174 O O . GLY B 1 290 ? -15.133 -40.219 -13.172 1 98.62 290 GLY B O 1
ATOM 6175 N N . LEU B 1 291 ? -13.703 -39.406 -14.672 1 98.31 291 LEU B N 1
ATOM 6176 C CA . LEU B 1 291 ? -14.195 -38.062 -14.578 1 98.31 291 LEU B CA 1
ATOM 6177 C C . LEU B 1 291 ? -15.648 -37.969 -15.016 1 98.31 291 LEU B C 1
ATOM 6179 O O . LEU B 1 291 ? -16.422 -37.156 -14.469 1 98.31 291 LEU B O 1
ATOM 6183 N N . CYS B 1 292 ? -15.992 -38.688 -16.047 1 98.69 292 CYS B N 1
ATOM 6184 C CA . CYS B 1 292 ? -17.375 -38.688 -16.5 1 98.69 292 CYS B CA 1
ATOM 6185 C C . CYS B 1 292 ? -18.312 -39.219 -15.391 1 98.69 292 CYS B C 1
ATOM 6187 O O . CYS B 1 292 ? -19.359 -38.625 -15.148 1 98.69 292 CYS B O 1
ATOM 6189 N N . HIS B 1 293 ? -17.891 -40.25 -14.719 1 98.69 293 HIS B N 1
ATOM 6190 C CA . HIS B 1 293 ? -18.719 -40.781 -13.641 1 98.69 293 HIS B CA 1
ATOM 6191 C C . HIS B 1 293 ? -18.797 -39.812 -12.469 1 98.69 293 HIS B C 1
ATOM 6193 O O . HIS B 1 293 ? -19.828 -39.719 -11.812 1 98.69 293 HIS B O 1
ATOM 6199 N N . LYS B 1 294 ? -17.719 -39.156 -12.203 1 97.94 294 LYS B N 1
ATOM 6200 C CA . LYS B 1 294 ? -17.75 -38.094 -11.188 1 97.94 294 LYS B CA 1
ATOM 6201 C C . LYS B 1 294 ? -18.734 -37 -11.57 1 97.94 294 LYS B C 1
ATOM 6203 O O . LYS B 1 294 ? -19.516 -36.531 -10.727 1 97.94 294 LYS B O 1
ATOM 6208 N N . LYS B 1 295 ? -18.641 -36.562 -12.844 1 98.12 295 LYS B N 1
ATOM 6209 C CA . LYS B 1 295 ? -19.562 -35.531 -13.32 1 98.12 295 LYS B CA 1
ATOM 6210 C C . LYS B 1 295 ? -21.016 -36 -13.195 1 98.12 295 LYS B C 1
ATOM 6212 O O . LYS B 1 295 ? -21.891 -35.219 -12.844 1 98.12 295 LYS B O 1
ATOM 6217 N N . ARG B 1 296 ? -21.234 -37.219 -13.492 1 97.81 296 ARG B N 1
ATOM 6218 C CA . ARG B 1 296 ? -22.562 -37.812 -13.352 1 97.81 296 ARG B CA 1
ATOM 6219 C C . ARG B 1 296 ? -23.031 -37.75 -11.898 1 97.81 296 ARG B C 1
ATOM 6221 O O . ARG B 1 296 ? -24.188 -37.438 -11.633 1 97.81 296 ARG B O 1
ATOM 6228 N N . LEU B 1 297 ? -22.188 -38.125 -11.016 1 97.81 297 LEU B N 1
ATOM 6229 C CA . LEU B 1 297 ? -22.5 -38.031 -9.594 1 97.81 297 LEU B CA 1
ATOM 6230 C C . LEU B 1 297 ? -22.938 -36.625 -9.219 1 97.81 297 LEU B C 1
ATOM 6232 O O . LEU B 1 297 ? -23.953 -36.438 -8.531 1 97.81 297 LEU B O 1
ATOM 6236 N N . ILE B 1 298 ? -22.188 -35.625 -9.688 1 96.94 298 ILE B N 1
ATOM 6237 C CA . ILE B 1 298 ? -22.484 -34.25 -9.375 1 96.94 298 ILE B CA 1
ATOM 6238 C C . ILE B 1 298 ? -23.859 -33.875 -9.938 1 96.94 298 ILE B C 1
ATOM 6240 O O . ILE B 1 298 ? -24.656 -33.188 -9.273 1 96.94 298 ILE B O 1
ATOM 6244 N N . GLN B 1 299 ? -24.109 -34.312 -11.109 1 97.25 299 GLN B N 1
ATOM 6245 C CA . GLN B 1 299 ? -25.391 -34.031 -11.75 1 97.25 299 GLN B CA 1
ATOM 6246 C C . GLN B 1 299 ? -26.547 -34.656 -10.961 1 97.25 299 GLN B C 1
ATOM 6248 O O . GLN B 1 299 ? -27.594 -34.031 -10.797 1 97.25 299 GLN B O 1
ATOM 6253 N N . ILE B 1 300 ? -26.359 -35.875 -10.477 1 97.62 300 ILE B N 1
ATOM 6254 C CA . ILE B 1 300 ? -27.375 -36.562 -9.695 1 97.62 300 ILE B CA 1
ATOM 6255 C C . ILE B 1 300 ? -27.625 -35.812 -8.383 1 97.62 300 ILE B C 1
ATOM 6257 O O . ILE B 1 300 ? -28.766 -35.594 -7.992 1 97.62 300 ILE B O 1
ATOM 6261 N N . LYS B 1 301 ? -26.562 -35.375 -7.75 1 96 301 LYS B N 1
ATOM 6262 C CA . LYS B 1 301 ? -26.672 -34.656 -6.488 1 96 301 LYS B CA 1
ATOM 6263 C C . LYS B 1 301 ? -27.375 -33.312 -6.676 1 96 301 LYS B C 1
ATOM 6265 O O . LYS B 1 301 ? -28.234 -32.969 -5.871 1 96 301 LYS B O 1
ATOM 6270 N N . LYS B 1 302 ? -27 -32.656 -7.723 1 95.81 302 LYS B N 1
ATOM 6271 C CA . LYS B 1 302 ? -27.641 -31.359 -7.996 1 95.81 302 LYS B CA 1
ATOM 6272 C C . LYS B 1 302 ? -29.125 -31.531 -8.258 1 95.81 302 LYS B C 1
ATOM 6274 O O . LYS B 1 302 ? -29.938 -30.734 -7.785 1 95.81 302 LYS B O 1
ATOM 6279 N N . ALA B 1 303 ? -29.5 -32.5 -8.961 1 95.38 303 ALA B N 1
ATOM 6280 C CA . ALA B 1 303 ? -30.891 -32.75 -9.32 1 95.38 303 ALA B CA 1
ATOM 6281 C C . ALA B 1 303 ? -31.703 -33.156 -8.102 1 95.38 303 ALA B C 1
ATOM 6283 O O . ALA B 1 303 ? -32.906 -32.969 -8.07 1 95.38 303 ALA B O 1
ATOM 6284 N N . SER B 1 304 ? -31 -33.719 -7.105 1 95.75 304 SER B N 1
ATOM 6285 C CA . SER B 1 304 ? -31.688 -34.188 -5.906 1 95.75 304 SER B CA 1
ATOM 6286 C C . SER B 1 304 ? -31.469 -33.25 -4.73 1 95.75 304 SER B C 1
ATOM 6288 O O . SER B 1 304 ? -31.562 -33.656 -3.57 1 95.75 304 SER B O 1
ATOM 6290 N N . ASN B 1 305 ? -31.031 -31.922 -4.941 1 93.94 305 ASN B N 1
ATOM 6291 C CA . ASN B 1 305 ? -30.766 -30.922 -3.91 1 93.94 305 ASN B CA 1
ATOM 6292 C C . ASN B 1 305 ? -29.766 -31.438 -2.887 1 93.94 305 ASN B C 1
ATOM 6294 O O . ASN B 1 305 ? -29.953 -31.281 -1.681 1 93.94 305 ASN B O 1
ATOM 6298 N N . MET B 1 306 ? -28.812 -32.219 -3.438 1 91.88 306 MET B N 1
ATOM 6299 C CA . MET B 1 306 ? -27.625 -32.688 -2.713 1 91.88 306 MET B CA 1
ATOM 6300 C C . MET B 1 306 ? -28 -33.844 -1.764 1 91.88 306 MET B C 1
ATOM 6302 O O . MET B 1 306 ? -27.188 -34.219 -0.915 1 91.88 306 MET B O 1
ATOM 6306 N N . GLN B 1 307 ? -29.219 -34.312 -1.862 1 93.44 307 GLN B N 1
ATOM 6307 C CA . GLN B 1 307 ? -29.656 -35.438 -1.03 1 93.44 307 GLN B CA 1
ATOM 6308 C C . GLN B 1 307 ? -30.312 -36.531 -1.872 1 93.44 307 GLN B C 1
ATOM 6310 O O . GLN B 1 307 ? -31.531 -36.75 -1.778 1 93.44 307 GLN B O 1
ATOM 6315 N N . PRO B 1 308 ? -29.438 -37.25 -2.604 1 94.88 308 PRO B N 1
ATOM 6316 C CA . PRO B 1 308 ? -30.016 -38.312 -3.406 1 94.88 308 PRO B CA 1
ATOM 6317 C C . PRO B 1 308 ? -30.625 -39.438 -2.553 1 94.88 308 PRO B C 1
ATOM 6319 O O . PRO B 1 308 ? -30.031 -39.844 -1.547 1 94.88 308 PRO B O 1
ATOM 6322 N N . ARG B 1 309 ? -31.875 -39.875 -2.902 1 91.81 309 ARG B N 1
ATOM 6323 C CA . ARG B 1 309 ? -32.594 -40.938 -2.207 1 91.81 309 ARG B CA 1
ATOM 6324 C C . ARG B 1 309 ? -33.094 -42 -3.186 1 91.81 309 ARG B C 1
ATOM 6326 O O . ARG B 1 309 ? -33.094 -41.781 -4.398 1 91.81 309 ARG B O 1
ATOM 6333 N N . GLY B 1 310 ? -33.438 -43.281 -2.695 1 95.12 310 GLY B N 1
ATOM 6334 C CA . GLY B 1 310 ? -34 -44.344 -3.521 1 95.12 310 GLY B CA 1
ATOM 6335 C C . GLY B 1 310 ? -33.156 -44.688 -4.727 1 95.12 310 GLY B C 1
ATOM 6336 O O . GLY B 1 310 ? -31.953 -45 -4.582 1 95.12 310 GLY B O 1
ATOM 6337 N N . GLU B 1 311 ? -33.719 -44.531 -5.84 1 95.19 311 GLU B N 1
ATOM 6338 C CA . GLU B 1 311 ? -33.031 -44.875 -7.086 1 95.19 311 GLU B CA 1
ATOM 6339 C C . GLU B 1 311 ? -31.859 -43.938 -7.355 1 95.19 311 GLU B C 1
ATOM 6341 O O . GLU B 1 311 ? -30.844 -44.344 -7.898 1 95.19 311 GLU B O 1
ATOM 6346 N N . ASP B 1 312 ? -32.031 -42.719 -6.988 1 95.5 312 ASP B N 1
ATOM 6347 C CA . ASP B 1 312 ? -30.969 -41.75 -7.172 1 95.5 312 ASP B CA 1
ATOM 6348 C C . ASP B 1 312 ? -29.75 -42.094 -6.324 1 95.5 312 ASP B C 1
ATOM 6350 O O . ASP B 1 312 ? -28.609 -41.906 -6.762 1 95.5 312 ASP B O 1
ATOM 6354 N N . ARG B 1 313 ? -30.031 -42.562 -5.207 1 96.44 313 ARG B N 1
ATOM 6355 C CA . ARG B 1 313 ? -28.938 -42.969 -4.348 1 96.44 313 ARG B CA 1
ATOM 6356 C C . ARG B 1 313 ? -28.188 -44.156 -4.949 1 96.44 313 ARG B C 1
ATOM 6358 O O . ARG B 1 313 ? -26.953 -44.188 -4.938 1 96.44 313 ARG B O 1
ATOM 6365 N N . LYS B 1 314 ? -28.938 -45.062 -5.441 1 96.69 314 LYS B N 1
ATOM 6366 C CA . LYS B 1 314 ? -28.312 -46.25 -6.07 1 96.69 314 LYS B CA 1
ATOM 6367 C C . LYS B 1 314 ? -27.453 -45.812 -7.258 1 96.69 314 LYS B C 1
ATOM 6369 O O . LYS B 1 314 ? -26.328 -46.312 -7.422 1 96.69 314 LYS B O 1
ATOM 6374 N N . ARG B 1 315 ? -27.969 -44.969 -8 1 97 315 ARG B N 1
ATOM 6375 C CA . ARG B 1 315 ? -27.234 -44.469 -9.156 1 97 315 ARG B CA 1
ATOM 6376 C C . ARG B 1 315 ? -25.984 -43.688 -8.727 1 97 315 ARG B C 1
ATOM 6378 O O . ARG B 1 315 ? -24.938 -43.812 -9.367 1 97 315 ARG B O 1
ATOM 6385 N N . ALA B 1 316 ? -26.156 -42.875 -7.742 1 97.38 316 ALA B N 1
ATOM 6386 C CA . ALA B 1 316 ? -25.016 -42.156 -7.203 1 97.38 316 ALA B CA 1
ATOM 6387 C C . ALA B 1 316 ? -23.938 -43.094 -6.715 1 97.38 316 ALA B C 1
ATOM 6389 O O . ALA B 1 316 ? -22.75 -42.938 -7.035 1 97.38 316 ALA B O 1
ATOM 6390 N N . ASP B 1 317 ? -24.344 -44.094 -6.008 1 97.5 317 ASP B N 1
ATOM 6391 C CA . ASP B 1 317 ? -23.391 -45.062 -5.484 1 97.5 317 ASP B CA 1
ATOM 6392 C C . ASP B 1 317 ? -22.688 -45.812 -6.613 1 97.5 317 ASP B C 1
ATOM 6394 O O . ASP B 1 317 ? -21.5 -46.125 -6.52 1 97.5 317 ASP B O 1
ATOM 6398 N N . GLN B 1 318 ? -23.438 -46.125 -7.57 1 98 318 GLN B N 1
ATOM 6399 C CA . GLN B 1 318 ? -22.844 -46.781 -8.734 1 98 318 GLN B CA 1
ATOM 6400 C C . GLN B 1 318 ? -21.812 -45.875 -9.414 1 98 318 GLN B C 1
ATOM 6402 O O . GLN B 1 318 ? -20.75 -46.344 -9.805 1 98 318 GLN B O 1
ATOM 6407 N N . SER B 1 319 ? -22.156 -44.625 -9.586 1 98.19 319 SER B N 1
ATOM 6408 C CA . SER B 1 319 ? -21.234 -43.656 -10.188 1 98.19 319 SER B CA 1
ATOM 6409 C C . SER B 1 319 ? -19.953 -43.531 -9.367 1 98.19 319 SER B C 1
ATOM 6411 O O . SER B 1 319 ? -18.859 -43.469 -9.93 1 98.19 319 SER B O 1
ATOM 6413 N N . ILE B 1 320 ? -20.094 -43.5 -8.07 1 98.31 320 ILE B N 1
ATOM 6414 C CA . ILE B 1 320 ? -18.938 -43.438 -7.188 1 98.31 320 ILE B CA 1
ATOM 6415 C C . ILE B 1 320 ? -18.062 -44.656 -7.379 1 98.31 320 ILE B C 1
ATOM 6417 O O . ILE B 1 320 ? -16.844 -44.562 -7.543 1 98.31 320 ILE B O 1
ATOM 6421 N N . HIS B 1 321 ? -18.688 -45.781 -7.422 1 98.25 321 HIS B N 1
ATOM 6422 C CA . HIS B 1 321 ? -17.969 -47.062 -7.559 1 98.25 321 HIS B CA 1
ATOM 6423 C C . HIS B 1 321 ? -17.219 -47.094 -8.883 1 98.25 321 HIS B C 1
ATOM 6425 O O . HIS B 1 321 ? -16.031 -47.469 -8.922 1 98.25 321 HIS B O 1
ATOM 6431 N N . LEU B 1 322 ? -17.891 -46.781 -9.945 1 98.5 322 LEU B N 1
ATOM 6432 C CA . LEU B 1 322 ? -17.266 -46.812 -11.266 1 98.5 322 LEU B CA 1
ATOM 6433 C C . LEU B 1 322 ? -16.125 -45.812 -11.367 1 98.5 322 LEU B C 1
ATOM 6435 O O . LEU B 1 322 ? -15.07 -46.125 -11.93 1 98.5 322 LEU B O 1
ATOM 6439 N N . ALA B 1 323 ? -16.344 -44.625 -10.836 1 98.69 323 ALA B N 1
ATOM 6440 C CA . ALA B 1 323 ? -15.281 -43.625 -10.82 1 98.69 323 ALA B CA 1
ATOM 6441 C C . ALA B 1 323 ? -14.047 -44.156 -10.094 1 98.69 323 ALA B C 1
ATOM 6443 O O . ALA B 1 323 ? -12.93 -44.062 -10.609 1 98.69 323 ALA B O 1
ATOM 6444 N N . ILE B 1 324 ? -14.211 -44.719 -8.914 1 98.62 324 ILE B N 1
ATOM 6445 C CA . ILE B 1 324 ? -13.117 -45.25 -8.109 1 98.62 324 ILE B CA 1
ATOM 6446 C C . ILE B 1 324 ? -12.375 -46.312 -8.898 1 98.62 324 ILE B C 1
ATOM 6448 O O . ILE B 1 324 ? -11.148 -46.312 -8.961 1 98.62 324 ILE B O 1
ATOM 6452 N N . CYS B 1 325 ? -13.109 -47.188 -9.539 1 98.56 325 CYS B N 1
ATOM 6453 C CA . CYS B 1 325 ? -12.508 -48.281 -10.305 1 98.56 325 CYS B CA 1
ATOM 6454 C C . CYS B 1 325 ? -11.617 -47.75 -11.414 1 98.56 325 CYS B C 1
ATOM 6456 O O . CYS B 1 325 ? -10.477 -48.188 -11.578 1 98.56 325 CYS B O 1
ATOM 6458 N N . HIS B 1 326 ? -12.109 -46.812 -12.102 1 98.56 326 HIS B N 1
ATOM 6459 C CA . HIS B 1 326 ? -11.352 -46.281 -13.234 1 98.56 326 HIS B CA 1
ATOM 6460 C C . HIS B 1 326 ? -10.172 -45.438 -12.758 1 98.56 326 HIS B C 1
ATOM 6462 O O . HIS B 1 326 ? -9.109 -45.438 -13.391 1 98.56 326 HIS B O 1
ATOM 6468 N N . PHE B 1 327 ? -10.336 -44.688 -11.664 1 98.56 327 PHE B N 1
ATOM 6469 C CA . PHE B 1 327 ? -9.211 -43.938 -11.125 1 98.56 327 PHE B CA 1
ATOM 6470 C C . PHE B 1 327 ? -8.133 -44.875 -10.594 1 98.56 327 PHE B C 1
ATOM 6472 O O . PHE B 1 327 ? -6.941 -44.625 -10.781 1 98.56 327 PHE B O 1
ATOM 6479 N N . LYS B 1 328 ? -8.539 -45.938 -9.945 1 98.25 328 LYS B N 1
ATOM 6480 C CA . LYS B 1 328 ? -7.578 -46.938 -9.484 1 98.25 328 LYS B CA 1
ATOM 6481 C C . LYS B 1 328 ? -6.832 -47.562 -10.648 1 98.25 328 LYS B C 1
ATOM 6483 O O . LYS B 1 328 ? -5.617 -47.75 -10.578 1 98.25 328 LYS B O 1
ATOM 6488 N N . ARG B 1 329 ? -7.59 -47.875 -11.695 1 97.44 329 ARG B N 1
ATOM 6489 C CA . ARG B 1 329 ? -6.953 -48.438 -12.883 1 97.44 329 ARG B CA 1
ATOM 6490 C C . ARG B 1 329 ? -5.953 -47.469 -13.477 1 97.44 329 ARG B C 1
ATOM 6492 O O . ARG B 1 329 ? -4.875 -47.844 -13.93 1 97.44 329 ARG B O 1
ATOM 6499 N N . THR B 1 330 ? -6.348 -46.188 -13.492 1 97 330 THR B N 1
ATOM 6500 C CA . THR B 1 330 ? -5.438 -45.156 -13.953 1 97 330 THR B CA 1
ATOM 6501 C C . THR B 1 330 ? -4.133 -45.188 -13.164 1 97 330 THR B C 1
ATOM 6503 O O . THR B 1 330 ? -3.047 -45.188 -13.75 1 97 330 THR B O 1
ATOM 6506 N N . LEU B 1 331 ? -4.207 -45.281 -11.867 1 96.06 331 LEU B N 1
ATOM 6507 C CA . LEU B 1 331 ? -3.037 -45.25 -10.992 1 96.06 331 LEU B CA 1
ATOM 6508 C C . LEU B 1 331 ? -2.236 -46.531 -11.086 1 96.06 331 LEU B C 1
ATOM 6510 O O . LEU B 1 331 ? -1.023 -46.531 -10.859 1 96.06 331 LEU B O 1
ATOM 6514 N N . GLU B 1 332 ? -2.896 -47.625 -11.422 1 95.19 332 GLU B N 1
ATOM 6515 C CA . GLU B 1 332 ? -2.188 -48.875 -11.68 1 95.19 332 GLU B CA 1
ATOM 6516 C C . GLU B 1 332 ? -1.306 -48.75 -12.922 1 95.19 332 GLU B C 1
ATOM 6518 O O . GLU B 1 332 ? -0.186 -49.281 -12.945 1 95.19 332 GLU B O 1
ATOM 6523 N N . LEU B 1 333 ? -1.844 -48.094 -13.883 1 93 333 LEU B N 1
ATOM 6524 C CA . LEU B 1 333 ? -1.137 -47.969 -15.148 1 93 333 LEU B CA 1
ATOM 6525 C C . LEU B 1 333 ? -0.063 -46.906 -15.062 1 93 333 LEU B C 1
ATOM 6527 O O . LEU B 1 333 ? 1.02 -47.031 -15.633 1 93 333 LEU B O 1
ATOM 6531 N N . LYS B 1 334 ? -0.347 -45.812 -14.367 1 93.69 334 LYS B N 1
ATOM 6532 C CA . LYS B 1 334 ? 0.586 -44.719 -14.172 1 93.69 334 LYS B CA 1
ATOM 6533 C C . LYS B 1 334 ? 0.533 -44.188 -12.734 1 93.69 334 LYS B C 1
ATOM 6535 O O . LYS B 1 334 ? -0.201 -43.25 -12.445 1 93.69 334 LYS B O 1
ATOM 6540 N N . PRO B 1 335 ? 1.358 -44.562 -11.945 1 91.44 335 PRO B N 1
ATOM 6541 C CA . PRO B 1 335 ? 1.335 -44.219 -10.523 1 91.44 335 PRO B CA 1
ATOM 6542 C C . PRO B 1 335 ? 1.658 -42.719 -10.266 1 91.44 335 PRO B C 1
ATOM 6544 O O . PRO B 1 335 ? 1.401 -42.219 -9.18 1 91.44 335 PRO B O 1
ATOM 6547 N N . THR B 1 336 ? 2.152 -42.031 -11.258 1 89.81 336 THR B N 1
ATOM 6548 C CA . THR B 1 336 ? 2.533 -40.625 -11.039 1 89.81 336 THR B CA 1
ATOM 6549 C C . THR B 1 336 ? 1.456 -39.688 -11.562 1 89.81 336 THR B C 1
ATOM 6551 O O . THR B 1 336 ? 1.695 -38.469 -11.711 1 89.81 336 THR B O 1
ATOM 6554 N N . TYR B 1 337 ? 0.319 -40.344 -11.898 1 93.19 337 TYR B N 1
ATOM 6555 C CA . TYR B 1 337 ? -0.781 -39.5 -12.383 1 93.19 337 TYR B CA 1
ATOM 6556 C C . TYR B 1 337 ? -1.386 -38.688 -11.242 1 93.19 337 TYR B C 1
ATOM 6558 O O . TYR B 1 337 ? -2.35 -39.125 -10.602 1 93.19 337 TYR B O 1
ATOM 6566 N N . VAL B 1 338 ? -0.987 -37.531 -11.039 1 92.69 338 VAL B N 1
ATOM 6567 C CA . VAL B 1 338 ? -1.196 -36.688 -9.844 1 92.69 338 VAL B CA 1
ATOM 6568 C C . VAL B 1 338 ? -2.689 -36.438 -9.648 1 92.69 338 VAL B C 1
ATOM 6570 O O . VAL B 1 338 ? -3.23 -36.719 -8.57 1 92.69 338 VAL B O 1
ATOM 6573 N N . MET B 1 339 ? -3.396 -36.062 -10.703 1 92.81 339 MET B N 1
ATOM 6574 C CA . MET B 1 339 ? -4.789 -35.625 -10.586 1 92.81 339 MET B CA 1
ATOM 6575 C C . MET B 1 339 ? -5.688 -36.812 -10.242 1 92.81 339 MET B C 1
ATOM 6577 O O . MET B 1 339 ? -6.77 -36.656 -9.68 1 92.81 339 MET B O 1
ATOM 6581 N N . ALA B 1 340 ? -5.23 -38 -10.523 1 96.62 340 ALA B N 1
ATOM 6582 C CA . ALA B 1 340 ? -6.02 -39.188 -10.203 1 96.62 340 ALA B CA 1
ATOM 6583 C C . ALA B 1 340 ? -6.086 -39.438 -8.695 1 96.62 340 ALA B C 1
ATOM 6585 O O . ALA B 1 340 ? -7.094 -39.906 -8.18 1 96.62 340 ALA B O 1
ATOM 6586 N N . TYR B 1 341 ? -5.039 -39.031 -7.988 1 96.81 341 TYR B N 1
ATOM 6587 C CA . TYR B 1 341 ? -5.043 -39.125 -6.535 1 96.81 341 TYR B CA 1
ATOM 6588 C C . TYR B 1 341 ? -6.059 -38.188 -5.918 1 96.81 341 TYR B C 1
ATOM 6590 O O . TYR B 1 341 ? -6.754 -38.531 -4.961 1 96.81 341 TYR B O 1
ATOM 6598 N N . VAL B 1 342 ? -6.168 -37.062 -6.492 1 95.38 342 VAL B N 1
ATOM 6599 C CA . VAL B 1 342 ? -7.086 -36.031 -5.98 1 95.38 342 VAL B CA 1
ATOM 6600 C C . VAL B 1 342 ? -8.531 -36.5 -6.188 1 95.38 342 VAL B C 1
ATOM 6602 O O . VAL B 1 342 ? -9.336 -36.469 -5.254 1 95.38 342 VAL B O 1
ATOM 6605 N N . THR B 1 343 ? -8.805 -36.844 -7.398 1 96.62 343 THR B N 1
ATOM 6606 C CA . THR B 1 343 ? -10.172 -37.25 -7.727 1 96.62 343 THR B CA 1
ATOM 6607 C C . THR B 1 343 ? -10.555 -38.5 -6.98 1 96.62 343 THR B C 1
ATOM 6609 O O . THR B 1 343 ? -11.703 -38.656 -6.551 1 96.62 343 THR B O 1
ATOM 6612 N N . LEU B 1 344 ? -9.57 -39.406 -6.812 1 98.06 344 LEU B N 1
ATOM 6613 C CA . LEU B 1 344 ? -9.812 -40.625 -6.035 1 98.06 344 LEU B CA 1
ATOM 6614 C C . LEU B 1 344 ? -10.133 -40.25 -4.582 1 98.06 344 LEU B C 1
ATOM 6616 O O . LEU B 1 344 ? -11.07 -40.812 -4 1 98.06 344 LEU B O 1
ATOM 6620 N N . ALA B 1 345 ? -9.359 -39.344 -3.986 1 97.75 345 ALA B N 1
ATOM 6621 C CA . ALA B 1 345 ? -9.625 -38.875 -2.625 1 97.75 345 ALA B CA 1
ATOM 6622 C C . ALA B 1 345 ? -11.031 -38.312 -2.504 1 97.75 345 ALA B C 1
ATOM 6624 O O . ALA B 1 345 ? -11.742 -38.594 -1.539 1 97.75 345 ALA B O 1
ATOM 6625 N N . GLU B 1 346 ? -11.477 -37.594 -3.465 1 96.75 346 GLU B N 1
ATOM 6626 C CA . GLU B 1 346 ? -12.797 -36.969 -3.461 1 96.75 346 GLU B CA 1
ATOM 6627 C C . GLU B 1 346 ? -13.898 -38.031 -3.498 1 96.75 346 GLU B C 1
ATOM 6629 O O . GLU B 1 346 ? -14.93 -37.875 -2.836 1 96.75 346 GLU B O 1
ATOM 6634 N N . MET B 1 347 ? -13.68 -39.062 -4.227 1 98.06 347 MET B N 1
ATOM 6635 C CA . MET B 1 347 ? -14.672 -40.125 -4.281 1 98.06 347 MET B CA 1
ATOM 6636 C C . MET B 1 347 ? -14.727 -40.875 -2.957 1 98.06 347 MET B C 1
ATOM 6638 O O . MET B 1 347 ? -15.797 -41.281 -2.516 1 98.06 347 MET B O 1
ATOM 6642 N N . TYR B 1 348 ? -13.555 -41.062 -2.35 1 98.19 348 TYR B N 1
ATOM 6643 C CA . TYR B 1 348 ? -13.531 -41.688 -1.039 1 98.19 348 TYR B CA 1
ATOM 6644 C C . TYR B 1 348 ? -14.273 -40.844 -0.008 1 98.19 348 TYR B C 1
ATOM 6646 O O . TYR B 1 348 ? -14.93 -41.375 0.887 1 98.19 348 TYR B O 1
ATOM 6654 N N . ILE B 1 349 ? -14.164 -39.562 -0.116 1 97.12 349 ILE B N 1
ATOM 6655 C CA . ILE B 1 349 ? -14.898 -38.656 0.761 1 97.12 349 ILE B CA 1
ATOM 6656 C C . ILE B 1 349 ? -16.406 -38.875 0.577 1 97.12 349 ILE B C 1
ATOM 6658 O O . ILE B 1 349 ? -17.141 -38.969 1.555 1 97.12 349 ILE B O 1
ATOM 6662 N N . GLU B 1 350 ? -16.812 -39 -0.73 1 95.69 350 GLU B N 1
ATOM 6663 C CA . GLU B 1 350 ? -18.234 -39.219 -1.04 1 95.69 350 GLU B CA 1
ATOM 6664 C C . GLU B 1 350 ? -18.734 -40.531 -0.419 1 95.69 350 GLU B C 1
ATOM 6666 O O . GLU B 1 350 ? -19.906 -40.625 -0.069 1 95.69 350 GLU B O 1
ATOM 6671 N N . LYS B 1 351 ? -17.844 -41.469 -0.214 1 95.12 351 LYS B N 1
ATOM 6672 C CA . LYS B 1 351 ? -18.188 -42.75 0.387 1 95.12 351 LYS B CA 1
ATOM 6673 C C . LYS B 1 351 ? -17.969 -42.75 1.897 1 95.12 351 LYS B C 1
ATOM 6675 O O . LYS B 1 351 ? -18.062 -43.781 2.561 1 95.12 351 LYS B O 1
ATOM 6680 N N . ASN B 1 352 ? -17.531 -41.625 2.459 1 95 352 ASN B N 1
ATOM 6681 C CA . ASN B 1 352 ? -17.234 -41.438 3.875 1 95 352 ASN B CA 1
ATOM 6682 C C . ASN B 1 352 ? -16.062 -42.281 4.332 1 95 352 ASN B C 1
ATOM 6684 O O . ASN B 1 352 ? -16.047 -42.781 5.465 1 95 352 ASN B O 1
ATOM 6688 N N . GLN B 1 353 ? -15.219 -42.594 3.4 1 97.44 353 GLN B N 1
ATOM 6689 C CA . GLN B 1 353 ? -13.961 -43.25 3.709 1 97.44 353 GLN B CA 1
ATOM 6690 C C . GLN B 1 353 ? -12.82 -42.25 3.869 1 97.44 353 GLN B C 1
ATOM 6692 O O . GLN B 1 353 ? -11.953 -42.156 3 1 97.44 353 GLN B O 1
ATOM 6697 N N . LEU B 1 354 ? -12.734 -41.594 4.887 1 97.5 354 LEU B N 1
ATOM 6698 C CA . LEU B 1 354 ? -11.875 -40.438 5.109 1 97.5 354 LEU B CA 1
ATOM 6699 C C . LEU B 1 354 ? -10.422 -40.844 5.254 1 97.5 354 LEU B C 1
ATOM 6701 O O . LEU B 1 354 ? -9.516 -40.125 4.879 1 97.5 354 LEU B O 1
ATOM 6705 N N . LYS B 1 355 ? -10.227 -42.031 5.828 1 97.75 355 LYS B N 1
ATOM 6706 C CA . LYS B 1 355 ? -8.852 -42.5 5.961 1 97.75 355 LYS B CA 1
ATOM 6707 C C . LYS B 1 355 ? -8.211 -42.719 4.594 1 97.75 355 LYS B C 1
ATOM 6709 O O . LYS B 1 355 ? -7.074 -42.281 4.367 1 97.75 355 LYS B O 1
ATOM 6714 N N . GLU B 1 356 ? -8.906 -43.406 3.721 1 97.62 356 GLU B N 1
ATOM 6715 C CA . GLU B 1 356 ? -8.406 -43.625 2.365 1 97.62 356 GLU B CA 1
ATOM 6716 C C . GLU B 1 356 ? -8.188 -42.281 1.646 1 97.62 356 GLU B C 1
ATOM 6718 O O . GLU B 1 356 ? -7.215 -42.125 0.902 1 97.62 356 GLU B O 1
ATOM 6723 N N . ALA B 1 357 ? -9.148 -41.375 1.824 1 98.06 357 ALA B N 1
ATOM 6724 C CA . ALA B 1 357 ? -8.984 -40.031 1.244 1 98.06 357 ALA B CA 1
ATOM 6725 C C . ALA B 1 357 ? -7.707 -39.375 1.749 1 98.06 357 ALA B C 1
ATOM 6727 O O . ALA B 1 357 ? -6.914 -38.875 0.957 1 98.06 357 ALA B O 1
ATOM 6728 N N . GLU B 1 358 ? -7.484 -39.406 3.061 1 97.69 358 GLU B N 1
ATOM 6729 C CA . GLU B 1 358 ? -6.289 -38.844 3.68 1 97.69 358 GLU B CA 1
ATOM 6730 C C . GLU B 1 358 ? -5.02 -39.469 3.121 1 97.69 358 GLU B C 1
ATOM 6732 O O . GLU B 1 358 ? -4.039 -38.781 2.848 1 97.69 358 GLU B O 1
ATOM 6737 N N . ASP B 1 359 ? -5.09 -40.75 2.984 1 97.62 359 ASP B N 1
ATOM 6738 C CA . ASP B 1 359 ? -3.932 -41.469 2.463 1 97.62 359 ASP B CA 1
ATOM 6739 C C . ASP B 1 359 ? -3.557 -40.969 1.068 1 97.62 359 ASP B C 1
ATOM 6741 O O . ASP B 1 359 ? -2.373 -40.844 0.755 1 97.62 359 ASP B O 1
ATOM 6745 N N . ASN B 1 360 ? -4.48 -40.812 0.239 1 97.62 360 ASN B N 1
ATOM 6746 C CA . ASN B 1 360 ? -4.227 -40.312 -1.106 1 97.62 360 ASN B CA 1
ATOM 6747 C C . ASN B 1 360 ? -3.646 -38.906 -1.077 1 97.62 360 ASN B C 1
ATOM 6749 O O . ASN B 1 360 ? -2.707 -38.594 -1.812 1 97.62 360 ASN B O 1
ATOM 6753 N N . PHE B 1 361 ? -4.195 -38.031 -0.246 1 97.38 361 PHE B N 1
ATOM 6754 C CA . PHE B 1 361 ? -3.66 -36.688 -0.139 1 97.38 361 PHE B CA 1
ATOM 6755 C C . PHE B 1 361 ? -2.227 -36.688 0.376 1 97.38 361 PHE B C 1
ATOM 6757 O O . PHE B 1 361 ? -1.384 -35.938 -0.083 1 97.38 361 PHE B O 1
ATOM 6764 N N . GLN B 1 362 ? -1.988 -37.562 1.329 1 96.75 362 GLN B N 1
ATOM 6765 C CA . GLN B 1 362 ? -0.636 -37.656 1.868 1 96.75 362 GLN B CA 1
ATOM 6766 C C . GLN B 1 362 ? 0.349 -38.125 0.802 1 96.75 362 GLN B C 1
ATOM 6768 O O . GLN B 1 362 ? 1.48 -37.656 0.736 1 96.75 362 GLN B O 1
ATOM 6773 N N . LYS B 1 363 ? -0.078 -39.062 -0.009 1 95.25 363 LYS B N 1
ATOM 6774 C CA . LYS B 1 363 ? 0.765 -39.5 -1.121 1 95.25 363 LYS B CA 1
ATOM 6775 C C . LYS B 1 363 ? 1.086 -38.312 -2.051 1 95.25 363 LYS B C 1
ATOM 6777 O O . LYS B 1 363 ? 2.229 -38.156 -2.484 1 95.25 363 LYS B O 1
ATOM 6782 N N . LEU B 1 364 ? 0.095 -37.531 -2.305 1 94.81 364 LEU B N 1
ATOM 6783 C CA . LEU B 1 364 ? 0.25 -36.344 -3.172 1 94.81 364 LEU B CA 1
ATOM 6784 C C . LEU B 1 364 ? 1.236 -35.344 -2.574 1 94.81 364 LEU B C 1
ATOM 6786 O O . LEU B 1 364 ? 2.117 -34.844 -3.273 1 94.81 364 LEU B O 1
ATOM 6790 N N . LEU B 1 365 ? 1.058 -35.094 -1.301 1 94.75 365 LEU B N 1
ATOM 6791 C CA . LEU B 1 365 ? 1.868 -34.094 -0.625 1 94.75 365 LEU B CA 1
ATOM 6792 C C . LEU B 1 365 ? 3.326 -34.531 -0.542 1 94.75 365 LEU B C 1
ATOM 6794 O O . LEU B 1 365 ? 4.227 -33.688 -0.423 1 94.75 365 LEU B O 1
ATOM 6798 N N . ASN B 1 366 ? 3.609 -35.812 -0.695 1 93.31 366 ASN B N 1
ATOM 6799 C CA . ASN B 1 366 ? 4.965 -36.344 -0.608 1 93.31 366 ASN B CA 1
ATOM 6800 C C . ASN B 1 366 ? 5.59 -36.531 -1.99 1 93.31 366 ASN B C 1
ATOM 6802 O O . ASN B 1 366 ? 6.758 -36.875 -2.105 1 93.31 366 ASN B O 1
ATOM 6806 N N . MET B 1 367 ? 4.816 -36.312 -3.021 1 90.88 367 MET B N 1
ATOM 6807 C CA . MET B 1 367 ? 5.352 -36.406 -4.375 1 90.88 367 MET B CA 1
ATOM 6808 C C . MET B 1 367 ? 6.297 -35.25 -4.672 1 90.88 367 MET B C 1
ATOM 6810 O O . MET B 1 367 ? 6.055 -34.125 -4.238 1 90.88 367 MET B O 1
ATOM 6814 N N . SER B 1 368 ? 7.324 -35.531 -5.379 1 85.44 368 SER B N 1
ATOM 6815 C CA . SER B 1 368 ? 8.32 -34.5 -5.707 1 85.44 368 SER B CA 1
ATOM 6816 C C . SER B 1 368 ? 8.133 -34 -7.133 1 85.44 368 SER B C 1
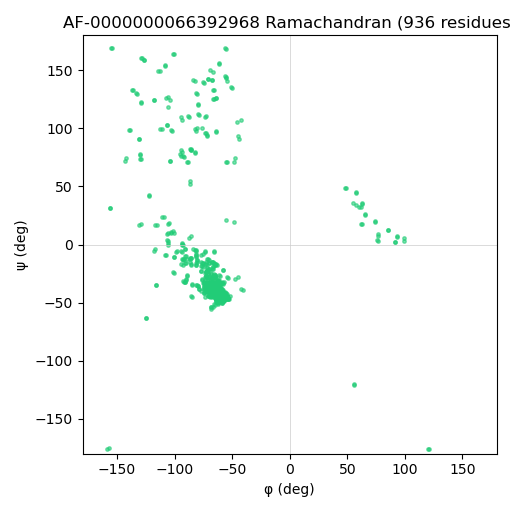ATOM 6818 O O . SER B 1 368 ? 7.434 -34.625 -7.938 1 85.44 368 SER B O 1
ATOM 6820 N N . ASN B 1 369 ? 8.68 -32.906 -7.504 1 81.12 369 ASN B N 1
ATOM 6821 C CA . ASN B 1 369 ? 8.797 -32.312 -8.836 1 81.12 369 ASN B CA 1
ATOM 6822 C C . ASN B 1 369 ? 7.426 -31.984 -9.422 1 81.12 369 ASN B C 1
ATOM 6824 O O . ASN B 1 369 ? 7.18 -32.219 -10.609 1 81.12 369 ASN B O 1
ATOM 6828 N N . LEU B 1 370 ? 6.508 -31.578 -8.555 1 88.5 370 LEU B N 1
ATOM 6829 C CA . LEU B 1 370 ? 5.203 -31.141 -9.039 1 88.5 370 LEU B CA 1
ATOM 6830 C C . LEU B 1 370 ? 5.25 -29.688 -9.508 1 88.5 370 LEU B C 1
ATOM 6832 O O . LEU B 1 370 ? 5.98 -28.875 -8.938 1 88.5 370 LEU B O 1
ATOM 6836 N N . GLU B 1 371 ? 4.578 -29.453 -10.555 1 85.44 371 GLU B N 1
ATOM 6837 C CA . GLU B 1 371 ? 4.473 -28.078 -11.031 1 85.44 371 GLU B CA 1
ATOM 6838 C C . GLU B 1 371 ? 3.791 -27.188 -10 1 85.44 371 GLU B C 1
ATOM 6840 O O . GLU B 1 371 ? 2.951 -27.656 -9.227 1 85.44 371 GLU B O 1
ATOM 6845 N N . ASP B 1 372 ? 4.07 -25.875 -10.062 1 87.75 372 ASP B N 1
ATOM 6846 C CA . ASP B 1 372 ? 3.596 -24.906 -9.078 1 87.75 372 ASP B CA 1
ATOM 6847 C C . ASP B 1 372 ? 2.07 -24.844 -9.062 1 87.75 372 ASP B C 1
ATOM 6849 O O . ASP B 1 372 ? 1.453 -24.844 -7.996 1 87.75 372 ASP B O 1
ATOM 6853 N N . HIS B 1 373 ? 1.503 -24.812 -10.242 1 86.81 373 HIS B N 1
ATOM 6854 C CA . HIS B 1 373 ? 0.053 -24.656 -10.297 1 86.81 373 HIS B CA 1
ATOM 6855 C C . HIS B 1 373 ? -0.653 -25.891 -9.742 1 86.81 373 HIS B C 1
ATOM 6857 O O . HIS B 1 373 ? -1.72 -25.781 -9.133 1 86.81 373 HIS B O 1
ATOM 6863 N N . ILE B 1 374 ? -0.092 -27.078 -9.906 1 89.12 374 ILE B N 1
ATOM 6864 C CA . ILE B 1 374 ? -0.657 -28.312 -9.375 1 89.12 374 ILE B CA 1
ATOM 6865 C C . ILE B 1 374 ? -0.518 -28.328 -7.855 1 89.12 374 ILE B C 1
ATOM 6867 O O . ILE B 1 374 ? -1.447 -28.719 -7.148 1 89.12 374 ILE B O 1
ATOM 6871 N N . GLN B 1 375 ? 0.613 -27.859 -7.406 1 91.81 375 GLN B N 1
ATOM 6872 C CA . GLN B 1 375 ? 0.834 -27.781 -5.969 1 91.81 375 GLN B CA 1
ATOM 6873 C C . GLN B 1 375 ? -0.195 -26.875 -5.297 1 91.81 375 GLN B C 1
ATOM 6875 O O . GLN B 1 375 ? -0.733 -27.219 -4.238 1 91.81 375 GLN B O 1
ATOM 6880 N N . GLN B 1 376 ? -0.396 -25.75 -5.93 1 92.75 376 GLN B N 1
ATOM 6881 C CA . GLN B 1 376 ? -1.384 -24.812 -5.406 1 92.75 376 GLN B CA 1
ATOM 6882 C C . GLN B 1 376 ? -2.76 -25.469 -5.301 1 92.75 376 GLN B C 1
ATOM 6884 O O . GLN B 1 376 ? -3.438 -25.328 -4.281 1 92.75 376 GLN B O 1
ATOM 6889 N N . GLU B 1 377 ? -3.107 -26.188 -6.328 1 91.62 377 GLU B N 1
ATOM 6890 C CA . GLU B 1 377 ? -4.398 -26.875 -6.355 1 91.62 377 GLU B CA 1
ATOM 6891 C C . GLU B 1 377 ? -4.477 -27.938 -5.273 1 91.62 377 GLU B C 1
ATOM 6893 O O . GLU B 1 377 ? -5.5 -28.078 -4.602 1 91.62 377 GLU B O 1
ATOM 6898 N N . ILE B 1 378 ? -3.404 -28.688 -5.105 1 94.19 378 ILE B N 1
ATOM 6899 C CA . ILE B 1 378 ? -3.354 -29.75 -4.113 1 94.19 378 ILE B CA 1
ATOM 6900 C C . ILE B 1 378 ? -3.525 -29.156 -2.713 1 94.19 378 ILE B C 1
ATOM 6902 O O . ILE B 1 378 ? -4.324 -29.656 -1.918 1 94.19 378 ILE B O 1
ATOM 6906 N N . HIS B 1 379 ? -2.82 -28.141 -2.422 1 95.56 379 HIS B N 1
ATOM 6907 C CA . HIS B 1 379 ? -2.92 -27.5 -1.112 1 95.56 379 HIS B CA 1
ATOM 6908 C C . HIS B 1 379 ? -4.324 -26.969 -0.869 1 95.56 379 HIS B C 1
ATOM 6910 O O . HIS B 1 379 ? -4.855 -27.078 0.24 1 95.56 379 HIS B O 1
ATOM 6916 N N . PHE B 1 380 ? -4.934 -26.438 -1.836 1 96.06 380 PHE B N 1
ATOM 6917 C CA . PHE B 1 380 ? -6.289 -25.922 -1.702 1 96.06 380 PHE B CA 1
ATOM 6918 C C . PHE B 1 380 ? -7.273 -27.047 -1.404 1 96.06 380 PHE B C 1
ATOM 6920 O O . PHE B 1 380 ? -8.039 -26.969 -0.439 1 96.06 380 PHE B O 1
ATOM 6927 N N . ARG B 1 381 ? -7.207 -28.062 -2.24 1 95.75 381 ARG B N 1
ATOM 6928 C CA . ARG B 1 381 ? -8.148 -29.156 -2.094 1 95.75 381 ARG B CA 1
ATOM 6929 C C . ARG B 1 381 ? -7.926 -29.906 -0.778 1 95.75 381 ARG B C 1
ATOM 6931 O O . ARG B 1 381 ? -8.891 -30.312 -0.12 1 95.75 381 ARG B O 1
ATOM 6938 N N . TYR B 1 382 ? -6.656 -30.078 -0.423 1 97.31 382 TYR B N 1
ATOM 6939 C CA . TYR B 1 382 ? -6.367 -30.703 0.865 1 97.31 382 TYR B CA 1
ATOM 6940 C C . TYR B 1 382 ? -6.812 -29.797 2.014 1 97.31 382 TYR B C 1
ATOM 6942 O O . TYR B 1 382 ? -7.301 -30.281 3.037 1 97.31 382 TYR B O 1
ATOM 6950 N N . GLY B 1 383 ? -6.621 -28.484 1.874 1 97.44 383 GLY B N 1
ATOM 6951 C CA . GLY B 1 383 ? -7.145 -27.547 2.865 1 97.44 383 GLY B CA 1
ATOM 6952 C C . GLY B 1 383 ? -8.648 -27.672 3.055 1 97.44 383 GLY B C 1
ATOM 6953 O O . GLY B 1 383 ? -9.133 -27.688 4.188 1 97.44 383 GLY B O 1
ATOM 6954 N N . ASN B 1 384 ? -9.352 -27.766 1.965 1 96.81 384 ASN B N 1
ATOM 6955 C CA . ASN B 1 384 ? -10.797 -27.969 2.029 1 96.81 384 ASN B CA 1
ATOM 6956 C C . ASN B 1 384 ? -11.148 -29.266 2.756 1 96.81 384 ASN B C 1
ATOM 6958 O O . ASN B 1 384 ? -12.086 -29.297 3.559 1 96.81 384 ASN B O 1
ATOM 6962 N N . PHE B 1 385 ? -10.422 -30.328 2.473 1 97.62 385 PHE B N 1
ATOM 6963 C CA . PHE B 1 385 ? -10.625 -31.609 3.129 1 97.62 385 PHE B CA 1
ATOM 6964 C C . PHE B 1 385 ? -10.43 -31.484 4.637 1 97.62 385 PHE B C 1
ATOM 6966 O O . PHE B 1 385 ? -11.242 -31.984 5.414 1 97.62 385 PHE B O 1
ATOM 6973 N N . GLN B 1 386 ? -9.391 -30.766 5.027 1 97.69 386 GLN B N 1
ATOM 6974 C CA . GLN B 1 386 ? -9.102 -30.562 6.441 1 97.69 386 GLN B CA 1
ATOM 6975 C C . GLN B 1 386 ? -10.203 -29.75 7.113 1 97.69 386 GLN B C 1
ATOM 6977 O O . GLN B 1 386 ? -10.656 -30.078 8.211 1 97.69 386 GLN B O 1
ATOM 6982 N N . GLN B 1 387 ? -10.672 -28.734 6.441 1 96.31 387 GLN B N 1
ATOM 6983 C CA . GLN B 1 387 ? -11.648 -27.812 7.016 1 96.31 387 GLN B CA 1
ATOM 6984 C C . GLN B 1 387 ? -13.016 -28.469 7.156 1 96.31 387 GLN B C 1
ATOM 6986 O O . GLN B 1 387 ? -13.617 -28.438 8.234 1 96.31 387 GLN B O 1
ATOM 6991 N N . TYR B 1 388 ? -13.461 -29.172 6.184 1 95.62 388 TYR B N 1
ATOM 6992 C CA . TYR B 1 388 ? -14.859 -29.562 6.129 1 95.62 388 TYR B CA 1
ATOM 6993 C C . TYR B 1 388 ? -15.047 -31.016 6.574 1 95.62 388 TYR B C 1
ATOM 6995 O O . TYR B 1 388 ? -16.109 -31.375 7.09 1 95.62 388 TYR B O 1
ATOM 7003 N N . TYR B 1 389 ? -14.039 -31.797 6.473 1 96.19 389 TYR B N 1
ATOM 7004 C CA . TYR B 1 389 ? -14.25 -33.219 6.75 1 96.19 389 TYR B CA 1
ATOM 7005 C C . TYR B 1 389 ? -13.445 -33.656 7.973 1 96.19 389 TYR B C 1
ATOM 7007 O O . TYR B 1 389 ? -13.898 -34.5 8.75 1 96.19 389 TYR B O 1
ATOM 7015 N N . LYS B 1 390 ? -12.289 -33.062 8.102 1 96.12 390 LYS B N 1
ATOM 7016 C CA . LYS B 1 390 ? -11.516 -33.344 9.305 1 96.12 390 LYS B CA 1
ATOM 7017 C C . LYS B 1 390 ? -11.797 -32.312 10.398 1 96.12 390 LYS B C 1
ATOM 7019 O O . LYS B 1 390 ? -11.359 -32.469 11.539 1 96.12 390 LYS B O 1
ATOM 7024 N N . LYS B 1 391 ? -12.477 -31.172 10.086 1 95 391 LYS B N 1
ATOM 7025 C CA . LYS B 1 391 ? -12.883 -30.125 11.008 1 95 391 LYS B CA 1
ATOM 7026 C C . LYS B 1 391 ? -11.68 -29.5 11.711 1 95 391 LYS B C 1
ATOM 7028 O O . LYS B 1 391 ? -11.727 -29.234 12.914 1 95 391 LYS B O 1
ATOM 7033 N N . SER B 1 392 ? -10.633 -29.484 10.992 1 95.81 392 SER B N 1
ATOM 7034 C CA . SER B 1 392 ? -9.438 -28.812 11.492 1 95.81 392 SER B CA 1
ATOM 7035 C C . SER B 1 392 ? -9.195 -27.5 10.773 1 95.81 392 SER B C 1
ATOM 7037 O O . SER B 1 392 ? -8.641 -27.469 9.68 1 95.81 392 SER B O 1
ATOM 7039 N N . GLU B 1 393 ? -9.508 -26.453 11.414 1 94.12 393 GLU B N 1
ATOM 7040 C CA . GLU B 1 393 ? -9.328 -25.125 10.812 1 94.12 393 GLU B CA 1
ATOM 7041 C C . GLU B 1 393 ? -7.848 -24.766 10.727 1 94.12 393 GLU B C 1
ATOM 7043 O O . GLU B 1 393 ? -7.418 -24.125 9.758 1 94.12 393 GLU B O 1
ATOM 7048 N N . GLU B 1 394 ? -7.086 -25.188 11.695 1 94.69 394 GLU B N 1
ATOM 7049 C CA . GLU B 1 394 ? -5.66 -24.875 11.719 1 94.69 394 GLU B CA 1
ATOM 7050 C C . GLU B 1 394 ? -4.93 -25.516 10.555 1 94.69 394 GLU B C 1
ATOM 7052 O O . GLU B 1 394 ? -4.133 -24.875 9.867 1 94.69 394 GLU B O 1
ATOM 7057 N N . ALA B 1 395 ? -5.238 -26.781 10.359 1 96.5 395 ALA B N 1
ATOM 7058 C CA . ALA B 1 395 ? -4.621 -27.484 9.234 1 96.5 395 ALA B CA 1
ATOM 7059 C C . ALA B 1 395 ? -5.066 -26.891 7.906 1 96.5 395 ALA B C 1
ATOM 7061 O O . ALA B 1 395 ? -4.273 -26.797 6.965 1 96.5 395 ALA B O 1
ATOM 7062 N N . ALA B 1 396 ? -6.297 -26.516 7.805 1 97.44 396 ALA B N 1
ATOM 7063 C CA . ALA B 1 396 ? -6.812 -25.891 6.594 1 97.44 396 ALA B CA 1
ATOM 7064 C C . ALA B 1 396 ? -6.062 -24.594 6.289 1 97.44 396 ALA B C 1
ATOM 7066 O O . ALA B 1 396 ? -5.594 -24.391 5.164 1 97.44 396 ALA B O 1
ATOM 7067 N N . ILE B 1 397 ? -5.934 -23.766 7.348 1 97.19 397 ILE B N 1
ATOM 7068 C CA . ILE B 1 397 ? -5.242 -22.484 7.191 1 97.19 397 ILE B CA 1
ATOM 7069 C C . ILE B 1 397 ? -3.811 -22.734 6.719 1 97.19 397 ILE B C 1
ATOM 7071 O O . ILE B 1 397 ? -3.328 -22.062 5.805 1 97.19 397 ILE B O 1
ATOM 7075 N N . THR B 1 398 ? -3.143 -23.688 7.309 1 97.88 398 THR B N 1
ATOM 7076 C CA . THR B 1 398 ? -1.772 -24.031 6.938 1 97.88 398 THR B CA 1
ATOM 7077 C C . THR B 1 398 ? -1.673 -24.312 5.445 1 97.88 398 THR B C 1
ATOM 7079 O O . THR B 1 398 ? -0.803 -23.766 4.758 1 97.88 398 THR B O 1
ATOM 7082 N N . HIS B 1 399 ? -2.568 -25.047 4.953 1 97.56 399 HIS B N 1
ATOM 7083 C CA . HIS B 1 399 ? -2.469 -25.469 3.561 1 97.56 399 HIS B CA 1
ATOM 7084 C C . HIS B 1 399 ? -2.957 -24.375 2.615 1 97.56 399 HIS B C 1
ATOM 7086 O O . HIS B 1 399 ? -2.439 -24.234 1.505 1 97.56 399 HIS B O 1
ATOM 7092 N N . TYR B 1 400 ? -3.986 -23.594 3.01 1 97.19 400 TYR B N 1
ATOM 7093 C CA . TYR B 1 400 ? -4.34 -22.422 2.203 1 97.19 400 TYR B CA 1
ATOM 7094 C C . TYR B 1 400 ? -3.15 -21.484 2.059 1 97.19 400 TYR B C 1
ATOM 7096 O O . TYR B 1 400 ? -2.863 -21 0.96 1 97.19 400 TYR B O 1
ATOM 7104 N N . LEU B 1 401 ? -2.443 -21.312 3.166 1 97.19 401 LEU B N 1
ATOM 7105 C CA . LEU B 1 401 ? -1.288 -20.422 3.154 1 97.19 401 LEU B CA 1
ATOM 7106 C C . LEU B 1 401 ? -0.175 -20.984 2.277 1 97.19 401 LEU B C 1
ATOM 7108 O O . LEU B 1 401 ? 0.427 -20.25 1.485 1 97.19 401 LEU B O 1
ATOM 7112 N N . LYS B 1 402 ? 0.116 -22.266 2.369 1 95.75 402 LYS B N 1
ATOM 7113 C CA . LYS B 1 402 ? 1.126 -22.891 1.525 1 95.75 402 LYS B CA 1
ATOM 7114 C C . LYS B 1 402 ? 0.796 -22.703 0.046 1 95.75 402 LYS B C 1
ATOM 7116 O O . LYS B 1 402 ? 1.682 -22.422 -0.761 1 95.75 402 LYS B O 1
ATOM 7121 N N . GLY B 1 403 ? -0.45 -22.891 -0.29 1 94.75 403 GLY B N 1
ATOM 7122 C CA . GLY B 1 403 ? -0.879 -22.703 -1.665 1 94.75 403 GLY B CA 1
ATOM 7123 C C . GLY B 1 403 ? -0.695 -21.281 -2.15 1 94.75 403 GLY B C 1
ATOM 7124 O O . GLY B 1 403 ? -0.254 -21.047 -3.279 1 94.75 403 GLY B O 1
ATOM 7125 N N . LEU B 1 404 ? -0.98 -20.297 -1.279 1 94.88 404 LEU B N 1
ATOM 7126 C CA . LEU B 1 404 ? -0.934 -18.891 -1.661 1 94.88 404 LEU B CA 1
ATOM 7127 C C . LEU B 1 404 ? 0.505 -18.391 -1.726 1 94.88 404 LEU B C 1
ATOM 7129 O O . LEU B 1 404 ? 0.788 -17.375 -2.369 1 94.88 404 LEU B O 1
ATOM 7133 N N . LYS B 1 405 ? 1.426 -18.984 -1.071 1 93.25 405 LYS B N 1
ATOM 7134 C CA . LYS B 1 405 ? 2.83 -18.594 -1.074 1 93.25 405 LYS B CA 1
ATOM 7135 C C . LYS B 1 405 ? 3.52 -19.016 -2.367 1 93.25 405 LYS B C 1
ATOM 7137 O O . LYS B 1 405 ? 4.602 -18.516 -2.691 1 93.25 405 LYS B O 1
ATOM 7142 N N . ILE B 1 406 ? 2.855 -19.969 -3.045 1 91.38 406 ILE B N 1
ATOM 7143 C CA . ILE B 1 406 ? 3.352 -20.328 -4.371 1 91.38 406 ILE B CA 1
ATOM 7144 C C . ILE B 1 406 ? 3.018 -19.203 -5.359 1 91.38 406 ILE B C 1
ATOM 7146 O O . ILE B 1 406 ? 1.844 -18.953 -5.637 1 91.38 406 ILE B O 1
ATOM 7150 N N . GLU B 1 407 ? 4.047 -18.516 -5.785 1 84.62 407 GLU B N 1
ATOM 7151 C CA . GLU B 1 407 ? 3.848 -17.344 -6.629 1 84.62 407 GLU B CA 1
ATOM 7152 C C . GLU B 1 407 ? 3.646 -17.75 -8.086 1 84.62 407 GLU B C 1
ATOM 7154 O O . GLU B 1 407 ? 4.613 -17.875 -8.844 1 84.62 407 GLU B O 1
ATOM 7159 N N . VAL B 1 408 ? 2.512 -18.156 -8.406 1 80.56 408 VAL B N 1
ATOM 7160 C CA . VAL B 1 408 ? 2.18 -18.469 -9.797 1 80.56 408 VAL B CA 1
ATOM 7161 C C . VAL B 1 408 ? 0.838 -17.844 -10.156 1 80.56 408 VAL B C 1
ATOM 7163 O O . VAL B 1 408 ? -0.075 -17.781 -9.328 1 80.56 408 VAL B O 1
ATOM 7166 N N . THR B 1 409 ? 0.929 -17.203 -11.242 1 72.94 409 THR B N 1
ATOM 7167 C CA . THR B 1 409 ? -0.334 -16.656 -11.734 1 72.94 409 THR B CA 1
ATOM 7168 C C . THR B 1 409 ? -1.217 -17.766 -12.297 1 72.94 409 THR B C 1
ATOM 7170 O O . THR B 1 409 ? -0.821 -18.453 -13.234 1 72.94 409 THR B O 1
ATOM 7173 N N . SER B 1 410 ? -2.09 -18.234 -11.508 1 74 410 SER B N 1
ATOM 7174 C CA . SER B 1 410 ? -2.986 -19.281 -11.992 1 74 410 SER B CA 1
ATOM 7175 C C . SER B 1 410 ? -4.445 -18.906 -11.766 1 74 410 SER B C 1
ATOM 7177 O O . SER B 1 410 ? -4.746 -18.016 -10.969 1 74 410 SER B O 1
ATOM 7179 N N . HIS B 1 411 ? -5.305 -19.547 -12.547 1 72.62 411 HIS B N 1
ATOM 7180 C CA . HIS B 1 411 ? -6.742 -19.375 -12.375 1 72.62 411 HIS B CA 1
ATOM 7181 C C . HIS B 1 411 ? -7.211 -19.922 -11.031 1 72.62 411 HIS B C 1
ATOM 7183 O O . HIS B 1 411 ? -8.266 -19.531 -10.531 1 72.62 411 HIS B O 1
ATOM 7189 N N . TYR B 1 412 ? -6.348 -20.703 -10.492 1 79.31 412 TYR B N 1
ATOM 7190 C CA . TYR B 1 412 ? -6.762 -21.406 -9.273 1 79.31 412 TYR B CA 1
ATOM 7191 C C . TYR B 1 412 ? -6.406 -20.594 -8.039 1 79.31 412 TYR B C 1
ATOM 7193 O O . TYR B 1 412 ? -6.918 -20.859 -6.945 1 79.31 412 TYR B O 1
ATOM 7201 N N . ARG B 1 413 ? -5.641 -19.547 -8.18 1 85.31 413 ARG B N 1
ATOM 7202 C CA . ARG B 1 413 ? -5.141 -18.781 -7.039 1 85.31 413 ARG B CA 1
ATOM 7203 C C . ARG B 1 413 ? -6.281 -18.109 -6.289 1 85.31 413 ARG B C 1
ATOM 7205 O O . ARG B 1 413 ? -6.227 -17.953 -5.066 1 85.31 413 ARG B O 1
ATOM 7212 N N . ASP B 1 414 ? -7.305 -17.859 -6.945 1 90.06 414 ASP B N 1
ATOM 7213 C CA . ASP B 1 414 ? -8.438 -17.156 -6.352 1 90.06 414 ASP B CA 1
ATOM 7214 C C . ASP B 1 414 ? -9.195 -18.062 -5.379 1 90.06 414 ASP B C 1
ATOM 7216 O O . ASP B 1 414 ? -9.797 -17.578 -4.418 1 90.06 414 ASP B O 1
ATOM 7220 N N . LYS B 1 415 ? -9.086 -19.328 -5.664 1 92.75 415 LYS B N 1
ATOM 7221 C CA . LYS B 1 415 ? -9.859 -20.266 -4.855 1 92.75 415 LYS B CA 1
ATOM 7222 C C . LYS B 1 415 ? -9.328 -20.312 -3.426 1 92.75 415 LYS B C 1
ATOM 7224 O O . LYS B 1 415 ? -10.07 -20.062 -2.475 1 92.75 415 LYS B O 1
ATOM 7229 N N . PRO B 1 416 ? -8.016 -20.594 -3.26 1 94.69 416 PRO B N 1
ATOM 7230 C CA . PRO B 1 416 ? -7.523 -20.562 -1.88 1 94.69 416 PRO B CA 1
ATOM 7231 C C . PRO B 1 416 ? -7.641 -19.188 -1.232 1 94.69 416 PRO B C 1
ATOM 7233 O O . PRO B 1 416 ? -7.84 -19.078 -0.019 1 94.69 416 PRO B O 1
ATOM 7236 N N . LEU B 1 417 ? -7.543 -18.125 -1.97 1 95 417 LEU B N 1
ATOM 7237 C CA . LEU B 1 417 ? -7.68 -16.766 -1.452 1 95 417 LEU B CA 1
ATOM 7238 C C . LEU B 1 417 ? -9.07 -16.547 -0.865 1 95 417 LEU B C 1
ATOM 7240 O O . LEU B 1 417 ? -9.203 -16.078 0.267 1 95 417 LEU B O 1
ATOM 7244 N N . LYS B 1 418 ? -10.023 -16.922 -1.603 1 95.75 418 LYS B N 1
ATOM 7245 C CA . LYS B 1 418 ? -11.406 -16.781 -1.16 1 95.75 418 LYS B CA 1
ATOM 7246 C C . LYS B 1 418 ? -11.703 -17.688 0.028 1 95.75 418 LYS B C 1
ATOM 7248 O O . LYS B 1 418 ? -12.414 -17.297 0.957 1 95.75 418 LYS B O 1
ATOM 7253 N N . ALA B 1 419 ? -11.211 -18.891 -0.062 1 96.56 419 ALA B N 1
ATOM 7254 C CA . ALA B 1 419 ? -11.422 -19.844 1.028 1 96.56 419 ALA B CA 1
ATOM 7255 C C . ALA B 1 419 ? -10.836 -19.312 2.334 1 96.56 419 ALA B C 1
ATOM 7257 O O . ALA B 1 419 ? -11.484 -19.375 3.381 1 96.56 419 ALA B O 1
ATOM 7258 N N . LEU B 1 420 ? -9.586 -18.797 2.277 1 97 420 LEU B N 1
ATOM 7259 C CA . LEU B 1 420 ? -8.938 -18.25 3.465 1 97 420 LEU B CA 1
ATOM 7260 C C . LEU B 1 420 ? -9.688 -17.031 3.996 1 97 420 LEU B C 1
ATOM 7262 O O . LEU B 1 420 ? -9.859 -16.891 5.207 1 97 420 LEU B O 1
ATOM 7266 N N . GLU B 1 421 ? -10.117 -16.172 3.143 1 96.69 421 GLU B N 1
ATOM 7267 C CA . GLU B 1 421 ? -10.883 -14.984 3.523 1 96.69 421 GLU B CA 1
ATOM 7268 C C . GLU B 1 421 ? -12.164 -15.367 4.262 1 96.69 421 GLU B C 1
ATOM 7270 O O . GLU B 1 421 ? -12.461 -14.82 5.324 1 96.69 421 GLU B O 1
ATOM 7275 N N . LYS B 1 422 ? -12.836 -16.328 3.662 1 96.31 422 LYS B N 1
ATOM 7276 C CA . LYS B 1 422 ? -14.094 -16.781 4.254 1 96.31 422 LYS B CA 1
ATOM 7277 C C . LYS B 1 422 ? -13.859 -17.422 5.621 1 96.31 422 LYS B C 1
ATOM 7279 O O . LYS B 1 422 ? -14.602 -17.141 6.57 1 96.31 422 LYS B O 1
ATOM 7284 N N . LEU B 1 423 ? -12.867 -18.25 5.691 1 96 423 LEU B N 1
ATOM 7285 C CA . LEU B 1 423 ? -12.555 -18.922 6.949 1 96 423 LEU B CA 1
ATOM 7286 C C . LEU B 1 423 ? -12.18 -17.906 8.023 1 96 423 LEU B C 1
ATOM 7288 O O . LEU B 1 423 ? -12.633 -18 9.164 1 96 423 LEU B O 1
ATOM 7292 N N . ALA B 1 424 ? -11.328 -16.922 7.691 1 95 424 ALA B N 1
ATOM 7293 C CA . ALA B 1 424 ? -10.883 -15.906 8.648 1 95 424 ALA B CA 1
ATOM 7294 C C . ALA B 1 424 ? -12.055 -15.062 9.148 1 95 424 ALA B C 1
ATOM 7296 O O . ALA B 1 424 ? -12.086 -14.664 10.312 1 95 424 ALA B O 1
ATOM 7297 N N . LYS B 1 425 ? -13.008 -14.797 8.344 1 94.19 425 LYS B N 1
ATOM 7298 C CA . LYS B 1 425 ? -14.164 -13.977 8.695 1 94.19 425 LYS B CA 1
ATOM 7299 C C . LYS B 1 425 ? -15.141 -14.766 9.57 1 94.19 425 LYS B C 1
ATOM 7301 O O . LYS B 1 425 ? -15.805 -14.188 10.438 1 94.19 425 LYS B O 1
ATOM 7306 N N . ARG B 1 426 ? -15.18 -16.047 9.383 1 91.5 426 ARG B N 1
ATOM 7307 C CA . ARG B 1 426 ? -16.188 -16.875 10.039 1 91.5 426 ARG B CA 1
ATOM 7308 C C . ARG B 1 426 ? -15.664 -17.422 11.367 1 91.5 426 ARG B C 1
ATOM 7310 O O . ARG B 1 426 ? -16.438 -17.688 12.289 1 91.5 426 ARG B O 1
ATOM 7317 N N . ARG B 1 427 ? -14.438 -17.625 11.375 1 87.12 427 ARG B N 1
ATOM 7318 C CA . ARG B 1 427 ? -13.836 -18.281 12.531 1 87.12 427 ARG B CA 1
ATOM 7319 C C . ARG B 1 427 ? -14.164 -17.531 13.82 1 87.12 427 ARG B C 1
ATOM 7321 O O . ARG B 1 427 ? -14.234 -16.297 13.836 1 87.12 427 ARG B O 1
ATOM 7328 N N . LYS B 1 428 ? -14.359 -18.156 14.859 1 73.75 428 LYS B N 1
ATOM 7329 C CA . LYS B 1 428 ? -14.836 -17.734 16.172 1 73.75 428 LYS B CA 1
ATOM 7330 C C . LYS B 1 428 ? -13.969 -16.609 16.734 1 73.75 428 LYS B C 1
ATOM 7332 O O . LYS B 1 428 ? -12.82 -16.422 16.297 1 73.75 428 LYS B O 1
ATOM 7337 N N . GLU B 1 429 ? -14.445 -16.031 17.75 1 74.81 429 GLU B N 1
ATOM 7338 C CA . GLU B 1 429 ? -13.961 -14.805 18.359 1 74.81 429 GLU B CA 1
ATOM 7339 C C . GLU B 1 429 ? -12.688 -15.047 19.156 1 74.81 429 GLU B C 1
ATOM 7341 O O . GLU B 1 429 ? -11.945 -14.109 19.453 1 74.81 429 GLU B O 1
ATOM 7346 N N . ASP B 1 430 ? -12.25 -16.406 19.359 1 83.62 430 ASP B N 1
ATOM 7347 C CA . ASP B 1 430 ? -11.07 -16.641 20.188 1 83.62 430 ASP B CA 1
ATOM 7348 C C . ASP B 1 430 ? -9.789 -16.422 19.391 1 83.62 430 ASP B C 1
ATOM 7350 O O . ASP B 1 430 ? -8.695 -16.391 19.953 1 83.62 430 ASP B O 1
ATOM 7354 N N . HIS B 1 431 ? -9.891 -16.25 18.078 1 90.19 431 HIS B N 1
ATOM 7355 C CA . HIS B 1 431 ? -8.695 -16.109 17.25 1 90.19 431 HIS B CA 1
ATOM 7356 C C . HIS B 1 431 ? -8.711 -14.789 16.484 1 90.19 431 HIS B C 1
ATOM 7358 O O . HIS B 1 431 ? -8.344 -14.742 15.305 1 90.19 431 HIS B O 1
ATOM 7364 N N . VAL B 1 432 ? -9.102 -13.797 17.203 1 92.81 432 VAL B N 1
ATOM 7365 C CA . VAL B 1 432 ? -9.32 -12.523 16.531 1 92.81 432 VAL B CA 1
ATOM 7366 C C . VAL B 1 432 ? -8.008 -12.008 15.961 1 92.81 432 VAL B C 1
ATOM 7368 O O . VAL B 1 432 ? -7.953 -11.555 14.812 1 92.81 432 VAL B O 1
ATOM 7371 N N . LEU B 1 433 ? -6.918 -12.062 16.734 1 94.56 433 LEU B N 1
ATOM 7372 C CA . LEU B 1 433 ? -5.617 -11.57 16.312 1 94.56 433 LEU B CA 1
ATOM 7373 C C . LEU B 1 433 ? -5.156 -12.297 15.047 1 94.56 433 LEU B C 1
ATOM 7375 O O . LEU B 1 433 ? -4.758 -11.656 14.07 1 94.56 433 LEU B O 1
ATOM 7379 N N . GLU B 1 434 ? -5.281 -13.594 15.062 1 95.06 434 GLU B N 1
ATOM 7380 C CA . GLU B 1 434 ? -4.855 -14.391 13.922 1 95.06 434 GLU B CA 1
ATOM 7381 C C . GLU B 1 434 ? -5.734 -14.109 12.703 1 95.06 434 GLU B C 1
ATOM 7383 O O . GLU B 1 434 ? -5.234 -14.016 11.578 1 95.06 434 GLU B O 1
ATOM 7388 N N . ASN B 1 435 ? -7.012 -14.031 12.922 1 96.44 435 ASN B N 1
ATOM 7389 C CA . ASN B 1 435 ? -7.938 -13.766 11.828 1 96.44 435 ASN B CA 1
ATOM 7390 C C . ASN B 1 435 ? -7.629 -12.438 11.141 1 96.44 435 ASN B C 1
ATOM 7392 O O . ASN B 1 435 ? -7.664 -12.352 9.906 1 96.44 435 ASN B O 1
ATOM 7396 N N . LEU B 1 436 ? -7.309 -11.453 11.961 1 96.31 436 LEU B N 1
ATOM 7397 C CA . LEU B 1 436 ? -6.953 -10.148 11.398 1 96.31 436 LEU B CA 1
ATOM 7398 C C . LEU B 1 436 ? -5.664 -10.242 10.594 1 96.31 436 LEU B C 1
ATOM 7400 O O . LEU B 1 436 ? -5.555 -9.641 9.523 1 96.31 436 LEU B O 1
ATOM 7404 N N . GLY B 1 437 ? -4.742 -10.961 11.164 1 96.69 437 GLY B N 1
ATOM 7405 C CA . GLY B 1 437 ? -3.516 -11.18 10.414 1 96.69 437 GLY B CA 1
ATOM 7406 C C . GLY B 1 437 ? -3.75 -11.852 9.07 1 96.69 437 GLY B C 1
ATOM 7407 O O . GLY B 1 437 ? -3.195 -11.438 8.055 1 96.69 437 GLY B O 1
ATOM 7408 N N . LEU B 1 438 ? -4.574 -12.867 9.07 1 97.38 438 LEU B N 1
ATOM 7409 C CA . LEU B 1 438 ? -4.895 -13.594 7.848 1 97.38 438 LEU B CA 1
ATOM 7410 C C . LEU B 1 438 ? -5.637 -12.695 6.863 1 97.38 438 LEU B C 1
ATOM 7412 O O . LEU B 1 438 ? -5.355 -12.711 5.664 1 97.38 438 LEU B O 1
ATOM 7416 N N . LEU B 1 439 ? -6.57 -11.922 7.32 1 97.19 439 LEU B N 1
ATOM 7417 C CA . LEU B 1 439 ? -7.305 -11 6.461 1 97.19 439 LEU B CA 1
ATOM 7418 C C . LEU B 1 439 ? -6.371 -9.961 5.848 1 97.19 439 LEU B C 1
ATOM 7420 O O . LEU B 1 439 ? -6.5 -9.625 4.668 1 97.19 439 LEU B O 1
ATOM 7424 N N . GLY B 1 440 ? -5.457 -9.445 6.738 1 97.12 440 GLY B N 1
ATOM 7425 C CA . GLY B 1 440 ? -4.453 -8.539 6.199 1 97.12 440 GLY B CA 1
ATOM 7426 C C . GLY B 1 440 ? -3.67 -9.141 5.047 1 97.12 440 GLY B C 1
ATOM 7427 O O . GLY B 1 440 ? -3.477 -8.484 4.02 1 97.12 440 GLY B O 1
ATOM 7428 N N . PHE B 1 441 ? -3.305 -10.375 5.18 1 96.94 441 PHE B N 1
ATOM 7429 C CA . PHE B 1 441 ? -2.557 -11.078 4.148 1 96.94 441 PHE B CA 1
ATOM 7430 C C . PHE B 1 441 ? -3.395 -11.234 2.885 1 96.94 441 PHE B C 1
ATOM 7432 O O . PHE B 1 441 ? -2.902 -11.016 1.775 1 96.94 441 PHE B O 1
ATOM 7439 N N . VAL B 1 442 ? -4.578 -11.594 2.998 1 96.62 442 VAL B N 1
ATOM 7440 C CA . VAL B 1 442 ? -5.496 -11.773 1.876 1 96.62 442 VAL B CA 1
ATOM 7441 C C . VAL B 1 442 ? -5.672 -10.445 1.137 1 96.62 442 VAL B C 1
ATOM 7443 O O . VAL B 1 442 ? -5.57 -10.398 -0.092 1 96.62 442 VAL B O 1
ATOM 7446 N N . TYR B 1 443 ? -5.891 -9.398 1.898 1 96.5 443 TYR B N 1
ATOM 7447 C CA . TYR B 1 443 ? -6.078 -8.094 1.277 1 96.5 443 TYR B CA 1
ATOM 7448 C C . TYR B 1 443 ? -4.805 -7.633 0.573 1 96.5 443 TYR B C 1
ATOM 7450 O O . TYR B 1 443 ? -4.867 -6.992 -0.478 1 96.5 443 TYR B O 1
ATOM 7458 N N . LYS B 1 444 ? -3.691 -7.871 1.173 1 95.81 444 LYS B N 1
ATOM 7459 C CA . LYS B 1 444 ? -2.42 -7.566 0.524 1 95.81 444 LYS B CA 1
ATOM 7460 C C . LYS B 1 444 ? -2.328 -8.234 -0.845 1 95.81 444 LYS B C 1
ATOM 7462 O O . LYS B 1 444 ? -1.978 -7.586 -1.835 1 95.81 444 LYS B O 1
ATOM 7467 N N . LEU B 1 445 ? -2.719 -9.523 -0.924 1 93.94 445 LEU B N 1
ATOM 7468 C CA . LEU B 1 445 ? -2.633 -10.281 -2.168 1 93.94 445 LEU B CA 1
ATOM 7469 C C . LEU B 1 445 ? -3.656 -9.781 -3.182 1 93.94 445 LEU B C 1
ATOM 7471 O O . LEU B 1 445 ? -3.424 -9.852 -4.391 1 93.94 445 LEU B O 1
ATOM 7475 N N . LYS B 1 446 ? -4.734 -9.258 -2.713 1 93.06 446 LYS B N 1
ATOM 7476 C CA . LYS B 1 446 ? -5.766 -8.719 -3.592 1 93.06 446 LYS B CA 1
ATOM 7477 C C . LYS B 1 446 ? -5.398 -7.32 -4.078 1 93.06 446 LYS B C 1
ATOM 7479 O O . LYS B 1 446 ? -6.066 -6.77 -4.957 1 93.06 446 LYS B O 1
ATOM 7484 N N . GLY B 1 447 ? -4.387 -6.676 -3.447 1 92.38 447 GLY B N 1
ATOM 7485 C CA . GLY B 1 447 ? -3.949 -5.344 -3.83 1 92.38 447 GLY B CA 1
ATOM 7486 C C . GLY B 1 447 ? -4.625 -4.242 -3.037 1 92.38 447 GLY B C 1
ATOM 7487 O O . GLY B 1 447 ? -4.484 -3.059 -3.359 1 92.38 447 GLY B O 1
ATOM 7488 N N . ASN B 1 448 ? -5.398 -4.609 -2.014 1 95 448 ASN B N 1
ATOM 7489 C CA . ASN B 1 448 ? -6.02 -3.643 -1.114 1 95 448 ASN B CA 1
ATOM 7490 C C . ASN B 1 448 ? -5.078 -3.25 0.022 1 95 448 ASN B C 1
ATOM 7492 O O . ASN B 1 448 ? -5.27 -3.67 1.164 1 95 448 ASN B O 1
ATOM 7496 N N . THR B 1 449 ? -4.25 -2.381 -0.252 1 94.5 449 THR B N 1
ATOM 7497 C CA . THR B 1 449 ? -3.137 -2.082 0.643 1 94.5 449 THR B CA 1
ATOM 7498 C C . THR B 1 449 ? -3.631 -1.386 1.907 1 94.5 449 THR B C 1
ATOM 7500 O O . THR B 1 449 ? -3.16 -1.68 3.008 1 94.5 449 THR B O 1
ATOM 7503 N N . SER B 1 450 ? -4.523 -0.434 1.806 1 95.19 450 SER B N 1
ATOM 7504 C CA . SER B 1 450 ? -5.023 0.308 2.957 1 95.19 450 SER B CA 1
ATOM 7505 C C . SER B 1 450 ? -5.75 -0.613 3.936 1 95.19 450 SER B C 1
ATOM 7507 O O . SER B 1 450 ? -5.512 -0.554 5.145 1 95.19 450 SER B O 1
ATOM 7509 N N . GLU B 1 451 ? -6.551 -1.467 3.369 1 95.88 451 GLU B N 1
ATOM 7510 C CA . GLU B 1 451 ? -7.266 -2.422 4.207 1 95.88 451 GLU B CA 1
ATOM 7511 C C . GLU B 1 451 ? -6.305 -3.414 4.859 1 95.88 451 GLU B C 1
ATOM 7513 O O . GLU B 1 451 ? -6.492 -3.799 6.016 1 95.88 451 GLU B O 1
ATOM 7518 N N . ALA B 1 452 ? -5.359 -3.863 4.098 1 97.19 452 ALA B N 1
ATOM 7519 C CA . ALA B 1 452 ? -4.359 -4.789 4.625 1 97.19 452 ALA B CA 1
ATOM 7520 C C . ALA B 1 452 ? -3.635 -4.184 5.824 1 97.19 452 ALA B C 1
ATOM 7522 O O . ALA B 1 452 ? -3.529 -4.816 6.879 1 97.19 452 ALA B O 1
ATOM 7523 N N . MET B 1 453 ? -3.205 -2.961 5.684 1 96.38 453 MET B N 1
ATOM 7524 C CA . MET B 1 453 ? -2.473 -2.287 6.754 1 96.38 453 MET B CA 1
ATOM 7525 C C . MET B 1 453 ? -3.359 -2.086 7.977 1 96.38 453 MET B C 1
ATOM 7527 O O . MET B 1 453 ? -2.91 -2.264 9.109 1 96.38 453 MET B O 1
ATOM 7531 N N . SER B 1 454 ? -4.578 -1.657 7.727 1 96.56 454 SER B N 1
ATOM 7532 C CA . SER B 1 454 ? -5.52 -1.476 8.828 1 96.56 454 SER B CA 1
ATOM 7533 C C . SER B 1 454 ? -5.695 -2.764 9.625 1 96.56 454 SER B C 1
ATOM 7535 O O . SER B 1 454 ? -5.719 -2.738 10.852 1 96.56 454 SER B O 1
ATOM 7537 N N . CYS B 1 455 ? -5.793 -3.885 8.953 1 97.38 455 CYS B N 1
ATOM 7538 C CA . CYS B 1 455 ? -5.926 -5.176 9.617 1 97.38 455 CYS B CA 1
ATOM 7539 C C . CYS B 1 455 ? -4.684 -5.496 10.438 1 97.38 455 CYS B C 1
ATOM 7541 O O . CYS B 1 455 ? -4.785 -5.93 11.586 1 97.38 455 CYS B O 1
ATOM 7543 N N . TYR B 1 456 ? -3.529 -5.316 9.859 1 97.12 456 TYR B N 1
ATOM 7544 C CA . TYR B 1 456 ? -2.283 -5.594 10.57 1 97.12 456 TYR B CA 1
ATOM 7545 C C . TYR B 1 456 ? -2.154 -4.727 11.812 1 97.12 456 TYR B C 1
ATOM 7547 O O . TYR B 1 456 ? -1.759 -5.215 12.875 1 97.12 456 TYR B O 1
ATOM 7555 N N . GLU B 1 457 ? -2.484 -3.432 11.727 1 96.69 457 GLU B N 1
ATOM 7556 C CA . GLU B 1 457 ? -2.389 -2.512 12.852 1 96.69 457 GLU B CA 1
ATOM 7557 C C . GLU B 1 457 ? -3.35 -2.906 13.969 1 96.69 457 GLU B C 1
ATOM 7559 O O . GLU B 1 457 ? -2.984 -2.885 15.148 1 96.69 457 GLU B O 1
ATOM 7564 N N . ARG B 1 458 ? -4.559 -3.238 13.586 1 96.25 458 ARG B N 1
ATOM 7565 C CA . ARG B 1 458 ? -5.531 -3.688 14.57 1 96.25 458 ARG B CA 1
ATOM 7566 C C . ARG B 1 458 ? -5.051 -4.949 15.281 1 96.25 458 ARG B C 1
ATOM 7568 O O . ARG B 1 458 ? -5.219 -5.09 16.5 1 96.25 458 ARG B O 1
ATOM 7575 N N . ALA B 1 459 ? -4.516 -5.922 14.539 1 96.62 459 ALA B N 1
ATOM 7576 C CA . ALA B 1 459 ? -3.979 -7.145 15.133 1 96.62 459 ALA B CA 1
ATOM 7577 C C . ALA B 1 459 ? -2.863 -6.832 16.125 1 96.62 459 ALA B C 1
ATOM 7579 O O . ALA B 1 459 ? -2.814 -7.402 17.219 1 96.62 459 ALA B O 1
ATOM 7580 N N . LEU B 1 460 ? -1.974 -5.922 15.742 1 95.94 460 LEU B N 1
ATOM 7581 C CA . LEU B 1 460 ? -0.849 -5.562 16.609 1 95.94 460 LEU B CA 1
ATOM 7582 C C . LEU B 1 460 ? -1.334 -4.887 17.875 1 95.94 460 LEU B C 1
ATOM 7584 O O . LEU B 1 460 ? -0.775 -5.109 18.953 1 95.94 460 LEU B O 1
ATOM 7588 N N . ARG B 1 461 ? -2.375 -4.055 17.797 1 95.69 461 ARG B N 1
ATOM 7589 C CA . ARG B 1 461 ? -2.943 -3.408 18.984 1 95.69 461 ARG B CA 1
ATOM 7590 C C . ARG B 1 461 ? -3.51 -4.441 19.953 1 95.69 461 ARG B C 1
ATOM 7592 O O . ARG B 1 461 ? -3.42 -4.27 21.172 1 95.69 461 ARG B O 1
ATOM 7599 N N . LEU B 1 462 ? -3.994 -5.527 19.438 1 94.31 462 LEU B N 1
ATOM 7600 C CA . LEU B 1 462 ? -4.594 -6.57 20.266 1 94.31 462 LEU B CA 1
ATOM 7601 C C . LEU B 1 462 ? -3.525 -7.336 21.047 1 94.31 462 LEU B C 1
ATOM 7603 O O . LEU B 1 462 ? -3.826 -7.984 22.047 1 94.31 462 LEU B O 1
ATOM 7607 N N . THR B 1 463 ? -2.271 -7.328 20.547 1 93.25 463 THR B N 1
ATOM 7608 C CA . THR B 1 463 ? -1.194 -8.016 21.25 1 93.25 463 THR B CA 1
ATOM 7609 C C . THR B 1 463 ? -0.914 -7.359 22.594 1 93.25 463 THR B C 1
ATOM 7611 O O . THR B 1 463 ? -0.389 -8 23.516 1 93.25 463 THR B O 1
ATOM 7614 N N . GLY B 1 464 ? -1.206 -6 22.734 1 91.69 464 GLY B N 1
ATOM 7615 C CA . GLY B 1 464 ? -0.884 -5.258 23.938 1 91.69 464 GLY B CA 1
ATOM 7616 C C . GLY B 1 464 ? 0.589 -4.91 24.062 1 91.69 464 GLY B C 1
ATOM 7617 O O . GLY B 1 464 ? 1.024 -4.344 25.062 1 91.69 464 GLY B O 1
ATOM 7618 N N . ALA B 1 465 ? 1.355 -5.273 23 1 90.69 465 ALA B N 1
ATOM 7619 C CA . ALA B 1 465 ? 2.803 -5.086 23.0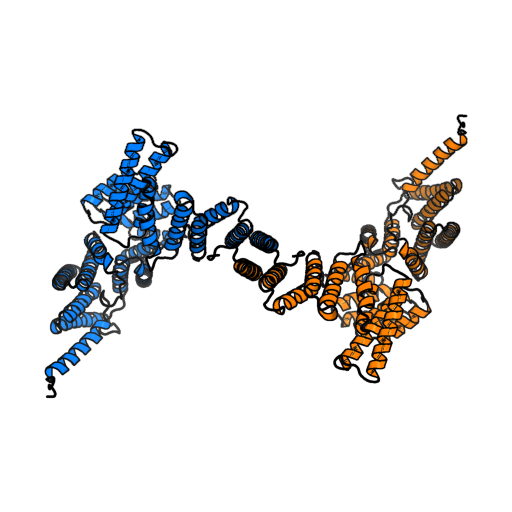31 1 90.69 465 ALA B CA 1
ATOM 7620 C C . ALA B 1 465 ? 3.205 -3.754 22.406 1 90.69 465 ALA B C 1
ATOM 7622 O O . ALA B 1 465 ? 4.375 -3.371 22.453 1 90.69 465 ALA B O 1
ATOM 7623 N N . VAL B 1 466 ? 2.232 -3.047 21.828 1 92.31 466 VAL B N 1
ATOM 7624 C CA . VAL B 1 466 ? 2.539 -1.782 21.172 1 92.31 466 VAL B CA 1
ATOM 7625 C C . VAL B 1 466 ? 1.996 -0.621 22 1 92.31 466 VAL B C 1
ATOM 7627 O O . VAL B 1 466 ? 1.071 -0.797 22.797 1 92.31 466 VAL B O 1
ATOM 7630 N N . ASN B 1 467 ? 2.654 0.565 21.828 1 92.38 467 ASN B N 1
ATOM 7631 C CA . ASN B 1 467 ? 2.25 1.78 22.531 1 92.38 467 ASN B CA 1
ATOM 7632 C C . ASN B 1 467 ? 0.755 2.047 22.359 1 92.38 467 ASN B C 1
ATOM 7634 O O . ASN B 1 467 ? 0.201 1.857 21.281 1 92.38 467 ASN B O 1
ATOM 7638 N N . PRO B 1 468 ? 0.078 2.391 23.406 1 91.12 468 PRO B N 1
ATOM 7639 C CA . PRO B 1 468 ? -1.369 2.611 23.359 1 91.12 468 PRO B CA 1
ATOM 7640 C C . PRO B 1 468 ? -1.778 3.627 22.297 1 91.12 468 PRO B C 1
ATOM 7642 O O . PRO B 1 468 ? -2.912 3.598 21.812 1 91.12 468 PRO B O 1
ATOM 7645 N N . GLU B 1 469 ? -0.861 4.547 22 1 92.81 469 GLU B N 1
ATOM 7646 C CA . GLU B 1 469 ? -1.179 5.578 21.016 1 92.81 469 GLU B CA 1
ATOM 7647 C C . GLU B 1 469 ? -0.992 5.059 19.594 1 92.81 469 GLU B C 1
ATOM 7649 O O . GLU B 1 469 ? -1.339 5.746 18.625 1 92.81 469 GLU B O 1
ATOM 7654 N N . PHE B 1 470 ? -0.502 3.871 19.562 1 93.38 470 PHE B N 1
ATOM 7655 C CA . PHE B 1 470 ? -0.3 3.264 18.25 1 93.38 470 PHE B CA 1
ATOM 7656 C C . PHE B 1 470 ? -1.635 3.012 17.562 1 93.38 470 PHE B C 1
ATOM 7658 O O . PHE B 1 470 ? -2.574 2.51 18.172 1 93.38 470 PHE B O 1
#

pLDDT: mean 91.24, std 11.14, range [26.36, 98.69]

Solvent-accessible surface area (backbone atoms only — not comparable to full-atom values): 48548 Å² total; per-residue (Å²): 134,80,77,72,77,55,69,66,60,52,52,47,50,49,50,49,50,53,50,48,62,52,55,67,50,28,65,25,77,90,61,62,72,70,69,71,58,77,79,38,45,66,42,46,54,48,54,48,69,62,56,79,60,92,44,68,69,54,48,35,53,36,26,44,50,50,16,50,53,29,42,76,72,68,36,54,68,62,14,50,50,29,42,49,53,26,52,57,53,43,76,71,40,91,58,67,74,65,47,44,33,54,35,37,43,49,20,51,52,27,44,76,70,65,40,54,70,60,15,49,53,31,48,50,54,39,28,52,53,17,55,73,69,65,36,95,36,67,49,32,67,90,49,44,66,53,26,38,54,50,14,54,53,26,47,68,52,32,79,91,26,31,68,59,15,38,51,24,16,50,55,20,29,74,76,42,72,74,39,43,68,41,33,41,54,33,19,51,40,36,47,75,68,48,72,67,77,63,72,22,52,64,39,28,52,49,23,30,70,59,37,70,82,44,52,58,53,34,41,53,38,18,47,51,30,43,76,70,66,39,49,69,66,16,50,50,38,46,63,69,32,56,84,72,56,84,78,50,45,73,48,28,45,52,51,16,49,49,30,39,75,73,65,40,38,69,63,13,49,51,37,37,51,58,22,34,74,77,41,75,81,39,43,66,54,31,37,51,51,15,50,35,25,48,51,47,32,51,52,50,25,61,76,38,78,68,56,50,54,74,69,49,31,53,51,37,52,49,23,44,50,53,17,46,52,25,26,50,50,19,39,72,48,27,72,78,50,64,69,43,37,53,54,39,19,53,45,27,47,76,69,69,36,54,67,64,16,50,49,34,50,52,53,57,73,67,55,75,93,66,54,69,69,56,48,28,50,49,25,30,54,50,13,50,44,26,38,75,73,66,64,30,60,68,61,14,50,43,25,26,39,55,22,65,68,51,88,60,90,43,75,61,52,57,52,35,48,50,53,48,46,53,48,40,71,65,51,60,80,91,42,49,50,33,25,27,42,51,42,14,51,47,28,45,76,73,67,38,53,70,60,13,50,52,26,35,52,53,25,48,55,69,67,66,67,42,65,86,68,101,131,80,75,72,77,54,70,66,58,52,52,46,51,49,50,50,50,52,50,47,62,51,54,69,50,28,64,26,77,91,59,63,73,72,68,69,60,76,80,38,46,65,42,45,53,47,52,47,70,60,58,80,61,92,45,68,68,55,48,36,52,36,24,42,51,50,16,50,54,29,42,76,72,68,35,55,67,63,14,50,50,28,42,49,54,25,51,57,53,42,75,71,38,89,59,69,74,64,48,44,33,53,35,36,42,48,19,52,52,26,46,77,71,66,40,52,68,60,15,47,53,31,47,49,54,40,27,52,52,16,55,72,69,65,35,97,35,68,49,31,67,92,48,44,67,55,26,40,53,50,14,53,54,26,48,70,53,31,77,92,24,32,68,58,14,37,52,24,16,50,56,20,28,72,76,42,72,73,40,42,67,43,33,41,53,32,18,51,41,35,47,75,66,49,74,66,78,64,71,24,51,65,40,29,52,51,23,30,72,60,36,71,83,43,52,55,52,35,42,50,40,19,48,52,30,45,76,71,66,38,50,70,65,16,48,52,37,46,62,68,32,55,84,72,56,85,80,50,42,74,46,27,45,52,51,17,50,48,30,38,76,73,66,38,40,68,64,14,49,52,36,38,51,58,20,35,73,78,41,76,79,38,42,66,54,31,37,51,50,15,50,36,25,47,51,48,34,52,51,51,24,60,76,38,78,69,54,51,54,74,68,49,32,52,51,37,50,48,23,46,51,52,18,46,51,24,25,50,51,20,40,71,46,26,72,80,48,62,69,44,37,53,55,40,20,52,46,27,47,76,69,69,36,53,67,64,17,49,50,31,49,52,53,57,74,67,54,75,92,66,54,68,71,57,47,30,50,50,24,30,55,50,14,49,46,26,38,75,72,65,65,30,60,67,60,14,50,44,24,26,40,56,22,66,68,51,89,60,89,44,76,62,52,57,53,35,48,51,52,49,46,52,47,38,71,64,50,61,81,90,43,50,50,34,25,27,43,51,43,14,51,48,27,46,75,72,66,39,55,68,62,13,49,51,26,36,53,54,26,46,57,70,68,66,66,41,64,86,67,102

InterPro domains:
  IPR011990 Tetratricopeptide-like helical domain superfamily [G3DSA:1.25.40.10] (13-139)
  IPR011990 Tetratricopeptide-like helical domain superfamily [G3DSA:1.25.40.10] (140-198)
  IPR011990 Tetratricopeptide-like helical domain superfamily [G3DSA:1.25.40.10] (200-435)
  IPR011990 Tetratricopeptide-like helical domain superfamily [SSF48452] (73-366)
  IPR011990 Tetratricopeptide-like helical domain superfamily [SSF48452] (320-462)
  IPR019734 Tetratricopeptide repeat [PF13181] (340-368)
  IPR019734 Tetratricopeptide repeat [PF13181] (436-462)
  IPR019734 Tetratricopeptide repeat [PS50005] (338-371)
  IPR019734 Tetratricopeptide repeat [SM00028] (60-93)
  IPR019734 Tetratricopeptide repeat [SM00028] (100-133)
  IPR019734 Tetratricopeptide repeat [SM00028] (146-179)
  IPR019734 Tetratricopeptide repeat [SM00028] (215-248)
  IPR019734 Tetratricopeptide repeat [SM00028] (249-282)
  IPR019734 Tetratricopeptide repeat [SM00028] (338-371)
  IPR019734 Tetratricopeptide repeat [SM00028] (433-466)

Foldseek 3Di:
DPPPPDVVVVVLVVLLVVLVVLLCQAQEPVNLPADADPQQLLLLLLLLVQPPDPDLLSVLLSLRLNLVSCVVVVNLVSSVVSLVVSVVSCVVDPPPLSVSHSLSSQLVSCSVVVNNVRSVVSQVVQQVVCVVVPHPDRRDDDALSSLLSSLVSQVSRDDVSLVVSLVSLVVSCVVPVLDLSSLVSNLVSCLVVDFADLVSLVSLVSNCVSPVLDLQSLLSNLVSCVVVVVNVSSVVSLVVRVVVPPQRLVSLLSSLVSCLVVLNLVSSVVSLVRSCVVRVLNLSSLQSNLSSLVSVLVVLCVVVVNDQDDPSVVSNVVSLVSSLVSLVSSCVNPVVPLVSLLSNLVSCVVVVNNVSSVVSLVVNVPDPDDDLQSLLVSLQSVLVCCCPPVVHNPSSLVSLVVSQVSPDDGPCNVRSLVVQLVSLVPPDPVCVLVSLQSNLVSCVVVVNNVSSVVSNVVSVVVVVPDDVVD/DPPPPDVVVVVLVVLLVVLVVLLCQAQEPVNLPADADPQQLLLLLLLLVQPPDPDLLSVLLSLRLNLVSCVVVVNLVVSVVSLVVSVVSCVVDVPPLSVSHSLSSQLVSCSVVVNNVRSVVSQVVQQVVCVVVVHPDRRDDDALSSLLSSLVSQVSRDDVSLVVSLVSLVVSCVVPVLDLSSLVSNLVSCLVVDFADLVSLVSLVSNCVSPVLDLQSLLSNLVSCVVVVVNVSSVVSLVVRVVVPPQRLVSLLSSLVSCLVVVNLVSSVVSLVRSCVVRVLNLSSLQSNLSSLVSVLVVLCVVVVNDQDDPSVVSNVVSLVSSLVSLVSSCVNPVPPLVSLLSNLVSCVVVVNNVSSVVSLVVNVPDPDDDLQSLLVSLQSVLVCCCPPVVHNPSSLVSLVVSQVSPDDGPCNVRSLVVQLVSLVPPDPPCVLVSLQSNLVSCVVVVNNVSSVVSNVVSVVVVVPDDVVD